Protein AF-0000000087099492 (afdb_homodimer)

Radius of gyration: 35.18 Å; Cα contacts (8 Å, |Δi|>4): 2569; chains: 2; bounding box: 92×101×78 Å

Structure (mmCIF, N/CA/C/O backbone):
data_AF-0000000087099492-model_v1
#
loop_
_entity.id
_entity.type
_entity.pdbx_description
1 polymer 'Peptidase family M13'
#
loop_
_atom_site.group_PDB
_atom_site.id
_atom_site.type_symbol
_atom_site.label_atom_id
_atom_site.label_alt_id
_atom_site.label_comp_id
_atom_site.label_asym_id
_atom_site.label_entity_id
_atom_site.label_seq_id
_atom_site.pdbx_PDB_ins_code
_atom_site.Cartn_x
_atom_site.Cartn_y
_atom_site.Cartn_z
_atom_site.occupancy
_atom_site.B_iso_or_equiv
_atom_site.auth_seq_id
_atom_site.auth_comp_id
_atom_site.auth_asym_id
_atom_site.auth_atom_id
_atom_site.pdbx_PDB_model_num
ATOM 1 N N . MET A 1 1 ? -20.234 -20.172 14.422 1 19.88 1 MET A N 1
ATOM 2 C CA . MET A 1 1 ? -21.031 -20.297 13.203 1 19.88 1 MET A CA 1
ATOM 3 C C . MET A 1 1 ? -22.328 -19.484 13.312 1 19.88 1 MET A C 1
ATOM 5 O O . MET A 1 1 ? -23.203 -19.844 14.094 1 19.88 1 MET A O 1
ATOM 9 N N . ALA A 1 2 ? -22.156 -18.188 13.031 1 28.05 2 ALA A N 1
ATOM 10 C CA . ALA A 1 2 ? -23.391 -17.422 13.227 1 28.05 2 ALA A CA 1
ATOM 11 C C . ALA A 1 2 ? -24.547 -18.016 12.414 1 28.05 2 ALA A C 1
ATOM 13 O O . ALA A 1 2 ? -24.328 -18.5 11.297 1 28.05 2 ALA A O 1
ATOM 14 N N . PRO A 1 3 ? -25.703 -18.203 12.914 1 25.75 3 PRO A N 1
ATOM 15 C CA . PRO A 1 3 ? -26.891 -18.781 12.273 1 25.75 3 PRO A CA 1
ATOM 16 C C . PRO A 1 3 ? -27.266 -18.047 10.984 1 25.75 3 PRO A C 1
ATOM 18 O O . PRO A 1 3 ? -27.25 -16.828 10.93 1 25.75 3 PRO A O 1
ATOM 21 N N . THR A 1 4 ? -27.031 -18.75 9.805 1 31.34 4 THR A N 1
ATOM 22 C CA . THR A 1 4 ? -27.5 -18.391 8.477 1 31.34 4 THR A CA 1
ATOM 23 C C . THR A 1 4 ? -29.031 -18.438 8.414 1 31.34 4 THR A C 1
ATOM 25 O O . THR A 1 4 ? -29.594 -19.016 7.484 1 31.34 4 THR A O 1
ATOM 28 N N . ASP A 1 5 ? -29.734 -17.953 9.289 1 27.66 5 ASP A N 1
ATOM 29 C CA . ASP A 1 5 ? -31.172 -18.031 9.07 1 27.66 5 ASP A CA 1
ATOM 30 C C . ASP A 1 5 ? -31.578 -17.281 7.805 1 27.66 5 ASP A C 1
ATOM 32 O O . ASP A 1 5 ? -31.469 -16.047 7.75 1 27.66 5 ASP A O 1
ATOM 36 N N . LEU A 1 6 ? -31.562 -18.047 6.672 1 32.19 6 LEU A N 1
ATOM 37 C CA . LEU A 1 6 ? -32.031 -17.656 5.348 1 32.19 6 LEU A CA 1
ATOM 38 C C . LEU A 1 6 ? -33.562 -17.5 5.352 1 32.19 6 LEU A C 1
ATOM 40 O O . LEU A 1 6 ? -34.281 -18.422 5.008 1 32.19 6 LEU A O 1
ATOM 44 N N . ASN A 1 7 ? -34.25 -16.875 6.145 1 29.52 7 ASN A N 1
ATOM 45 C CA . ASN A 1 7 ? -35.688 -16.797 5.902 1 29.52 7 ASN A CA 1
ATOM 46 C C . ASN A 1 7 ? -36 -16.016 4.637 1 29.52 7 ASN A C 1
ATOM 48 O O . ASN A 1 7 ? -35.875 -14.789 4.613 1 29.52 7 ASN A O 1
ATOM 52 N N . THR A 1 8 ? -36.062 -16.703 3.303 1 33.56 8 THR A N 1
ATOM 53 C CA . THR A 1 8 ? -36.375 -16.25 1.954 1 33.56 8 THR A CA 1
ATOM 54 C C . THR A 1 8 ? -37.875 -16.016 1.804 1 33.56 8 THR A C 1
ATOM 56 O O . THR A 1 8 ? -38.406 -15.969 0.686 1 33.56 8 THR A O 1
ATOM 59 N N . THR A 1 9 ? -38.781 -15.336 2.352 1 30.66 9 THR A N 1
ATOM 60 C CA . THR A 1 9 ? -40.125 -15.172 1.855 1 30.66 9 THR A CA 1
ATOM 61 C C . THR A 1 9 ? -40.156 -14.305 0.598 1 30.66 9 THR A C 1
ATOM 63 O O . THR A 1 9 ? -39.406 -13.32 0.507 1 30.66 9 THR A O 1
ATOM 66 N N . ALA A 1 10 ? -40.969 -14.672 -0.769 1 31.91 10 ALA A N 1
ATOM 67 C CA . ALA A 1 10 ? -41.156 -14.312 -2.17 1 31.91 10 ALA A CA 1
ATOM 68 C C . ALA A 1 10 ? -41.75 -12.914 -2.299 1 31.91 10 ALA A C 1
ATOM 70 O O . ALA A 1 10 ? -42.188 -12.516 -3.379 1 31.91 10 ALA A O 1
ATOM 71 N N . THR A 1 11 ? -42.281 -12.203 -1.642 1 35.19 11 THR A N 1
ATOM 72 C CA . THR A 1 11 ? -42.625 -10.891 -2.164 1 35.19 11 THR A CA 1
ATOM 73 C C . THR A 1 11 ? -41.438 -10.203 -2.781 1 35.19 11 THR A C 1
ATOM 75 O O . THR A 1 11 ? -40.281 -10.531 -2.449 1 35.19 11 THR A O 1
ATOM 78 N N . GLY A 1 12 ? -41.25 -9.57 -4.055 1 45.81 12 GLY A N 1
ATOM 79 C CA . GLY A 1 12 ? -40.188 -9.117 -4.949 1 45.81 12 GLY A CA 1
ATOM 80 C C . GLY A 1 12 ? -38.906 -8.789 -4.23 1 45.81 12 GLY A C 1
ATOM 81 O O . GLY A 1 12 ? -38.531 -7.621 -4.141 1 45.81 12 GLY A O 1
ATOM 82 N N . SER A 1 13 ? -38.406 -9.344 -3.145 1 62.88 13 SER A N 1
ATOM 83 C CA . SER A 1 13 ? -37.656 -9.008 -1.934 1 62.88 13 SER A CA 1
ATOM 84 C C . SER A 1 13 ? -36.156 -9.008 -2.191 1 62.88 13 SER A C 1
ATOM 86 O O . SER A 1 13 ? -35.625 -9.961 -2.744 1 62.88 13 SER A O 1
ATOM 88 N N . TYR A 1 14 ? -35.531 -7.855 -2.312 1 84.75 14 TYR A N 1
ATOM 89 C CA . TYR A 1 14 ? -34.062 -7.633 -2.381 1 84.75 14 TYR A CA 1
ATOM 90 C C . TYR A 1 14 ? -33.344 -8.438 -1.311 1 84.75 14 TYR A C 1
ATOM 92 O O . TYR A 1 14 ? -33.844 -8.586 -0.191 1 84.75 14 TYR A O 1
ATOM 100 N N . CYS A 1 15 ? -32.375 -9.172 -1.814 1 90.19 15 CYS A N 1
ATOM 101 C CA . CYS A 1 15 ? -31.469 -9.766 -0.84 1 90.19 15 CYS A CA 1
ATOM 102 C C . CYS A 1 15 ? -30.797 -8.688 0.008 1 90.19 15 CYS A C 1
ATOM 104 O O . CYS A 1 15 ? -30.031 -7.867 -0.507 1 90.19 15 CYS A O 1
ATOM 106 N N . THR A 1 16 ? -31.047 -8.688 1.287 1 87.81 16 THR A N 1
ATOM 107 C CA . THR A 1 16 ? -30.5 -7.633 2.139 1 87.81 16 THR A CA 1
ATOM 108 C C . THR A 1 16 ? -29.609 -8.211 3.225 1 87.81 16 THR A C 1
ATOM 110 O O . THR A 1 16 ? -29.391 -7.586 4.266 1 87.81 16 THR A O 1
ATOM 113 N N . THR A 1 17 ? -29.188 -9.477 2.984 1 91.69 17 THR A N 1
ATOM 114 C CA . THR A 1 17 ? -28.188 -10.008 3.896 1 91.69 17 THR A CA 1
ATOM 115 C C . THR A 1 17 ? -26.875 -9.219 3.791 1 91.69 17 THR A C 1
ATOM 117 O O . THR A 1 17 ? -26.625 -8.555 2.785 1 91.69 17 THR A O 1
ATOM 120 N N . PRO A 1 18 ? -26.062 -9.305 4.832 1 91.19 18 PRO A N 1
ATOM 121 C CA . PRO A 1 18 ? -24.797 -8.578 4.777 1 91.19 18 PRO A CA 1
ATOM 122 C C . PRO A 1 18 ? -23.953 -8.945 3.559 1 91.19 18 PRO A C 1
ATOM 124 O O . PRO A 1 18 ? -23.391 -8.07 2.904 1 91.19 18 PRO A O 1
ATOM 127 N N . VAL A 1 19 ? -23.922 -10.156 3.215 1 94.44 19 VAL A N 1
ATOM 128 C CA . VAL A 1 19 ? -23.094 -10.617 2.102 1 94.44 19 VAL A CA 1
ATOM 129 C C . VAL A 1 19 ? -23.656 -10.062 0.789 1 94.44 19 VAL A C 1
ATOM 131 O O . VAL A 1 19 ? -22.891 -9.727 -0.119 1 94.44 19 VAL A O 1
ATOM 134 N N . CYS A 1 20 ? -25 -9.977 0.657 1 95.31 20 CYS A N 1
ATOM 135 C CA . CYS A 1 20 ? -25.625 -9.438 -0.544 1 95.31 20 CYS A CA 1
ATOM 136 C C . CYS A 1 20 ? -25.391 -7.934 -0.65 1 95.31 20 CYS A C 1
ATOM 138 O O . CYS A 1 20 ? -25.141 -7.418 -1.74 1 95.31 20 CYS A O 1
ATOM 140 N N . LEU A 1 21 ? -25.438 -7.27 0.485 1 94.88 21 LEU A N 1
ATOM 141 C CA . LEU A 1 21 ? -25.203 -5.832 0.493 1 94.88 21 LEU A CA 1
ATOM 142 C C . LEU A 1 21 ? -23.75 -5.527 0.109 1 94.88 21 LEU A C 1
ATOM 144 O O . LEU A 1 21 ? -23.484 -4.59 -0.649 1 94.88 21 LEU A O 1
ATOM 148 N N . GLU A 1 22 ? -22.875 -6.336 0.618 1 95.56 22 GLU A N 1
ATOM 149 C CA . GLU A 1 22 ? -21.453 -6.16 0.335 1 95.56 22 GLU A CA 1
ATOM 150 C C . GLU A 1 22 ? -21.172 -6.328 -1.153 1 95.56 22 GLU A C 1
ATOM 152 O O . GLU A 1 22 ? -20.438 -5.531 -1.742 1 95.56 22 GLU A O 1
ATOM 157 N N . ILE A 1 23 ? -21.734 -7.352 -1.777 1 97.44 23 ILE A N 1
ATOM 158 C CA . ILE A 1 23 ? -21.422 -7.602 -3.182 1 97.44 23 ILE A CA 1
ATOM 159 C C . ILE A 1 23 ? -22.125 -6.559 -4.055 1 97.44 23 ILE A C 1
ATOM 161 O O . ILE A 1 23 ? -21.594 -6.148 -5.086 1 97.44 23 ILE A O 1
ATOM 165 N N . ALA A 1 24 ? -23.344 -6.156 -3.672 1 97.19 24 ALA A N 1
ATOM 166 C CA . ALA A 1 24 ? -24.016 -5.082 -4.402 1 97.19 24 ALA A CA 1
ATOM 167 C C . ALA A 1 24 ? -23.188 -3.805 -4.391 1 97.19 24 ALA A C 1
ATOM 169 O O . ALA A 1 24 ? -22.984 -3.174 -5.43 1 97.19 24 ALA A O 1
ATOM 170 N N . SER A 1 25 ? -22.688 -3.492 -3.221 1 96.44 25 SER A N 1
ATOM 171 C CA . SER A 1 25 ? -21.828 -2.314 -3.08 1 96.44 25 SER A CA 1
ATOM 172 C C . SER A 1 25 ? -20.562 -2.451 -3.9 1 96.44 25 SER A C 1
ATOM 174 O O . SER A 1 25 ? -20.125 -1.501 -4.562 1 96.44 25 SER A O 1
ATOM 176 N N . ASN A 1 26 ? -19.953 -3.607 -3.832 1 97.69 26 ASN A N 1
ATOM 177 C CA . ASN A 1 26 ? -18.734 -3.865 -4.582 1 97.69 26 ASN A CA 1
ATOM 178 C C . ASN A 1 26 ? -18.938 -3.676 -6.082 1 97.69 26 ASN A C 1
ATOM 180 O O . ASN A 1 26 ? -18.141 -3.027 -6.75 1 97.69 26 ASN A O 1
ATOM 184 N N . ILE A 1 27 ? -20.016 -4.207 -6.609 1 98.38 27 ILE A N 1
ATOM 185 C CA . ILE A 1 27 ? -20.328 -4.105 -8.031 1 98.38 27 ILE A CA 1
ATOM 186 C C . ILE A 1 27 ? -20.547 -2.641 -8.406 1 98.38 27 ILE A C 1
ATOM 188 O O . ILE A 1 27 ? -20 -2.156 -9.398 1 98.38 27 ILE A O 1
ATOM 192 N N . LEU A 1 28 ? -21.281 -1.97 -7.578 1 97.31 28 LEU A N 1
ATOM 193 C CA . LEU A 1 28 ? -21.609 -0.575 -7.852 1 97.31 28 LEU A CA 1
ATOM 194 C C . LEU A 1 28 ? -20.359 0.292 -7.84 1 97.31 28 LEU A C 1
ATOM 196 O O . LEU A 1 28 ? -20.188 1.164 -8.695 1 97.31 28 LEU A O 1
ATOM 200 N N . GLU A 1 29 ? -19.469 0.051 -6.902 1 96.19 29 GLU A N 1
ATOM 201 C CA . GLU A 1 29 ? -18.266 0.857 -6.758 1 96.19 29 GLU A CA 1
ATOM 202 C C . GLU A 1 29 ? -17.297 0.622 -7.914 1 96.19 29 GLU A C 1
ATOM 204 O O . GLU A 1 29 ? -16.516 1.508 -8.273 1 96.19 29 GLU A O 1
ATOM 209 N N . ASN A 1 30 ? -17.375 -0.529 -8.516 1 98.12 30 ASN A N 1
ATOM 210 C CA . ASN A 1 30 ? -16.469 -0.855 -9.602 1 98.12 30 ASN A CA 1
ATOM 211 C C . ASN A 1 30 ? -16.969 -0.317 -10.938 1 98.12 30 ASN A C 1
ATOM 213 O O . ASN A 1 30 ? -16.203 -0.144 -11.875 1 98.12 30 ASN A O 1
ATOM 217 N N . LEU A 1 31 ? -18.25 -0.035 -11.031 1 98.06 31 LEU A N 1
ATOM 218 C CA . LEU A 1 31 ? -18.828 0.53 -12.25 1 98.06 31 LEU A CA 1
ATOM 219 C C . LEU A 1 31 ? -18.297 1.933 -12.508 1 98.06 31 LEU A C 1
ATOM 221 O O . LEU A 1 31 ? -18.047 2.689 -11.562 1 98.06 31 LEU A O 1
ATOM 225 N N . ALA A 1 32 ? -18.172 2.221 -13.805 1 96.5 32 ALA A N 1
ATOM 226 C CA . ALA A 1 32 ? -17.891 3.611 -14.156 1 96.5 32 ALA A CA 1
ATOM 227 C C . ALA A 1 32 ? -18.953 4.543 -13.578 1 96.5 32 ALA A C 1
ATOM 229 O O . ALA A 1 32 ? -20.125 4.188 -13.516 1 96.5 32 ALA A O 1
ATOM 230 N N . VAL A 1 33 ? -18.531 5.688 -13.203 1 88.81 33 VAL A N 1
ATOM 231 C CA . VAL A 1 33 ? -19.453 6.664 -12.641 1 88.81 33 VAL A CA 1
ATOM 232 C C . VAL A 1 33 ? -20.547 6.984 -13.656 1 88.81 33 VAL A C 1
ATOM 234 O O . VAL A 1 33 ? -21.719 7.129 -13.289 1 88.81 33 VAL A O 1
ATOM 237 N N . ASN A 1 34 ? -20.203 7.051 -14.945 1 91.25 34 ASN A N 1
ATOM 238 C CA . ASN A 1 34 ? -21.156 7.324 -16.031 1 91.25 34 ASN A CA 1
ATOM 239 C C . ASN A 1 34 ? -21.453 6.066 -16.844 1 91.25 34 ASN A C 1
ATOM 241 O O . ASN A 1 34 ? -21.5 6.113 -18.062 1 91.25 34 ASN A O 1
ATOM 245 N N . TYR A 1 35 ? -21.562 4.938 -16.125 1 94.31 35 TYR A N 1
ATOM 246 C CA . TYR A 1 35 ? -21.672 3.654 -16.812 1 94.31 35 TYR A CA 1
ATOM 247 C C . TYR A 1 35 ? -22.891 3.633 -17.719 1 94.31 35 TYR A C 1
ATOM 249 O O . TYR A 1 35 ? -22.922 2.922 -18.734 1 94.31 35 TYR A O 1
ATOM 257 N N . THR A 1 36 ? -23.938 4.461 -17.469 1 93.88 36 THR A N 1
ATOM 258 C CA . THR A 1 36 ? -25.156 4.484 -18.281 1 93.88 36 THR A CA 1
ATOM 259 C C . THR A 1 36 ? -24.891 5.129 -19.641 1 93.88 36 THR A C 1
ATOM 261 O O . THR A 1 36 ? -25.688 5 -20.562 1 93.88 36 THR A O 1
ATOM 264 N N . GLU A 1 37 ? -23.75 5.789 -19.703 1 93.25 37 GLU A N 1
ATOM 265 C CA . GLU A 1 37 ? -23.406 6.484 -20.938 1 93.25 37 GLU A CA 1
ATOM 266 C C . GLU A 1 37 ? -22.359 5.699 -21.734 1 93.25 37 GLU A C 1
ATOM 268 O O . GLU A 1 37 ? -22 6.094 -22.844 1 93.25 37 GLU A O 1
ATOM 273 N N . VAL A 1 38 ? -21.938 4.645 -21.172 1 95.88 38 VAL A N 1
ATOM 274 C CA . VAL A 1 38 ? -20.938 3.832 -21.844 1 95.88 38 VAL A CA 1
ATOM 275 C C . VAL A 1 38 ? -21.609 2.719 -22.641 1 95.88 38 VAL A C 1
ATOM 277 O O . VAL A 1 38 ? -22.453 1.996 -22.125 1 95.88 38 VAL A O 1
ATOM 280 N N . ASP A 1 39 ? -21.234 2.594 -23.906 1 96.56 39 ASP A N 1
ATOM 281 C CA . ASP A 1 39 ? -21.75 1.497 -24.719 1 96.56 39 ASP A CA 1
ATOM 282 C C . ASP A 1 39 ? -21.125 0.167 -24.312 1 96.56 39 ASP A C 1
ATOM 284 O O . ASP A 1 39 ? -19.922 -0.054 -24.516 1 96.56 39 ASP A O 1
ATOM 288 N N . PRO A 1 40 ? -21.891 -0.706 -23.672 1 97.25 40 PRO A N 1
ATOM 289 C CA . PRO A 1 40 ? -21.344 -1.978 -23.203 1 97.25 40 PRO A CA 1
ATOM 290 C C . PRO A 1 40 ? -20.781 -2.838 -24.344 1 97.25 40 PRO A C 1
ATOM 292 O O . PRO A 1 40 ? -19.906 -3.672 -24.109 1 97.25 40 PRO A O 1
ATOM 295 N N . CYS A 1 41 ? -21.219 -2.67 -25.578 1 97.06 41 CYS A N 1
ATOM 296 C CA . CYS A 1 41 ? -20.828 -3.533 -26.688 1 97.06 41 CYS A CA 1
ATOM 297 C C . CYS A 1 41 ? -19.469 -3.139 -27.234 1 97.06 41 CYS A C 1
ATOM 299 O O . CYS A 1 41 ? -18.797 -3.943 -27.891 1 97.06 41 CYS A O 1
ATOM 301 N N . THR A 1 42 ? -19.062 -1.909 -26.922 1 94.56 42 THR A N 1
ATOM 302 C CA . THR A 1 42 ? -17.812 -1.442 -27.5 1 94.56 42 THR A CA 1
ATOM 303 C C . THR A 1 42 ? -16.734 -1.309 -26.438 1 94.56 42 THR A C 1
ATOM 305 O O . THR A 1 42 ? -15.539 -1.448 -26.719 1 94.56 42 THR A O 1
ATOM 308 N N . ASP A 1 43 ? -17.141 -1.005 -25.188 1 94.56 43 ASP A N 1
ATOM 309 C CA . ASP A 1 43 ? -16.141 -0.745 -24.156 1 94.56 43 ASP A CA 1
ATOM 310 C C . ASP A 1 43 ? -16.609 -1.252 -22.797 1 94.56 43 ASP A C 1
ATOM 312 O O . ASP A 1 43 ? -16.703 -0.478 -21.844 1 94.56 43 ASP A O 1
ATOM 316 N N . PHE A 1 44 ? -16.719 -2.543 -22.688 1 98.25 44 PHE A N 1
ATOM 317 C CA . PHE A 1 44 ? -17.25 -3.121 -21.453 1 98.25 44 PHE A CA 1
ATOM 318 C C . PHE A 1 44 ? -16.25 -2.996 -20.312 1 98.25 44 PHE A C 1
ATOM 320 O O . PHE A 1 44 ? -16.625 -2.928 -19.141 1 98.25 44 PHE A O 1
ATOM 327 N N . ASP A 1 45 ? -14.914 -2.988 -20.625 1 98 45 ASP A N 1
ATOM 328 C CA . ASP A 1 45 ? -13.891 -2.758 -19.609 1 98 45 ASP A CA 1
ATOM 329 C C . ASP A 1 45 ? -14.102 -1.418 -18.906 1 98 45 ASP A C 1
ATOM 331 O O . ASP A 1 45 ? -14.031 -1.336 -17.688 1 98 45 ASP A O 1
ATOM 335 N N . LYS A 1 46 ? -14.336 -0.394 -19.703 1 97.38 46 LYS A N 1
ATOM 336 C CA . LYS A 1 46 ? -14.594 0.928 -19.141 1 97.38 46 LYS A CA 1
ATOM 337 C C . LYS A 1 46 ? -15.852 0.92 -18.281 1 97.38 46 LYS A C 1
ATOM 339 O O . LYS A 1 46 ? -15.852 1.475 -17.172 1 97.38 46 LYS A O 1
ATOM 344 N N . LEU A 1 47 ? -16.938 0.313 -18.75 1 98.12 47 LEU A N 1
ATOM 345 C CA . LEU A 1 47 ? -18.188 0.253 -18.016 1 98.12 47 LEU A CA 1
ATOM 346 C C . LEU A 1 47 ? -18.016 -0.5 -16.703 1 98.12 47 LEU A C 1
ATOM 348 O O . LEU A 1 47 ? -18.406 -0.001 -15.633 1 98.12 47 LEU A O 1
ATOM 352 N N . ALA A 1 48 ? -17.391 -1.667 -16.734 1 98.69 48 ALA A N 1
ATOM 353 C CA . ALA A 1 48 ? -17.359 -2.6 -15.609 1 98.69 48 ALA A CA 1
ATOM 354 C C . ALA A 1 48 ? -16.266 -2.205 -14.617 1 98.69 48 ALA A C 1
ATOM 356 O O . ALA A 1 48 ? -16.391 -2.455 -13.414 1 98.69 48 ALA A O 1
ATOM 357 N N . CYS A 1 49 ? -15.148 -1.572 -15.133 1 98.56 49 CYS A N 1
ATOM 358 C CA . CYS A 1 49 ? -13.961 -1.444 -14.289 1 98.56 49 CYS A CA 1
ATOM 359 C C . CYS A 1 49 ? -13.602 0.02 -14.078 1 98.56 49 CYS A C 1
ATOM 361 O O . CYS A 1 49 ? -12.609 0.329 -13.422 1 98.56 49 CYS A O 1
ATOM 363 N N . GLY A 1 50 ? -14.375 0.922 -14.664 1 97.81 50 GLY A N 1
ATOM 364 C CA . GLY A 1 50 ? -14.023 2.328 -14.562 1 97.81 50 GLY A CA 1
ATOM 365 C C . GLY A 1 50 ? -13.93 2.812 -13.125 1 97.81 50 GLY A C 1
ATOM 366 O O . GLY A 1 50 ? -13.023 3.57 -12.781 1 97.81 50 GLY A O 1
ATOM 367 N N . GLY A 1 51 ? -14.891 2.457 -12.312 1 97.38 51 GLY A N 1
ATOM 368 C CA . GLY A 1 51 ? -14.859 2.82 -10.898 1 97.38 51 GLY A CA 1
ATOM 369 C C . GLY A 1 51 ? -13.68 2.23 -10.156 1 97.38 51 GLY A C 1
ATOM 370 O O . GLY A 1 51 ? -13.062 2.906 -9.336 1 97.38 51 GLY A O 1
ATOM 371 N N . TYR A 1 52 ? -13.383 0.987 -10.406 1 97.94 52 TYR A N 1
ATOM 372 C CA . TYR A 1 52 ? -12.211 0.357 -9.797 1 97.94 52 TYR A CA 1
ATOM 373 C C . TYR A 1 52 ? -10.945 1.131 -10.133 1 97.94 52 TYR A C 1
ATOM 375 O O . TYR A 1 52 ? -10.141 1.433 -9.242 1 97.94 52 TYR A O 1
ATOM 383 N N . LYS A 1 53 ? -10.766 1.434 -11.43 1 97.31 53 LYS A N 1
ATOM 384 C CA . LYS A 1 53 ? -9.555 2.088 -11.906 1 97.31 53 LYS A CA 1
ATOM 385 C C . LYS A 1 53 ? -9.414 3.492 -11.32 1 97.31 53 LYS A C 1
ATOM 387 O O . LYS A 1 53 ? -8.305 3.98 -11.125 1 97.31 53 LYS A O 1
ATOM 392 N N . SER A 1 54 ? -10.5 4.074 -10.969 1 95.75 54 SER A N 1
ATOM 393 C CA . SER A 1 54 ? -10.492 5.434 -10.438 1 95.75 54 SER A CA 1
ATOM 394 C C . SER A 1 54 ? -10.133 5.445 -8.953 1 95.75 54 SER A C 1
ATOM 396 O O . SER A 1 54 ? -9.75 6.484 -8.414 1 95.75 54 SER A O 1
ATOM 398 N N . ARG A 1 55 ? -10.133 4.277 -8.305 1 95.25 55 ARG A N 1
ATOM 399 C CA . ARG A 1 55 ? -10.023 4.301 -6.852 1 95.25 55 ARG A CA 1
ATOM 400 C C . ARG A 1 55 ? -8.852 3.441 -6.379 1 95.25 55 ARG A C 1
ATOM 402 O O . ARG A 1 55 ? -8.547 3.406 -5.188 1 95.25 55 ARG A O 1
ATOM 409 N N . HIS A 1 56 ? -8.18 2.76 -7.305 1 96.81 56 HIS A N 1
ATOM 410 C CA . HIS A 1 56 ? -7.125 1.842 -6.898 1 96.81 56 HIS A CA 1
ATOM 411 C C . HIS A 1 56 ? -5.797 2.209 -7.547 1 96.81 56 HIS A C 1
ATOM 413 O O . HIS A 1 56 ? -5.766 2.711 -8.672 1 96.81 56 HIS A O 1
ATOM 419 N N . ALA A 1 57 ? -4.77 1.99 -6.871 1 97.44 57 ALA A N 1
ATOM 420 C CA . ALA A 1 57 ? -3.391 2.033 -7.348 1 97.44 57 ALA A CA 1
ATOM 421 C C . ALA A 1 57 ? -2.592 0.844 -6.82 1 97.44 57 ALA A C 1
ATOM 423 O O . ALA A 1 57 ? -2.918 0.288 -5.77 1 97.44 57 ALA A O 1
ATOM 424 N N . PRO A 1 58 ? -1.571 0.444 -7.551 1 97.56 58 PRO A N 1
ATOM 425 C CA . PRO A 1 58 ? -0.769 -0.682 -7.066 1 97.56 58 PRO A CA 1
ATOM 426 C C . PRO A 1 58 ? -0.098 -0.394 -5.723 1 97.56 58 PRO A C 1
ATOM 428 O O . PRO A 1 58 ? 0.371 0.723 -5.492 1 97.56 58 PRO A O 1
ATOM 431 N N . ALA A 1 59 ? -0.139 -1.395 -4.852 1 96 59 ALA A N 1
ATOM 432 C CA . ALA A 1 59 ? 0.639 -1.32 -3.615 1 96 59 ALA A CA 1
ATOM 433 C C . ALA A 1 59 ? 2.131 -1.219 -3.914 1 96 59 ALA A C 1
ATOM 435 O O . ALA A 1 59 ? 2.576 -1.555 -5.016 1 96 59 ALA A O 1
ATOM 436 N N . ALA A 1 60 ? 2.879 -0.779 -2.938 1 97.25 60 ALA A N 1
ATOM 437 C CA . ALA A 1 60 ? 4.316 -0.626 -3.129 1 97.25 60 ALA A CA 1
ATOM 438 C C . ALA A 1 60 ? 4.965 -1.95 -3.523 1 97.25 60 ALA A C 1
ATOM 440 O O . ALA A 1 60 ? 4.727 -2.979 -2.887 1 97.25 60 ALA A O 1
ATOM 441 N N . GLY A 1 61 ? 5.742 -1.882 -4.574 1 97.12 61 GLY A N 1
ATOM 442 C CA . GLY A 1 61 ? 6.461 -3.051 -5.055 1 97.12 61 GLY A CA 1
ATOM 443 C C . GLY A 1 61 ? 5.629 -3.938 -5.961 1 97.12 61 GLY A C 1
ATOM 444 O O . GLY A 1 61 ? 6.16 -4.816 -6.637 1 97.12 61 GLY A O 1
ATOM 445 N N . ALA A 1 62 ? 4.34 -3.748 -6.02 1 97.19 62 ALA A N 1
ATOM 446 C CA . ALA A 1 62 ? 3.463 -4.57 -6.848 1 97.19 62 ALA A CA 1
ATOM 447 C C . ALA A 1 62 ? 3.414 -4.051 -8.281 1 97.19 62 ALA A C 1
ATOM 449 O O . ALA A 1 62 ? 3.43 -2.838 -8.508 1 97.19 62 ALA A O 1
ATOM 450 N N . GLY A 1 63 ? 3.318 -4.945 -9.25 1 97.38 63 GLY A N 1
ATOM 451 C CA . GLY A 1 63 ? 3.271 -4.562 -10.656 1 97.38 63 GLY A CA 1
ATOM 452 C C . GLY A 1 63 ? 1.905 -4.066 -11.094 1 97.38 63 GLY A C 1
ATOM 453 O O . GLY A 1 63 ? 1.789 -3.35 -12.086 1 97.38 63 GLY A O 1
ATOM 454 N N . LYS A 1 64 ? 0.894 -4.414 -10.336 1 97.38 64 LYS A N 1
ATOM 455 C CA . LYS A 1 64 ? -0.464 -3.984 -10.664 1 97.38 64 LYS A CA 1
ATOM 456 C C . LYS A 1 64 ? -1.383 -4.098 -9.453 1 97.38 64 LYS A C 1
ATOM 458 O O . LYS A 1 64 ? -1.108 -4.867 -8.531 1 97.38 64 LYS A O 1
ATOM 463 N N . ALA A 1 65 ? -2.389 -3.248 -9.383 1 97.75 65 ALA A N 1
ATOM 464 C CA . ALA A 1 65 ? -3.607 -3.533 -8.633 1 97.75 65 ALA A CA 1
ATOM 465 C C . ALA A 1 65 ? -4.609 -4.309 -9.484 1 97.75 65 ALA A C 1
ATOM 467 O O . ALA A 1 65 ? -4.766 -4.035 -10.68 1 97.75 65 ALA A O 1
ATOM 468 N N . SER A 1 66 ? -5.23 -5.289 -8.922 1 98 66 SER A N 1
ATOM 469 C CA . SER A 1 66 ? -6.238 -6.066 -9.633 1 98 66 SER A CA 1
ATOM 470 C C . SER A 1 66 ? -7.254 -6.672 -8.672 1 98 66 SER A C 1
ATOM 472 O O . SER A 1 66 ? -6.992 -6.77 -7.469 1 98 66 SER A O 1
ATOM 474 N N . THR A 1 67 ? -8.398 -6.992 -9.164 1 97.69 67 THR A N 1
ATOM 475 C CA . THR A 1 67 ? -9.438 -7.594 -8.328 1 97.69 67 THR A CA 1
ATOM 476 C C . THR A 1 67 ? -8.922 -8.859 -7.66 1 97.69 67 THR A C 1
ATOM 478 O O . THR A 1 67 ? -9.086 -9.047 -6.453 1 97.69 67 THR A O 1
ATOM 481 N N . LEU A 1 68 ? -8.281 -9.719 -8.367 1 97.44 68 LEU A N 1
ATOM 482 C CA . LEU A 1 68 ? -7.738 -10.945 -7.785 1 97.44 68 LEU A CA 1
ATOM 483 C C . LEU A 1 68 ? -6.578 -10.641 -6.848 1 97.44 68 LEU A C 1
ATOM 485 O O . LEU A 1 68 ? -6.387 -11.32 -5.844 1 97.44 68 LEU A O 1
ATOM 489 N N . GLY A 1 69 ? -5.758 -9.625 -7.254 1 97.12 69 GLY A N 1
ATOM 490 C CA . GLY A 1 69 ? -4.699 -9.188 -6.363 1 97.12 69 GLY A CA 1
ATOM 491 C C . GLY A 1 69 ? -5.211 -8.688 -5.027 1 97.12 69 GLY A C 1
ATOM 492 O O . GLY A 1 69 ? -4.602 -8.945 -3.986 1 97.12 69 GLY A O 1
ATOM 493 N N . ASP A 1 70 ? -6.352 -7.992 -5.078 1 97.12 70 ASP A N 1
ATOM 494 C CA . ASP A 1 70 ? -6.969 -7.496 -3.852 1 97.12 70 ASP A CA 1
ATOM 495 C C . ASP A 1 70 ? -7.391 -8.648 -2.945 1 97.12 70 ASP A C 1
ATOM 497 O O . ASP A 1 70 ? -7.25 -8.57 -1.724 1 97.12 70 ASP A O 1
ATOM 501 N N . VAL A 1 71 ? -7.902 -9.695 -3.541 1 97.75 71 VAL A N 1
ATOM 502 C CA . VAL A 1 71 ? -8.273 -10.891 -2.783 1 97.75 71 VAL A CA 1
ATOM 503 C C . VAL A 1 71 ? -7.031 -11.484 -2.123 1 97.75 71 VAL A C 1
ATOM 505 O O . VAL A 1 71 ? -7.047 -11.812 -0.935 1 97.75 71 VAL A O 1
ATOM 508 N N . GLY A 1 72 ? -5.973 -11.602 -2.906 1 97.69 72 GLY A N 1
ATOM 509 C CA . GLY A 1 72 ? -4.723 -12.117 -2.363 1 97.69 72 GLY A CA 1
ATOM 510 C C . GLY A 1 72 ? -4.184 -11.273 -1.221 1 97.69 72 GLY A C 1
ATOM 511 O O . GLY A 1 72 ? -3.67 -11.812 -0.237 1 97.69 72 GLY A O 1
ATOM 512 N N . ASP A 1 73 ? -4.266 -9.977 -1.348 1 96.94 73 ASP A N 1
ATOM 513 C CA . ASP A 1 73 ? -3.801 -9.07 -0.301 1 96.94 73 ASP A CA 1
ATOM 514 C C . ASP A 1 73 ? -4.598 -9.266 0.988 1 96.94 73 ASP A C 1
ATOM 516 O O . ASP A 1 73 ? -4.027 -9.266 2.08 1 96.94 73 ASP A O 1
ATOM 520 N N . GLU A 1 74 ? -5.871 -9.375 0.867 1 96.88 74 GLU A N 1
ATOM 521 C CA . GLU A 1 74 ? -6.695 -9.594 2.053 1 96.88 74 GLU A CA 1
ATOM 522 C C . GLU A 1 74 ? -6.367 -10.922 2.721 1 96.88 74 GLU A C 1
ATOM 524 O O . GLU A 1 74 ? -6.34 -11.016 3.949 1 96.88 74 GLU A O 1
ATOM 529 N N . VAL A 1 75 ? -6.148 -11.922 1.883 1 98.19 75 VAL A N 1
ATOM 530 C CA . VAL A 1 75 ? -5.738 -13.211 2.426 1 98.19 75 VAL A CA 1
ATOM 531 C C . VAL A 1 75 ? -4.418 -13.062 3.178 1 98.19 75 VAL A C 1
ATOM 533 O O . VAL A 1 75 ? -4.262 -13.594 4.281 1 98.19 75 VAL A O 1
ATOM 536 N N . SER A 1 76 ? -3.496 -12.344 2.605 1 98.25 76 SER A N 1
ATOM 537 C CA . SER A 1 76 ? -2.205 -12.125 3.248 1 98.25 76 SER A CA 1
ATOM 538 C C . SER A 1 76 ? -2.369 -11.445 4.602 1 98.25 76 SER A C 1
ATOM 540 O O . SER A 1 76 ? -1.646 -11.75 5.551 1 98.25 76 SER A O 1
ATOM 542 N N . ILE A 1 77 ? -3.268 -10.547 4.719 1 98.25 77 ILE A N 1
ATOM 543 C CA . ILE A 1 77 ? -3.514 -9.852 5.977 1 98.25 77 ILE A CA 1
ATOM 544 C C . ILE A 1 77 ? -4.086 -10.828 7.004 1 98.25 77 ILE A C 1
ATOM 546 O O . ILE A 1 77 ? -3.709 -10.797 8.18 1 98.25 77 ILE A O 1
ATOM 550 N N . VAL A 1 78 ? -4.996 -11.711 6.57 1 97.94 78 VAL A N 1
ATOM 551 C CA . VAL A 1 78 ? -5.523 -12.742 7.457 1 97.94 78 VAL A CA 1
ATOM 552 C C . VAL A 1 78 ? -4.379 -13.617 7.973 1 97.94 78 VAL A C 1
ATOM 554 O O . VAL A 1 78 ? -4.297 -13.906 9.164 1 97.94 78 VAL A O 1
ATOM 557 N N . LEU A 1 79 ? -3.512 -14 7.031 1 98.62 79 LEU A N 1
ATOM 558 C CA . LEU A 1 79 ? -2.375 -14.836 7.41 1 98.62 79 LEU A CA 1
ATOM 559 C C . LEU A 1 79 ? -1.452 -14.094 8.375 1 98.62 79 LEU A C 1
ATOM 561 O O . LEU A 1 79 ? -0.969 -14.672 9.344 1 98.62 79 LEU A O 1
ATOM 565 N N . LYS A 1 80 ? -1.197 -12.828 8.133 1 98.56 80 LYS A N 1
ATOM 566 C CA . LYS A 1 80 ? -0.411 -11.984 9.031 1 98.56 80 LYS A CA 1
ATOM 567 C C . LYS A 1 80 ? -1.002 -11.992 10.438 1 98.56 80 LYS A C 1
ATOM 569 O O . LYS A 1 80 ? -0.278 -12.164 11.422 1 98.56 80 LYS A O 1
ATOM 574 N N . ASN A 1 81 ? -2.283 -11.797 10.508 1 97.69 81 ASN A N 1
ATOM 575 C CA . ASN A 1 81 ? -2.967 -11.719 11.797 1 97.69 81 ASN A CA 1
ATOM 576 C C . ASN A 1 81 ? -2.891 -13.047 12.547 1 97.69 81 ASN A C 1
ATOM 578 O O . ASN A 1 81 ? -2.795 -13.062 13.773 1 97.69 81 ASN A O 1
ATOM 582 N N . ILE A 1 82 ? -2.957 -14.125 11.812 1 97.88 82 ILE A N 1
ATOM 583 C CA . ILE A 1 82 ? -2.797 -15.445 12.422 1 97.88 82 ILE A CA 1
ATOM 584 C C . ILE A 1 82 ? -1.394 -15.57 13.016 1 97.88 82 ILE A C 1
ATOM 586 O O . ILE A 1 82 ? -1.237 -15.93 14.188 1 97.88 82 ILE A O 1
ATOM 590 N N . LEU A 1 83 ? -0.4 -15.227 12.242 1 98.44 83 LEU A N 1
ATOM 591 C CA . LEU A 1 83 ? 0.998 -15.406 12.617 1 98.44 83 LEU A CA 1
ATOM 592 C C . LEU A 1 83 ? 1.374 -14.477 13.766 1 98.44 83 LEU A C 1
ATOM 594 O O . LEU A 1 83 ? 2.234 -14.812 14.586 1 98.44 83 LEU A O 1
ATOM 598 N N . GLU A 1 84 ? 0.75 -13.359 13.836 1 96.81 84 GLU A N 1
ATOM 599 C CA . GLU A 1 84 ? 1.079 -12.391 14.867 1 96.81 84 GLU A CA 1
ATOM 600 C C . GLU A 1 84 ? 0.128 -12.508 16.062 1 96.81 84 GLU A C 1
ATOM 602 O O . GLU A 1 84 ? 0.338 -11.867 17.094 1 96.81 84 GLU A O 1
ATOM 607 N N . GLY A 1 85 ? -0.821 -13.328 15.773 1 94 85 GLY A N 1
ATOM 608 C CA . GLY A 1 85 ? -1.781 -13.539 16.844 1 94 85 GLY A CA 1
ATOM 609 C C . GLY A 1 85 ? -1.466 -14.758 17.688 1 94 85 GLY A C 1
ATOM 610 O O . GLY A 1 85 ? -0.441 -15.414 17.5 1 94 85 GLY A O 1
ATOM 611 N N . GLY A 1 86 ? -2.248 -15.125 18.688 1 93.19 86 GLY A N 1
ATOM 612 C CA . GLY A 1 86 ? -2.092 -16.297 19.531 1 93.19 86 GLY A CA 1
ATOM 613 C C . GLY A 1 86 ? -2.91 -17.484 19.078 1 93.19 86 GLY A C 1
ATOM 614 O O . GLY A 1 86 ? -3.801 -17.344 18.234 1 93.19 86 GLY A O 1
ATOM 615 N N . TYR A 1 87 ? -2.412 -18.656 19.438 1 96.81 87 TYR A N 1
ATOM 616 C CA . TYR A 1 87 ? -3.191 -19.859 19.188 1 96.81 87 TYR A CA 1
ATOM 617 C C . TYR A 1 87 ? -4.613 -19.703 19.719 1 96.81 87 TYR A C 1
ATOM 619 O O . TYR A 1 87 ? -4.812 -19.266 20.859 1 96.81 87 TYR A O 1
ATOM 627 N N . GLN A 1 88 ? -5.613 -19.938 18.859 1 91.75 88 GLN A N 1
ATOM 628 C CA . GLN A 1 88 ? -7.012 -19.797 19.266 1 91.75 88 GLN A CA 1
ATOM 629 C C . GLN A 1 88 ? -7.59 -21.141 19.719 1 91.75 88 GLN A C 1
ATOM 631 O O . GLN A 1 88 ? -7.273 -22.188 19.156 1 91.75 88 GLN A O 1
ATOM 636 N N . SER A 1 89 ? -8.375 -21.031 20.797 1 89.69 89 SER A N 1
ATOM 637 C CA . SER A 1 89 ? -9.031 -22.219 21.344 1 89.69 89 SER A CA 1
ATOM 638 C C . SER A 1 89 ? -10.508 -21.953 21.609 1 89.69 89 SER A C 1
ATOM 640 O O . SER A 1 89 ? -10.953 -20.797 21.594 1 89.69 89 SER A O 1
ATOM 642 N N . GLY A 1 90 ? -11.227 -22.953 21.703 1 83.19 90 GLY A N 1
ATOM 643 C CA . GLY A 1 90 ? -12.633 -22.844 22.062 1 83.19 90 GLY A CA 1
ATOM 644 C C . GLY A 1 90 ? -13.555 -23 20.859 1 83.19 90 GLY A C 1
ATOM 645 O O . GLY A 1 90 ? -13.109 -23.281 19.75 1 83.19 90 GLY A O 1
ATOM 646 N N . ALA A 1 91 ? -14.805 -22.844 21.094 1 78.25 91 ALA A N 1
ATOM 647 C CA . ALA A 1 91 ? -15.852 -23.141 20.125 1 78.25 91 ALA A CA 1
ATOM 648 C C . ALA A 1 91 ? -15.867 -22.094 19 1 78.25 91 ALA A C 1
ATOM 650 O O . ALA A 1 91 ? -16.281 -22.406 17.875 1 78.25 91 ALA A O 1
ATOM 651 N N . ASN A 1 92 ? -15.258 -21.016 19.203 1 81.5 92 ASN A N 1
ATOM 652 C CA . ASN A 1 92 ? -15.336 -19.922 18.219 1 81.5 92 ASN A CA 1
ATOM 653 C C . ASN A 1 92 ? -14.039 -19.797 17.438 1 81.5 92 ASN A C 1
ATOM 655 O O . ASN A 1 92 ? -13.883 -18.875 16.625 1 81.5 92 ASN A O 1
ATOM 659 N N . ALA A 1 93 ? -13.242 -20.812 17.609 1 89.44 93 ALA A N 1
ATOM 660 C CA . ALA A 1 93 ? -11.922 -20.703 17 1 89.44 93 ALA A CA 1
ATOM 661 C C . ALA A 1 93 ? -11.961 -21.172 15.547 1 89.44 93 ALA A C 1
ATOM 663 O O . ALA A 1 93 ? -10.992 -20.984 14.805 1 89.44 93 ALA A O 1
ATOM 664 N N . GLY A 1 94 ? -13.141 -21.797 15.07 1 92.19 94 GLY A N 1
ATOM 665 C CA . GLY A 1 94 ? -13.258 -22.328 13.719 1 92.19 94 GLY A CA 1
ATOM 666 C C . GLY A 1 94 ? -13.656 -23.781 13.672 1 92.19 94 GLY A C 1
ATOM 667 O O . GLY A 1 94 ? -13.562 -24.484 14.688 1 92.19 94 GLY A O 1
ATOM 668 N N . PHE A 1 95 ? -14.047 -24.281 12.547 1 93.38 95 PHE A N 1
ATOM 669 C CA . PHE A 1 95 ? -14.68 -25.594 12.43 1 93.38 95 PHE A CA 1
ATOM 670 C C . PHE A 1 95 ? -13.664 -26.703 12.641 1 93.38 95 PHE A C 1
ATOM 672 O O . PHE A 1 95 ? -14.008 -27.797 13.117 1 93.38 95 PHE A O 1
ATOM 679 N N . ILE A 1 96 ? -12.375 -26.422 12.367 1 96.12 96 ILE A N 1
ATOM 680 C CA . ILE A 1 96 ? -11.359 -27.453 12.555 1 96.12 96 ILE A CA 1
ATOM 681 C C . ILE A 1 96 ? -10.953 -27.516 14.023 1 96.12 96 ILE A C 1
ATOM 683 O O . ILE A 1 96 ? -10.969 -28.594 14.633 1 96.12 96 ILE A O 1
ATOM 687 N N . THR A 1 97 ? -10.625 -26.359 14.594 1 95.62 97 THR A N 1
ATOM 688 C CA . THR A 1 97 ? -10.18 -26.281 15.984 1 95.62 97 THR A CA 1
ATOM 689 C C . THR A 1 97 ? -11.273 -26.812 16.922 1 95.62 97 THR A C 1
ATOM 691 O O . THR A 1 97 ? -10.984 -27.547 17.875 1 95.62 97 THR A O 1
ATOM 694 N N . ALA A 1 98 ? -12.461 -26.469 16.672 1 92 98 ALA A N 1
ATOM 695 C CA . ALA A 1 98 ? -13.586 -26.844 17.531 1 92 98 ALA A CA 1
ATOM 696 C C . ALA A 1 98 ? -13.812 -28.344 17.5 1 92 98 ALA A C 1
ATOM 698 O O . ALA A 1 98 ? -14.359 -28.922 18.438 1 92 98 ALA A O 1
ATOM 699 N N . SER A 1 99 ? -13.375 -29.016 16.453 1 91.88 99 SER A N 1
ATOM 700 C CA . SER A 1 99 ? -13.641 -30.438 16.281 1 91.88 99 SER A CA 1
ATOM 701 C C . SER A 1 99 ? -12.406 -31.281 16.625 1 91.88 99 SER A C 1
ATOM 703 O O . SER A 1 99 ? -12.438 -32.5 16.5 1 91.88 99 SER A O 1
ATOM 705 N N . LEU A 1 100 ? -11.398 -30.719 17.047 1 94.88 100 LEU A N 1
ATOM 706 C CA . LEU A 1 100 ? -10.148 -31.438 17.281 1 94.88 100 LEU A CA 1
ATOM 707 C C . LEU A 1 100 ? -10.25 -32.312 18.516 1 94.88 100 LEU A C 1
ATOM 709 O O . LEU A 1 100 ? -10.656 -31.859 19.594 1 94.88 100 LEU A O 1
ATOM 713 N N . PRO A 1 101 ? -9.828 -33.594 18.422 1 94.38 101 PRO A N 1
ATOM 714 C CA . PRO A 1 101 ? -9.711 -34.406 19.625 1 94.38 101 PRO A CA 1
ATOM 715 C C . PRO A 1 101 ? -8.688 -33.844 20.625 1 94.38 101 PRO A C 1
ATOM 717 O O . PRO A 1 101 ? -7.652 -33.312 20.219 1 94.38 101 PRO A O 1
ATOM 720 N N . GLN A 1 102 ? -8.938 -34.031 21.844 1 93.81 102 GLN A N 1
ATOM 721 C CA . GLN A 1 102 ? -8.117 -33.469 22.922 1 93.81 102 GLN A CA 1
ATOM 722 C C . GLN A 1 102 ? -6.668 -33.938 22.812 1 93.81 102 GLN A C 1
ATOM 724 O O . GLN A 1 102 ? -5.75 -33.156 23.109 1 93.81 102 GLN A O 1
ATOM 729 N N . ASP A 1 103 ? -6.488 -35.062 22.422 1 95.19 103 ASP A N 1
ATOM 730 C CA . ASP A 1 103 ? -5.145 -35.656 22.375 1 95.19 103 ASP A CA 1
ATOM 731 C C . ASP A 1 103 ? -4.332 -35.094 21.219 1 95.19 103 ASP A C 1
ATOM 733 O O . ASP A 1 103 ? -3.123 -35.312 21.125 1 95.19 103 ASP A O 1
ATOM 737 N N . GLN A 1 104 ? -4.973 -34.281 20.328 1 96.19 104 GLN A N 1
ATOM 738 C CA . GLN A 1 104 ? -4.297 -33.719 19.172 1 96.19 104 GLN A CA 1
ATOM 739 C C . GLN A 1 104 ? -4.02 -32.219 19.391 1 96.19 104 GLN A C 1
ATOM 741 O O . GLN A 1 104 ? -3.287 -31.609 18.609 1 96.19 104 GLN A O 1
ATOM 746 N N . VAL A 1 105 ? -4.508 -31.656 20.422 1 96.31 105 VAL A N 1
ATOM 747 C CA . VAL A 1 105 ? -4.441 -30.219 20.656 1 96.31 105 VAL A CA 1
ATOM 748 C C . VAL A 1 105 ? -2.986 -29.797 20.844 1 96.31 105 VAL A C 1
ATOM 750 O O . VAL A 1 105 ? -2.559 -28.766 20.312 1 96.31 105 VAL A O 1
ATOM 753 N N . GLN A 1 106 ? -2.252 -30.594 21.562 1 97.19 106 GLN A N 1
ATOM 754 C CA . GLN A 1 106 ? -0.862 -30.219 21.812 1 97.19 106 GLN A CA 1
ATOM 755 C C . GLN A 1 106 ? -0.061 -30.219 20.516 1 97.19 106 GLN A C 1
ATOM 757 O O . GLN A 1 106 ? 0.75 -29.328 20.281 1 97.19 106 GLN A O 1
ATOM 762 N N . THR A 1 107 ? -0.269 -31.266 19.672 1 97.94 107 THR A N 1
ATOM 763 C CA . THR A 1 107 ? 0.396 -31.312 18.375 1 97.94 107 THR A CA 1
ATOM 764 C C . THR A 1 107 ? 0.009 -30.109 17.516 1 97.94 107 THR A C 1
ATOM 766 O O . THR A 1 107 ? 0.848 -29.547 16.812 1 97.94 107 THR A O 1
ATOM 769 N N . ASP A 1 108 ? -1.225 -29.75 17.625 1 98.06 108 ASP A N 1
ATOM 770 C CA . ASP A 1 108 ? -1.71 -28.594 16.875 1 98.06 108 ASP A CA 1
ATOM 771 C C . ASP A 1 108 ? -1.028 -27.312 17.359 1 98.06 108 ASP A C 1
ATOM 773 O O . ASP A 1 108 ? -0.66 -26.453 16.547 1 98.06 108 ASP A O 1
ATOM 777 N N . LYS A 1 109 ? -0.855 -27.156 18.625 1 97.94 109 LYS A N 1
ATOM 778 C CA . LYS A 1 109 ? -0.158 -26.016 19.203 1 97.94 109 LYS A CA 1
ATOM 779 C C . LYS A 1 109 ? 1.305 -25.984 18.781 1 97.94 109 LYS A C 1
ATOM 781 O O . LYS A 1 109 ? 1.854 -24.922 18.5 1 97.94 109 LYS A O 1
ATOM 786 N N . ASP A 1 110 ? 1.885 -27.172 18.75 1 97.94 110 ASP A N 1
ATOM 787 C CA . ASP A 1 110 ? 3.273 -27.25 18.312 1 97.94 110 ASP A CA 1
ATOM 788 C C . ASP A 1 110 ? 3.416 -26.844 16.844 1 97.94 110 ASP A C 1
ATOM 790 O O . ASP A 1 110 ? 4.383 -26.172 16.469 1 97.94 110 ASP A O 1
ATOM 794 N N . ASN A 1 111 ? 2.486 -27.281 16.031 1 98.38 111 ASN A N 1
ATOM 795 C CA . ASN A 1 111 ? 2.459 -26.828 14.633 1 98.38 111 ASN A CA 1
ATOM 796 C C . ASN A 1 111 ? 2.346 -25.312 14.531 1 98.38 111 ASN A C 1
ATOM 798 O O . ASN A 1 111 ? 3.035 -24.688 13.727 1 98.38 111 ASN A O 1
ATOM 802 N N . PHE A 1 112 ? 1.463 -24.75 15.344 1 98.5 112 PHE A N 1
ATOM 803 C CA . PHE A 1 112 ? 1.276 -23.297 15.359 1 98.5 112 PHE A CA 1
ATOM 804 C C . PHE A 1 112 ? 2.574 -22.594 15.727 1 98.5 112 PHE A C 1
ATOM 806 O O . PHE A 1 112 ? 2.949 -21.609 15.086 1 98.5 112 PHE A O 1
ATOM 813 N N . LYS A 1 113 ? 3.225 -23.125 16.719 1 98.06 113 LYS A N 1
ATOM 814 C CA . LYS A 1 113 ? 4.488 -22.531 17.141 1 98.06 113 LYS A CA 1
ATOM 815 C C . LYS A 1 113 ? 5.52 -22.562 16.031 1 98.06 113 LYS A C 1
ATOM 817 O O . LYS A 1 113 ? 6.305 -21.625 15.867 1 98.06 113 LYS A O 1
ATOM 822 N N . LEU A 1 114 ? 5.539 -23.625 15.273 1 98.12 114 LEU A N 1
ATOM 823 C CA . LEU A 1 114 ? 6.488 -23.797 14.18 1 98.12 114 LEU A CA 1
ATOM 824 C C . LEU A 1 114 ? 6.344 -22.672 13.164 1 98.12 114 LEU A C 1
ATOM 826 O O . LEU A 1 114 ? 7.34 -22.094 12.727 1 98.12 114 LEU A O 1
ATOM 830 N N . ILE A 1 115 ? 5.109 -22.312 12.719 1 98.38 115 ILE A N 1
ATOM 831 C CA . ILE A 1 115 ? 4.891 -21.266 11.711 1 98.38 115 ILE A CA 1
ATOM 832 C C . ILE A 1 115 ? 5.188 -19.891 12.312 1 98.38 115 ILE A C 1
ATOM 834 O O . ILE A 1 115 ? 5.707 -19.016 11.625 1 98.38 115 ILE A O 1
ATOM 838 N N . VAL A 1 116 ? 4.891 -19.688 13.586 1 98.5 116 VAL A N 1
ATOM 839 C CA . VAL A 1 116 ? 5.18 -18.422 14.258 1 98.5 116 VAL A CA 1
ATOM 840 C C . VAL A 1 116 ? 6.688 -18.219 14.352 1 98.5 116 VAL A C 1
ATOM 842 O O . VAL A 1 116 ? 7.191 -17.125 14.086 1 98.5 116 VAL A O 1
ATOM 845 N N . ASP A 1 117 ? 7.398 -19.312 14.711 1 98.25 117 ASP A N 1
ATOM 846 C CA . ASP A 1 117 ? 8.852 -19.234 14.797 1 98.25 117 ASP A CA 1
ATOM 847 C C . ASP A 1 117 ? 9.469 -18.891 13.445 1 98.25 117 ASP A C 1
ATOM 849 O O . ASP A 1 117 ? 10.383 -18.062 13.375 1 98.25 117 ASP A O 1
ATOM 853 N N . ALA A 1 118 ? 8.992 -19.516 12.422 1 98.44 118 ALA A N 1
ATOM 854 C CA . ALA A 1 118 ? 9.508 -19.234 11.078 1 98.44 118 ALA A CA 1
ATOM 855 C C . ALA A 1 118 ? 9.234 -17.781 10.68 1 98.44 118 ALA A C 1
ATOM 857 O O . ALA A 1 118 ? 10.109 -17.109 10.133 1 98.44 118 ALA A O 1
ATOM 858 N N . TYR A 1 119 ? 8.023 -17.312 10.961 1 98.44 119 TYR A N 1
ATOM 859 C CA . TYR A 1 119 ? 7.645 -15.93 10.664 1 98.44 119 TYR A CA 1
ATOM 860 C C . TYR A 1 119 ? 8.539 -14.945 11.406 1 98.44 119 TYR A C 1
ATOM 862 O O . TYR A 1 119 ? 9.047 -13.984 10.82 1 98.44 119 TYR A O 1
ATOM 870 N N . ASN A 1 120 ? 8.75 -15.211 12.664 1 98.12 120 ASN A N 1
ATOM 871 C CA . ASN A 1 120 ? 9.547 -14.32 13.508 1 98.12 120 ASN A CA 1
ATOM 872 C C . ASN A 1 120 ? 11.008 -14.297 13.062 1 98.12 120 ASN A C 1
ATOM 874 O O . ASN A 1 120 ? 11.664 -13.25 13.141 1 98.12 120 ASN A O 1
ATOM 878 N N . ALA A 1 121 ? 11.516 -15.414 12.586 1 98.06 121 ALA A N 1
ATOM 879 C CA . ALA A 1 121 ? 12.883 -15.453 12.078 1 98.06 121 ALA A CA 1
ATOM 880 C C . ALA A 1 121 ? 13.047 -14.531 10.875 1 98.06 121 ALA A C 1
ATOM 882 O O . ALA A 1 121 ? 14.078 -13.859 10.734 1 98.06 121 ALA A O 1
ATOM 883 N N . CYS A 1 122 ? 12.055 -14.523 10.039 1 97.62 122 CYS A N 1
ATOM 884 C CA . CYS A 1 122 ? 12.062 -13.648 8.867 1 97.62 122 CYS A CA 1
ATOM 885 C C . CYS A 1 122 ? 11.867 -12.195 9.273 1 97.62 122 CYS A C 1
ATOM 887 O O . CYS A 1 122 ? 12.516 -11.305 8.719 1 97.62 122 CYS A O 1
ATOM 889 N N . LEU A 1 123 ? 11 -11.914 10.234 1 96.94 123 LEU A N 1
ATOM 890 C CA . LEU A 1 123 ? 10.602 -10.57 10.641 1 96.94 123 LEU A CA 1
ATOM 891 C C . LEU A 1 123 ? 11.727 -9.867 11.391 1 96.94 123 LEU A C 1
ATOM 893 O O . LEU A 1 123 ? 11.812 -8.641 11.391 1 96.94 123 LEU A O 1
ATOM 897 N N . ASN A 1 124 ? 12.625 -10.648 12 1 95.44 124 ASN A N 1
ATOM 898 C CA . ASN A 1 124 ? 13.68 -10.102 12.844 1 95.44 124 ASN A CA 1
ATOM 899 C C . ASN A 1 124 ? 14.812 -9.5 12.016 1 95.44 124 ASN A C 1
ATOM 901 O O . ASN A 1 124 ? 15.859 -10.125 11.844 1 95.44 124 ASN A O 1
ATOM 905 N N . THR A 1 125 ? 14.68 -8.297 11.617 1 91.19 125 THR A N 1
ATOM 906 C CA . THR A 1 125 ? 15.641 -7.637 10.742 1 91.19 125 THR A CA 1
ATOM 907 C C . THR A 1 125 ? 16.984 -7.461 11.445 1 91.19 125 THR A C 1
ATOM 909 O O . THR A 1 125 ? 18.031 -7.516 10.805 1 91.19 125 THR A O 1
ATOM 912 N N . THR A 1 126 ? 16.984 -7.289 12.711 1 90.25 126 THR A N 1
ATOM 913 C CA . THR A 1 126 ? 18.203 -7.113 13.477 1 90.25 126 THR A CA 1
ATOM 914 C C . THR A 1 126 ? 19.094 -8.352 13.359 1 90.25 126 THR A C 1
ATOM 916 O O . THR A 1 126 ? 20.281 -8.234 13.055 1 90.25 126 THR A O 1
ATOM 919 N N . GLU A 1 127 ? 18.469 -9.469 13.508 1 93.56 127 GLU A N 1
ATOM 920 C CA . GLU A 1 127 ? 19.219 -10.719 13.438 1 93.56 127 GLU A CA 1
ATOM 921 C C . GLU A 1 127 ? 19.672 -11 12.008 1 93.56 127 GLU A C 1
ATOM 923 O O . GLU A 1 127 ? 20.812 -11.438 11.789 1 93.56 127 GLU A O 1
ATOM 928 N N . VAL A 1 128 ? 18.844 -10.789 11.016 1 95.5 128 VAL A N 1
ATOM 929 C CA . VAL A 1 128 ? 19.156 -11.078 9.625 1 95.5 128 VAL A CA 1
ATOM 930 C C . VAL A 1 128 ? 20.281 -10.164 9.148 1 95.5 128 VAL A C 1
ATOM 932 O O . VAL A 1 128 ? 21.219 -10.609 8.469 1 95.5 128 VAL A O 1
ATOM 935 N N . GLU A 1 129 ? 20.219 -8.914 9.562 1 92.25 129 GLU A N 1
ATOM 936 C CA . GLU A 1 129 ? 21.25 -7.957 9.188 1 92.25 129 GLU A CA 1
ATOM 937 C C . GLU A 1 129 ? 22.578 -8.273 9.867 1 92.25 129 GLU A C 1
ATOM 939 O O . GLU A 1 129 ? 23.641 -8.133 9.266 1 92.25 129 GLU A O 1
ATOM 944 N N . ALA A 1 130 ? 22.516 -8.664 11.141 1 94.31 130 ALA A N 1
ATOM 945 C CA . ALA A 1 130 ? 23.734 -9.016 11.875 1 94.31 130 ALA A CA 1
ATOM 946 C C . ALA A 1 130 ? 24.438 -10.219 11.234 1 94.31 130 ALA A C 1
ATOM 948 O O . ALA A 1 130 ? 25.656 -10.266 11.18 1 94.31 130 ALA A O 1
ATOM 949 N N . ALA A 1 131 ? 23.609 -11.133 10.719 1 96.81 131 ALA A N 1
ATOM 950 C CA . ALA A 1 131 ? 24.188 -12.305 10.055 1 96.81 131 ALA A CA 1
ATOM 951 C C . ALA A 1 131 ? 24.812 -11.914 8.719 1 96.81 131 ALA A C 1
ATOM 953 O O . ALA A 1 131 ? 25.797 -12.523 8.289 1 96.81 131 ALA A O 1
ATOM 954 N N . GLY A 1 132 ? 24.281 -10.914 8.062 1 96.88 132 GLY A N 1
ATOM 955 C CA . GLY A 1 132 ? 24.812 -10.445 6.789 1 96.88 132 GLY A CA 1
ATOM 956 C C . GLY A 1 132 ? 24.922 -11.539 5.746 1 96.88 132 GLY A C 1
ATOM 957 O O . GLY A 1 132 ? 23.969 -12.297 5.527 1 96.88 132 GLY A O 1
ATOM 958 N N . LEU A 1 133 ? 26.109 -11.648 5.152 1 97.38 133 LEU A N 1
ATOM 959 C CA . LEU A 1 133 ? 26.328 -12.594 4.066 1 97.38 133 LEU A CA 1
ATOM 960 C C . LEU A 1 133 ? 26.859 -13.922 4.602 1 97.38 133 LEU A C 1
ATOM 962 O O . LEU A 1 133 ? 27.016 -14.883 3.848 1 97.38 133 LEU A O 1
ATOM 966 N N . THR A 1 134 ? 27.031 -14.023 5.871 1 97.25 134 THR A N 1
ATOM 967 C CA . THR A 1 134 ? 27.75 -15.156 6.461 1 97.25 134 THR A CA 1
ATOM 968 C C . THR A 1 134 ? 27.031 -16.469 6.125 1 97.25 134 THR A C 1
ATOM 970 O O . THR A 1 134 ? 27.672 -17.422 5.695 1 97.25 134 THR A O 1
ATOM 973 N N . PRO A 1 135 ? 25.688 -16.516 6.281 1 97.81 135 PRO A N 1
ATOM 974 C CA . PRO A 1 135 ? 25.047 -17.781 5.945 1 97.81 135 PRO A CA 1
ATOM 975 C C . PRO A 1 135 ? 25.203 -18.156 4.473 1 97.81 135 PRO A C 1
ATOM 977 O O . PRO A 1 135 ? 25.406 -19.328 4.145 1 97.81 135 PRO A O 1
ATOM 980 N N . LEU A 1 136 ? 25.109 -17.219 3.58 1 98.19 136 LEU A N 1
ATOM 981 C CA . LEU A 1 136 ? 25.281 -17.453 2.15 1 98.19 136 LEU A CA 1
ATOM 982 C C . LEU A 1 136 ? 26.703 -17.891 1.837 1 98.19 136 LEU A C 1
ATOM 984 O O . LEU A 1 136 ? 26.922 -18.844 1.081 1 98.19 136 LEU A O 1
ATOM 988 N N . ILE A 1 137 ? 27.703 -17.219 2.43 1 97.94 137 ILE A N 1
ATOM 989 C CA . ILE A 1 137 ? 29.125 -17.547 2.223 1 97.94 137 ILE A CA 1
ATOM 990 C C . ILE A 1 137 ? 29.406 -18.953 2.738 1 97.94 137 ILE A C 1
ATOM 992 O O . ILE A 1 137 ? 30.156 -19.703 2.117 1 97.94 137 ILE A O 1
ATOM 996 N N . SER A 1 138 ? 28.812 -19.266 3.852 1 97.75 138 SER A N 1
ATOM 997 C CA . SER A 1 138 ? 28.984 -20.609 4.398 1 97.75 138 SER A CA 1
ATOM 998 C C . SER A 1 138 ? 28.516 -21.672 3.418 1 97.75 138 SER A C 1
ATOM 1000 O O . SER A 1 138 ? 29.156 -22.719 3.266 1 97.75 138 SER A O 1
ATOM 1002 N N . PHE A 1 139 ? 27.391 -21.469 2.805 1 98.25 139 PHE A N 1
ATOM 1003 C CA . PHE A 1 139 ? 26.891 -22.406 1.805 1 98.25 139 PHE A CA 1
ATOM 1004 C C . PHE A 1 139 ? 27.812 -22.438 0.591 1 98.25 139 PHE A C 1
ATOM 1006 O O . PHE A 1 139 ? 28.109 -23.516 0.061 1 98.25 139 PHE A O 1
ATOM 1013 N N . ILE A 1 140 ? 28.312 -21.312 0.153 1 98.19 140 ILE A N 1
ATOM 1014 C CA . ILE A 1 140 ? 29.203 -21.203 -0.994 1 98.19 140 ILE A CA 1
ATOM 1015 C C . ILE A 1 140 ? 30.516 -21.922 -0.693 1 98.19 140 ILE A C 1
ATOM 1017 O O . ILE A 1 140 ? 31.109 -22.547 -1.576 1 98.19 140 ILE A O 1
ATOM 1021 N N . ASP A 1 141 ? 30.969 -21.844 0.523 1 97.88 141 ASP A N 1
ATOM 1022 C CA . ASP A 1 141 ? 32.188 -22.562 0.94 1 97.88 141 ASP A CA 1
ATOM 1023 C C . ASP A 1 141 ? 32.031 -24.062 0.719 1 97.88 141 ASP A C 1
ATOM 1025 O O . ASP A 1 141 ? 33 -24.734 0.334 1 97.88 141 ASP A O 1
ATOM 1029 N N . ARG A 1 142 ? 30.891 -24.562 0.989 1 98.06 142 ARG A N 1
ATOM 1030 C CA . ARG A 1 142 ? 30.672 -25.984 0.74 1 98.06 142 ARG A CA 1
ATOM 1031 C C . ARG A 1 142 ? 30.812 -26.312 -0.743 1 98.06 142 ARG A C 1
ATOM 1033 O O . ARG A 1 142 ? 31.328 -27.375 -1.103 1 98.06 142 ARG A O 1
ATOM 1040 N N . ILE A 1 143 ? 30.359 -25.422 -1.574 1 98 143 ILE A N 1
ATOM 1041 C CA . ILE A 1 143 ? 30.438 -25.609 -3.02 1 98 143 ILE A CA 1
ATOM 1042 C C . ILE A 1 143 ? 31.891 -25.594 -3.467 1 98 143 ILE A C 1
ATOM 1044 O O . ILE A 1 143 ? 32.312 -26.453 -4.234 1 98 143 ILE A O 1
ATOM 1048 N N . VAL A 1 144 ? 32.625 -24.625 -2.953 1 96.88 144 VAL A N 1
ATOM 1049 C CA . VAL A 1 144 ? 34.031 -24.484 -3.326 1 96.88 144 VAL A CA 1
ATOM 1050 C C . VAL A 1 144 ? 34.844 -25.672 -2.822 1 96.88 144 VAL A C 1
ATOM 1052 O O . VAL A 1 144 ? 35.75 -26.141 -3.498 1 96.88 144 VAL A O 1
ATOM 1055 N N . LYS A 1 145 ? 34.438 -26.188 -1.674 1 96.44 145 LYS A N 1
ATOM 1056 C CA . LYS A 1 145 ? 35.094 -27.375 -1.136 1 96.44 145 LYS A CA 1
ATOM 1057 C C . LYS A 1 145 ? 34.781 -28.609 -1.972 1 96.44 145 LYS A C 1
ATOM 1059 O O . LYS A 1 145 ? 35.625 -29.5 -2.127 1 96.44 145 LYS A O 1
ATOM 1064 N N . ALA A 1 146 ? 33.594 -28.641 -2.48 1 97.62 146 ALA A N 1
ATOM 1065 C CA . ALA A 1 146 ? 33.188 -29.766 -3.301 1 97.62 146 ALA A CA 1
ATOM 1066 C C . ALA A 1 146 ? 33.875 -29.75 -4.664 1 97.62 146 ALA A C 1
ATOM 1068 O O . ALA A 1 146 ? 34.219 -30.797 -5.215 1 97.62 146 ALA A O 1
ATOM 1069 N N . PHE A 1 147 ? 34.125 -28.531 -5.172 1 97.31 147 PHE A N 1
ATOM 1070 C CA . PHE A 1 147 ? 34.75 -28.359 -6.477 1 97.31 147 PHE A CA 1
ATOM 1071 C C . PHE A 1 147 ? 35.906 -27.391 -6.383 1 97.31 147 PHE A C 1
ATOM 1073 O O . PHE A 1 147 ? 35.875 -26.297 -6.945 1 97.31 147 PHE A O 1
ATOM 1080 N N . PRO A 1 148 ? 36.969 -27.812 -5.793 1 95.38 148 PRO A N 1
ATOM 1081 C CA . PRO A 1 148 ? 38.156 -26.969 -5.699 1 95.38 148 PRO A CA 1
ATOM 1082 C C . PRO A 1 148 ? 38.875 -26.797 -7.035 1 95.38 148 PRO A C 1
ATOM 1084 O O . PRO A 1 148 ? 38.969 -27.75 -7.82 1 95.38 148 PRO A O 1
ATOM 1087 N N . VAL A 1 149 ? 39.375 -25.625 -7.258 1 92.06 149 VAL A N 1
ATOM 1088 C CA . VAL A 1 149 ? 39.969 -25.406 -8.562 1 92.06 149 VAL A CA 1
ATOM 1089 C C . VAL A 1 149 ? 41.5 -25.281 -8.406 1 92.06 149 VAL A C 1
ATOM 1091 O O . VAL A 1 149 ? 42.219 -25.375 -9.391 1 92.06 149 VAL A O 1
ATOM 1094 N N . SER A 1 150 ? 42 -24.984 -7.277 1 85 150 SER A N 1
ATOM 1095 C CA . SER A 1 150 ? 43.438 -24.828 -7.074 1 85 150 SER A CA 1
ATOM 1096 C C . SER A 1 150 ? 43.969 -25.875 -6.098 1 85 150 SER A C 1
ATOM 1098 O O . SER A 1 150 ? 45.125 -25.797 -5.66 1 85 150 SER A O 1
ATOM 1100 N N . SER A 1 151 ? 43.344 -26.859 -5.816 1 75.38 151 SER A N 1
ATOM 1101 C CA . SER A 1 151 ? 43.812 -27.844 -4.836 1 75.38 151 SER A CA 1
ATOM 1102 C C . SER A 1 151 ? 44.688 -28.891 -5.477 1 75.38 151 SER A C 1
ATOM 1104 O O . SER A 1 151 ? 44.469 -29.312 -6.613 1 75.38 151 SER A O 1
ATOM 1106 N N . GLY A 1 152 ? 45.719 -29.391 -4.73 1 72.56 152 GLY A N 1
ATOM 1107 C CA . GLY A 1 152 ? 46.594 -30.484 -5.148 1 72.56 152 GLY A CA 1
ATOM 1108 C C . GLY A 1 152 ? 47.375 -30.172 -6.406 1 72.56 152 GLY A C 1
ATOM 1109 O O . GLY A 1 152 ? 47.594 -31.062 -7.246 1 72.56 152 GLY A O 1
ATOM 1110 N N . GLY A 1 153 ? 47.562 -28.953 -6.621 1 78.94 153 GLY A N 1
ATOM 1111 C CA . GLY A 1 153 ? 48.406 -28.578 -7.75 1 78.94 153 GLY A CA 1
ATOM 1112 C C . GLY A 1 153 ? 47.625 -28.344 -9.023 1 78.94 153 GLY A C 1
ATOM 1113 O O . GLY A 1 153 ? 48.188 -28.062 -10.078 1 78.94 153 GLY A O 1
ATOM 1114 N N . LYS A 1 154 ? 46.312 -28.375 -8.953 1 88.25 154 LYS A N 1
ATOM 1115 C CA . LYS A 1 154 ? 45.5 -28.156 -10.148 1 88.25 154 LYS A CA 1
ATOM 1116 C C . LYS A 1 154 ? 45.469 -26.688 -10.539 1 88.25 154 LYS A C 1
ATOM 1118 O O . LYS A 1 154 ? 45.438 -25.812 -9.68 1 88.25 154 LYS A O 1
ATOM 1123 N N . ASP A 1 155 ? 45.594 -26.516 -11.82 1 93.69 155 ASP A N 1
ATOM 1124 C CA . ASP A 1 155 ? 45.5 -25.172 -12.391 1 93.69 155 ASP A CA 1
ATOM 1125 C C . ASP A 1 155 ? 44.062 -24.703 -12.516 1 93.69 155 ASP A C 1
ATOM 1127 O O . ASP A 1 155 ? 43.25 -25.328 -13.219 1 93.69 155 ASP A O 1
ATOM 1131 N N . PRO A 1 156 ? 43.75 -23.594 -11.867 1 94.56 156 PRO A N 1
ATOM 1132 C CA . PRO A 1 156 ? 42.375 -23.078 -11.984 1 94.56 156 PRO A CA 1
ATOM 1133 C C . PRO A 1 156 ? 41.969 -22.797 -13.43 1 94.56 156 PRO A C 1
ATOM 1135 O O . PRO A 1 156 ? 40.781 -22.766 -13.742 1 94.56 156 PRO A O 1
ATOM 1138 N N . GLN A 1 157 ? 42.938 -22.688 -14.273 1 95.81 157 GLN A N 1
ATOM 1139 C CA . GLN A 1 157 ? 42.688 -22.344 -15.664 1 95.81 157 GLN A CA 1
ATOM 1140 C C . GLN A 1 157 ? 42.562 -23.609 -16.531 1 95.81 157 GLN A C 1
ATOM 1142 O O . GLN A 1 157 ? 42.312 -23.516 -17.719 1 95.81 157 GLN A O 1
ATOM 1147 N N . ARG A 1 158 ? 42.719 -24.766 -15.922 1 96.44 158 ARG A N 1
ATOM 1148 C CA . ARG A 1 158 ? 42.531 -25.984 -16.688 1 96.44 158 ARG A CA 1
ATOM 1149 C C . ARG A 1 158 ? 41.125 -26.109 -17.219 1 96.44 158 ARG A C 1
ATOM 1151 O O . ARG A 1 158 ? 40.156 -25.703 -16.547 1 96.44 158 ARG A O 1
ATOM 1158 N N . MET A 1 159 ? 41 -26.75 -18.375 1 97.19 159 MET A N 1
ATOM 1159 C CA . MET A 1 159 ? 39.688 -27.031 -18.922 1 97.19 159 MET A CA 1
ATOM 1160 C C . MET A 1 159 ? 39.062 -28.266 -18.266 1 97.19 159 MET A C 1
ATOM 1162 O O . MET A 1 159 ? 39.781 -29.188 -17.859 1 97.19 159 MET A O 1
ATOM 1166 N N . ILE A 1 160 ? 37.844 -28.312 -18.125 1 97.44 160 ILE A N 1
ATOM 1167 C CA . ILE A 1 160 ? 37.125 -29.406 -17.469 1 97.44 160 ILE A CA 1
ATOM 1168 C C . ILE A 1 160 ? 37.344 -30.703 -18.266 1 97.44 160 ILE A C 1
ATOM 1170 O O . ILE A 1 160 ? 37.312 -30.688 -19.5 1 97.44 160 ILE A O 1
ATOM 1174 N N . SER A 1 161 ? 37.562 -31.766 -17.578 1 95.38 161 SER A N 1
ATOM 1175 C CA . SER A 1 161 ? 37.75 -33.094 -18.188 1 95.38 161 SER A CA 1
ATOM 1176 C C . SER A 1 161 ? 37.094 -34.188 -17.344 1 95.38 161 SER A C 1
ATOM 1178 O O . SER A 1 161 ? 36.531 -33.906 -16.297 1 95.38 161 SER A O 1
ATOM 1180 N N . LYS A 1 162 ? 37.188 -35.375 -17.812 1 94.62 162 LYS A N 1
ATOM 1181 C CA . LYS A 1 162 ? 36.656 -36.531 -17.109 1 94.62 162 LYS A CA 1
ATOM 1182 C C . LYS A 1 162 ? 37.312 -36.688 -15.742 1 94.62 162 LYS A C 1
ATOM 1184 O O . LYS A 1 162 ? 36.719 -37.281 -14.836 1 94.62 162 LYS A O 1
ATOM 1189 N N . ASP A 1 163 ? 38.5 -36.156 -15.641 1 93.19 163 ASP A N 1
ATOM 1190 C CA . ASP A 1 163 ? 39.25 -36.25 -14.383 1 93.19 163 ASP A CA 1
ATOM 1191 C C . ASP A 1 163 ? 38.594 -35.406 -13.297 1 93.19 163 ASP A C 1
ATOM 1193 O O . ASP A 1 163 ? 38.906 -35.562 -12.117 1 93.19 163 ASP A O 1
ATOM 1197 N N . ASP A 1 164 ? 37.719 -34.531 -13.695 1 95.25 164 ASP A N 1
ATOM 1198 C CA . ASP A 1 164 ? 37.062 -33.656 -12.742 1 95.25 164 ASP A CA 1
ATOM 1199 C C . ASP A 1 164 ? 35.75 -34.25 -12.25 1 95.25 164 ASP A C 1
ATOM 1201 O O . ASP A 1 164 ? 35.062 -33.688 -11.383 1 95.25 164 ASP A O 1
ATOM 1205 N N . ALA A 1 165 ? 35.406 -35.406 -12.656 1 96.88 165 ALA A N 1
ATOM 1206 C CA . ALA A 1 165 ? 34.094 -36.031 -12.43 1 96.88 165 ALA A CA 1
ATOM 1207 C C . ALA A 1 165 ? 33.812 -36.188 -10.938 1 96.88 165 ALA A C 1
ATOM 1209 O O . ALA A 1 165 ? 32.719 -35.844 -10.477 1 96.88 165 ALA A O 1
ATOM 1210 N N . PRO A 1 166 ? 34.719 -36.656 -10.125 1 96.06 166 PRO A N 1
ATOM 1211 C CA . PRO A 1 166 ? 34.406 -36.812 -8.711 1 96.06 166 PRO A CA 1
ATOM 1212 C C . PRO A 1 166 ? 34.031 -35.5 -8.031 1 96.06 166 PRO A C 1
ATOM 1214 O O . PRO A 1 166 ? 33.031 -35.438 -7.32 1 96.06 166 PRO A O 1
ATOM 1217 N N . GLU A 1 167 ? 34.812 -34.469 -8.32 1 96.94 167 GLU A N 1
ATOM 1218 C CA . GLU A 1 167 ? 34.562 -33.156 -7.715 1 96.94 167 GLU A CA 1
ATOM 1219 C C . GLU A 1 167 ? 33.312 -32.5 -8.312 1 96.94 167 GLU A C 1
ATOM 1221 O O . GLU A 1 167 ? 32.5 -31.922 -7.59 1 96.94 167 GLU A O 1
ATOM 1226 N N . MET A 1 168 ? 33.188 -32.656 -9.609 1 97.75 168 MET A N 1
ATOM 1227 C CA . MET A 1 168 ? 32 -32.156 -10.281 1 97.75 168 MET A CA 1
ATOM 1228 C C . MET A 1 168 ? 30.75 -32.844 -9.734 1 97.75 168 MET A C 1
ATOM 1230 O O . MET A 1 168 ? 29.75 -32.188 -9.453 1 97.75 168 MET A O 1
ATOM 1234 N N . GLY A 1 169 ? 30.797 -34.125 -9.578 1 97.94 169 GLY A N 1
ATOM 1235 C CA . GLY A 1 169 ? 29.703 -34.875 -9.023 1 97.94 169 GLY A CA 1
ATOM 1236 C C . GLY A 1 169 ? 29.328 -34.438 -7.617 1 97.94 169 GLY A C 1
ATOM 1237 O O . GLY A 1 169 ? 28.141 -34.344 -7.289 1 97.94 169 GLY A O 1
ATOM 1238 N N . LYS A 1 170 ? 30.312 -34.188 -6.797 1 98.19 170 LYS A N 1
ATOM 1239 C CA . LYS A 1 170 ? 30.062 -33.719 -5.434 1 98.19 170 LYS A CA 1
ATOM 1240 C C . LYS A 1 170 ? 29.344 -32.375 -5.426 1 98.19 170 LYS A C 1
ATOM 1242 O O . LYS A 1 170 ? 28.422 -32.156 -4.641 1 98.19 170 LYS A O 1
ATOM 1247 N N . ALA A 1 171 ? 29.766 -31.453 -6.273 1 98.38 171 ALA A N 1
ATOM 1248 C CA . ALA A 1 171 ? 29.141 -30.141 -6.348 1 98.38 171 ALA A CA 1
ATOM 1249 C C . ALA A 1 171 ? 27.703 -30.25 -6.84 1 98.38 171 ALA A C 1
ATOM 1251 O O . ALA A 1 171 ? 26.797 -29.656 -6.258 1 98.38 171 ALA A O 1
ATOM 1252 N N . LEU A 1 172 ? 27.531 -31 -7.891 1 98.5 172 LEU A N 1
ATOM 1253 C CA . LEU A 1 172 ? 26.188 -31.141 -8.469 1 98.5 172 LEU A CA 1
ATOM 1254 C C . LEU A 1 172 ? 25.25 -31.859 -7.5 1 98.5 172 LEU A C 1
ATOM 1256 O O . LEU A 1 172 ? 24.062 -31.547 -7.441 1 98.5 172 LEU A O 1
ATOM 1260 N N . LEU A 1 173 ? 25.75 -32.781 -6.73 1 98.5 173 LEU A N 1
ATOM 1261 C CA . LEU A 1 173 ? 24.969 -33.469 -5.707 1 98.5 173 LEU A CA 1
ATOM 1262 C C . LEU A 1 173 ? 24.516 -32.469 -4.633 1 98.5 173 LEU A C 1
ATOM 1264 O O . LEU A 1 173 ? 23.359 -32.5 -4.203 1 98.5 173 LEU A O 1
ATOM 1268 N N . LEU A 1 174 ? 25.438 -31.656 -4.234 1 98.44 174 LEU A N 1
ATOM 1269 C CA . LEU A 1 174 ? 25.125 -30.625 -3.242 1 98.44 174 LEU A CA 1
ATOM 1270 C C . LEU A 1 174 ? 23.984 -29.75 -3.729 1 98.44 174 LEU A C 1
ATOM 1272 O O . LEU A 1 174 ? 23.031 -29.484 -2.984 1 98.44 174 LEU A O 1
ATOM 1276 N N . PHE A 1 175 ? 24.016 -29.234 -4.969 1 98.12 175 PHE A N 1
ATOM 1277 C CA . PHE A 1 175 ? 22.938 -28.438 -5.543 1 98.12 175 PHE A CA 1
ATOM 1278 C C . PHE A 1 175 ? 21.641 -29.219 -5.582 1 98.12 175 PHE A C 1
ATOM 1280 O O . PHE A 1 175 ? 20.578 -28.703 -5.219 1 98.12 175 PHE A O 1
ATOM 1287 N N . SER A 1 176 ? 21.703 -30.453 -5.934 1 97.31 176 SER A N 1
ATOM 1288 C CA . SER A 1 176 ? 20.531 -31.297 -6.078 1 97.31 176 SER A CA 1
ATOM 1289 C C . SER A 1 176 ? 19.859 -31.562 -4.727 1 97.31 176 SER A C 1
ATOM 1291 O O . SER A 1 176 ? 18.641 -31.656 -4.641 1 97.31 176 SER A O 1
ATOM 1293 N N . GLU A 1 177 ? 20.641 -31.672 -3.723 1 97.25 177 GLU A N 1
ATOM 1294 C CA . GLU A 1 177 ? 20.125 -31.938 -2.383 1 97.25 177 GLU A CA 1
ATOM 1295 C C . GLU A 1 177 ? 19.219 -30.797 -1.905 1 97.25 177 GLU A C 1
ATOM 1297 O O . GLU A 1 177 ? 18.344 -31 -1.062 1 97.25 177 GLU A O 1
ATOM 1302 N N . TYR A 1 178 ? 19.406 -29.641 -2.498 1 96.88 178 TYR A N 1
ATOM 1303 C CA . TYR A 1 178 ? 18.609 -28.5 -2.098 1 96.88 178 TYR A CA 1
ATOM 1304 C C . TYR A 1 178 ? 17.688 -28.047 -3.229 1 96.88 178 TYR A C 1
ATOM 1306 O O . TYR A 1 178 ? 17.062 -27 -3.152 1 96.88 178 TYR A O 1
ATOM 1314 N N . GLY A 1 179 ? 17.625 -28.797 -4.246 1 95.75 179 GLY A N 1
ATOM 1315 C CA . GLY A 1 179 ? 16.734 -28.531 -5.367 1 95.75 179 GLY A CA 1
ATOM 1316 C C . GLY A 1 179 ? 17.172 -27.344 -6.203 1 95.75 179 GLY A C 1
ATOM 1317 O O . GLY A 1 179 ? 16.359 -26.766 -6.938 1 95.75 179 GLY A O 1
ATOM 1318 N N . ILE A 1 180 ? 18.406 -26.891 -6.113 1 96.75 180 ILE A N 1
ATOM 1319 C CA . ILE A 1 180 ? 18.891 -25.719 -6.84 1 96.75 180 ILE A CA 1
ATOM 1320 C C . ILE A 1 180 ? 19.406 -26.141 -8.211 1 96.75 180 ILE A C 1
ATOM 1322 O O . ILE A 1 180 ? 20.297 -27 -8.312 1 96.75 180 ILE A O 1
ATOM 1326 N N . ASN A 1 181 ? 18.891 -25.578 -9.227 1 96.25 181 ASN A N 1
ATOM 1327 C CA . ASN A 1 181 ? 19.297 -25.906 -10.586 1 96.25 181 ASN A CA 1
ATOM 1328 C C . ASN A 1 181 ? 20.609 -25.219 -10.961 1 96.25 181 ASN A C 1
ATOM 1330 O O . ASN A 1 181 ? 20.922 -24.141 -10.453 1 96.25 181 ASN A O 1
ATOM 1334 N N . THR A 1 182 ? 21.344 -25.859 -11.766 1 97.5 182 THR A N 1
ATOM 1335 C CA . THR A 1 182 ? 22.547 -25.328 -12.375 1 97.5 182 THR A CA 1
ATOM 1336 C C . THR A 1 182 ? 22.422 -25.297 -13.898 1 97.5 182 THR A C 1
ATOM 1338 O O . THR A 1 182 ? 21.469 -24.734 -14.438 1 97.5 182 THR A O 1
ATOM 1341 N N . PHE A 1 183 ? 23.469 -25.844 -14.586 1 97.81 183 PHE A N 1
ATOM 1342 C CA . PHE A 1 183 ? 23.281 -25.969 -16.031 1 97.81 183 PHE A CA 1
ATOM 1343 C C . PHE A 1 183 ? 22.438 -27.203 -16.359 1 97.81 183 PHE A C 1
ATOM 1345 O O . PHE A 1 183 ? 22.234 -27.531 -17.531 1 97.81 183 PHE A O 1
ATOM 1352 N N . GLU A 1 184 ? 21.906 -27.844 -15.32 1 97.44 184 GLU A N 1
ATOM 1353 C CA . GLU A 1 184 ? 21 -28.984 -15.453 1 97.44 184 GLU A CA 1
ATOM 1354 C C . GLU A 1 184 ? 19.891 -28.938 -14.414 1 97.44 184 GLU A C 1
ATOM 1356 O O . GLU A 1 184 ? 20.016 -28.266 -13.391 1 97.44 184 GLU A O 1
ATOM 1361 N N . THR A 1 185 ? 18.766 -29.516 -14.695 1 96.44 185 THR A N 1
ATOM 1362 C CA . THR A 1 185 ? 17.656 -29.75 -13.781 1 96.44 185 THR A CA 1
ATOM 1363 C C . THR A 1 185 ? 17.469 -31.25 -13.531 1 96.44 185 THR A C 1
ATOM 1365 O O . THR A 1 185 ? 17.234 -32.031 -14.469 1 96.44 185 THR A O 1
ATOM 1368 N N . LEU A 1 186 ? 17.672 -31.609 -12.352 1 96.56 186 LEU A N 1
ATOM 1369 C CA . LEU A 1 186 ? 17.531 -33 -11.938 1 96.56 186 LEU A CA 1
ATOM 1370 C C . LEU A 1 186 ? 16.391 -33.156 -10.93 1 96.56 186 LEU A C 1
ATOM 1372 O O . LEU A 1 186 ? 16.328 -32.406 -9.945 1 96.56 186 LEU A O 1
ATOM 1376 N N . GLY A 1 187 ? 15.484 -34.062 -11.25 1 94.75 187 GLY A N 1
ATOM 1377 C CA . GLY A 1 187 ? 14.383 -34.281 -10.32 1 94.75 187 GLY A CA 1
ATOM 1378 C C . GLY A 1 187 ? 13.562 -35.531 -10.648 1 94.75 187 GLY A C 1
ATOM 1379 O O . GLY A 1 187 ? 14.008 -36.406 -11.391 1 94.75 187 GLY A O 1
ATOM 1380 N N . VAL A 1 188 ? 12.531 -35.688 -9.914 1 95.25 188 VAL A N 1
ATOM 1381 C CA . VAL A 1 188 ? 11.562 -36.75 -10.102 1 95.25 188 VAL A CA 1
ATOM 1382 C C . VAL A 1 188 ? 10.258 -36.188 -10.656 1 95.25 188 VAL A C 1
ATOM 1384 O O . VAL A 1 188 ? 9.742 -35.188 -10.133 1 95.25 188 VAL A O 1
ATOM 1387 N N . ASP A 1 189 ? 9.844 -36.719 -11.727 1 92.19 189 ASP A N 1
ATOM 1388 C CA . ASP A 1 189 ? 8.594 -36.312 -12.359 1 92.19 189 ASP A CA 1
ATOM 1389 C C . ASP A 1 189 ? 7.695 -37.531 -12.625 1 92.19 189 ASP A C 1
ATOM 1391 O O . ASP A 1 189 ? 8 -38.656 -12.195 1 92.19 189 ASP A O 1
ATOM 1395 N N . TRP A 1 190 ? 6.598 -37.25 -13.273 1 94.31 190 TRP A N 1
ATOM 1396 C CA . TRP A 1 190 ? 5.707 -38.344 -13.695 1 94.31 190 TRP A CA 1
ATOM 1397 C C . TRP A 1 190 ? 5.984 -38.75 -15.141 1 94.31 190 TRP A C 1
ATOM 1399 O O . TRP A 1 190 ? 6.305 -37.875 -15.977 1 94.31 190 TRP A O 1
ATOM 1409 N N . ASP A 1 191 ? 5.82 -40.062 -15.367 1 94.81 191 ASP A N 1
ATOM 1410 C CA . ASP A 1 191 ? 5.91 -40.531 -16.75 1 94.81 191 ASP A CA 1
ATOM 1411 C C . ASP A 1 191 ? 4.738 -40.031 -17.578 1 94.81 191 ASP A C 1
ATOM 1413 O O . ASP A 1 191 ? 3.576 -40.281 -17.25 1 94.81 191 ASP A O 1
ATOM 1417 N N . ASP A 1 192 ? 4.984 -39.375 -18.641 1 94.12 192 ASP A N 1
ATOM 1418 C CA . ASP A 1 192 ? 3.939 -38.719 -19.406 1 94.12 192 ASP A CA 1
ATOM 1419 C C . ASP A 1 192 ? 2.994 -39.719 -20.062 1 94.12 192 ASP A C 1
ATOM 1421 O O . ASP A 1 192 ? 1.846 -39.375 -20.359 1 94.12 192 ASP A O 1
ATOM 1425 N N . GLN A 1 193 ? 3.471 -40.906 -20.266 1 94.44 193 GLN A N 1
ATOM 1426 C CA . GLN A 1 193 ? 2.646 -41.938 -20.906 1 94.44 193 GLN A CA 1
ATOM 1427 C C . GLN A 1 193 ? 1.967 -42.812 -19.859 1 94.44 193 GLN A C 1
ATOM 1429 O O . GLN A 1 193 ? 1.006 -43.531 -20.172 1 94.44 193 GLN A O 1
ATOM 1434 N N . ASN A 1 194 ? 2.52 -42.781 -18.672 1 94.81 194 ASN A N 1
ATOM 1435 C CA . ASN A 1 194 ? 1.944 -43.469 -17.531 1 94.81 194 ASN A CA 1
ATOM 1436 C C . ASN A 1 194 ? 2.025 -42.656 -16.266 1 94.81 194 ASN A C 1
ATOM 1438 O O . ASN A 1 194 ? 2.875 -42.906 -15.406 1 94.81 194 ASN A O 1
ATOM 1442 N N . PRO A 1 195 ? 1.042 -41.844 -16.078 1 94.31 195 PRO A N 1
ATOM 1443 C CA . PRO A 1 195 ? 1.133 -40.875 -14.984 1 94.31 195 PRO A CA 1
ATOM 1444 C C . PRO A 1 195 ? 1.093 -41.531 -13.609 1 94.31 195 PRO A C 1
ATOM 1446 O O . PRO A 1 195 ? 1.325 -40.875 -12.594 1 94.31 195 PRO A O 1
ATOM 1449 N N . ASN A 1 196 ? 0.865 -42.781 -13.516 1 95.06 196 ASN A N 1
ATOM 1450 C CA . ASN A 1 196 ? 0.903 -43.5 -12.242 1 95.06 196 ASN A CA 1
ATOM 1451 C C . ASN A 1 196 ? 2.326 -43.906 -11.867 1 95.06 196 ASN A C 1
ATOM 1453 O O . ASN A 1 196 ? 2.566 -44.406 -10.773 1 95.06 196 ASN A O 1
ATOM 1457 N N . LYS A 1 197 ? 3.158 -43.656 -12.758 1 94.56 197 LYS A N 1
ATOM 1458 C CA . LYS A 1 197 ? 4.562 -43.969 -12.523 1 94.56 197 LYS A CA 1
ATOM 1459 C C . LYS A 1 197 ? 5.414 -42.719 -12.438 1 94.56 197 LYS A C 1
ATOM 1461 O O . LYS A 1 197 ? 5.211 -41.781 -13.203 1 94.56 197 LYS A O 1
ATOM 1466 N N . THR A 1 198 ? 6.336 -42.75 -11.461 1 94.62 198 THR A N 1
ATOM 1467 C CA . THR A 1 198 ? 7.332 -41.688 -11.375 1 94.62 198 THR A CA 1
ATOM 1468 C C . THR A 1 198 ? 8.594 -42.062 -12.141 1 94.62 198 THR A C 1
ATOM 1470 O O . THR A 1 198 ? 8.844 -43.25 -12.383 1 94.62 198 THR A O 1
ATOM 1473 N N . ILE A 1 199 ? 9.32 -41.062 -12.547 1 95.5 199 ILE A N 1
ATOM 1474 C CA . ILE A 1 199 ? 10.531 -41.312 -13.328 1 95.5 199 ILE A CA 1
ATOM 1475 C C . ILE A 1 199 ? 11.539 -40.188 -13.047 1 95.5 199 ILE A C 1
ATOM 1477 O O . ILE A 1 199 ? 11.172 -39.094 -12.633 1 95.5 199 ILE A O 1
ATOM 1481 N N . ILE A 1 200 ? 12.812 -40.531 -13.117 1 97.31 200 ILE A N 1
ATOM 1482 C CA . ILE A 1 200 ? 13.875 -39.562 -12.953 1 97.31 200 ILE A CA 1
ATOM 1483 C C . ILE A 1 200 ? 14.008 -38.719 -14.227 1 97.31 200 ILE A C 1
ATOM 1485 O O . ILE A 1 200 ? 13.922 -39.25 -15.336 1 97.31 200 ILE A O 1
ATOM 1489 N N . SER A 1 201 ? 14.117 -37.469 -14.109 1 96.81 201 SER A N 1
ATOM 1490 C CA . SER A 1 201 ? 14.32 -36.562 -15.234 1 96.81 201 SER A CA 1
ATOM 1491 C C . SER A 1 201 ? 15.609 -35.75 -15.062 1 96.81 201 SER A C 1
ATOM 1493 O O . SER A 1 201 ? 15.844 -35.156 -14.008 1 96.81 201 SER A O 1
ATOM 1495 N N . LEU A 1 202 ? 16.453 -35.781 -15.961 1 97.62 202 LEU A N 1
ATOM 1496 C CA . LEU A 1 202 ? 17.656 -34.969 -16.094 1 97.62 202 LEU A CA 1
ATOM 1497 C C . LEU A 1 202 ? 17.625 -34.125 -17.375 1 97.62 202 LEU A C 1
ATOM 1499 O O . LEU A 1 202 ? 17.844 -34.688 -18.469 1 97.62 202 LEU A O 1
ATOM 1503 N N . LEU A 1 203 ? 17.375 -32.844 -17.234 1 97.12 203 LEU A N 1
ATOM 1504 C CA . LEU A 1 203 ? 17.062 -31.984 -18.359 1 97.12 203 LEU A CA 1
ATOM 1505 C C . LEU A 1 203 ? 17.906 -30.703 -18.312 1 97.12 203 LEU A C 1
ATOM 1507 O O . LEU A 1 203 ? 18.594 -30.469 -17.328 1 97.12 203 LEU A O 1
ATOM 1511 N N . PRO A 1 204 ? 17.875 -29.938 -19.422 1 96.25 204 PRO A N 1
ATOM 1512 C CA . PRO A 1 204 ? 18.625 -28.688 -19.422 1 96.25 204 PRO A CA 1
ATOM 1513 C C . PRO A 1 204 ? 18.234 -27.75 -18.281 1 96.25 204 PRO A C 1
ATOM 1515 O O . PRO A 1 204 ? 17.062 -27.688 -17.906 1 96.25 204 PRO A O 1
ATOM 1518 N N . GLY A 1 205 ? 19.203 -27.172 -17.719 1 92.62 205 GLY A N 1
ATOM 1519 C CA . GLY A 1 205 ? 19.047 -26.078 -16.781 1 92.62 205 GLY A CA 1
ATOM 1520 C C . GLY A 1 205 ? 19.75 -24.812 -17.219 1 92.62 205 GLY A C 1
ATOM 1521 O O . GLY A 1 205 ? 19.984 -24.609 -18.406 1 92.62 205 GLY A O 1
ATOM 1522 N N . GLY A 1 206 ? 19.953 -23.891 -16.328 1 77.94 206 GLY A N 1
ATOM 1523 C CA . GLY A 1 206 ? 20.859 -22.781 -16.609 1 77.94 206 GLY A CA 1
ATOM 1524 C C . GLY A 1 206 ? 20.125 -21.469 -16.875 1 77.94 206 GLY A C 1
ATOM 1525 O O . GLY A 1 206 ? 20.547 -20.672 -17.703 1 77.94 206 GLY A O 1
ATOM 1526 N N . THR A 1 207 ? 19.062 -21.141 -16.141 1 83.62 207 THR A N 1
ATOM 1527 C CA . THR A 1 207 ? 18.359 -19.891 -16.359 1 83.62 207 THR A CA 1
ATOM 1528 C C . THR A 1 207 ? 19.188 -18.719 -15.844 1 83.62 207 THR A C 1
ATOM 1530 O O . THR A 1 207 ? 19.656 -18.734 -14.711 1 83.62 207 THR A O 1
ATOM 1533 N N . SER A 1 208 ? 19.469 -17.781 -16.812 1 92.25 208 SER A N 1
ATOM 1534 C CA . SER A 1 208 ? 20.234 -16.594 -16.469 1 92.25 208 SER A CA 1
ATOM 1535 C C . SER A 1 208 ? 19.312 -15.43 -16.125 1 92.25 208 SER A C 1
ATOM 1537 O O . SER A 1 208 ? 18.141 -15.438 -16.469 1 92.25 208 SER A O 1
ATOM 1539 N N . ILE A 1 209 ? 19.812 -14.453 -15.352 1 94.31 209 ILE A N 1
ATOM 1540 C CA . ILE A 1 209 ? 19.078 -13.242 -15.023 1 94.31 209 ILE A CA 1
ATOM 1541 C C . ILE A 1 209 ? 18.844 -12.422 -16.281 1 94.31 209 ILE A C 1
ATOM 1543 O O . ILE A 1 209 ? 17.766 -11.883 -16.5 1 94.31 209 ILE A O 1
ATOM 1547 N N . LEU A 1 210 ? 19.875 -12.414 -17.188 1 94.12 210 LEU A N 1
ATOM 1548 C CA . LEU A 1 210 ? 19.734 -11.719 -18.453 1 94.12 210 LEU A CA 1
ATOM 1549 C C . LEU A 1 210 ? 19.016 -12.586 -19.484 1 94.12 210 LEU A C 1
ATOM 1551 O O . LEU A 1 210 ? 19.219 -13.805 -19.531 1 94.12 210 LEU A O 1
ATOM 1555 N N . THR A 1 211 ? 18.172 -12.008 -20.25 1 86.81 211 THR A N 1
ATOM 1556 C CA . THR A 1 211 ? 17.406 -12.727 -21.25 1 86.81 211 THR A CA 1
ATOM 1557 C C . THR A 1 211 ? 18.141 -12.742 -22.578 1 86.81 211 THR A C 1
ATOM 1559 O O . THR A 1 211 ? 17.844 -13.555 -23.469 1 86.81 211 THR A O 1
ATOM 1562 N N . GLY A 1 212 ? 19.047 -11.898 -22.766 1 86.5 212 GLY A N 1
ATOM 1563 C CA . GLY A 1 212 ? 19.75 -11.75 -24.016 1 86.5 212 GLY A CA 1
ATOM 1564 C C . GLY A 1 212 ? 19.188 -10.656 -24.906 1 86.5 212 GLY A C 1
ATOM 1565 O O . GLY A 1 212 ? 19.703 -10.383 -25.984 1 86.5 212 GLY A O 1
ATOM 1566 N N . ARG A 1 213 ? 18.141 -9.938 -24.547 1 84.44 213 ARG A N 1
ATOM 1567 C CA . ARG A 1 213 ? 17.484 -8.898 -25.328 1 84.44 213 ARG A CA 1
ATOM 1568 C C . ARG A 1 213 ? 17.797 -7.512 -24.781 1 84.44 213 ARG A C 1
ATOM 1570 O O . ARG A 1 213 ? 17.359 -6.504 -25.344 1 84.44 213 ARG A O 1
ATOM 1577 N N . GLU A 1 214 ? 18.594 -7.5 -23.641 1 92.5 214 GLU A N 1
ATOM 1578 C CA . GLU A 1 214 ? 18.875 -6.227 -22.984 1 92.5 214 GLU A CA 1
ATOM 1579 C C . GLU A 1 214 ? 19.875 -5.402 -23.797 1 92.5 214 GLU A C 1
ATOM 1581 O O . GLU A 1 214 ? 20.719 -5.961 -24.5 1 92.5 214 GLU A O 1
ATOM 1586 N N . ASP A 1 215 ? 19.781 -4.074 -23.688 1 92.25 215 ASP A N 1
ATOM 1587 C CA . ASP A 1 215 ? 20.734 -3.199 -24.375 1 92.25 215 ASP A CA 1
ATOM 1588 C C . ASP A 1 215 ? 22.094 -3.227 -23.672 1 92.25 215 ASP A C 1
ATOM 1590 O O . ASP A 1 215 ? 22.234 -3.818 -22.594 1 92.25 215 ASP A O 1
ATOM 1594 N N . ASN A 1 216 ? 23.062 -2.629 -24.266 1 94.88 216 ASN A N 1
ATOM 1595 C CA . ASN A 1 216 ? 24.453 -2.658 -23.797 1 94.88 216 ASN A CA 1
ATOM 1596 C C . ASN A 1 216 ? 24.594 -1.994 -22.438 1 94.88 216 ASN A C 1
ATOM 1598 O O . ASN A 1 216 ? 25.391 -2.445 -21.594 1 94.88 216 ASN A O 1
ATOM 1602 N N . GLU A 1 217 ? 23.875 -0.988 -22.234 1 93.38 217 GLU A N 1
ATOM 1603 C CA . GLU A 1 217 ? 23.953 -0.281 -20.953 1 93.38 217 GLU A CA 1
ATOM 1604 C C . GLU A 1 217 ? 23.453 -1.153 -19.812 1 93.38 217 GLU A C 1
ATOM 1606 O O . GLU A 1 217 ? 24.078 -1.202 -18.75 1 93.38 217 GLU A O 1
ATOM 1611 N N . THR A 1 218 ? 22.344 -1.795 -20.031 1 94.75 218 THR A N 1
ATOM 1612 C CA . THR A 1 218 ? 21.781 -2.697 -19.031 1 94.75 218 THR A CA 1
ATOM 1613 C C . THR A 1 218 ? 22.75 -3.826 -18.703 1 94.75 218 THR A C 1
ATOM 1615 O O . THR A 1 218 ? 22.953 -4.168 -17.547 1 94.75 218 THR A O 1
ATOM 1618 N N . VAL A 1 219 ? 23.391 -4.387 -19.719 1 96.5 219 VAL A N 1
ATOM 1619 C CA . VAL A 1 219 ? 24.328 -5.484 -19.547 1 96.5 219 VAL A CA 1
ATOM 1620 C C . VAL A 1 219 ? 25.547 -5 -18.75 1 96.5 219 VAL A C 1
ATOM 1622 O O . VAL A 1 219 ? 26.016 -5.691 -17.844 1 96.5 219 VAL A O 1
ATOM 1625 N N . THR A 1 220 ? 26.031 -3.84 -19.078 1 96.81 220 THR A N 1
ATOM 1626 C CA . THR A 1 220 ? 27.172 -3.26 -18.359 1 96.81 220 THR A CA 1
ATOM 1627 C C . THR A 1 220 ? 26.844 -3.07 -16.891 1 96.81 220 THR A C 1
ATOM 1629 O O . THR A 1 220 ? 27.656 -3.4 -16.016 1 96.81 220 THR A O 1
ATOM 1632 N N . ASN A 1 221 ? 25.672 -2.543 -16.625 1 95.44 221 ASN A N 1
ATOM 1633 C CA . ASN A 1 221 ? 25.25 -2.357 -15.25 1 95.44 221 ASN A CA 1
ATOM 1634 C C . ASN A 1 221 ? 25.109 -3.691 -14.516 1 95.44 221 ASN A C 1
ATOM 1636 O O . ASN A 1 221 ? 25.438 -3.797 -13.336 1 95.44 221 ASN A O 1
ATOM 1640 N N . TYR A 1 222 ? 24.578 -4.68 -15.227 1 97 222 TYR A N 1
ATOM 1641 C CA . TYR A 1 222 ? 24.453 -6.016 -14.648 1 97 222 TYR A CA 1
ATOM 1642 C C . TYR A 1 222 ? 25.828 -6.559 -14.25 1 97 222 TYR A C 1
ATOM 1644 O O . TYR A 1 222 ? 25.984 -7.094 -13.148 1 97 222 TYR A O 1
ATOM 1652 N N . LEU A 1 223 ? 26.797 -6.379 -15.125 1 98.12 223 LEU A N 1
ATOM 1653 C CA . LEU A 1 223 ? 28.141 -6.895 -14.875 1 98.12 223 LEU A CA 1
ATOM 1654 C C . LEU A 1 223 ? 28.766 -6.223 -13.648 1 98.12 223 LEU A C 1
ATOM 1656 O O . LEU A 1 223 ? 29.453 -6.867 -12.867 1 98.12 223 LEU A O 1
ATOM 1660 N N . LYS A 1 224 ? 28.453 -4.977 -13.484 1 97.56 224 LYS A N 1
ATOM 1661 C CA . LYS A 1 224 ? 28.953 -4.266 -12.305 1 97.56 224 LYS A CA 1
ATOM 1662 C C . LYS A 1 224 ? 28.344 -4.828 -11.031 1 97.56 224 LYS A C 1
ATOM 1664 O O . LYS A 1 224 ? 29.047 -5.047 -10.039 1 97.56 224 LYS A O 1
ATOM 1669 N N . VAL A 1 225 ? 27.047 -5.047 -11.055 1 97.69 225 VAL A N 1
ATOM 1670 C CA . VAL A 1 225 ? 26.344 -5.602 -9.898 1 97.69 225 VAL A CA 1
ATOM 1671 C C . VAL A 1 225 ? 26.859 -7.008 -9.609 1 97.69 225 VAL A C 1
ATOM 1673 O O . VAL A 1 225 ? 27.172 -7.336 -8.461 1 97.69 225 VAL A O 1
ATOM 1676 N N . GLN A 1 226 ? 26.969 -7.785 -10.664 1 98.25 226 GLN A N 1
ATOM 1677 C CA . GLN A 1 226 ? 27.438 -9.156 -10.516 1 98.25 226 GLN A CA 1
ATOM 1678 C C . GLN A 1 226 ? 28.859 -9.188 -9.93 1 98.25 226 GLN A C 1
ATOM 1680 O O . GLN A 1 226 ? 29.141 -9.969 -9.016 1 98.25 226 GLN A O 1
ATOM 1685 N N . ALA A 1 227 ? 29.734 -8.336 -10.438 1 98.5 227 ALA A N 1
ATOM 1686 C CA . ALA A 1 227 ? 31.109 -8.281 -9.953 1 98.5 227 ALA A CA 1
ATOM 1687 C C . ALA A 1 227 ? 31.156 -7.922 -8.469 1 98.5 227 ALA A C 1
ATOM 1689 O O . ALA A 1 227 ? 31.922 -8.508 -7.707 1 98.5 227 ALA A O 1
ATOM 1690 N N . SER A 1 228 ? 30.328 -6.98 -8.141 1 97.88 228 SER A N 1
ATOM 1691 C CA . SER A 1 228 ? 30.297 -6.547 -6.746 1 97.88 228 SER A CA 1
ATOM 1692 C C . SER A 1 228 ? 29.797 -7.664 -5.832 1 97.88 228 SER A C 1
ATOM 1694 O O . SER A 1 228 ? 30.328 -7.852 -4.734 1 97.88 228 SER A O 1
ATOM 1696 N N . VAL A 1 229 ? 28.812 -8.359 -6.223 1 98.31 229 VAL A N 1
ATOM 1697 C CA . VAL A 1 229 ? 28.266 -9.453 -5.426 1 98.31 229 VAL A CA 1
ATOM 1698 C C . VAL A 1 229 ? 29.266 -10.594 -5.34 1 98.31 229 VAL A C 1
ATOM 1700 O O . VAL A 1 229 ? 29.516 -11.141 -4.262 1 98.31 229 VAL A O 1
ATOM 1703 N N . LEU A 1 230 ? 29.906 -10.922 -6.488 1 98.25 230 LEU A N 1
ATOM 1704 C CA . LEU A 1 230 ? 30.906 -11.984 -6.516 1 98.25 230 LEU A CA 1
ATOM 1705 C C . LEU A 1 230 ? 32.062 -11.656 -5.59 1 98.25 230 LEU A C 1
ATOM 1707 O O . LEU A 1 230 ? 32.562 -12.531 -4.883 1 98.25 230 LEU A O 1
ATOM 1711 N N . GLN A 1 231 ? 32.5 -10.406 -5.629 1 98 231 GLN A N 1
ATOM 1712 C CA . GLN A 1 231 ? 33.594 -9.992 -4.754 1 98 231 GLN A CA 1
ATOM 1713 C C . GLN A 1 231 ? 33.219 -10.195 -3.285 1 98 231 GLN A C 1
ATOM 1715 O O . GLN A 1 231 ? 34.031 -10.633 -2.488 1 98 231 GLN A O 1
ATOM 1720 N N . ALA A 1 232 ? 31.984 -9.906 -3.006 1 97.81 232 ALA A N 1
ATOM 1721 C CA . ALA A 1 232 ? 31.531 -9.938 -1.617 1 97.81 232 ALA A CA 1
ATOM 1722 C C . ALA A 1 232 ? 31.344 -11.375 -1.136 1 97.81 232 ALA A C 1
ATOM 1724 O O . ALA A 1 232 ? 31.547 -11.672 0.043 1 97.81 232 ALA A O 1
ATOM 1725 N N . VAL A 1 233 ? 30.969 -12.297 -2.021 1 97.12 233 VAL A N 1
ATOM 1726 C CA . VAL A 1 233 ? 30.516 -13.602 -1.537 1 97.12 233 VAL A CA 1
ATOM 1727 C C . VAL A 1 233 ? 31.594 -14.648 -1.788 1 97.12 233 VAL A C 1
ATOM 1729 O O . VAL A 1 233 ? 31.547 -15.742 -1.222 1 97.12 233 VAL A O 1
ATOM 1732 N N . HIS A 1 234 ? 32.5 -14.367 -2.686 1 91.94 234 HIS A N 1
ATOM 1733 C CA . HIS A 1 234 ? 33.5 -15.367 -3.012 1 91.94 234 HIS A CA 1
ATOM 1734 C C . HIS A 1 234 ? 34.406 -15.648 -1.818 1 91.94 234 HIS A C 1
ATOM 1736 O O . HIS A 1 234 ? 34.938 -14.719 -1.217 1 91.94 234 HIS A O 1
ATOM 1742 N N . PRO A 1 235 ? 34.594 -16.844 -1.495 1 85.44 235 PRO A N 1
ATOM 1743 C CA . PRO A 1 235 ? 35.344 -17.172 -0.272 1 85.44 235 PRO A CA 1
ATOM 1744 C C . PRO A 1 235 ? 36.812 -16.844 -0.379 1 85.44 235 PRO A C 1
ATOM 1746 O O . PRO A 1 235 ? 37.5 -16.688 0.64 1 85.44 235 PRO A O 1
ATOM 1749 N N . ALA A 1 236 ? 37.375 -16.734 -1.562 1 84 236 ALA A N 1
ATOM 1750 C CA . ALA A 1 236 ? 38.812 -16.484 -1.74 1 84 236 ALA A CA 1
ATOM 1751 C C . ALA A 1 236 ? 39.125 -14.992 -1.653 1 84 236 ALA A C 1
ATOM 1753 O O . ALA A 1 236 ? 40.25 -14.57 -1.949 1 84 236 ALA A O 1
ATOM 1754 N N . ASN A 1 237 ? 38.219 -14.172 -1.181 1 86.94 237 ASN A N 1
ATOM 1755 C CA . ASN A 1 237 ? 38.406 -12.734 -1.098 1 86.94 237 ASN A CA 1
ATOM 1756 C C . ASN A 1 237 ? 39.062 -12.18 -2.363 1 86.94 237 ASN A C 1
ATOM 1758 O O . ASN A 1 237 ? 40.094 -11.516 -2.297 1 86.94 237 ASN A O 1
ATOM 1762 N N . ILE A 1 238 ? 38.469 -12.414 -3.445 1 92.38 238 ILE A N 1
ATOM 1763 C CA . ILE A 1 238 ? 39.031 -12.07 -4.742 1 92.38 238 ILE A CA 1
ATOM 1764 C C . ILE A 1 238 ? 39.094 -10.547 -4.902 1 92.38 238 ILE A C 1
ATOM 1766 O O . ILE A 1 238 ? 38.281 -9.836 -4.305 1 92.38 238 ILE A O 1
ATOM 1770 N N . SER A 1 239 ? 40 -10.016 -5.758 1 95.44 239 SER A N 1
ATOM 1771 C CA . SER A 1 239 ? 40.156 -8.586 -6.012 1 95.44 239 SER A CA 1
ATOM 1772 C C . SER A 1 239 ? 39 -8.062 -6.863 1 95.44 239 SER A C 1
ATOM 1774 O O . SER A 1 239 ? 38.25 -8.836 -7.461 1 95.44 239 SER A O 1
ATOM 1776 N N . GLN A 1 240 ? 38.875 -6.793 -6.855 1 95.56 240 GLN A N 1
ATOM 1777 C CA . GLN A 1 240 ? 37.906 -6.152 -7.707 1 95.56 240 GLN A CA 1
ATOM 1778 C C . GLN A 1 240 ? 38.125 -6.496 -9.18 1 95.56 240 GLN A C 1
ATOM 1780 O O . GLN A 1 240 ? 37.188 -6.758 -9.914 1 95.56 240 GLN A O 1
ATOM 1785 N N . ALA A 1 241 ? 39.375 -6.523 -9.523 1 96.81 241 ALA A N 1
ATOM 1786 C CA . ALA A 1 241 ? 39.719 -6.84 -10.914 1 96.81 241 ALA A CA 1
ATOM 1787 C C . ALA A 1 241 ? 39.344 -8.273 -11.258 1 96.81 241 ALA A C 1
ATOM 1789 O O . ALA A 1 241 ? 38.812 -8.539 -12.344 1 96.81 241 ALA A O 1
ATOM 1790 N N . ASP A 1 242 ? 39.594 -9.18 -10.391 1 96.62 242 ASP A N 1
ATOM 1791 C CA . ASP A 1 242 ? 39.281 -10.586 -10.609 1 96.62 242 ASP A CA 1
ATOM 1792 C C . ASP A 1 242 ? 37.75 -10.797 -10.664 1 96.62 242 ASP A C 1
ATOM 1794 O O . ASP A 1 242 ? 37.25 -11.586 -11.469 1 96.62 242 ASP A O 1
ATOM 1798 N N . SER A 1 243 ? 37.062 -10.133 -9.781 1 98 243 SER A N 1
ATOM 1799 C CA . SER A 1 243 ? 35.625 -10.273 -9.766 1 98 243 SER A CA 1
ATOM 1800 C C . SER A 1 243 ? 35 -9.766 -11.062 1 98 243 SER A C 1
ATOM 1802 O O . SER A 1 243 ? 34.031 -10.336 -11.562 1 98 243 SER A O 1
ATOM 1804 N N . GLN A 1 244 ? 35.531 -8.672 -11.578 1 98.12 244 GLN A N 1
ATOM 1805 C CA . GLN A 1 244 ? 35.062 -8.141 -12.852 1 98.12 244 GLN A CA 1
ATOM 1806 C C . GLN A 1 244 ? 35.312 -9.125 -13.992 1 98.12 244 GLN A C 1
ATOM 1808 O O . GLN A 1 244 ? 34.469 -9.375 -14.828 1 98.12 244 GLN A O 1
ATOM 1813 N N . ARG A 1 245 ? 36.562 -9.664 -13.969 1 98 245 ARG A N 1
ATOM 1814 C CA . ARG A 1 245 ? 36.938 -10.648 -14.977 1 98 245 ARG A CA 1
ATOM 1815 C C . ARG A 1 245 ? 36.031 -11.867 -14.914 1 98 245 ARG A C 1
ATOM 1817 O O . ARG A 1 245 ? 35.562 -12.352 -15.945 1 98 245 ARG A O 1
ATOM 1824 N N . LEU A 1 246 ? 35.75 -12.344 -13.789 1 97.94 246 LEU A N 1
ATOM 1825 C CA . LEU A 1 246 ? 34.938 -13.547 -13.602 1 97.94 246 LEU A CA 1
ATOM 1826 C C . LEU A 1 246 ? 33.469 -13.273 -13.938 1 97.94 246 LEU A C 1
ATOM 1828 O O . LEU A 1 246 ? 32.781 -14.156 -14.438 1 97.94 246 LEU A O 1
ATOM 1832 N N . ALA A 1 247 ? 32.969 -12.047 -13.609 1 98.5 247 ALA A N 1
ATOM 1833 C CA . ALA A 1 247 ? 31.625 -11.68 -13.984 1 98.5 247 ALA A CA 1
ATOM 1834 C C . ALA A 1 247 ? 31.422 -11.781 -15.492 1 98.5 247 ALA A C 1
ATOM 1836 O O . ALA A 1 247 ? 30.438 -12.359 -15.961 1 98.5 247 ALA A O 1
ATOM 1837 N N . VAL A 1 248 ? 32.375 -11.266 -16.219 1 98.19 248 VAL A N 1
ATOM 1838 C CA . VAL A 1 248 ? 32.312 -11.312 -17.688 1 98.19 248 VAL A CA 1
ATOM 1839 C C . VAL A 1 248 ? 32.375 -12.766 -18.156 1 98.19 248 VAL A C 1
ATOM 1841 O O . VAL A 1 248 ? 31.625 -13.164 -19.047 1 98.19 248 VAL A O 1
ATOM 1844 N N . ALA A 1 249 ? 33.25 -13.531 -17.562 1 98.25 249 ALA A N 1
ATOM 1845 C CA . ALA A 1 249 ? 33.469 -14.922 -17.984 1 98.25 249 ALA A CA 1
ATOM 1846 C C . ALA A 1 249 ? 32.219 -15.758 -17.703 1 98.25 249 ALA A C 1
ATOM 1848 O O . ALA A 1 249 ? 31.812 -16.578 -18.547 1 98.25 249 ALA A O 1
ATOM 1849 N N . VAL A 1 250 ? 31.609 -15.594 -16.562 1 97.94 250 VAL A N 1
ATOM 1850 C CA . VAL A 1 250 ? 30.406 -16.344 -16.203 1 97.94 250 VAL A CA 1
ATOM 1851 C C . VAL A 1 250 ? 29.25 -15.945 -17.109 1 97.94 250 VAL A C 1
ATOM 1853 O O . VAL A 1 250 ? 28.469 -16.797 -17.531 1 97.94 250 VAL A O 1
ATOM 1856 N N . THR A 1 251 ? 29.078 -14.648 -17.359 1 97.75 251 THR A N 1
ATOM 1857 C CA . THR A 1 251 ? 28.016 -14.172 -18.234 1 97.75 251 THR A CA 1
ATOM 1858 C C . THR A 1 251 ? 28.188 -14.742 -19.641 1 97.75 251 THR A C 1
ATOM 1860 O O . THR A 1 251 ? 27.203 -15.117 -20.281 1 97.75 251 THR A O 1
ATOM 1863 N N . LYS A 1 252 ? 29.422 -14.797 -20.109 1 97.12 252 LYS A N 1
ATOM 1864 C CA . LYS A 1 252 ? 29.688 -15.43 -21.406 1 97.12 252 LYS A CA 1
ATOM 1865 C C . LYS A 1 252 ? 29.344 -16.906 -21.375 1 97.12 252 LYS A C 1
ATOM 1867 O O . LYS A 1 252 ? 28.766 -17.438 -22.328 1 97.12 252 LYS A O 1
ATOM 1872 N N . PHE A 1 253 ? 29.734 -17.578 -20.344 1 97.44 253 PHE A N 1
ATOM 1873 C CA . PHE A 1 253 ? 29.422 -18.984 -20.188 1 97.44 253 PHE A CA 1
ATOM 1874 C C . PHE A 1 253 ? 27.906 -19.219 -20.219 1 97.44 253 PHE A C 1
ATOM 1876 O O . PHE A 1 253 ? 27.438 -20.141 -20.891 1 97.44 253 PHE A O 1
ATOM 1883 N N . GLU A 1 254 ? 27.109 -18.406 -19.531 1 97.25 254 GLU A N 1
ATOM 1884 C CA . GLU A 1 254 ? 25.656 -18.5 -19.516 1 97.25 254 GLU A CA 1
ATOM 1885 C C . GLU A 1 254 ? 25.078 -18.281 -20.906 1 97.25 254 GLU A C 1
ATOM 1887 O O . GLU A 1 254 ? 24.094 -18.922 -21.297 1 97.25 254 GLU A O 1
ATOM 1892 N N . LYS A 1 255 ? 25.641 -17.344 -21.609 1 95.5 255 LYS A N 1
ATOM 1893 C CA . LYS A 1 255 ? 25.203 -17.109 -22.984 1 95.5 255 LYS A CA 1
ATOM 1894 C C . LYS A 1 255 ? 25.453 -18.344 -23.859 1 95.5 255 LYS A C 1
ATOM 1896 O O . LYS A 1 255 ? 24.594 -18.719 -24.656 1 95.5 255 LYS A O 1
ATOM 1901 N N . ASP A 1 256 ? 26.625 -18.953 -23.719 1 96.38 256 ASP A N 1
ATOM 1902 C CA . ASP A 1 256 ? 26.953 -20.172 -24.453 1 96.38 256 ASP A CA 1
ATOM 1903 C C . ASP A 1 256 ? 26.031 -21.312 -24.047 1 96.38 256 ASP A C 1
ATOM 1905 O O . ASP A 1 256 ? 25.641 -22.141 -24.875 1 96.38 256 ASP A O 1
ATOM 1909 N N . LEU A 1 257 ? 25.781 -21.375 -22.781 1 96.81 257 LEU A N 1
ATOM 1910 C CA . LEU A 1 257 ? 24.875 -22.391 -22.266 1 96.81 257 LEU A CA 1
ATOM 1911 C C . LEU A 1 257 ? 23.5 -22.234 -22.906 1 96.81 257 LEU A C 1
ATOM 1913 O O . LEU A 1 257 ? 22.828 -23.234 -23.203 1 96.81 257 LEU A O 1
ATOM 1917 N N . LYS A 1 258 ? 23.047 -21.047 -23.062 1 95.06 258 LYS A N 1
ATOM 1918 C CA . LYS A 1 258 ? 21.766 -20.797 -23.703 1 95.06 258 LYS A CA 1
ATOM 1919 C C . LYS A 1 258 ? 21.75 -21.344 -25.125 1 95.06 258 LYS A C 1
ATOM 1921 O O . LYS A 1 258 ? 20.734 -21.875 -25.578 1 95.06 258 LYS A O 1
ATOM 1926 N N . LYS A 1 259 ? 22.844 -21.234 -25.812 1 95.25 259 LYS A N 1
ATOM 1927 C CA . LYS A 1 259 ? 22.953 -21.812 -27.156 1 95.25 259 LYS A CA 1
ATOM 1928 C C . LYS A 1 259 ? 22.875 -23.344 -27.094 1 95.25 259 LYS A C 1
ATOM 1930 O O . LYS A 1 259 ? 22.234 -23.953 -27.953 1 95.25 259 LYS A O 1
ATOM 1935 N N . VAL A 1 260 ? 23.516 -23.891 -26.078 1 97 260 VAL A N 1
ATOM 1936 C CA . VAL A 1 260 ? 23.484 -25.344 -25.922 1 97 260 VAL A CA 1
ATOM 1937 C C . VAL A 1 260 ? 22.062 -25.797 -25.625 1 97 260 VAL A C 1
ATOM 1939 O O . VAL A 1 260 ? 21.641 -26.859 -26.078 1 97 260 VAL A O 1
ATOM 1942 N N . GLN A 1 261 ? 21.328 -25.047 -24.875 1 95.94 261 GLN A N 1
ATOM 1943 C CA . GLN A 1 261 ? 19.953 -25.375 -24.5 1 95.94 261 GLN A CA 1
ATOM 1944 C C . GLN A 1 261 ? 19.078 -25.531 -25.734 1 95.94 261 GLN A C 1
ATOM 1946 O O . GLN A 1 261 ? 18.109 -26.297 -25.734 1 95.94 261 GLN A O 1
ATOM 1951 N N . GLN A 1 262 ? 19.453 -24.891 -26.828 1 94.69 262 GLN A N 1
ATOM 1952 C CA . GLN A 1 262 ? 18.688 -24.984 -28.062 1 94.69 262 GLN A CA 1
ATOM 1953 C C . GLN A 1 262 ? 18.812 -26.359 -28.703 1 94.69 262 GLN A C 1
ATOM 1955 O O . GLN A 1 262 ? 18.031 -26.719 -29.578 1 94.69 262 GLN A O 1
ATOM 1960 N N . THR A 1 263 ? 19.719 -27.109 -28.188 1 96.75 263 THR A N 1
ATOM 1961 C CA . THR A 1 263 ? 19.938 -28.453 -28.734 1 96.75 263 THR A CA 1
ATOM 1962 C C . THR A 1 263 ? 19.172 -29.5 -27.938 1 96.75 263 THR A C 1
ATOM 1964 O O . THR A 1 263 ? 19.359 -30.703 -28.141 1 96.75 263 THR A O 1
ATOM 1967 N N . ASP A 1 264 ? 18.375 -29.094 -27.031 1 97.19 264 ASP A N 1
ATOM 1968 C CA . ASP A 1 264 ? 17.578 -30 -26.234 1 97.19 264 ASP A CA 1
ATOM 1969 C C . ASP A 1 264 ? 16.75 -30.938 -27.125 1 97.19 264 ASP A C 1
ATOM 1971 O O . ASP A 1 264 ? 15.969 -30.469 -27.953 1 97.19 264 ASP A O 1
ATOM 1975 N N . ASP A 1 265 ? 16.938 -32.156 -26.984 1 97.44 265 ASP A N 1
ATOM 1976 C CA . ASP A 1 265 ? 16.234 -33.156 -27.797 1 97.44 265 ASP A CA 1
ATOM 1977 C C . ASP A 1 265 ? 15.453 -34.125 -26.906 1 97.44 265 ASP A C 1
ATOM 1979 O O . ASP A 1 265 ? 15.273 -35.281 -27.266 1 97.44 265 ASP A O 1
ATOM 1983 N N . SER A 1 266 ? 15.117 -33.688 -25.75 1 96.44 266 SER A N 1
ATOM 1984 C CA . SER A 1 266 ? 14.391 -34.531 -24.797 1 96.44 266 SER A CA 1
ATOM 1985 C C . SER A 1 266 ? 12.969 -34.812 -25.281 1 96.44 266 SER A C 1
ATOM 1987 O O . SER A 1 266 ? 12.289 -35.688 -24.75 1 96.44 266 SER A O 1
ATOM 1989 N N . LYS A 1 267 ? 12.477 -34.062 -26.188 1 94.69 267 LYS A N 1
ATOM 1990 C CA . LYS A 1 267 ? 11.188 -34.312 -26.828 1 94.69 267 LYS A CA 1
ATOM 1991 C C . LYS A 1 267 ? 11.211 -33.844 -28.281 1 94.69 267 LYS A C 1
ATOM 1993 O O . LYS A 1 267 ? 11.984 -32.969 -28.656 1 94.69 267 LYS A O 1
ATOM 1998 N N . ASP A 1 268 ? 10.359 -34.438 -29.047 1 93 268 ASP A N 1
ATOM 1999 C CA . ASP A 1 268 ? 10.297 -34.125 -30.469 1 93 268 ASP A CA 1
ATOM 2000 C C . ASP A 1 268 ? 9.469 -32.844 -30.703 1 93 268 ASP A C 1
ATOM 2002 O O . ASP A 1 268 ? 9.75 -32.094 -31.625 1 93 268 ASP A O 1
ATOM 2006 N N . ALA A 1 269 ? 8.453 -32.75 -29.922 1 89.56 269 ALA A N 1
ATOM 2007 C CA . ALA A 1 269 ? 7.523 -31.625 -29.969 1 89.56 269 ALA A CA 1
ATOM 2008 C C . ALA A 1 269 ? 6.762 -31.484 -28.656 1 89.56 269 ALA A C 1
ATOM 2010 O O . ALA A 1 269 ? 6.82 -32.375 -27.812 1 89.56 269 ALA A O 1
ATOM 2011 N N . GLU A 1 270 ? 6.148 -30.359 -28.547 1 84.31 270 GLU A N 1
ATOM 2012 C CA . GLU A 1 270 ? 5.477 -30.062 -27.281 1 84.31 270 GLU A CA 1
ATOM 2013 C C . GLU A 1 270 ? 4.375 -31.078 -26.984 1 84.31 270 GLU A C 1
ATOM 2015 O O . GLU A 1 270 ? 4.109 -31.391 -25.828 1 84.31 270 GLU A O 1
ATOM 2020 N N . ASP A 1 271 ? 3.762 -31.641 -28.016 1 88.19 271 ASP A N 1
ATOM 2021 C CA . ASP A 1 271 ? 2.65 -32.562 -27.844 1 88.19 271 ASP A CA 1
ATOM 2022 C C . ASP A 1 271 ? 3.139 -34.031 -27.859 1 88.19 271 ASP A C 1
ATOM 2024 O O . ASP A 1 271 ? 2.338 -34.938 -27.984 1 88.19 271 ASP A O 1
ATOM 2028 N N . LYS A 1 272 ? 4.461 -34.188 -27.797 1 93.12 272 LYS A N 1
ATOM 2029 C CA . LYS A 1 272 ? 5.047 -35.531 -27.797 1 93.12 272 LYS A CA 1
ATOM 2030 C C . LYS A 1 272 ? 5.633 -35.875 -26.422 1 93.12 272 LYS A C 1
ATOM 2032 O O . LYS A 1 272 ? 6.012 -34.969 -25.672 1 93.12 272 LYS A O 1
ATOM 2037 N N . PRO A 1 273 ? 5.617 -37.125 -26.109 1 94.31 273 PRO A N 1
ATOM 2038 C CA . PRO A 1 273 ? 6.172 -37.5 -24.812 1 94.31 273 PRO A CA 1
ATOM 2039 C C . PRO A 1 273 ? 7.672 -37.25 -24.703 1 94.31 273 PRO A C 1
ATOM 2041 O O . PRO A 1 273 ? 8.367 -37.188 -25.719 1 94.31 273 PRO A O 1
ATOM 2044 N N . LEU A 1 274 ? 8.094 -37.125 -23.516 1 95.75 274 LEU A N 1
ATOM 2045 C CA . LEU A 1 274 ? 9.523 -37.031 -23.25 1 95.75 274 LEU A CA 1
ATOM 2046 C C . LEU A 1 274 ? 10.242 -38.344 -23.578 1 95.75 274 LEU A C 1
ATOM 2048 O O . LEU A 1 274 ? 9.703 -39.406 -23.328 1 95.75 274 LEU A O 1
ATOM 2052 N N . LYS A 1 275 ? 11.469 -38.188 -24.047 1 96.31 275 LYS A N 1
ATOM 2053 C CA . LYS A 1 275 ? 12.242 -39.344 -24.453 1 96.31 275 LYS A CA 1
ATOM 2054 C C . LYS A 1 275 ? 12.93 -40 -23.25 1 96.31 275 LYS A C 1
ATOM 2056 O O . LYS A 1 275 ? 13.516 -39.312 -22.422 1 96.31 275 LYS A O 1
ATOM 2061 N N . LYS A 1 276 ? 12.82 -41.344 -23.219 1 96.88 276 LYS A N 1
ATOM 2062 C CA . LYS A 1 276 ? 13.453 -42.125 -22.172 1 96.88 276 LYS A CA 1
ATOM 2063 C C . LYS A 1 276 ? 14.68 -42.844 -22.703 1 96.88 276 LYS A C 1
ATOM 2065 O O . LYS A 1 276 ? 14.695 -43.312 -23.844 1 96.88 276 LYS A O 1
ATOM 2070 N N . MET A 1 277 ? 15.625 -42.875 -21.938 1 96.81 277 MET A N 1
ATOM 2071 C CA . MET A 1 277 ? 16.875 -43.594 -22.234 1 96.81 277 MET A CA 1
ATOM 2072 C C . MET A 1 277 ? 17.25 -44.531 -21.109 1 96.81 277 MET A C 1
ATOM 2074 O O . MET A 1 277 ? 16.875 -44.312 -19.953 1 96.81 277 MET A O 1
ATOM 2078 N N . LYS A 1 278 ? 17.969 -45.594 -21.5 1 97.44 278 LYS A N 1
ATOM 2079 C CA . LYS A 1 278 ? 18.5 -46.469 -20.453 1 97.44 278 LYS A CA 1
ATOM 2080 C C . LYS A 1 278 ? 19.453 -45.688 -19.531 1 97.44 278 LYS A C 1
ATOM 2082 O O . LYS A 1 278 ? 20.297 -44.906 -20 1 97.44 278 LYS A O 1
ATOM 2087 N N . PHE A 1 279 ? 19.25 -45.969 -18.25 1 97.06 279 PHE A N 1
ATOM 2088 C CA . PHE A 1 279 ? 20.016 -45.25 -17.25 1 97.06 279 PHE A CA 1
ATOM 2089 C C . PHE A 1 279 ? 21.516 -45.406 -17.5 1 97.06 279 PHE A C 1
ATOM 2091 O O . PHE A 1 279 ? 22.266 -44.438 -17.531 1 97.06 279 PHE A O 1
ATOM 2098 N N . GLU A 1 280 ? 21.984 -46.562 -17.828 1 96.12 280 GLU A N 1
ATOM 2099 C CA . GLU A 1 280 ? 23.406 -46.875 -18 1 96.12 280 GLU A CA 1
ATOM 2100 C C . GLU A 1 280 ? 23.984 -46.188 -19.203 1 96.12 280 GLU A C 1
ATOM 2102 O O . GLU A 1 280 ? 25.156 -45.781 -19.203 1 96.12 280 GLU A O 1
ATOM 2107 N N . ASP A 1 281 ? 23.188 -45.969 -20.172 1 97.56 281 ASP A N 1
ATOM 2108 C CA . ASP A 1 281 ? 23.656 -45.281 -21.375 1 97.56 281 ASP A CA 1
ATOM 2109 C C . ASP A 1 281 ? 23.688 -43.75 -21.172 1 97.56 281 ASP A C 1
ATOM 2111 O O . ASP A 1 281 ? 24.594 -43.094 -21.656 1 97.56 281 ASP A O 1
ATOM 2115 N N . ALA A 1 282 ? 22.703 -43.312 -20.469 1 97.56 282 ALA A N 1
ATOM 2116 C CA . ALA A 1 282 ? 22.594 -41.875 -20.234 1 97.56 282 ALA A CA 1
ATOM 2117 C C . ALA A 1 282 ? 23.781 -41.344 -19.453 1 97.56 282 ALA A C 1
ATOM 2119 O O . ALA A 1 282 ? 24.328 -40.281 -19.766 1 97.56 282 ALA A O 1
ATOM 2120 N N . VAL A 1 283 ? 24.234 -42.062 -18.453 1 95.81 283 VAL A N 1
ATOM 2121 C CA . VAL A 1 283 ? 25.266 -41.562 -17.547 1 95.81 283 VAL A CA 1
ATOM 2122 C C . VAL A 1 283 ? 26.625 -41.594 -18.25 1 95.81 283 VAL A C 1
ATOM 2124 O O . VAL A 1 283 ? 27.594 -40.969 -17.781 1 95.81 283 VAL A O 1
ATOM 2127 N N . LYS A 1 284 ? 26.703 -42.156 -19.484 1 96.19 284 LYS A N 1
ATOM 2128 C CA . LYS A 1 284 ? 27.953 -42.219 -20.234 1 96.19 284 LYS A CA 1
ATOM 2129 C C . LYS A 1 284 ? 28.094 -41.031 -21.188 1 96.19 284 LYS A C 1
ATOM 2131 O O . LYS A 1 284 ? 29.188 -40.75 -21.688 1 96.19 284 LYS A O 1
ATOM 2136 N N . VAL A 1 285 ? 27.062 -40.344 -21.344 1 96.88 285 VAL A N 1
ATOM 2137 C CA . VAL A 1 285 ? 27.031 -39.312 -22.359 1 96.88 285 VAL A CA 1
ATOM 2138 C C . VAL A 1 285 ? 28 -38.188 -21.969 1 96.88 285 VAL A C 1
ATOM 2140 O O . VAL A 1 285 ? 28.703 -37.625 -22.812 1 96.88 285 VAL A O 1
ATOM 2143 N N . ALA A 1 286 ? 28 -37.812 -20.719 1 97.12 286 ALA A N 1
ATOM 2144 C CA . ALA A 1 286 ? 28.891 -36.781 -20.156 1 97.12 286 ALA A CA 1
ATOM 2145 C C . ALA A 1 286 ? 29.531 -37.25 -18.859 1 97.12 286 ALA A C 1
ATOM 2147 O O . ALA A 1 286 ? 29.156 -36.812 -17.781 1 97.12 286 ALA A O 1
ATOM 2148 N N . PRO A 1 287 ? 30.562 -37.969 -18.969 1 95.75 287 PRO A N 1
ATOM 2149 C CA . PRO A 1 287 ? 31.109 -38.625 -17.781 1 95.75 287 PRO A CA 1
ATOM 2150 C C . PRO A 1 287 ? 31.703 -37.656 -16.766 1 95.75 287 PRO A C 1
ATOM 2152 O O . PRO A 1 287 ? 31.734 -37.969 -15.57 1 95.75 287 PRO A O 1
ATOM 2155 N N . GLU A 1 288 ? 32.156 -36.5 -17.25 1 96.31 288 GLU A N 1
ATOM 2156 C CA . GLU A 1 288 ? 32.75 -35.531 -16.344 1 96.31 288 GLU A CA 1
ATOM 2157 C C . GLU A 1 288 ? 31.703 -35 -15.359 1 96.31 288 GLU A C 1
ATOM 2159 O O . GLU A 1 288 ? 32.062 -34.375 -14.352 1 96.31 288 GLU A O 1
ATOM 2164 N N . LEU A 1 289 ? 30.422 -35.281 -15.609 1 98 289 LEU A N 1
ATOM 2165 C CA . LEU A 1 289 ? 29.359 -34.75 -14.758 1 98 289 LEU A CA 1
ATOM 2166 C C . LEU A 1 289 ? 28.984 -35.75 -13.68 1 98 289 LEU A C 1
ATOM 2168 O O . LEU A 1 289 ? 28.234 -35.438 -12.75 1 98 289 LEU A O 1
ATOM 2172 N N . ASP A 1 290 ? 29.375 -36.969 -13.781 1 97.69 290 ASP A N 1
ATOM 2173 C CA . ASP A 1 290 ? 29.234 -38.031 -12.789 1 97.69 290 ASP A CA 1
ATOM 2174 C C . ASP A 1 290 ? 27.766 -38.219 -12.398 1 97.69 290 ASP A C 1
ATOM 2176 O O . ASP A 1 290 ? 27.453 -38.375 -11.211 1 97.69 290 ASP A O 1
ATOM 2180 N N . HIS A 1 291 ? 26.844 -38.25 -13.367 1 97.94 291 HIS A N 1
ATOM 2181 C CA . HIS A 1 291 ? 25.406 -38.375 -13.117 1 97.94 291 HIS A CA 1
ATOM 2182 C C . HIS A 1 291 ? 25.078 -39.688 -12.414 1 97.94 291 HIS A C 1
ATOM 2184 O O . HIS A 1 291 ? 24.156 -39.75 -11.609 1 97.94 291 HIS A O 1
ATOM 2190 N N . GLY A 1 292 ? 25.781 -40.688 -12.695 1 96.75 292 GLY A N 1
ATOM 2191 C CA . GLY A 1 292 ? 25.547 -41.969 -12.062 1 96.75 292 GLY A CA 1
ATOM 2192 C C . GLY A 1 292 ? 25.641 -41.906 -10.555 1 96.75 292 GLY A C 1
ATOM 2193 O O . GLY A 1 292 ? 24.734 -42.375 -9.852 1 96.75 292 GLY A O 1
ATOM 2194 N N . SER A 1 293 ? 26.75 -41.375 -10.055 1 96.56 293 SER A N 1
ATOM 2195 C CA . SER A 1 293 ? 26.969 -41.281 -8.609 1 96.56 293 SER A CA 1
ATOM 2196 C C . SER A 1 293 ? 25.938 -40.375 -7.945 1 96.56 293 SER A C 1
ATOM 2198 O O . SER A 1 293 ? 25.484 -40.656 -6.832 1 96.56 293 SER A O 1
ATOM 2200 N N . ILE A 1 294 ? 25.609 -39.312 -8.641 1 97.94 294 ILE A N 1
ATOM 2201 C CA . ILE A 1 294 ? 24.656 -38.344 -8.094 1 97.94 294 ILE A CA 1
ATOM 2202 C C . ILE A 1 294 ? 23.297 -39 -7.91 1 97.94 294 ILE A C 1
ATOM 2204 O O . ILE A 1 294 ? 22.703 -38.906 -6.828 1 97.94 294 ILE A O 1
ATOM 2208 N N . ILE A 1 295 ? 22.797 -39.656 -8.938 1 97.81 295 ILE A N 1
ATOM 2209 C CA . ILE A 1 295 ? 21.469 -40.25 -8.914 1 97.81 295 ILE A CA 1
ATOM 2210 C C . ILE A 1 295 ? 21.422 -41.406 -7.914 1 97.81 295 ILE A C 1
ATOM 2212 O O . ILE A 1 295 ? 20.453 -41.531 -7.176 1 97.81 295 ILE A O 1
ATOM 2216 N N . LYS A 1 296 ? 22.469 -42.125 -7.828 1 95.81 296 LYS A N 1
ATOM 2217 C CA . LYS A 1 296 ? 22.531 -43.219 -6.859 1 95.81 296 LYS A CA 1
ATOM 2218 C C . LYS A 1 296 ? 22.453 -42.688 -5.43 1 95.81 296 LYS A C 1
ATOM 2220 O O . LYS A 1 296 ? 21.891 -43.344 -4.547 1 95.81 296 LYS A O 1
ATOM 2225 N N . ALA A 1 297 ? 23 -41.531 -5.25 1 96.81 297 ALA A N 1
ATOM 2226 C CA . ALA A 1 297 ? 23.016 -40.938 -3.918 1 96.81 297 ALA A CA 1
ATOM 2227 C C . ALA A 1 297 ? 21.625 -40.406 -3.553 1 96.81 297 ALA A C 1
ATOM 2229 O O . ALA A 1 297 ? 21.297 -40.312 -2.371 1 96.81 297 ALA A O 1
ATOM 2230 N N . LEU A 1 298 ? 20.828 -40.062 -4.52 1 97.5 298 LEU A N 1
ATOM 2231 C CA . LEU A 1 298 ? 19.562 -39.375 -4.277 1 97.5 298 LEU A CA 1
ATOM 2232 C C . LEU A 1 298 ? 18.406 -40.344 -4.234 1 97.5 298 LEU A C 1
ATOM 2234 O O . LEU A 1 298 ? 17.406 -40.094 -3.561 1 97.5 298 LEU A O 1
ATOM 2238 N N . VAL A 1 299 ? 18.469 -41.438 -4.941 1 97.25 299 VAL A N 1
ATOM 2239 C CA . VAL A 1 299 ? 17.359 -42.406 -5.039 1 97.25 299 VAL A CA 1
ATOM 2240 C C . VAL A 1 299 ? 17.219 -43.156 -3.732 1 97.25 299 VAL A C 1
ATOM 2242 O O . VAL A 1 299 ? 18.203 -43.344 -3.002 1 97.25 299 VAL A O 1
ATOM 2245 N N . PRO A 1 300 ? 16 -43.656 -3.416 1 95.38 300 PRO A N 1
ATOM 2246 C CA . PRO A 1 300 ? 15.852 -44.562 -2.27 1 95.38 300 PRO A CA 1
ATOM 2247 C C . PRO A 1 300 ? 16.672 -45.844 -2.414 1 95.38 300 PRO A C 1
ATOM 2249 O O . PRO A 1 300 ? 16.922 -46.281 -3.533 1 95.38 300 PRO A O 1
ATOM 2252 N N . GLU A 1 301 ? 16.969 -46.438 -1.287 1 92.06 301 GLU A N 1
ATOM 2253 C CA . GLU A 1 301 ? 17.828 -47.625 -1.259 1 92.06 301 GLU A CA 1
ATOM 2254 C C . GLU A 1 301 ? 17.219 -48.781 -2.051 1 92.06 301 GLU A C 1
ATOM 2256 O O . GLU A 1 301 ? 17.938 -49.562 -2.67 1 92.06 301 GLU A O 1
ATOM 2261 N N . ASP A 1 302 ? 15.961 -48.844 -2.105 1 92.06 302 ASP A N 1
ATOM 2262 C CA . ASP A 1 302 ? 15.297 -49.969 -2.73 1 92.06 302 ASP A CA 1
ATOM 2263 C C . ASP A 1 302 ? 14.914 -49.656 -4.176 1 92.06 302 ASP A C 1
ATOM 2265 O O . ASP A 1 302 ? 14.188 -50.406 -4.812 1 92.06 302 ASP A O 1
ATOM 2269 N N . TYR A 1 303 ? 15.414 -48.562 -4.676 1 94.88 303 TYR A N 1
ATOM 2270 C CA . TYR A 1 303 ? 15.086 -48.188 -6.047 1 94.88 303 TYR A CA 1
ATOM 2271 C C . TYR A 1 303 ? 16.297 -48.312 -6.957 1 94.88 303 TYR A C 1
ATOM 2273 O O . TYR A 1 303 ? 17.391 -47.812 -6.641 1 94.88 303 TYR A O 1
ATOM 2281 N N . ASN A 1 304 ? 16.125 -49.031 -8.094 1 92.94 304 ASN A N 1
ATOM 2282 C CA . ASN A 1 304 ? 17.141 -49.125 -9.125 1 92.94 304 ASN A CA 1
ATOM 2283 C C . ASN A 1 304 ? 16.703 -48.469 -10.422 1 92.94 304 ASN A C 1
ATOM 2285 O O . ASN A 1 304 ? 15.773 -48.938 -11.086 1 92.94 304 ASN A O 1
ATOM 2289 N N . PRO A 1 305 ? 17.406 -47.406 -10.75 1 93.56 305 PRO A N 1
ATOM 2290 C CA . PRO A 1 305 ? 17 -46.719 -11.961 1 93.56 305 PRO A CA 1
ATOM 2291 C C . PRO A 1 305 ? 17.234 -47.531 -13.227 1 93.56 305 PRO A C 1
ATOM 2293 O O . PRO A 1 305 ? 18.328 -48.062 -13.438 1 93.56 305 PRO A O 1
ATOM 2296 N N . GLU A 1 306 ? 16.219 -47.688 -14.016 1 93.81 306 GLU A N 1
ATOM 2297 C CA . GLU A 1 306 ? 16.328 -48.406 -15.289 1 93.81 306 GLU A CA 1
ATOM 2298 C C . GLU A 1 306 ? 16.281 -47.438 -16.469 1 93.81 306 GLU A C 1
ATOM 2300 O O . GLU A 1 306 ? 17.078 -47.531 -17.406 1 93.81 306 GLU A O 1
ATOM 2305 N N . GLN A 1 307 ? 15.344 -46.5 -16.406 1 95.75 307 GLN A N 1
ATOM 2306 C CA . GLN A 1 307 ? 15.164 -45.5 -17.453 1 95.75 307 GLN A CA 1
ATOM 2307 C C . GLN A 1 307 ? 15.195 -44.094 -16.859 1 95.75 307 GLN A C 1
ATOM 2309 O O . GLN A 1 307 ? 14.914 -43.906 -15.672 1 95.75 307 GLN A O 1
ATOM 2314 N N . ILE A 1 308 ? 15.547 -43.219 -17.688 1 97.31 308 ILE A N 1
ATOM 2315 C CA . ILE A 1 308 ? 15.633 -41.812 -17.297 1 97.31 308 ILE A CA 1
ATOM 2316 C C . ILE A 1 308 ? 15.195 -40.938 -18.469 1 97.31 308 ILE A C 1
ATOM 2318 O O . ILE A 1 308 ? 15.453 -41.25 -19.641 1 97.31 308 ILE A O 1
ATOM 2322 N N . VAL A 1 309 ? 14.398 -39.906 -18.188 1 97.62 309 VAL A N 1
ATOM 2323 C CA . VAL A 1 309 ? 14.172 -38.875 -19.188 1 97.62 309 VAL A CA 1
ATOM 2324 C C . VAL A 1 309 ? 15.445 -38.031 -19.375 1 97.62 309 VAL A C 1
ATOM 2326 O O . VAL A 1 309 ? 16 -37.531 -18.406 1 97.62 309 VAL A O 1
ATOM 2329 N N . PHE A 1 310 ? 15.867 -37.875 -20.547 1 97.56 310 PHE A N 1
ATOM 2330 C CA . PHE A 1 310 ? 17.219 -37.375 -20.781 1 97.56 310 PHE A CA 1
ATOM 2331 C C . PHE A 1 310 ? 17.312 -36.688 -22.141 1 97.56 310 PHE A C 1
ATOM 2333 O O . PHE A 1 310 ? 16.5 -36.969 -23.031 1 97.56 310 PHE A O 1
ATOM 2340 N N . SER A 1 311 ? 18.172 -35.719 -22.266 1 98.06 311 SER A N 1
ATOM 2341 C CA . SER A 1 311 ? 18.469 -35.031 -23.516 1 98.06 311 SER A CA 1
ATOM 2342 C C . SER A 1 311 ? 19.906 -35.312 -23.953 1 98.06 311 SER A C 1
ATOM 2344 O O . SER A 1 311 ? 20.812 -34.531 -23.625 1 98.06 311 SER A O 1
ATOM 2346 N N . PRO A 1 312 ? 20.125 -36.344 -24.766 1 97.75 312 PRO A N 1
ATOM 2347 C CA . PRO A 1 312 ? 21.516 -36.688 -25.109 1 97.75 312 PRO A CA 1
ATOM 2348 C C . PRO A 1 312 ? 22.234 -35.594 -25.875 1 97.75 312 PRO A C 1
ATOM 2350 O O . PRO A 1 312 ? 23.422 -35.344 -25.641 1 97.75 312 PRO A O 1
ATOM 2353 N N . ALA A 1 313 ? 21.531 -34.906 -26.734 1 98.12 313 ALA A N 1
ATOM 2354 C CA . ALA A 1 313 ? 22.188 -33.844 -27.5 1 98.12 313 ALA A CA 1
ATOM 2355 C C . ALA A 1 313 ? 22.625 -32.688 -26.609 1 98.12 313 ALA A C 1
ATOM 2357 O O . ALA A 1 313 ? 23.734 -32.188 -26.75 1 98.12 313 ALA A O 1
ATOM 2358 N N . TYR A 1 314 ? 21.766 -32.312 -25.75 1 97.75 314 TYR A N 1
ATOM 2359 C CA . TYR A 1 314 ? 22.125 -31.234 -24.844 1 97.75 314 TYR A CA 1
ATOM 2360 C C . TYR A 1 314 ? 23.344 -31.594 -24 1 97.75 314 TYR A C 1
ATOM 2362 O O . TYR A 1 314 ? 24.297 -30.812 -23.938 1 97.75 314 TYR A O 1
ATOM 2370 N N . PHE A 1 315 ? 23.375 -32.75 -23.391 1 98.19 315 PHE A N 1
ATOM 2371 C CA . PHE A 1 315 ? 24.438 -33.094 -22.469 1 98.19 315 PHE A CA 1
ATOM 2372 C C . PHE A 1 315 ? 25.719 -33.406 -23.203 1 98.19 315 PHE A C 1
ATOM 2374 O O . PHE A 1 315 ? 26.812 -33.188 -22.688 1 98.19 315 PHE A O 1
ATOM 2381 N N . GLY A 1 316 ? 25.594 -33.938 -24.438 1 98.25 316 GLY A N 1
ATOM 2382 C CA . GLY A 1 316 ? 26.781 -34.031 -25.266 1 98.25 316 GLY A CA 1
ATOM 2383 C C . GLY A 1 316 ? 27.422 -32.688 -25.578 1 98.25 316 GLY A C 1
ATOM 2384 O O . GLY A 1 316 ? 28.641 -32.531 -25.469 1 98.25 316 GLY A O 1
ATOM 2385 N N . ASN A 1 317 ? 26.562 -31.781 -25.953 1 98.25 317 ASN A N 1
ATOM 2386 C CA . ASN A 1 317 ? 27.047 -30.438 -26.266 1 98.25 317 ASN A CA 1
ATOM 2387 C C . ASN A 1 317 ? 27.531 -29.719 -25 1 98.25 317 ASN A C 1
ATOM 2389 O O . ASN A 1 317 ? 28.469 -28.922 -25.062 1 98.25 317 ASN A O 1
ATOM 2393 N N . LEU A 1 318 ? 26.906 -29.984 -23.875 1 98.12 318 LEU A N 1
ATOM 2394 C CA . LEU A 1 318 ? 27.375 -29.438 -22.609 1 98.12 318 LEU A CA 1
ATOM 2395 C C . LEU A 1 318 ? 28.781 -29.953 -22.281 1 98.12 318 LEU A C 1
ATOM 2397 O O . LEU A 1 318 ? 29.625 -29.188 -21.812 1 98.12 318 LEU A O 1
ATOM 2401 N N . SER A 1 319 ? 28.953 -31.203 -22.469 1 98 319 SER A N 1
ATOM 2402 C CA . SER A 1 319 ? 30.266 -31.797 -22.266 1 98 319 SER A CA 1
ATOM 2403 C C . SER A 1 319 ? 31.328 -31.094 -23.125 1 98 319 SER A C 1
ATOM 2405 O O . SER A 1 319 ? 32.406 -30.766 -22.625 1 98 319 SER A O 1
ATOM 2407 N N . SER A 1 320 ? 30.984 -30.812 -24.344 1 98.12 320 SER A N 1
ATOM 2408 C CA . SER A 1 320 ? 31.891 -30.109 -25.25 1 98.12 320 SER A CA 1
ATOM 2409 C C . SER A 1 320 ? 32.156 -28.688 -24.75 1 98.12 320 SER A C 1
ATOM 2411 O O . SER A 1 320 ? 33.312 -28.219 -24.812 1 98.12 320 SER A O 1
ATOM 2413 N N . LEU A 1 321 ? 31.141 -28.031 -24.344 1 98.12 321 LEU A N 1
ATOM 2414 C CA . LEU A 1 321 ? 31.297 -26.672 -23.828 1 98.12 321 LEU A CA 1
ATOM 2415 C C . LEU A 1 321 ? 32.188 -26.672 -22.594 1 98.12 321 LEU A C 1
ATOM 2417 O O . LEU A 1 321 ? 33.062 -25.812 -22.453 1 98.12 321 LEU A O 1
ATOM 2421 N N . LEU A 1 322 ? 31.984 -27.625 -21.703 1 98.19 322 LEU A N 1
ATOM 2422 C CA . LEU A 1 322 ? 32.781 -27.719 -20.469 1 98.19 322 LEU A CA 1
ATOM 2423 C C . LEU A 1 322 ? 34.25 -28.016 -20.781 1 98.19 322 LEU A C 1
ATOM 2425 O O . LEU A 1 322 ? 35.125 -27.516 -20.109 1 98.19 322 LEU A O 1
ATOM 2429 N N . ALA A 1 323 ? 34.5 -28.781 -21.812 1 97.69 323 ALA A N 1
ATOM 2430 C CA . ALA A 1 323 ? 35.844 -29.109 -22.219 1 97.69 323 ALA A CA 1
ATOM 2431 C C . ALA A 1 323 ? 36.594 -27.875 -22.688 1 97.69 323 ALA A C 1
ATOM 2433 O O . ALA A 1 323 ? 37.844 -27.875 -22.797 1 97.69 323 ALA A O 1
ATOM 2434 N N . ASN A 1 324 ? 35.844 -26.859 -22.938 1 97.81 324 ASN A N 1
ATOM 2435 C CA . ASN A 1 324 ? 36.438 -25.594 -23.375 1 97.81 324 ASN A CA 1
ATOM 2436 C C . ASN A 1 324 ? 36.219 -24.484 -22.359 1 97.81 324 ASN A C 1
ATOM 2438 O O . ASN A 1 324 ? 36.25 -23.312 -22.719 1 97.81 324 ASN A O 1
ATOM 2442 N N . THR A 1 325 ? 35.906 -24.828 -21.156 1 98.38 325 THR A N 1
ATOM 2443 C CA . THR A 1 325 ? 35.688 -23.875 -20.078 1 98.38 325 THR A CA 1
ATOM 2444 C C . THR A 1 325 ? 36.625 -24.156 -18.906 1 98.38 325 THR A C 1
ATOM 2446 O O . THR A 1 325 ? 36.781 -25.312 -18.516 1 98.38 325 THR A O 1
ATOM 2449 N N . SER A 1 326 ? 37.25 -23.109 -18.359 1 97.94 326 SER A N 1
ATOM 2450 C CA . SER A 1 326 ? 38.188 -23.312 -17.266 1 97.94 326 SER A CA 1
ATOM 2451 C C . SER A 1 326 ? 37.469 -23.703 -15.984 1 97.94 326 SER A C 1
ATOM 2453 O O . SER A 1 326 ? 36.281 -23.359 -15.789 1 97.94 326 SER A O 1
ATOM 2455 N N . ALA A 1 327 ? 38.156 -24.453 -15.109 1 97.38 327 ALA A N 1
ATOM 2456 C CA . ALA A 1 327 ? 37.594 -24.859 -13.82 1 97.38 327 ALA A CA 1
ATOM 2457 C C . ALA A 1 327 ? 37.219 -23.641 -12.977 1 97.38 327 ALA A C 1
ATOM 2459 O O . ALA A 1 327 ? 36.219 -23.672 -12.258 1 97.38 327 ALA A O 1
ATOM 2460 N N . GLU A 1 328 ? 37.906 -22.547 -13.102 1 96.81 328 GLU A N 1
ATOM 2461 C CA . GLU A 1 328 ? 37.625 -21.328 -12.352 1 96.81 328 GLU A CA 1
ATOM 2462 C C . GLU A 1 328 ? 36.281 -20.734 -12.766 1 96.81 328 GLU A C 1
ATOM 2464 O O . GLU A 1 328 ? 35.5 -20.297 -11.914 1 96.81 328 GLU A O 1
ATOM 2469 N N . VAL A 1 329 ? 36.031 -20.734 -14.023 1 97.88 329 VAL A N 1
ATOM 2470 C CA . VAL A 1 329 ? 34.781 -20.188 -14.531 1 97.88 329 VAL A CA 1
ATOM 2471 C C . VAL A 1 329 ? 33.625 -21.078 -14.102 1 97.88 329 VAL A C 1
ATOM 2473 O O . VAL A 1 329 ? 32.562 -20.562 -13.688 1 97.88 329 VAL A O 1
ATOM 2476 N N . VAL A 1 330 ? 33.812 -22.375 -14.109 1 98.12 330 VAL A N 1
ATOM 2477 C CA . VAL A 1 330 ? 32.75 -23.297 -13.711 1 98.12 330 VAL A CA 1
ATOM 2478 C C . VAL A 1 330 ? 32.469 -23.156 -12.219 1 98.12 330 VAL A C 1
ATOM 2480 O O . VAL A 1 330 ? 31.297 -23.109 -11.805 1 98.12 330 VAL A O 1
ATOM 2483 N N . GLN A 1 331 ? 33.531 -23.062 -11.445 1 97.56 331 GLN A N 1
ATOM 2484 C CA . GLN A 1 331 ? 33.312 -22.859 -10.016 1 97.56 331 GLN A CA 1
ATOM 2485 C C . GLN A 1 331 ? 32.594 -21.547 -9.75 1 97.56 331 GLN A C 1
ATOM 2487 O O . GLN A 1 331 ? 31.688 -21.5 -8.906 1 97.56 331 GLN A O 1
ATOM 2492 N N . THR A 1 332 ? 32.969 -20.516 -10.453 1 97.94 332 THR A N 1
ATOM 2493 C CA . THR A 1 332 ? 32.344 -19.203 -10.266 1 97.94 332 THR A CA 1
ATOM 2494 C C . THR A 1 332 ? 30.891 -19.25 -10.703 1 97.94 332 THR A C 1
ATOM 2496 O O . THR A 1 332 ? 30.031 -18.609 -10.102 1 97.94 332 THR A O 1
ATOM 2499 N N . PHE A 1 333 ? 30.641 -20 -11.734 1 97.88 333 PHE A N 1
ATOM 2500 C CA . PHE A 1 333 ? 29.266 -20.219 -12.172 1 97.88 333 PHE A CA 1
ATOM 2501 C C . PHE A 1 333 ? 28.438 -20.875 -11.062 1 97.88 333 PHE A C 1
ATOM 2503 O O . PHE A 1 333 ? 27.312 -20.438 -10.789 1 97.88 333 PHE A O 1
ATOM 2510 N N . PHE A 1 334 ? 28.969 -21.891 -10.391 1 98.19 334 PHE A N 1
ATOM 2511 C CA . PHE A 1 334 ? 28.297 -22.531 -9.281 1 98.19 334 PHE A CA 1
ATOM 2512 C C . PHE A 1 334 ? 28.047 -21.547 -8.148 1 98.19 334 PHE A C 1
ATOM 2514 O O . PHE A 1 334 ? 26.953 -21.516 -7.578 1 98.19 334 PHE A O 1
ATOM 2521 N N . VAL A 1 335 ? 29.031 -20.75 -7.871 1 97.94 335 VAL A N 1
ATOM 2522 C CA . VAL A 1 335 ? 28.906 -19.719 -6.84 1 97.94 335 VAL A CA 1
ATOM 2523 C C . VAL A 1 335 ? 27.781 -18.766 -7.195 1 97.94 335 VAL A C 1
ATOM 2525 O O . VAL A 1 335 ? 26.953 -18.422 -6.344 1 97.94 335 VAL A O 1
ATOM 2528 N N . TRP A 1 336 ? 27.734 -18.375 -8.406 1 97.81 336 TRP A N 1
ATOM 2529 C CA . TRP A 1 336 ? 26.734 -17.422 -8.867 1 97.81 336 TRP A CA 1
ATOM 2530 C C . TRP A 1 336 ? 25.328 -18.031 -8.828 1 97.81 336 TRP A C 1
ATOM 2532 O O . TRP A 1 336 ? 24.375 -17.359 -8.43 1 97.81 336 TRP A O 1
ATOM 2542 N N . LYS A 1 337 ? 25.156 -19.281 -9.172 1 97.56 337 LYS A N 1
ATOM 2543 C CA . LYS A 1 337 ? 23.859 -19.953 -9.125 1 97.56 337 LYS A CA 1
ATOM 2544 C C . LYS A 1 337 ? 23.344 -20.047 -7.691 1 97.56 337 LYS A C 1
ATOM 2546 O O . LYS A 1 337 ? 22.172 -19.781 -7.434 1 97.56 337 LYS A O 1
ATOM 2551 N N . ALA A 1 338 ? 24.25 -20.375 -6.816 1 97.81 338 ALA A N 1
ATOM 2552 C CA . ALA A 1 338 ? 23.875 -20.391 -5.406 1 97.81 338 ALA A CA 1
ATOM 2553 C C . ALA A 1 338 ? 23.469 -19 -4.93 1 97.81 338 ALA A C 1
ATOM 2555 O O . ALA A 1 338 ? 22.469 -18.844 -4.227 1 97.81 338 ALA A O 1
ATOM 2556 N N . THR A 1 339 ? 24.266 -18.031 -5.375 1 97.81 339 THR A N 1
ATOM 2557 C CA . THR A 1 339 ? 24.031 -16.656 -4.965 1 97.81 339 THR A CA 1
ATOM 2558 C C . THR A 1 339 ? 22.672 -16.156 -5.48 1 97.81 339 THR A C 1
ATOM 2560 O O . THR A 1 339 ? 21.875 -15.609 -4.719 1 97.81 339 THR A O 1
ATOM 2563 N N . THR A 1 340 ? 22.391 -16.375 -6.738 1 96.62 340 THR A N 1
ATOM 2564 C CA . THR A 1 340 ? 21.172 -15.836 -7.332 1 96.62 340 THR A CA 1
ATOM 2565 C C . THR A 1 340 ? 19.938 -16.547 -6.777 1 96.62 340 THR A C 1
ATOM 2567 O O . THR A 1 340 ? 18.859 -15.961 -6.699 1 96.62 340 THR A O 1
ATOM 2570 N N . THR A 1 341 ? 20.062 -17.766 -6.305 1 96.81 341 THR A N 1
ATOM 2571 C CA . THR A 1 341 ? 18.953 -18.516 -5.734 1 96.81 341 THR A CA 1
ATOM 2572 C C . THR A 1 341 ? 18.703 -18.109 -4.285 1 96.81 341 THR A C 1
ATOM 2574 O O . THR A 1 341 ? 17.562 -18 -3.846 1 96.81 341 THR A O 1
ATOM 2577 N N . LEU A 1 342 ? 19.812 -17.781 -3.549 1 97.56 342 LEU A N 1
ATOM 2578 C CA . LEU A 1 342 ? 19.719 -17.719 -2.096 1 97.56 342 LEU A CA 1
ATOM 2579 C C . LEU A 1 342 ? 19.875 -16.281 -1.61 1 97.56 342 LEU A C 1
ATOM 2581 O O . LEU A 1 342 ? 19.656 -15.992 -0.431 1 97.56 342 LEU A O 1
ATOM 2585 N N . SER A 1 343 ? 20.172 -15.344 -2.506 1 96.94 343 SER A N 1
ATOM 2586 C CA . SER A 1 343 ? 20.5 -13.977 -2.113 1 96.94 343 SER A CA 1
ATOM 2587 C C . SER A 1 343 ? 19.312 -13.297 -1.435 1 96.94 343 SER A C 1
ATOM 2589 O O . SER A 1 343 ? 19.5 -12.375 -0.629 1 96.94 343 SER A O 1
ATOM 2591 N N . SER A 1 344 ? 18.094 -13.727 -1.693 1 95.06 344 SER A N 1
ATOM 2592 C CA . SER A 1 344 ? 16.906 -13.094 -1.133 1 95.06 344 SER A CA 1
ATOM 2593 C C . SER A 1 344 ? 16.734 -13.461 0.337 1 95.06 344 SER A C 1
ATOM 2595 O O . SER A 1 344 ? 15.867 -12.906 1.02 1 95.06 344 SER A O 1
ATOM 2597 N N . TYR A 1 345 ? 17.547 -14.336 0.857 1 96.69 345 TYR A N 1
ATOM 2598 C CA . TYR A 1 345 ? 17.359 -14.828 2.217 1 96.69 345 TYR A CA 1
ATOM 2599 C C . TYR A 1 345 ? 18.469 -14.312 3.139 1 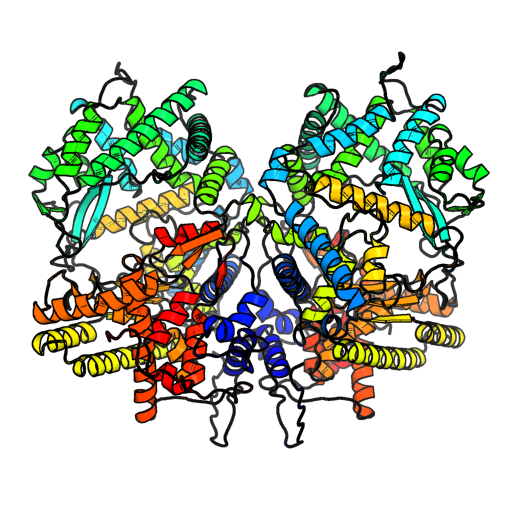96.69 345 TYR A C 1
ATOM 2601 O O . TYR A 1 345 ? 18.609 -14.789 4.266 1 96.69 345 TYR A O 1
ATOM 2609 N N . VAL A 1 346 ? 19.297 -13.43 2.607 1 97 346 VAL A N 1
ATOM 2610 C CA . VAL A 1 346 ? 20.266 -12.664 3.383 1 97 346 VAL A CA 1
ATOM 2611 C C . VAL A 1 346 ? 20.062 -11.172 3.135 1 97 346 VAL A C 1
ATOM 2613 O O . VAL A 1 346 ? 19.312 -10.781 2.244 1 97 346 VAL A O 1
ATOM 2616 N N . GLU A 1 347 ? 20.672 -10.414 4.039 1 94.19 347 GLU A N 1
ATOM 2617 C CA . GLU A 1 347 ? 20.578 -8.961 3.885 1 94.19 347 GLU A CA 1
ATOM 2618 C C . GLU A 1 347 ? 21.953 -8.312 3.891 1 94.19 347 GLU A C 1
ATOM 2620 O O . GLU A 1 347 ? 22.719 -8.453 4.859 1 94.19 347 GLU A O 1
ATOM 2625 N N . ALA A 1 348 ? 22.281 -7.707 2.828 1 95.06 348 ALA A N 1
ATOM 2626 C CA . ALA A 1 348 ? 23.484 -6.898 2.627 1 95.06 348 ALA A CA 1
ATOM 2627 C C . ALA A 1 348 ? 23.281 -5.906 1.483 1 95.06 348 ALA A C 1
ATOM 2629 O O . ALA A 1 348 ? 22.406 -6.082 0.645 1 95.06 348 ALA A O 1
ATOM 2630 N N . GLU A 1 349 ? 24.094 -4.883 1.441 1 93.06 349 GLU A N 1
ATOM 2631 C CA . GLU A 1 349 ? 23.953 -3.85 0.421 1 93.06 349 GLU A CA 1
ATOM 2632 C C . GLU A 1 349 ? 24.078 -4.438 -0.982 1 93.06 349 GLU A C 1
ATOM 2634 O O . GLU A 1 349 ? 23.297 -4.098 -1.873 1 93.06 349 GLU A O 1
ATOM 2639 N N . VAL A 1 350 ? 25.016 -5.344 -1.17 1 96.5 350 VAL A N 1
ATOM 2640 C CA . VAL A 1 350 ? 25.297 -5.863 -2.504 1 96.5 350 VAL A CA 1
ATOM 2641 C C . VAL A 1 350 ? 24.156 -6.754 -2.971 1 96.5 350 VAL A C 1
ATOM 2643 O O . VAL A 1 350 ? 23.812 -6.766 -4.156 1 96.5 350 VAL A O 1
ATOM 2646 N N . THR A 1 351 ? 23.531 -7.555 -2.061 1 96.75 351 THR A N 1
ATOM 2647 C CA . THR A 1 351 ? 22.422 -8.406 -2.461 1 96.75 351 THR A CA 1
ATOM 2648 C C . THR A 1 351 ? 21.141 -7.586 -2.664 1 96.75 351 THR A C 1
ATOM 2650 O O . THR A 1 351 ? 20.297 -7.945 -3.473 1 96.75 351 THR A O 1
ATOM 2653 N N . GLU A 1 352 ? 21.016 -6.492 -1.935 1 94.5 352 GLU A N 1
ATOM 2654 C CA . GLU A 1 352 ? 19.906 -5.574 -2.176 1 94.5 352 GLU A CA 1
ATOM 2655 C C . GLU A 1 352 ? 19.984 -4.969 -3.574 1 94.5 352 GLU A C 1
ATOM 2657 O O . GLU A 1 352 ? 18.969 -4.832 -4.254 1 94.5 352 GLU A O 1
ATOM 2662 N N . LYS A 1 353 ? 21.203 -4.602 -3.955 1 95.69 353 LYS A N 1
ATOM 2663 C CA . LYS A 1 353 ? 21.391 -4.047 -5.293 1 95.69 353 LYS A CA 1
ATOM 2664 C C . LYS A 1 353 ? 21.047 -5.074 -6.367 1 95.69 353 LYS A C 1
ATOM 2666 O O . LYS A 1 353 ? 20.5 -4.719 -7.418 1 95.69 353 LYS A O 1
ATOM 2671 N N . LEU A 1 354 ? 21.406 -6.312 -6.117 1 97.56 354 LEU A N 1
ATOM 2672 C CA . LEU A 1 354 ? 21.047 -7.379 -7.043 1 97.56 354 LEU A CA 1
ATOM 2673 C C . LEU A 1 354 ? 19.531 -7.531 -7.133 1 97.56 354 LEU A C 1
ATOM 2675 O O . LEU A 1 354 ? 18.969 -7.66 -8.227 1 97.56 354 LEU A O 1
ATOM 2679 N N . ALA A 1 355 ? 18.875 -7.539 -5.98 1 96.88 355 ALA A N 1
ATOM 2680 C CA . ALA A 1 355 ? 17.422 -7.641 -5.953 1 96.88 355 ALA A CA 1
ATOM 2681 C C . ALA A 1 355 ? 16.781 -6.473 -6.695 1 96.88 355 ALA A C 1
ATOM 2683 O O . ALA A 1 355 ? 15.828 -6.66 -7.453 1 96.88 355 ALA A O 1
ATOM 2684 N N . ASP A 1 356 ? 17.25 -5.273 -6.469 1 95.75 356 ASP A N 1
ATOM 2685 C CA . ASP A 1 356 ? 16.75 -4.086 -7.152 1 95.75 356 ASP A CA 1
ATOM 2686 C C . ASP A 1 356 ? 16.922 -4.207 -8.664 1 95.75 356 ASP A C 1
ATOM 2688 O O . ASP A 1 356 ? 16.016 -3.848 -9.43 1 95.75 356 ASP A O 1
ATOM 2692 N N . PHE A 1 357 ? 18.094 -4.695 -9.062 1 96.5 357 PHE A N 1
ATOM 2693 C CA . PHE A 1 357 ? 18.359 -4.852 -10.484 1 96.5 357 PHE A CA 1
ATOM 2694 C C . PHE A 1 357 ? 17.359 -5.812 -11.125 1 96.5 357 PHE A C 1
ATOM 2696 O O . PHE A 1 357 ? 16.844 -5.547 -12.211 1 96.5 357 PHE A O 1
ATOM 2703 N N . ARG A 1 358 ? 17.109 -6.879 -10.484 1 96.25 358 ARG A N 1
ATOM 2704 C CA . ARG A 1 358 ? 16.125 -7.832 -10.992 1 96.25 358 ARG A CA 1
ATOM 2705 C C . ARG A 1 358 ? 14.758 -7.18 -11.133 1 96.25 358 ARG A C 1
ATOM 2707 O O . ARG A 1 358 ? 14.039 -7.438 -12.102 1 96.25 358 ARG A O 1
ATOM 2714 N N . SER A 1 359 ? 14.359 -6.371 -10.18 1 96.62 359 SER A N 1
ATOM 2715 C CA . SER A 1 359 ? 13.086 -5.648 -10.242 1 96.62 359 SER A CA 1
ATOM 2716 C C . SER A 1 359 ? 13.055 -4.684 -11.422 1 96.62 359 SER A C 1
ATOM 2718 O O . SER A 1 359 ? 12.039 -4.57 -12.109 1 96.62 359 SER A O 1
ATOM 2720 N N . VAL A 1 360 ? 14.172 -4.043 -11.664 1 95.12 360 VAL A N 1
ATOM 2721 C CA . VAL A 1 360 ? 14.273 -3.094 -12.766 1 95.12 360 VAL A CA 1
ATOM 2722 C C . VAL A 1 360 ? 14.062 -3.818 -14.094 1 95.12 360 VAL A C 1
ATOM 2724 O O . VAL A 1 360 ? 13.383 -3.305 -14.992 1 95.12 360 VAL A O 1
ATOM 2727 N N . LEU A 1 361 ? 14.625 -5.039 -14.211 1 95.44 361 LEU A N 1
ATOM 2728 C CA . LEU A 1 361 ? 14.484 -5.816 -15.438 1 95.44 361 LEU A CA 1
ATOM 2729 C C . LEU A 1 361 ? 13.016 -6.137 -15.711 1 95.44 361 LEU A C 1
ATOM 2731 O O . LEU A 1 361 ? 12.625 -6.324 -16.859 1 95.44 361 LEU A O 1
ATOM 2735 N N . ARG A 1 362 ? 12.188 -6.102 -14.711 1 95.62 362 ARG A N 1
ATOM 2736 C CA . ARG A 1 362 ? 10.773 -6.418 -14.859 1 95.62 362 ARG A CA 1
ATOM 2737 C C . ARG A 1 362 ? 9.945 -5.148 -15.023 1 95.62 362 ARG A C 1
ATOM 2739 O O . ARG A 1 362 ? 8.711 -5.207 -15.102 1 95.62 362 ARG A O 1
ATOM 2746 N N . GLY A 1 363 ? 10.562 -4.043 -15.055 1 95.19 363 GLY A N 1
ATOM 2747 C CA . GLY A 1 363 ? 9.852 -2.777 -15.164 1 95.19 363 GLY A CA 1
ATOM 2748 C C . GLY A 1 363 ? 9.328 -2.268 -13.836 1 95.19 363 GLY A C 1
ATOM 2749 O O . GLY A 1 363 ? 8.406 -1.449 -13.797 1 95.19 363 GLY A O 1
ATOM 2750 N N . LEU A 1 364 ? 9.906 -2.717 -12.719 1 97.44 364 LEU A N 1
ATOM 2751 C CA . LEU A 1 364 ? 9.445 -2.367 -11.383 1 97.44 364 LEU A CA 1
ATOM 2752 C C . LEU A 1 364 ? 10.586 -1.782 -10.555 1 97.44 364 LEU A C 1
ATOM 2754 O O . LEU A 1 364 ? 10.852 -2.25 -9.445 1 97.44 364 LEU A O 1
ATOM 2758 N N . ASP A 1 365 ? 11.234 -0.744 -11.086 1 95.56 365 ASP A N 1
ATOM 2759 C CA . ASP A 1 365 ? 12.266 -0.028 -10.352 1 95.56 365 ASP A CA 1
ATOM 2760 C C . ASP A 1 365 ? 11.766 0.378 -8.961 1 95.56 365 ASP A C 1
ATOM 2762 O O . ASP A 1 365 ? 10.828 1.169 -8.844 1 95.56 365 ASP A O 1
ATOM 2766 N N . PRO A 1 366 ? 12.453 -0.1 -7.922 1 95.5 366 PRO A N 1
ATOM 2767 C CA . PRO A 1 366 ? 11.969 0.192 -6.57 1 95.5 366 PRO A CA 1
ATOM 2768 C C . PRO A 1 366 ? 11.938 1.688 -6.262 1 95.5 366 PRO A C 1
ATOM 2770 O O . PRO A 1 366 ? 11.148 2.137 -5.434 1 95.5 366 PRO A O 1
ATOM 2773 N N . VAL A 1 367 ? 12.758 2.473 -6.906 1 93.25 367 VAL A N 1
ATOM 2774 C CA . VAL A 1 367 ? 12.75 3.92 -6.719 1 93.25 367 VAL A CA 1
ATOM 2775 C C . VAL A 1 367 ? 11.422 4.5 -7.195 1 93.25 367 VAL A C 1
ATOM 2777 O O . VAL A 1 367 ? 10.914 5.461 -6.613 1 93.25 367 VAL A O 1
ATOM 2780 N N . ALA A 1 368 ? 10.852 3.852 -8.203 1 94.75 368 ALA A N 1
ATOM 2781 C CA . ALA A 1 368 ? 9.609 4.34 -8.789 1 94.75 368 ALA A CA 1
ATOM 2782 C C . ALA A 1 368 ? 8.398 3.725 -8.102 1 94.75 368 ALA A C 1
ATOM 2784 O O . ALA A 1 368 ? 7.441 4.43 -7.77 1 94.75 368 ALA A O 1
ATOM 2785 N N . VAL A 1 369 ? 8.43 2.4 -7.832 1 97.31 369 VAL A N 1
ATOM 2786 C CA . VAL A 1 369 ? 7.211 1.712 -7.434 1 97.31 369 VAL A CA 1
ATOM 2787 C C . VAL A 1 369 ? 7.219 1.468 -5.926 1 97.31 369 VAL A C 1
ATOM 2789 O O . VAL A 1 369 ? 6.246 0.96 -5.367 1 97.31 369 VAL A O 1
ATOM 2792 N N . GLY A 1 370 ? 8.258 1.743 -5.188 1 96.88 370 GLY A N 1
ATOM 2793 C CA . GLY A 1 370 ? 8.359 1.533 -3.754 1 96.88 370 GLY A CA 1
ATOM 2794 C C . GLY A 1 370 ? 8.742 0.113 -3.385 1 96.88 370 GLY A C 1
ATOM 2795 O O . GLY A 1 370 ? 9.133 -0.674 -4.25 1 96.88 370 GLY A O 1
ATOM 2796 N N . LYS A 1 371 ? 8.773 -0.188 -2.045 1 97.25 371 LYS A N 1
ATOM 2797 C CA . LYS A 1 371 ? 9.07 -1.501 -1.48 1 97.25 371 LYS A CA 1
ATOM 2798 C C . LYS A 1 371 ? 7.996 -1.923 -0.481 1 97.25 371 LYS A C 1
ATOM 2800 O O . LYS A 1 371 ? 7.527 -1.107 0.316 1 97.25 371 LYS A O 1
ATOM 2805 N N . PRO A 1 372 ? 7.559 -3.123 -0.571 1 97.31 372 PRO A N 1
ATOM 2806 C CA . PRO A 1 372 ? 6.535 -3.596 0.367 1 97.31 372 PRO A CA 1
ATOM 2807 C C . PRO A 1 372 ? 7.07 -3.758 1.788 1 97.31 372 PRO A C 1
ATOM 2809 O O . PRO A 1 372 ? 8.289 -3.828 1.991 1 97.31 372 PRO A O 1
ATOM 2812 N N . PRO A 1 373 ? 6.168 -3.777 2.822 1 97.38 373 PRO A N 1
ATOM 2813 C CA . PRO A 1 373 ? 6.605 -4.066 4.188 1 97.38 373 PRO A CA 1
ATOM 2814 C C . PRO A 1 373 ? 7.137 -5.488 4.352 1 97.38 373 PRO A C 1
ATOM 2816 O O . PRO A 1 373 ? 6.688 -6.402 3.652 1 97.38 373 PRO A O 1
ATOM 2819 N N . ARG A 1 374 ? 7.984 -5.688 5.27 1 96.94 374 ARG A N 1
ATOM 2820 C CA . ARG A 1 374 ? 8.68 -6.961 5.457 1 96.94 374 ARG A CA 1
ATOM 2821 C C . ARG A 1 374 ? 7.695 -8.07 5.82 1 96.94 374 ARG A C 1
ATOM 2823 O O . ARG A 1 374 ? 7.871 -9.219 5.418 1 96.94 374 ARG A O 1
ATOM 2830 N N . TRP A 1 375 ? 6.648 -7.695 6.617 1 97.88 375 TRP A N 1
ATOM 2831 C CA . TRP A 1 375 ? 5.707 -8.734 7.023 1 97.88 375 TRP A CA 1
ATOM 2832 C C . TRP A 1 375 ? 5.098 -9.422 5.809 1 97.88 375 TRP A C 1
ATOM 2834 O O . TRP A 1 375 ? 4.812 -10.625 5.844 1 97.88 375 TRP A O 1
ATOM 2844 N N . ASP A 1 376 ? 4.836 -8.672 4.719 1 97.44 376 ASP A N 1
ATOM 2845 C CA . ASP A 1 376 ? 4.242 -9.234 3.512 1 97.44 376 ASP A CA 1
ATOM 2846 C C . ASP A 1 376 ? 5.137 -10.32 2.918 1 97.44 376 ASP A C 1
ATOM 2848 O O . ASP A 1 376 ? 4.66 -11.406 2.572 1 97.44 376 ASP A O 1
ATOM 2852 N N . ARG A 1 377 ? 6.406 -10.086 2.842 1 95.69 377 ARG A N 1
ATOM 2853 C CA . ARG A 1 377 ? 7.379 -11.062 2.363 1 95.69 377 ARG A CA 1
ATOM 2854 C C . ARG A 1 377 ? 7.461 -12.258 3.305 1 95.69 377 ARG A C 1
ATOM 2856 O O . ARG A 1 377 ? 7.566 -13.398 2.855 1 95.69 377 ARG A O 1
ATOM 2863 N N . CYS A 1 378 ? 7.441 -11.984 4.574 1 98.06 378 CYS A N 1
ATOM 2864 C CA . CYS A 1 378 ? 7.594 -13.055 5.555 1 98.06 378 CYS A CA 1
ATOM 2865 C C . CYS A 1 378 ? 6.379 -13.977 5.551 1 98.06 378 CYS A C 1
ATOM 2867 O O . CYS A 1 378 ? 6.516 -15.188 5.707 1 98.06 378 CYS A O 1
ATOM 2869 N N . VAL A 1 379 ? 5.188 -13.359 5.348 1 98.25 379 VAL A N 1
ATOM 2870 C CA . VAL A 1 379 ? 3.984 -14.172 5.211 1 98.25 379 VAL A CA 1
ATOM 2871 C C . VAL A 1 379 ? 4.113 -15.086 3.994 1 98.25 379 VAL A C 1
ATOM 2873 O O . VAL A 1 379 ? 3.834 -16.281 4.074 1 98.25 379 VAL A O 1
ATOM 2876 N N . SER A 1 380 ? 4.512 -14.555 2.881 1 96.56 380 SER A N 1
ATOM 2877 C CA . SER A 1 380 ? 4.691 -15.328 1.656 1 96.56 380 SER A CA 1
ATOM 2878 C C . SER A 1 380 ? 5.727 -16.438 1.845 1 96.56 380 SER A C 1
ATOM 2880 O O . SER A 1 380 ? 5.551 -17.547 1.344 1 96.56 380 SER A O 1
ATOM 2882 N N . ASP A 1 381 ? 6.793 -16.141 2.568 1 96.44 381 ASP A N 1
ATOM 2883 C CA . ASP A 1 381 ? 7.855 -17.109 2.797 1 96.44 381 ASP A CA 1
ATOM 2884 C C . ASP A 1 381 ? 7.355 -18.281 3.652 1 96.44 381 ASP A C 1
ATOM 2886 O O . ASP A 1 381 ? 7.699 -19.438 3.396 1 96.44 381 ASP A O 1
ATOM 2890 N N . VAL A 1 382 ? 6.605 -17.953 4.676 1 98 382 VAL A N 1
ATOM 2891 C CA . VAL A 1 382 ? 6.055 -19.016 5.504 1 98 382 VAL A CA 1
ATOM 2892 C C . VAL A 1 382 ? 5.09 -19.859 4.68 1 98 382 VAL A C 1
ATOM 2894 O O . VAL A 1 382 ? 5.121 -21.094 4.754 1 98 382 VAL A O 1
ATOM 2897 N N . ASP A 1 383 ? 4.297 -19.25 3.859 1 97 383 ASP A N 1
ATOM 2898 C CA . ASP A 1 383 ? 3.256 -19.938 3.105 1 97 383 ASP A CA 1
ATOM 2899 C C . ASP A 1 383 ? 3.857 -20.781 1.983 1 97 383 ASP A C 1
ATOM 2901 O O . ASP A 1 383 ? 3.66 -21.984 1.94 1 97 383 ASP A O 1
ATOM 2905 N N . SER A 1 384 ? 4.68 -20.234 1.166 1 94.25 384 SER A N 1
ATOM 2906 C CA . SER A 1 384 ? 5.176 -20.906 -0.037 1 94.25 384 SER A CA 1
ATOM 2907 C C . SER A 1 384 ? 6.508 -21.594 0.222 1 94.25 384 SER A C 1
ATOM 2909 O O . SER A 1 384 ? 6.828 -22.594 -0.417 1 94.25 384 SER A O 1
ATOM 2911 N N . GLY A 1 385 ? 7.355 -21.016 1.151 1 94 385 GLY A N 1
ATOM 2912 C CA . GLY A 1 385 ? 8.703 -21.531 1.344 1 94 385 GLY A CA 1
ATOM 2913 C C . GLY A 1 385 ? 9.633 -21.234 0.185 1 94 385 GLY A C 1
ATOM 2914 O O . GLY A 1 385 ? 9.438 -20.234 -0.526 1 94 385 GLY A O 1
ATOM 2915 N N . PRO A 1 386 ? 10.711 -22.031 0.086 1 94 386 PRO A N 1
ATOM 2916 C CA . PRO A 1 386 ? 11.602 -21.844 -1.062 1 94 386 PRO A CA 1
ATOM 2917 C C . PRO A 1 386 ? 10.891 -22.062 -2.398 1 94 386 PRO A C 1
ATOM 2919 O O . PRO A 1 386 ? 10.359 -23.141 -2.652 1 94 386 PRO A O 1
ATOM 2922 N N . THR A 1 387 ? 10.938 -21.156 -3.238 1 88.25 387 THR A N 1
ATOM 2923 C CA . THR A 1 387 ? 10.086 -21.141 -4.426 1 88.25 387 THR A CA 1
ATOM 2924 C C . THR A 1 387 ? 10.734 -21.906 -5.57 1 88.25 387 THR A C 1
ATOM 2926 O O . THR A 1 387 ? 10.109 -22.156 -6.598 1 88.25 387 THR A O 1
ATOM 2929 N N . TRP A 1 388 ? 12.008 -22.359 -5.383 1 92.12 388 TRP A N 1
ATOM 2930 C CA . TRP A 1 388 ? 12.703 -23.016 -6.492 1 92.12 388 TRP A CA 1
ATOM 2931 C C . TRP A 1 388 ? 12.523 -24.516 -6.438 1 92.12 388 TRP A C 1
ATOM 2933 O O . TRP A 1 388 ? 12.914 -25.234 -7.367 1 92.12 388 TRP A O 1
ATOM 2943 N N . THR A 1 389 ? 11.891 -24.984 -5.359 1 90.19 389 THR A N 1
ATOM 2944 C CA . THR A 1 389 ? 11.695 -26.422 -5.23 1 90.19 389 THR A CA 1
ATOM 2945 C C . THR A 1 389 ? 10.508 -26.891 -6.074 1 90.19 389 THR A C 1
ATOM 2947 O O . THR A 1 389 ? 9.617 -26.094 -6.391 1 90.19 389 THR A O 1
ATOM 2950 N N . SER A 1 390 ? 10.484 -28.125 -6.434 1 81.12 390 SER A N 1
ATOM 2951 C CA . SER A 1 390 ? 9.469 -28.672 -7.312 1 81.12 390 SER A CA 1
ATOM 2952 C C . SER A 1 390 ? 8.109 -28.75 -6.613 1 81.12 390 SER A C 1
ATOM 2954 O O . SER A 1 390 ? 7.07 -28.547 -7.242 1 81.12 390 SER A O 1
ATOM 2956 N N . PHE A 1 391 ? 8.094 -29.172 -5.379 1 83 391 PHE A N 1
ATOM 2957 C CA . PHE A 1 391 ? 6.883 -29.25 -4.578 1 83 391 PHE A CA 1
ATOM 2958 C C . PHE A 1 391 ? 6.914 -28.219 -3.451 1 83 391 PHE A C 1
ATOM 2960 O O . PHE A 1 391 ? 7.992 -27.844 -2.982 1 83 391 PHE A O 1
ATOM 2967 N N . PRO A 1 392 ? 5.68 -27.719 -3.104 1 77.75 392 PRO A N 1
ATOM 2968 C CA . PRO A 1 392 ? 5.664 -26.672 -2.066 1 77.75 392 PRO A CA 1
ATOM 2969 C C . PRO A 1 392 ? 6.398 -27.109 -0.796 1 77.75 392 PRO A C 1
ATOM 2971 O O . PRO A 1 392 ? 6.035 -28.109 -0.179 1 77.75 392 PRO A O 1
ATOM 2974 N N . ALA A 1 393 ? 7.266 -26.281 -0.434 1 82.12 393 ALA A N 1
ATOM 2975 C CA . ALA A 1 393 ? 8.148 -26.609 0.68 1 82.12 393 ALA A CA 1
ATOM 2976 C C . ALA A 1 393 ? 7.801 -25.797 1.922 1 82.12 393 ALA A C 1
ATOM 2978 O O . ALA A 1 393 ? 8.305 -26.078 3.014 1 82.12 393 ALA A O 1
ATOM 2979 N N . GLY A 1 394 ? 6.918 -24.875 1.721 1 85.06 394 GLY A N 1
ATOM 2980 C CA . GLY A 1 394 ? 6.668 -23.969 2.824 1 85.06 394 GLY A CA 1
ATOM 2981 C C . GLY A 1 394 ? 5.762 -24.547 3.889 1 85.06 394 GLY A C 1
ATOM 2982 O O . GLY A 1 394 ? 5.105 -25.578 3.662 1 85.06 394 GLY A O 1
ATOM 2983 N N . LEU A 1 395 ? 5.777 -23.875 4.992 1 97.56 395 LEU A N 1
ATOM 2984 C CA . LEU A 1 395 ? 4.938 -24.234 6.125 1 97.56 395 LEU A CA 1
ATOM 2985 C C . LEU A 1 395 ? 3.488 -23.828 5.883 1 97.56 395 LEU A C 1
ATOM 2987 O O . LEU A 1 395 ? 2.678 -23.812 6.809 1 97.56 395 LEU A O 1
ATOM 2991 N N . GLY A 1 396 ? 3.219 -23.484 4.641 1 96.81 396 GLY A N 1
ATOM 2992 C CA . GLY A 1 396 ? 1.88 -23.078 4.246 1 96.81 396 GLY A CA 1
ATOM 2993 C C . GLY A 1 396 ? 0.844 -24.172 4.438 1 96.81 396 GLY A C 1
ATOM 2994 O O . GLY A 1 396 ? -0.345 -23.875 4.59 1 96.81 396 GLY A O 1
ATOM 2995 N N . TRP A 1 397 ? 1.288 -25.391 4.469 1 97 397 TRP A N 1
ATOM 2996 C CA . TRP A 1 397 ? 0.383 -26.5 4.762 1 97 397 TRP A CA 1
ATOM 2997 C C . TRP A 1 397 ? -0.166 -26.391 6.18 1 97 397 TRP A C 1
ATOM 2999 O O . TRP A 1 397 ? -1.344 -26.672 6.422 1 97 397 TRP A O 1
ATOM 3009 N N . ILE A 1 398 ? 0.668 -25.984 7.082 1 98.25 398 ILE A N 1
ATOM 3010 C CA . ILE A 1 398 ? 0.254 -25.766 8.461 1 98.25 398 ILE A CA 1
ATOM 3011 C C . ILE A 1 398 ? -0.505 -24.438 8.57 1 98.25 398 ILE A C 1
ATOM 3013 O O . ILE A 1 398 ? -1.584 -24.375 9.164 1 98.25 398 ILE A O 1
ATOM 3017 N N . LEU A 1 399 ? 0.063 -23.375 7.973 1 98.5 399 LEU A N 1
ATOM 3018 C CA . LEU A 1 399 ? -0.528 -22.031 8.047 1 98.5 399 LEU A CA 1
ATOM 3019 C C . LEU A 1 399 ? -1.945 -22.031 7.484 1 98.5 399 LEU A C 1
ATOM 3021 O O . LEU A 1 399 ? -2.84 -21.391 8.039 1 98.5 399 LEU A O 1
ATOM 3025 N N . SER A 1 400 ? -2.188 -22.812 6.422 1 98.12 400 SER A N 1
ATOM 3026 C CA . SER A 1 400 ? -3.494 -22.875 5.773 1 98.12 400 SER A CA 1
ATOM 3027 C C . SER A 1 400 ? -4.539 -23.5 6.695 1 98.12 400 SER A C 1
ATOM 3029 O O . SER A 1 400 ? -5.715 -23.141 6.641 1 98.12 400 SER A O 1
ATOM 3031 N N . ARG A 1 401 ? -4.066 -24.453 7.512 1 97.5 401 ARG A N 1
ATOM 3032 C CA . ARG A 1 401 ? -5 -25.062 8.453 1 97.5 401 ARG A CA 1
ATOM 3033 C C . ARG A 1 401 ? -5.621 -24.016 9.367 1 97.5 401 ARG A C 1
ATOM 3035 O O . ARG A 1 401 ? -6.824 -24.047 9.641 1 97.5 401 ARG A O 1
ATOM 3042 N N . PHE A 1 402 ? -4.914 -23.047 9.812 1 98.12 402 PHE A N 1
ATOM 3043 C CA . PHE A 1 402 ? -5.41 -21.969 10.672 1 98.12 402 PHE A CA 1
ATOM 3044 C C . PHE A 1 402 ? -6.152 -20.922 9.852 1 98.12 402 PHE A C 1
ATOM 3046 O O . PHE A 1 402 ? -7.082 -20.281 10.344 1 98.12 402 PHE A O 1
ATOM 3053 N N . PHE A 1 403 ? -5.762 -20.688 8.625 1 98.19 403 PHE A N 1
ATOM 3054 C CA . PHE A 1 403 ? -6.473 -19.828 7.691 1 98.19 403 PHE A CA 1
ATOM 3055 C C . PHE A 1 403 ? -7.895 -20.328 7.469 1 98.19 403 PHE A C 1
ATOM 3057 O O . PHE A 1 403 ? -8.836 -19.531 7.445 1 98.19 403 PHE A O 1
ATOM 3064 N N . LEU A 1 404 ? -8.055 -21.625 7.27 1 98.19 404 LEU A N 1
ATOM 3065 C CA . LEU A 1 404 ? -9.359 -22.234 7.027 1 98.19 404 LEU A CA 1
ATOM 3066 C C . LEU A 1 404 ? -10.32 -21.906 8.172 1 98.19 404 LEU A C 1
ATOM 3068 O O . LEU A 1 404 ? -11.484 -21.578 7.934 1 98.19 404 LEU A O 1
ATOM 3072 N N . ASP A 1 405 ? -9.836 -21.969 9.375 1 96.81 405 ASP A N 1
ATOM 3073 C CA . ASP A 1 405 ? -10.664 -21.672 10.539 1 96.81 405 ASP A CA 1
ATOM 3074 C C . ASP A 1 405 ? -11.109 -20.203 10.523 1 96.81 405 ASP A C 1
ATOM 3076 O O . ASP A 1 405 ? -12.211 -19.891 10.977 1 96.81 405 ASP A O 1
ATOM 3080 N N . LYS A 1 406 ? -10.289 -19.391 10.008 1 95.38 406 LYS A N 1
ATOM 3081 C CA . LYS A 1 406 ? -10.555 -17.953 10.109 1 95.38 406 LYS A CA 1
ATOM 3082 C C . LYS A 1 406 ? -11.375 -17.469 8.914 1 95.38 406 LYS A C 1
ATOM 3084 O O . LYS A 1 406 ? -12.164 -16.531 9.039 1 95.38 406 LYS A O 1
ATOM 3089 N N . ALA A 1 407 ? -11.148 -18.109 7.691 1 96.25 407 ALA A N 1
ATOM 3090 C CA . ALA A 1 407 ? -11.641 -17.438 6.488 1 96.25 407 ALA A CA 1
ATOM 3091 C C . ALA A 1 407 ? -12.281 -18.438 5.527 1 96.25 407 ALA A C 1
ATOM 3093 O O . ALA A 1 407 ? -12.43 -18.156 4.336 1 96.25 407 ALA A O 1
ATOM 3094 N N . TYR A 1 408 ? -12.633 -19.625 5.996 1 97.31 408 TYR A N 1
ATOM 3095 C CA . TYR A 1 408 ? -13.258 -20.641 5.156 1 97.31 408 TYR A CA 1
ATOM 3096 C C . TYR A 1 408 ? -14.273 -21.453 5.945 1 97.31 408 TYR A C 1
ATOM 3098 O O . TYR A 1 408 ? -14.5 -21.188 7.133 1 97.31 408 TYR A O 1
ATOM 3106 N N . SER A 1 409 ? -15.125 -22.328 5.234 1 96.25 409 SER A N 1
ATOM 3107 C CA . SER A 1 409 ? -16.156 -23.125 5.906 1 96.25 409 SER A CA 1
ATOM 3108 C C . SER A 1 409 ? -16.484 -24.375 5.113 1 96.25 409 SER A C 1
ATOM 3110 O O . SER A 1 409 ? -16.141 -24.484 3.934 1 96.25 409 SER A O 1
ATOM 3112 N N . ARG A 1 410 ? -17.062 -25.281 5.785 1 95.94 410 ARG A N 1
ATOM 3113 C CA . ARG A 1 410 ? -17.531 -26.484 5.129 1 95.94 410 ARG A CA 1
ATOM 3114 C C . ARG A 1 410 ? -18.594 -26.172 4.082 1 95.94 410 ARG A C 1
ATOM 3116 O O . ARG A 1 410 ? -18.625 -26.781 3.008 1 95.94 410 ARG A O 1
ATOM 3123 N N . GLU A 1 411 ? -19.406 -25.25 4.375 1 97.5 411 GLU A N 1
ATOM 3124 C CA . GLU A 1 411 ? -20.453 -24.828 3.449 1 97.5 411 GLU A CA 1
ATOM 3125 C C . GLU A 1 411 ? -19.859 -24.281 2.156 1 97.5 411 GLU A C 1
ATOM 3127 O O . GLU A 1 411 ? -20.391 -24.516 1.07 1 97.5 411 GLU A O 1
ATOM 3132 N N . ALA A 1 412 ? -18.828 -23.531 2.318 1 98.06 412 ALA A N 1
ATOM 3133 C CA . ALA A 1 412 ? -18.172 -22.984 1.139 1 98.06 412 ALA A CA 1
ATOM 3134 C C . ALA A 1 412 ? -17.641 -24.094 0.241 1 98.06 412 ALA A C 1
ATOM 3136 O O . ALA A 1 412 ? -17.781 -24.047 -0.981 1 98.06 412 ALA A O 1
ATOM 3137 N N . ARG A 1 413 ? -17.031 -25.062 0.84 1 98.12 413 ARG A N 1
ATOM 3138 C CA . ARG A 1 413 ? -16.5 -26.188 0.088 1 98.12 413 ARG A CA 1
ATOM 3139 C C . ARG A 1 413 ? -17.625 -26.953 -0.615 1 98.12 413 ARG A C 1
ATOM 3141 O O . ARG A 1 413 ? -17.484 -27.328 -1.778 1 98.12 413 ARG A O 1
ATOM 3148 N N . GLU A 1 414 ? -18.703 -27.172 0.05 1 98 414 GLU A N 1
ATOM 3149 C CA . GLU A 1 414 ? -19.844 -27.906 -0.5 1 98 414 GLU A CA 1
ATOM 3150 C C . GLU A 1 414 ? -20.453 -27.172 -1.688 1 98 414 GLU A C 1
ATOM 3152 O O . GLU A 1 414 ? -20.781 -27.781 -2.705 1 98 414 GLU A O 1
ATOM 3157 N N . LEU A 1 415 ? -20.594 -25.938 -1.499 1 98.06 415 LEU A N 1
ATOM 3158 C CA . LEU A 1 415 ? -21.172 -25.141 -2.582 1 98.06 415 LEU A CA 1
ATOM 3159 C C . LEU A 1 415 ? -20.281 -25.188 -3.818 1 98.06 415 LEU A C 1
ATOM 3161 O O . LEU A 1 415 ? -20.781 -25.328 -4.941 1 98.06 415 LEU A O 1
ATOM 3165 N N . THR A 1 416 ? -18.969 -25.031 -3.652 1 98.69 416 THR A N 1
ATOM 3166 C CA . THR A 1 416 ? -18.047 -25.094 -4.781 1 98.69 416 THR A CA 1
ATOM 3167 C C . THR A 1 416 ? -18.094 -26.469 -5.445 1 98.69 416 THR A C 1
ATOM 3169 O O . THR A 1 416 ? -18.047 -26.562 -6.672 1 98.69 416 THR A O 1
ATOM 3172 N N . THR A 1 417 ? -18.219 -27.469 -4.652 1 98.25 417 THR A N 1
ATOM 3173 C CA . THR A 1 417 ? -18.328 -28.828 -5.18 1 98.25 417 THR A CA 1
ATOM 3174 C C . THR A 1 417 ? -19.578 -28.984 -6.051 1 98.25 417 THR A C 1
ATOM 3176 O O . THR A 1 417 ? -19.516 -29.562 -7.137 1 98.25 417 THR A O 1
ATOM 3179 N N . SER A 1 418 ? -20.625 -28.438 -5.574 1 97.5 418 SER A N 1
ATOM 3180 C CA . SER A 1 418 ? -21.875 -28.484 -6.328 1 97.5 418 SER A CA 1
ATOM 3181 C C . SER A 1 418 ? -21.766 -27.672 -7.617 1 97.5 418 SER A C 1
ATOM 3183 O O . SER A 1 418 ? -22.25 -28.109 -8.664 1 97.5 418 SER A O 1
ATOM 3185 N N . LEU A 1 419 ? -21.188 -26.516 -7.512 1 98.12 419 LEU A N 1
ATOM 3186 C CA . LEU A 1 419 ? -20.969 -25.688 -8.695 1 98.12 419 LEU A CA 1
ATOM 3187 C C . LEU A 1 419 ? -20.141 -26.422 -9.734 1 98.12 419 LEU A C 1
ATOM 3189 O O . LEU A 1 419 ? -20.453 -26.375 -10.93 1 98.12 419 LEU A O 1
ATOM 3193 N N . MET A 1 420 ? -19.109 -27.094 -9.289 1 98.44 420 MET A N 1
ATOM 3194 C CA . MET A 1 420 ? -18.25 -27.844 -10.203 1 98.44 420 MET A CA 1
ATOM 3195 C C . MET A 1 420 ? -19.016 -28.953 -10.906 1 98.44 420 MET A C 1
ATOM 3197 O O . MET A 1 420 ? -18.828 -29.188 -12.094 1 98.44 420 MET A O 1
ATOM 3201 N N . GLY A 1 421 ? -19.859 -29.625 -10.148 1 97.88 421 GLY A N 1
ATOM 3202 C CA . GLY A 1 421 ? -20.703 -30.641 -10.766 1 97.88 421 GLY A CA 1
ATOM 3203 C C . GLY A 1 421 ? -21.594 -30.078 -11.852 1 97.88 421 GLY A C 1
ATOM 3204 O O . GLY A 1 421 ? -21.734 -30.672 -12.922 1 97.88 421 GLY A O 1
ATOM 3205 N N . SER A 1 422 ? -22.219 -28.969 -11.57 1 97.75 422 SER A N 1
ATOM 3206 C CA . SER A 1 422 ? -23.078 -28.297 -12.539 1 97.75 422 SER A CA 1
ATOM 3207 C C . SER A 1 422 ? -22.297 -27.906 -13.789 1 97.75 422 SER A C 1
ATOM 3209 O O . SER A 1 422 ? -22.766 -28.094 -14.906 1 97.75 422 SER A O 1
ATOM 3211 N N . ILE A 1 423 ? -21.156 -27.406 -13.617 1 98.44 423 ILE A N 1
ATOM 3212 C CA . ILE A 1 423 ? -20.297 -26.938 -14.703 1 98.44 423 ILE A CA 1
ATOM 3213 C C . ILE A 1 423 ? -19.859 -28.125 -15.562 1 98.44 423 ILE A C 1
ATOM 3215 O O . ILE A 1 423 ? -19.922 -28.062 -16.797 1 98.44 423 ILE A O 1
ATOM 3219 N N . GLN A 1 424 ? -19.453 -29.219 -14.969 1 98.31 424 GLN A N 1
ATOM 3220 C CA . GLN A 1 424 ? -19.031 -30.406 -15.688 1 98.31 424 GLN A CA 1
ATOM 3221 C C . GLN A 1 424 ? -20.172 -30.969 -16.531 1 98.31 424 GLN A C 1
ATOM 3223 O O . GLN A 1 424 ? -19.984 -31.297 -17.703 1 98.31 424 GLN A O 1
ATOM 3228 N N . GLY A 1 425 ? -21.344 -31.109 -15.883 1 97.75 425 GLY A N 1
ATOM 3229 C CA . GLY A 1 425 ? -22.484 -31.609 -16.609 1 97.75 425 GLY A CA 1
ATOM 3230 C C . GLY A 1 425 ? -22.844 -30.766 -17.812 1 97.75 425 GLY A C 1
ATOM 3231 O O . GLY A 1 425 ? -23.156 -31.297 -18.891 1 97.75 425 GLY A O 1
ATOM 3232 N N . THR A 1 426 ? -22.812 -29.5 -17.641 1 98.06 426 THR A N 1
ATOM 3233 C CA . THR A 1 426 ? -23.156 -28.578 -18.719 1 98.06 426 THR A CA 1
ATOM 3234 C C . THR A 1 426 ? -22.109 -28.625 -19.812 1 98.06 426 THR A C 1
ATOM 3236 O O . THR A 1 426 ? -22.422 -28.531 -21 1 98.06 426 THR A O 1
ATOM 3239 N N . PHE A 1 427 ? -20.828 -28.719 -19.406 1 98.06 427 PHE A N 1
ATOM 3240 C CA . PHE A 1 427 ? -19.766 -28.828 -20.391 1 98.06 427 PHE A CA 1
ATOM 3241 C C . PHE A 1 427 ? -19.969 -30.031 -21.297 1 98.06 427 PHE A C 1
ATOM 3243 O O . PHE A 1 427 ? -19.812 -29.938 -22.516 1 98.06 427 PHE A O 1
ATOM 3250 N N . ILE A 1 428 ? -20.328 -31.141 -20.75 1 97.31 428 ILE A N 1
ATOM 3251 C CA . ILE A 1 428 ? -20.578 -32.375 -21.516 1 97.31 428 ILE A CA 1
ATOM 3252 C C . ILE A 1 428 ? -21.719 -32.125 -22.484 1 97.31 428 ILE A C 1
ATOM 3254 O O . ILE A 1 428 ? -21.641 -32.531 -23.656 1 97.31 428 ILE A O 1
ATOM 3258 N N . ALA A 1 429 ? -22.734 -31.5 -22 1 96.31 429 ALA A N 1
ATOM 3259 C CA . ALA A 1 429 ? -23.875 -31.219 -22.859 1 96.31 429 ALA A CA 1
ATOM 3260 C C . ALA A 1 429 ? -23.484 -30.328 -24.031 1 96.31 429 ALA A C 1
ATOM 3262 O O . ALA A 1 429 ? -23.906 -30.562 -25.172 1 96.31 429 ALA A O 1
ATOM 3263 N N . ARG A 1 430 ? -22.719 -29.391 -23.75 1 95.38 430 ARG A N 1
ATOM 3264 C CA . ARG A 1 430 ? -22.297 -28.453 -24.781 1 95.38 430 ARG A CA 1
ATOM 3265 C C . ARG A 1 430 ? -21.375 -29.141 -25.797 1 95.38 430 ARG A C 1
ATOM 3267 O O . ARG A 1 430 ? -21.406 -28.828 -26.984 1 95.38 430 ARG A O 1
ATOM 3274 N N . LEU A 1 431 ? -20.531 -30.031 -25.344 1 93.25 431 LEU A N 1
ATOM 3275 C CA . LEU A 1 431 ? -19.672 -30.797 -26.234 1 93.25 431 LEU A CA 1
ATOM 3276 C C . LEU A 1 431 ? -20.5 -31.594 -27.234 1 93.25 431 LEU A C 1
ATOM 3278 O O . LEU A 1 431 ? -20.141 -31.703 -28.406 1 93.25 431 LEU A O 1
ATOM 3282 N N . GLY A 1 432 ? -21.531 -32.062 -26.781 1 91 432 GLY A N 1
ATOM 3283 C CA . GLY A 1 432 ? -22.406 -32.844 -27.625 1 91 432 GLY A CA 1
ATOM 3284 C C . GLY A 1 432 ? -22.984 -32.094 -28.797 1 91 432 GLY A C 1
ATOM 3285 O O . GLY A 1 432 ? -23.25 -32.656 -29.859 1 91 432 GLY A O 1
ATOM 3286 N N . ASP A 1 433 ? -23.031 -30.828 -28.672 1 90.81 433 ASP A N 1
ATOM 3287 C CA . ASP A 1 433 ? -23.656 -29.969 -29.672 1 90.81 433 ASP A CA 1
ATOM 3288 C C . ASP A 1 433 ? -22.641 -29.484 -30.688 1 90.81 433 ASP A C 1
ATOM 3290 O O . ASP A 1 433 ? -23 -28.812 -31.656 1 90.81 433 ASP A O 1
ATOM 3294 N N . LYS A 1 434 ? -21.438 -29.844 -30.516 1 94.5 434 LYS A N 1
ATOM 3295 C CA . LYS A 1 434 ? -20.406 -29.344 -31.422 1 94.5 434 LYS A CA 1
ATOM 3296 C C . LYS A 1 434 ? -20.25 -30.266 -32.625 1 94.5 434 LYS A C 1
ATOM 3298 O O . LYS A 1 434 ? -19.625 -31.312 -32.531 1 94.5 434 LYS A O 1
ATOM 3303 N N . ASP A 1 435 ? -20.609 -29.797 -33.75 1 92.31 435 ASP A N 1
ATOM 3304 C CA . ASP A 1 435 ? -20.672 -30.625 -34.969 1 92.31 435 ASP A CA 1
ATOM 3305 C C . ASP A 1 435 ? -19.266 -30.844 -35.562 1 92.31 435 ASP A C 1
ATOM 3307 O O . ASP A 1 435 ? -19.062 -31.734 -36.375 1 92.31 435 ASP A O 1
ATOM 3311 N N . TRP A 1 436 ? -18.344 -30.047 -35.125 1 94.56 436 TRP A N 1
ATOM 3312 C CA . TRP A 1 436 ? -17 -30.141 -35.688 1 94.56 436 TRP A CA 1
ATOM 3313 C C . TRP A 1 436 ? -16.203 -31.25 -35 1 94.56 436 TRP A C 1
ATOM 3315 O O . TRP A 1 436 ? -15.148 -31.656 -35.5 1 94.56 436 TRP A O 1
ATOM 3325 N N . LEU A 1 437 ? -16.656 -31.781 -33.844 1 95.81 437 LEU A N 1
ATOM 3326 C CA . LEU A 1 437 ? -16.062 -32.938 -33.188 1 95.81 437 LEU A CA 1
ATOM 3327 C C . LEU A 1 437 ? -16.734 -34.219 -33.656 1 95.81 437 LEU A C 1
ATOM 3329 O O . LEU A 1 437 ? -17.953 -34.281 -33.781 1 95.81 437 LEU A O 1
ATOM 3333 N N . THR A 1 438 ? -15.953 -35.25 -33.844 1 96.62 438 THR A N 1
ATOM 3334 C CA . THR A 1 438 ? -16.516 -36.531 -34.219 1 96.62 438 THR A CA 1
ATOM 3335 C C . THR A 1 438 ? -17.125 -37.219 -33 1 96.62 438 THR A C 1
ATOM 3337 O O . THR A 1 438 ? -16.828 -36.844 -31.859 1 96.62 438 THR A O 1
ATOM 3340 N N . ALA A 1 439 ? -17.938 -38.188 -33.219 1 96.12 439 ALA A N 1
ATOM 3341 C CA . ALA A 1 439 ? -18.609 -38.938 -32.156 1 96.12 439 ALA A CA 1
ATOM 3342 C C . ALA A 1 439 ? -17.609 -39.625 -31.25 1 96.12 439 ALA A C 1
ATOM 3344 O O . ALA A 1 439 ? -17.812 -39.719 -30.031 1 96.12 439 ALA A O 1
ATOM 3345 N N . ALA A 1 440 ? -16.625 -40.125 -31.828 1 96 440 ALA A N 1
ATOM 3346 C CA . ALA A 1 440 ? -15.602 -40.844 -31.062 1 96 440 ALA A CA 1
ATOM 3347 C C . ALA A 1 440 ? -14.875 -39.906 -30.109 1 96 440 ALA A C 1
ATOM 3349 O O . ALA A 1 440 ? -14.641 -40.25 -28.953 1 96 440 ALA A O 1
ATOM 3350 N N . VAL A 1 441 ? -14.547 -38.75 -30.625 1 96.94 441 VAL A N 1
ATOM 3351 C CA . VAL A 1 441 ? -13.852 -37.75 -29.797 1 96.94 441 VAL A CA 1
ATOM 3352 C C . VAL A 1 441 ? -14.781 -37.281 -28.688 1 96.94 441 VAL A C 1
ATOM 3354 O O . VAL A 1 441 ? -14.352 -37.125 -27.547 1 96.94 441 VAL A O 1
ATOM 3357 N N . LYS A 1 442 ? -16.047 -37.062 -28.984 1 97.06 442 LYS A N 1
ATOM 3358 C CA . LYS A 1 442 ? -17.016 -36.625 -27.984 1 97.06 442 LYS A CA 1
ATOM 3359 C C . LYS A 1 442 ? -17.141 -37.656 -26.859 1 97.06 442 LYS A C 1
ATOM 3361 O O . LYS A 1 442 ? -17.234 -37.281 -25.688 1 97.06 442 LYS A O 1
ATOM 3366 N N . LYS A 1 443 ? -17.125 -38.844 -27.203 1 96.88 443 LYS A N 1
ATOM 3367 C CA . LYS A 1 443 ? -17.266 -39.875 -26.203 1 96.88 443 LYS A CA 1
ATOM 3368 C C . LYS A 1 443 ? -16.078 -39.875 -25.234 1 96.88 443 LYS A C 1
ATOM 3370 O O . LYS A 1 443 ? -16.281 -39.938 -24.016 1 96.88 443 LYS A O 1
ATOM 3375 N N . VAL A 1 444 ? -14.891 -39.812 -25.766 1 97.12 444 VAL A N 1
ATOM 3376 C CA . VAL A 1 444 ? -13.703 -39.812 -24.922 1 97.12 444 VAL A CA 1
ATOM 3377 C C . VAL A 1 444 ? -13.664 -38.531 -24.094 1 97.12 444 VAL A C 1
ATOM 3379 O O . VAL A 1 444 ? -13.234 -38.531 -22.938 1 97.12 444 VAL A O 1
ATOM 3382 N N . ALA A 1 445 ? -14.094 -37.438 -24.734 1 97.31 445 ALA A N 1
ATOM 3383 C CA . ALA A 1 445 ? -14.156 -36.156 -24.016 1 97.31 445 ALA A CA 1
ATOM 3384 C C . ALA A 1 445 ? -15.086 -36.281 -22.797 1 97.31 445 ALA A C 1
ATOM 3386 O O . ALA A 1 445 ? -14.766 -35.781 -21.719 1 97.31 445 ALA A O 1
ATOM 3387 N N . GLU A 1 446 ? -16.203 -36.875 -22.984 1 97.62 446 GLU A N 1
ATOM 3388 C CA . GLU A 1 446 ? -17.125 -37.094 -21.891 1 97.62 446 GLU A CA 1
ATOM 3389 C C . GLU A 1 446 ? -16.484 -37.969 -20.797 1 97.62 446 GLU A C 1
ATOM 3391 O O . GLU A 1 446 ? -16.625 -37.656 -19.609 1 97.62 446 GLU A O 1
ATOM 3396 N N . GLU A 1 447 ? -15.828 -39 -21.203 1 97.88 447 GLU A N 1
ATOM 3397 C CA . GLU A 1 447 ? -15.102 -39.844 -20.25 1 97.88 447 GLU A CA 1
ATOM 3398 C C . GLU A 1 447 ? -14.078 -39.031 -19.469 1 97.88 447 GLU A C 1
ATOM 3400 O O . GLU A 1 447 ? -13.93 -39.219 -18.25 1 97.88 447 GLU A O 1
ATOM 3405 N N . LYS A 1 448 ? -13.375 -38.188 -20.141 1 97.94 448 LYS A N 1
ATOM 3406 C CA . LYS A 1 448 ? -12.344 -37.375 -19.5 1 97.94 448 LYS A CA 1
ATOM 3407 C C . LYS A 1 448 ? -12.953 -36.406 -18.469 1 97.94 448 LYS A C 1
ATOM 3409 O O . LYS A 1 448 ? -12.438 -36.281 -17.359 1 97.94 448 LYS A O 1
ATOM 3414 N N . VAL A 1 449 ? -14.023 -35.75 -18.828 1 98.31 449 VAL A N 1
ATOM 3415 C CA . VAL A 1 449 ? -14.688 -34.844 -17.891 1 98.31 449 VAL A CA 1
ATOM 3416 C C . VAL A 1 449 ? -15.133 -35.625 -16.656 1 98.31 449 VAL A C 1
ATOM 3418 O O . VAL A 1 449 ? -14.938 -35.156 -15.523 1 98.31 449 VAL A O 1
ATOM 3421 N N . ASN A 1 450 ? -15.68 -36.781 -16.875 1 97.5 450 ASN A N 1
ATOM 3422 C CA . ASN A 1 450 ? -16.203 -37.594 -15.781 1 97.5 450 ASN A CA 1
ATOM 3423 C C . ASN A 1 450 ? -15.078 -38.125 -14.898 1 97.5 450 ASN A C 1
ATOM 3425 O O . ASN A 1 450 ? -15.289 -38.406 -13.711 1 97.5 450 ASN A O 1
ATOM 3429 N N . ALA A 1 451 ? -13.938 -38.219 -15.453 1 97.44 451 ALA A N 1
ATOM 3430 C CA . ALA A 1 451 ? -12.797 -38.781 -14.734 1 97.44 451 ALA A CA 1
ATOM 3431 C C . ALA A 1 451 ? -12.055 -37.688 -13.953 1 97.44 451 ALA A C 1
ATOM 3433 O O . ALA A 1 451 ? -11.141 -38 -13.172 1 97.44 451 ALA A O 1
ATOM 3434 N N . ILE A 1 452 ? -12.406 -36.438 -14.078 1 97.62 452 ILE A N 1
ATOM 3435 C CA . ILE A 1 452 ? -11.711 -35.344 -13.406 1 97.62 452 ILE A CA 1
ATOM 3436 C C . ILE A 1 452 ? -11.875 -35.469 -11.898 1 97.62 452 ILE A C 1
ATOM 3438 O O . ILE A 1 452 ? -12.992 -35.562 -11.391 1 97.62 452 ILE A O 1
ATOM 3442 N N . SER A 1 453 ? -10.742 -35.531 -11.219 1 95.69 453 SER A N 1
ATOM 3443 C CA . SER A 1 453 ? -10.773 -35.438 -9.758 1 95.69 453 SER A CA 1
ATOM 3444 C C . SER A 1 453 ? -10.969 -34 -9.289 1 95.69 453 SER A C 1
ATOM 3446 O O . SER A 1 453 ? -10.273 -33.094 -9.75 1 95.69 453 SER A O 1
ATOM 3448 N N . LYS A 1 454 ? -11.93 -33.812 -8.367 1 96.69 454 LYS A N 1
ATOM 3449 C CA . LYS A 1 454 ? -12.227 -32.5 -7.82 1 96.69 454 LYS A CA 1
ATOM 3450 C C . LYS A 1 454 ? -11.492 -32.25 -6.504 1 96.69 454 LYS A C 1
ATOM 3452 O O . LYS A 1 454 ? -11.82 -32.875 -5.488 1 96.69 454 LYS A O 1
ATOM 3457 N N . LYS A 1 455 ? -10.477 -31.422 -6.516 1 97.94 455 LYS A N 1
ATOM 3458 C CA . LYS A 1 455 ? -9.758 -30.984 -5.32 1 97.94 455 LYS A CA 1
ATOM 3459 C C . LYS A 1 455 ? -10.18 -29.578 -4.906 1 97.94 455 LYS A C 1
ATOM 3461 O O . LYS A 1 455 ? -9.672 -28.594 -5.441 1 97.94 455 LYS A O 1
ATOM 3466 N N . ILE A 1 456 ? -11.023 -29.516 -3.881 1 98.38 456 ILE A N 1
ATOM 3467 C CA . ILE A 1 456 ? -11.695 -28.25 -3.557 1 98.38 456 ILE A CA 1
ATOM 3468 C C . ILE A 1 456 ? -11.297 -27.812 -2.15 1 98.38 456 ILE A C 1
ATOM 3470 O O . ILE A 1 456 ? -11.516 -28.531 -1.18 1 98.38 456 ILE A O 1
ATOM 3474 N N . GLY A 1 457 ? -10.773 -26.672 -2.031 1 98.25 457 GLY A N 1
ATOM 3475 C CA . GLY A 1 457 ? -10.539 -26 -0.758 1 98.25 457 GLY A CA 1
ATOM 3476 C C . GLY A 1 457 ? -9.195 -26.344 -0.142 1 98.25 457 GLY A C 1
ATOM 3477 O O . GLY A 1 457 ? -8.312 -25.484 -0.07 1 98.25 457 GLY A O 1
ATOM 3478 N N . TYR A 1 458 ? -9.094 -27.672 0.296 1 97.81 458 TYR A N 1
ATOM 3479 C CA . TYR A 1 458 ? -7.91 -28.172 0.997 1 97.81 458 TYR A CA 1
ATOM 3480 C C . TYR A 1 458 ? -7.781 -29.672 0.856 1 97.81 458 TYR A C 1
ATOM 3482 O O . TYR A 1 458 ? -8.766 -30.375 0.598 1 97.81 458 TYR A O 1
ATOM 3490 N N . PRO A 1 459 ? -6.547 -30.172 1.004 1 96.81 459 PRO A N 1
ATOM 3491 C CA . PRO A 1 459 ? -6.34 -31.609 0.824 1 96.81 459 PRO A CA 1
ATOM 3492 C C . PRO A 1 459 ? -6.953 -32.438 1.951 1 96.81 459 PRO A C 1
ATOM 3494 O O . PRO A 1 459 ? -6.836 -32.062 3.125 1 96.81 459 PRO A O 1
ATOM 3497 N N . ASP A 1 460 ? -7.453 -33.562 1.598 1 95.69 460 ASP A N 1
ATOM 3498 C CA . ASP A 1 460 ? -8.055 -34.469 2.549 1 95.69 460 ASP A CA 1
ATOM 3499 C C . ASP A 1 460 ? -7.031 -35.5 3.061 1 95.69 460 ASP A C 1
ATOM 3501 O O . ASP A 1 460 ? -7.199 -36.062 4.141 1 95.69 460 ASP A O 1
ATOM 3505 N N . SER A 1 461 ? -5.961 -35.656 2.193 1 94.38 461 SER A N 1
ATOM 3506 C CA . SER A 1 461 ? -5.125 -36.781 2.592 1 94.38 461 SER A CA 1
ATOM 3507 C C . SER A 1 461 ? -3.645 -36.469 2.387 1 94.38 461 SER A C 1
ATOM 3509 O O . SER A 1 461 ? -2.783 -37.062 3.045 1 94.38 461 SER A O 1
ATOM 3511 N N . SER A 1 462 ? -3.197 -35.688 1.522 1 91.81 462 SER A N 1
ATOM 3512 C CA . SER A 1 462 ? -1.787 -35.5 1.188 1 91.81 462 SER A CA 1
ATOM 3513 C C . SER A 1 462 ? -1.427 -34.031 1.052 1 91.81 462 SER A C 1
ATOM 3515 O O . SER A 1 462 ? -1.371 -33.5 -0.06 1 91.81 462 SER A O 1
ATOM 3517 N N . PRO A 1 463 ? -1.075 -33.438 2.246 1 94.31 463 PRO A N 1
ATOM 3518 C CA . PRO A 1 463 ? -1.302 -33.969 3.596 1 94.31 463 PRO A CA 1
ATOM 3519 C C . PRO A 1 463 ? -2.74 -33.781 4.07 1 94.31 463 PRO A C 1
ATOM 3521 O O . PRO A 1 463 ? -3.514 -33.031 3.434 1 94.31 463 PRO A O 1
ATOM 3524 N N . GLU A 1 464 ? -3.098 -34.469 5.129 1 96.19 464 GLU A N 1
ATOM 3525 C CA . GLU A 1 464 ? -4.406 -34.25 5.738 1 96.19 464 GLU A CA 1
ATOM 3526 C C . GLU A 1 464 ? -4.426 -32.938 6.539 1 96.19 464 GLU A C 1
ATOM 3528 O O . GLU A 1 464 ? -4.051 -32.906 7.715 1 96.19 464 GLU A O 1
ATOM 3533 N N . THR A 1 465 ? -5.02 -31.953 5.953 1 95.5 465 THR A N 1
ATOM 3534 C CA . THR A 1 465 ? -4.914 -30.594 6.461 1 95.5 465 THR A CA 1
ATOM 3535 C C . THR A 1 465 ? -5.574 -30.469 7.832 1 95.5 465 THR A C 1
ATOM 3537 O O . THR A 1 465 ? -5.113 -29.703 8.68 1 95.5 465 THR A O 1
ATOM 3540 N N . VAL A 1 466 ? -6.629 -31.234 8.094 1 95.62 466 VAL A N 1
ATOM 3541 C CA . VAL A 1 466 ? -7.414 -31.047 9.312 1 95.62 466 VAL A CA 1
ATOM 3542 C C . VAL A 1 466 ? -6.859 -31.938 10.422 1 95.62 466 VAL A C 1
ATOM 3544 O O . VAL A 1 466 ? -7.41 -31.969 11.531 1 95.62 466 VAL A O 1
ATOM 3547 N N . ASN A 1 467 ? -5.777 -32.688 10.164 1 97 467 ASN A N 1
ATOM 3548 C CA . ASN A 1 467 ? -5.141 -33.594 11.133 1 97 467 ASN A CA 1
ATOM 3549 C C . ASN A 1 467 ? -3.766 -33.062 11.547 1 97 467 ASN A C 1
ATOM 3551 O O . ASN A 1 467 ? -2.799 -33.188 10.789 1 97 467 ASN A O 1
ATOM 3555 N N . PRO A 1 468 ? -3.652 -32.625 12.789 1 97.75 468 PRO A N 1
ATOM 3556 C CA . PRO A 1 468 ? -2.385 -32.031 13.25 1 97.75 468 PRO A CA 1
ATOM 3557 C C . PRO A 1 468 ? -1.213 -33 13.109 1 97.75 468 PRO A C 1
ATOM 3559 O O . PRO A 1 468 ? -0.096 -32.594 12.797 1 97.75 468 PRO A O 1
ATOM 3562 N N . LYS A 1 469 ? -1.467 -34.25 13.32 1 97.81 469 LYS A N 1
ATOM 3563 C CA . LYS A 1 469 ? -0.388 -35.219 13.227 1 97.81 469 LYS A CA 1
ATOM 3564 C C . LYS A 1 469 ? 0.108 -35.344 11.789 1 97.81 469 LYS A C 1
ATOM 3566 O O . LYS A 1 469 ? 1.313 -35.469 11.555 1 97.81 469 LYS A O 1
ATOM 3571 N N . SER A 1 470 ? -0.818 -35.375 10.875 1 97.38 470 SER A N 1
ATOM 3572 C CA . SER A 1 470 ? -0.439 -35.438 9.469 1 97.38 470 SER A CA 1
ATOM 3573 C C . SER A 1 470 ? 0.44 -34.25 9.094 1 97.38 470 SER A C 1
ATOM 3575 O O . SER A 1 470 ? 1.433 -34.406 8.375 1 97.38 470 SER A O 1
ATOM 3577 N N . LEU A 1 471 ? 0.108 -33.125 9.57 1 97.69 471 LEU A N 1
ATOM 3578 C CA . LEU A 1 471 ? 0.868 -31.906 9.273 1 97.69 471 LEU A CA 1
ATOM 3579 C C . LEU A 1 471 ? 2.238 -31.953 9.938 1 97.69 471 LEU A C 1
ATOM 3581 O O . LEU A 1 471 ? 3.24 -31.562 9.336 1 97.69 471 LEU A O 1
ATOM 3585 N N . SER A 1 472 ? 2.227 -32.406 11.203 1 97.81 472 SER A N 1
ATOM 3586 C CA . SER A 1 472 ? 3.5 -32.562 11.906 1 97.81 472 SER A CA 1
ATOM 3587 C C . SER A 1 472 ? 4.418 -33.531 11.172 1 97.81 472 SER A C 1
ATOM 3589 O O . SER A 1 472 ? 5.605 -33.25 10.992 1 97.81 472 SER A O 1
ATOM 3591 N N . ASP A 1 473 ? 3.852 -34.625 10.727 1 97.06 473 ASP A N 1
ATOM 3592 C CA . ASP A 1 473 ? 4.617 -35.656 10.023 1 97.06 473 ASP A CA 1
ATOM 3593 C C . ASP A 1 473 ? 5.137 -35.125 8.688 1 97.06 473 ASP A C 1
ATOM 3595 O O . ASP A 1 473 ? 6.23 -35.5 8.25 1 97.06 473 ASP A O 1
ATOM 3599 N N . HIS A 1 474 ? 4.344 -34.312 8.078 1 95.75 474 HIS A N 1
ATOM 3600 C CA . HIS A 1 474 ? 4.719 -33.75 6.785 1 95.75 474 HIS A CA 1
ATOM 3601 C C . HIS A 1 474 ? 6.008 -32.938 6.895 1 95.75 474 HIS A C 1
ATOM 3603 O O . HIS A 1 474 ? 6.77 -32.844 5.934 1 95.75 474 HIS A O 1
ATOM 3609 N N . PHE A 1 475 ? 6.34 -32.438 8.055 1 96.69 475 PHE A N 1
ATOM 3610 C CA . PHE A 1 475 ? 7.512 -31.578 8.211 1 96.69 475 PHE A CA 1
ATOM 3611 C C . PHE A 1 475 ? 8.523 -32.219 9.164 1 96.69 475 PHE A C 1
ATOM 3613 O O . PHE A 1 475 ? 9.406 -31.516 9.68 1 96.69 475 PHE A O 1
ATOM 3620 N N . LYS A 1 476 ? 8.25 -33.469 9.367 1 95.38 476 LYS A N 1
ATOM 3621 C CA . LYS A 1 476 ? 9.242 -34.188 10.148 1 95.38 476 LYS A CA 1
ATOM 3622 C C . LYS A 1 476 ? 10.617 -34.156 9.484 1 95.38 476 LYS A C 1
ATOM 3624 O O . LYS A 1 476 ? 10.742 -34.438 8.289 1 95.38 476 LYS A O 1
ATOM 3629 N N . GLY A 1 477 ? 11.656 -33.688 10.148 1 94.19 477 GLY A N 1
ATOM 3630 C CA . GLY A 1 477 ? 13.008 -33.594 9.617 1 94.19 477 GLY A CA 1
ATOM 3631 C C . GLY A 1 477 ? 13.43 -32.156 9.344 1 94.19 477 GLY A C 1
ATOM 3632 O O . GLY A 1 477 ? 14.625 -31.875 9.188 1 94.19 477 GLY A O 1
ATOM 3633 N N . ALA A 1 478 ? 12.43 -31.266 9.281 1 95.31 478 ALA A N 1
ATOM 3634 C CA . ALA A 1 478 ? 12.781 -29.859 9.109 1 95.31 478 ALA A CA 1
ATOM 3635 C C . ALA A 1 478 ? 13.234 -29.25 10.43 1 95.31 478 ALA A C 1
ATOM 3637 O O . ALA A 1 478 ? 12.688 -29.562 11.492 1 95.31 478 ALA A O 1
ATOM 3638 N N . THR A 1 479 ? 14.242 -28.453 10.336 1 96.5 479 THR A N 1
ATOM 3639 C CA . THR A 1 479 ? 14.695 -27.672 11.484 1 96.5 479 THR A CA 1
ATOM 3640 C C . THR A 1 479 ? 14.359 -26.188 11.305 1 96.5 479 THR A C 1
ATOM 3642 O O . THR A 1 479 ? 14.828 -25.547 10.367 1 96.5 479 THR A O 1
ATOM 3645 N N . ILE A 1 480 ? 13.508 -25.672 12.242 1 97.12 480 ILE A N 1
ATOM 3646 C CA . ILE A 1 480 ? 13.141 -24.266 12.227 1 97.12 480 ILE A CA 1
ATOM 3647 C C . ILE A 1 480 ? 13.695 -23.578 13.477 1 97.12 480 ILE A C 1
ATOM 3649 O O . ILE A 1 480 ? 13.406 -24 14.602 1 97.12 480 ILE A O 1
ATOM 3653 N N . ASN A 1 481 ? 14.539 -22.594 13.273 1 96 481 ASN A N 1
ATOM 3654 C CA . ASN A 1 481 ? 15.148 -21.844 14.359 1 96 481 ASN A CA 1
ATOM 3655 C C . ASN A 1 481 ? 15.125 -20.344 14.086 1 96 481 ASN A C 1
ATOM 3657 O O . ASN A 1 481 ? 14.219 -19.844 13.414 1 96 481 ASN A O 1
ATOM 3661 N N . THR A 1 482 ? 16.062 -19.609 14.617 1 95.75 482 THR A N 1
ATOM 3662 C CA . THR A 1 482 ? 16.016 -18.156 14.516 1 95.75 482 THR A CA 1
ATOM 3663 C C . THR A 1 482 ? 16.688 -17.672 13.234 1 95.75 482 THR A C 1
ATOM 3665 O O . THR A 1 482 ? 16.625 -16.484 12.906 1 95.75 482 THR A O 1
ATOM 3668 N N . SER A 1 483 ? 17.281 -18.562 12.484 1 97 483 SER A N 1
ATOM 3669 C CA . SER A 1 483 ? 17.969 -18.172 11.25 1 97 483 SER A CA 1
ATOM 3670 C C . SER A 1 483 ? 17.031 -18.281 10.047 1 97 483 SER A C 1
ATOM 3672 O O . SER A 1 483 ? 16.719 -19.375 9.594 1 97 483 SER A O 1
ATOM 3674 N N . PHE A 1 484 ? 16.719 -17.172 9.461 1 97.5 484 PHE A N 1
ATOM 3675 C CA . PHE A 1 484 ? 15.844 -17.109 8.289 1 97.5 484 PHE A CA 1
ATOM 3676 C C . PHE A 1 484 ? 16.438 -17.922 7.141 1 97.5 484 PHE A C 1
ATOM 3678 O O . PHE A 1 484 ? 15.734 -18.734 6.527 1 97.5 484 PHE A O 1
ATOM 3685 N N . PHE A 1 485 ? 17.734 -17.797 6.914 1 97.94 485 PHE A N 1
ATOM 3686 C CA . PHE A 1 485 ? 18.469 -18.469 5.832 1 97.94 485 PHE A CA 1
ATOM 3687 C C . PHE A 1 485 ? 18.469 -19.984 6.039 1 97.94 485 PHE A C 1
ATOM 3689 O O . PHE A 1 485 ? 18.125 -20.734 5.137 1 97.94 485 PHE A O 1
ATOM 3696 N N . ASN A 1 486 ? 18.797 -20.453 7.219 1 97.75 486 ASN A N 1
ATOM 3697 C CA . ASN A 1 486 ? 18.922 -21.875 7.48 1 97.75 486 ASN A CA 1
ATOM 3698 C C . ASN A 1 486 ? 17.562 -22.578 7.473 1 97.75 486 ASN A C 1
ATOM 3700 O O . ASN A 1 486 ? 17.453 -23.734 7.078 1 97.75 486 ASN A O 1
ATOM 3704 N N . ASN A 1 487 ? 16.531 -21.859 7.945 1 97.94 487 ASN A N 1
ATOM 3705 C CA . ASN A 1 487 ? 15.188 -22.406 7.828 1 97.94 487 ASN A CA 1
ATOM 3706 C C . ASN A 1 487 ? 14.828 -22.703 6.379 1 97.94 487 ASN A C 1
ATOM 3708 O O . ASN A 1 487 ? 14.25 -23.75 6.078 1 97.94 487 ASN A O 1
ATOM 3712 N N . THR A 1 488 ? 15.195 -21.797 5.488 1 97.12 488 THR A N 1
ATOM 3713 C CA . THR A 1 488 ? 14.922 -21.953 4.062 1 97.12 488 THR A CA 1
ATOM 3714 C C . THR A 1 488 ? 15.648 -23.172 3.494 1 97.12 488 THR A C 1
ATOM 3716 O O . THR A 1 488 ? 15.055 -23.969 2.762 1 97.12 488 THR A O 1
ATOM 3719 N N . LEU A 1 489 ? 16.875 -23.359 3.846 1 97.62 489 LEU A N 1
ATOM 3720 C CA . LEU A 1 489 ? 17.656 -24.5 3.373 1 97.62 489 LEU A CA 1
ATOM 3721 C C . LEU A 1 489 ? 17.078 -25.812 3.92 1 97.62 489 LEU A C 1
ATOM 3723 O O . LEU A 1 489 ? 17.031 -26.812 3.211 1 97.62 489 LEU A O 1
ATOM 3727 N N . SER A 1 490 ? 16.688 -25.734 5.164 1 98 490 SER A N 1
ATOM 3728 C CA . SER A 1 490 ? 16.125 -26.922 5.781 1 98 490 SER A CA 1
ATOM 3729 C C . SER A 1 490 ? 14.852 -27.359 5.055 1 98 490 SER A C 1
ATOM 3731 O O . SER A 1 490 ? 14.672 -28.547 4.781 1 98 490 SER A O 1
ATOM 3733 N N . LEU A 1 491 ? 14.008 -26.422 4.754 1 97.88 491 LEU A N 1
ATOM 3734 C CA . LEU A 1 491 ? 12.758 -26.734 4.066 1 97.88 491 LEU A CA 1
ATOM 3735 C C . LEU A 1 491 ? 13.023 -27.188 2.637 1 97.88 491 LEU A C 1
ATOM 3737 O O . LEU A 1 491 ? 12.336 -28.078 2.127 1 97.88 491 LEU A O 1
ATOM 3741 N N . ALA A 1 492 ? 14.008 -26.594 1.98 1 97.44 492 ALA A N 1
ATOM 3742 C CA . ALA A 1 492 ? 14.375 -27.016 0.63 1 97.44 492 ALA A CA 1
ATOM 3743 C C . ALA A 1 492 ? 14.867 -28.453 0.62 1 97.44 492 ALA A C 1
ATOM 3745 O O . ALA A 1 492 ? 14.469 -29.25 -0.234 1 97.44 492 ALA A O 1
ATOM 3746 N N . ALA A 1 493 ? 15.734 -28.766 1.569 1 97.5 493 ALA A N 1
ATOM 3747 C CA . ALA A 1 493 ? 16.281 -30.125 1.669 1 97.5 493 ALA A CA 1
ATOM 3748 C C . ALA A 1 493 ? 15.18 -31.141 1.937 1 97.5 493 ALA A C 1
ATOM 3750 O O . ALA A 1 493 ? 15.18 -32.219 1.35 1 97.5 493 ALA A O 1
ATOM 3751 N N . LEU A 1 494 ? 14.289 -30.781 2.809 1 96.94 494 LEU A N 1
ATOM 3752 C CA . LEU A 1 494 ? 13.188 -31.688 3.125 1 96.94 494 LEU A CA 1
ATOM 3753 C C . LEU A 1 494 ? 12.312 -31.922 1.9 1 96.94 494 LEU A C 1
ATOM 3755 O O . LEU A 1 494 ? 11.898 -33.062 1.638 1 96.94 494 LEU A O 1
ATOM 3759 N N . SER A 1 495 ? 12.008 -30.875 1.207 1 95.69 495 SER A N 1
ATOM 3760 C CA . SER A 1 495 ? 11.188 -30.984 0.005 1 95.69 495 SER A CA 1
ATOM 3761 C C . SER A 1 495 ? 11.852 -31.891 -1.032 1 95.69 495 SER A C 1
ATOM 3763 O O . SER A 1 495 ? 11.18 -32.719 -1.662 1 95.69 495 SER A O 1
ATOM 3765 N N . THR A 1 496 ? 13.133 -31.766 -1.184 1 95.62 496 THR A N 1
ATOM 3766 C CA . THR A 1 496 ? 13.875 -32.594 -2.141 1 95.62 496 THR A CA 1
ATOM 3767 C C . THR A 1 496 ? 13.875 -34.062 -1.72 1 95.62 496 THR A C 1
ATOM 3769 O O . THR A 1 496 ? 13.633 -34.938 -2.541 1 95.62 496 THR A O 1
ATOM 3772 N N . LYS A 1 497 ? 14.133 -34.219 -0.49 1 95.88 497 LYS A N 1
ATOM 3773 C CA . LYS A 1 497 ? 14.117 -35.594 0.026 1 95.88 497 LYS A CA 1
ATOM 3774 C C . LYS A 1 497 ? 12.758 -36.25 -0.197 1 95.88 497 LYS A C 1
ATOM 3776 O O . LYS A 1 497 ? 12.68 -37.406 -0.613 1 95.88 497 LYS A O 1
ATOM 3781 N N . ARG A 1 498 ? 11.734 -35.531 0.074 1 94.44 498 ARG A N 1
ATOM 3782 C CA . ARG A 1 498 ? 10.383 -36.031 -0.132 1 94.44 498 ARG A CA 1
ATOM 3783 C C . ARG A 1 498 ? 10.125 -36.312 -1.607 1 94.44 498 ARG A C 1
ATOM 3785 O O . ARG A 1 498 ? 9.531 -37.344 -1.948 1 94.44 498 ARG A O 1
ATOM 3792 N N . THR A 1 499 ? 10.555 -35.5 -2.443 1 95.06 499 THR A N 1
ATOM 3793 C CA . THR A 1 499 ? 10.359 -35.688 -3.879 1 95.06 499 THR A CA 1
ATOM 3794 C C . THR A 1 499 ? 11.008 -36.969 -4.355 1 95.06 499 THR A C 1
ATOM 3796 O O . THR A 1 499 ? 10.383 -37.75 -5.086 1 95.06 499 THR A O 1
ATOM 3799 N N . TRP A 1 500 ? 12.156 -37.25 -3.947 1 96.56 500 TRP A N 1
ATOM 3800 C CA . TRP A 1 500 ? 12.867 -38.438 -4.371 1 96.56 500 TRP A CA 1
ATOM 3801 C C . TRP A 1 500 ? 12.258 -39.688 -3.744 1 96.56 500 TRP A C 1
ATOM 3803 O O . TRP A 1 500 ? 12.328 -40.781 -4.32 1 96.56 500 TRP A O 1
ATOM 3813 N N . SER A 1 501 ? 11.609 -39.531 -2.639 1 95.06 501 SER A N 1
ATOM 3814 C CA . SER A 1 501 ? 10.992 -40.656 -1.951 1 95.06 501 SER A CA 1
ATOM 3815 C C . SER A 1 501 ? 9.789 -41.188 -2.729 1 95.06 501 SER A C 1
ATOM 3817 O O . SER A 1 501 ? 9.312 -42.281 -2.461 1 95.06 501 SER A O 1
ATOM 3819 N N . TYR A 1 502 ? 9.32 -40.469 -3.701 1 93.88 502 TYR A N 1
ATOM 3820 C CA . TYR A 1 502 ? 8.172 -40.875 -4.496 1 93.88 502 TYR A CA 1
ATOM 3821 C C . TYR A 1 502 ? 8.57 -42 -5.473 1 93.88 502 TYR A C 1
ATOM 3823 O O . TYR A 1 502 ? 7.707 -42.688 -6.012 1 93.88 502 TYR A O 1
ATOM 3831 N N . LEU A 1 503 ? 9.859 -42.156 -5.762 1 96.31 503 LEU A N 1
ATOM 3832 C CA . LEU A 1 503 ? 10.32 -43.125 -6.738 1 96.31 503 LEU A CA 1
ATOM 3833 C C . LEU A 1 503 ? 9.945 -44.531 -6.305 1 96.31 503 LEU A C 1
ATOM 3835 O O . LEU A 1 503 ? 10.078 -44.906 -5.129 1 96.31 503 LEU A O 1
ATOM 3839 N N . GLY A 1 504 ? 9.477 -45.25 -7.273 1 92.94 504 GLY A N 1
ATOM 3840 C CA . GLY A 1 504 ? 9.188 -46.656 -7.047 1 92.94 504 GLY A CA 1
ATOM 3841 C C . GLY A 1 504 ? 7.82 -46.906 -6.438 1 92.94 504 GLY A C 1
ATOM 3842 O O . GLY A 1 504 ? 7.434 -48.031 -6.188 1 92.94 504 GLY A O 1
ATOM 3843 N N . LYS A 1 505 ? 7.133 -45.844 -6.199 1 92.25 505 LYS A N 1
ATOM 3844 C CA . LYS A 1 505 ? 5.773 -45.938 -5.664 1 92.25 505 LYS A CA 1
ATOM 3845 C C . LYS A 1 505 ? 4.754 -45.438 -6.676 1 92.25 505 LYS A C 1
ATOM 3847 O O . LYS A 1 505 ? 5.086 -44.625 -7.555 1 92.25 505 LYS A O 1
ATOM 3852 N N . PRO A 1 506 ? 3.535 -46 -6.504 1 93.19 506 PRO A N 1
ATOM 3853 C CA . PRO A 1 506 ? 2.496 -45.406 -7.348 1 93.19 506 PRO A CA 1
ATOM 3854 C C . PRO A 1 506 ? 2.289 -43.906 -7.066 1 93.19 506 PRO A C 1
ATOM 3856 O O . PRO A 1 506 ? 2.438 -43.469 -5.926 1 93.19 506 PRO A O 1
ATOM 3859 N N . SER A 1 507 ? 1.947 -43.281 -8.133 1 93.12 507 SER A N 1
ATOM 3860 C CA . SER A 1 507 ? 1.724 -41.844 -7.977 1 93.12 507 SER A CA 1
ATOM 3861 C C . SER A 1 507 ? 0.612 -41.562 -6.969 1 93.12 507 SER A C 1
ATOM 3863 O O . SER A 1 507 ? -0.401 -42.25 -6.945 1 93.12 507 SER A O 1
ATOM 3865 N N . ASP A 1 508 ? 0.789 -40.594 -6.082 1 92.56 508 ASP A N 1
ATOM 3866 C CA . ASP A 1 508 ? -0.221 -40.125 -5.137 1 92.56 508 ASP A CA 1
ATOM 3867 C C . ASP A 1 508 ? -1.148 -39.094 -5.781 1 92.56 508 ASP A C 1
ATOM 3869 O O . ASP A 1 508 ? -0.866 -37.875 -5.758 1 92.56 508 ASP A O 1
ATOM 3873 N N . LYS A 1 509 ? -2.232 -39.469 -6.223 1 92.75 509 LYS A N 1
ATOM 3874 C CA . LYS A 1 509 ? -3.146 -38.594 -6.957 1 92.75 509 LYS A CA 1
ATOM 3875 C C . LYS A 1 509 ? -3.83 -37.594 -6.02 1 92.75 509 LYS A C 1
ATOM 3877 O O . LYS A 1 509 ? -4.453 -36.656 -6.473 1 92.75 509 LYS A O 1
ATOM 3882 N N . ALA A 1 510 ? -3.6 -37.719 -4.746 1 94.19 510 ALA A N 1
ATOM 3883 C CA . ALA A 1 510 ? -4.184 -36.812 -3.773 1 94.19 510 ALA A CA 1
ATOM 3884 C C . ALA A 1 510 ? -3.27 -35.594 -3.539 1 94.19 510 ALA A C 1
ATOM 3886 O O . ALA A 1 510 ? -3.67 -34.625 -2.898 1 94.19 510 ALA A O 1
ATOM 3887 N N . LEU A 1 511 ? -2.125 -35.625 -4.133 1 92.38 511 LEU A N 1
ATOM 3888 C CA . LEU A 1 511 ? -1.114 -34.594 -3.932 1 92.38 511 LEU A CA 1
ATOM 3889 C C . LEU A 1 511 ? -1.568 -33.281 -4.531 1 92.38 511 LEU A C 1
ATOM 3891 O O . LEU A 1 511 ? -2.121 -33.25 -5.633 1 92.38 511 LEU A O 1
ATOM 3895 N N . TRP A 1 512 ? -1.371 -32.188 -3.756 1 93.44 512 TRP A N 1
ATOM 3896 C CA . TRP A 1 512 ? -1.604 -30.828 -4.25 1 93.44 512 TRP A CA 1
ATOM 3897 C C . TRP A 1 512 ? -0.285 -30.109 -4.551 1 93.44 512 TRP A C 1
ATOM 3899 O O . TRP A 1 512 ? 0.73 -30.391 -3.904 1 93.44 512 TRP A O 1
ATOM 3909 N N . LEU A 1 513 ? -0.265 -29.172 -5.453 1 92 513 LEU A N 1
ATOM 3910 C CA . LEU A 1 513 ? 0.955 -28.484 -5.859 1 92 513 LEU A CA 1
ATOM 3911 C C . LEU A 1 513 ? 0.996 -27.062 -5.293 1 92 513 LEU A C 1
ATOM 3913 O O . LEU A 1 513 ? 1.952 -26.328 -5.531 1 92 513 LEU A O 1
ATOM 3917 N N . SER A 1 514 ? -0.033 -26.625 -4.609 1 93.94 514 SER A N 1
ATOM 3918 C CA . SER A 1 514 ? -0.143 -25.312 -3.959 1 93.94 514 SER A CA 1
ATOM 3919 C C . SER A 1 514 ? -0.858 -25.422 -2.617 1 93.94 514 SER A C 1
ATOM 3921 O O . SER A 1 514 ? -1.681 -26.328 -2.418 1 93.94 514 SER A O 1
ATOM 3923 N N . THR A 1 515 ? -0.518 -24.484 -1.752 1 95.44 515 THR A N 1
ATOM 3924 C CA . THR A 1 515 ? -1.147 -24.516 -0.437 1 95.44 515 THR A CA 1
ATOM 3925 C C . THR A 1 515 ? -2.549 -23.906 -0.494 1 95.44 515 THR A C 1
ATOM 3927 O O . THR A 1 515 ? -2.834 -23.062 -1.348 1 95.44 515 THR A O 1
ATOM 3930 N N . PRO A 1 516 ? -3.416 -24.297 0.405 1 97.38 516 PRO A N 1
ATOM 3931 C CA . PRO A 1 516 ? -4.824 -23.906 0.37 1 97.38 516 PRO A CA 1
ATOM 3932 C C . PRO A 1 516 ? -5.012 -22.391 0.448 1 97.38 516 PRO A C 1
ATOM 3934 O O . PRO A 1 516 ? -5.969 -21.859 -0.114 1 97.38 516 PRO A O 1
ATOM 3937 N N . SER A 1 517 ? -4.113 -21.641 1.058 1 97.69 517 SER A N 1
ATOM 3938 C CA . SER A 1 517 ? -4.297 -20.219 1.301 1 97.69 517 SER A CA 1
ATOM 3939 C C . SER A 1 517 ? -3.963 -19.406 0.059 1 97.69 517 SER A C 1
ATOM 3941 O O . SER A 1 517 ? -4.277 -18.219 -0.01 1 97.69 517 SER A O 1
ATOM 3943 N N . GLN A 1 518 ? -3.322 -19.953 -0.923 1 96.38 518 GLN A N 1
ATOM 3944 C CA . GLN A 1 518 ? -2.98 -19.219 -2.135 1 96.38 518 GLN A CA 1
ATOM 3945 C C . GLN A 1 518 ? -4.23 -18.875 -2.939 1 96.38 518 GLN A C 1
ATOM 3947 O O . GLN A 1 518 ? -5.168 -19.672 -3.018 1 96.38 518 GLN A O 1
ATOM 3952 N N . THR A 1 519 ? -4.277 -17.719 -3.506 1 96.62 519 THR A N 1
ATOM 3953 C CA . THR A 1 519 ? -5.387 -17.281 -4.34 1 96.62 519 THR A CA 1
ATOM 3954 C C . THR A 1 519 ? -5.195 -17.734 -5.785 1 96.62 519 THR A C 1
ATOM 3956 O O . THR A 1 519 ? -4.812 -16.938 -6.645 1 96.62 519 THR A O 1
ATOM 3959 N N . ASN A 1 520 ? -5.461 -19 -5.945 1 96.44 520 ASN A N 1
ATOM 3960 C CA . ASN A 1 520 ? -5.199 -19.609 -7.246 1 96.44 520 ASN A CA 1
ATOM 3961 C C . ASN A 1 520 ? -6.105 -20.797 -7.5 1 96.44 520 ASN A C 1
ATOM 3963 O O . ASN A 1 520 ? -6.77 -21.297 -6.582 1 96.44 520 ASN A O 1
ATOM 3967 N N . ALA A 1 521 ? -6.273 -21.156 -8.68 1 98.19 521 ALA A N 1
ATOM 3968 C CA . ALA A 1 521 ? -6.887 -22.391 -9.188 1 98.19 521 ALA A CA 1
ATOM 3969 C C . ALA A 1 521 ? -6.137 -22.906 -10.414 1 98.19 521 ALA A C 1
ATOM 3971 O O . ALA A 1 521 ? -5.508 -22.125 -11.141 1 98.19 521 ALA A O 1
ATOM 3972 N N . TYR A 1 522 ? -6.137 -24.25 -10.562 1 97.44 522 TYR A N 1
ATOM 3973 C CA . TYR A 1 522 ? -5.441 -24.75 -11.742 1 97.44 522 TYR A CA 1
ATOM 3974 C C . TYR A 1 522 ? -5.98 -26.125 -12.156 1 97.44 522 TYR A C 1
ATOM 3976 O O . TYR A 1 522 ? -6.57 -26.828 -11.344 1 97.44 522 TYR A O 1
ATOM 3984 N N . TYR A 1 523 ? -5.883 -26.438 -13.398 1 98.25 523 TYR A N 1
ATOM 3985 C CA . TYR A 1 523 ? -6.031 -27.766 -13.969 1 98.25 523 TYR A CA 1
ATOM 3986 C C . TYR A 1 523 ? -4.68 -28.453 -14.109 1 98.25 523 TYR A C 1
ATOM 3988 O O . TYR A 1 523 ? -3.736 -27.875 -14.656 1 98.25 523 TYR A O 1
ATOM 3996 N N . PHE A 1 524 ? -4.586 -29.625 -13.555 1 97.12 524 PHE A N 1
ATOM 3997 C CA . PHE A 1 524 ? -3.355 -30.391 -13.656 1 97.12 524 PHE A CA 1
ATOM 3998 C C . PHE A 1 524 ? -3.551 -31.594 -14.578 1 97.12 524 PHE A C 1
ATOM 4000 O O . PHE A 1 524 ? -4.086 -32.625 -14.156 1 97.12 524 PHE A O 1
ATOM 4007 N N . PRO A 1 525 ? -3.051 -31.531 -15.781 1 96.19 525 PRO A N 1
ATOM 4008 C CA . PRO A 1 525 ? -3.354 -32.531 -16.797 1 96.19 525 PRO A CA 1
ATOM 4009 C C . PRO A 1 525 ? -2.836 -33.938 -16.422 1 96.19 525 PRO A C 1
ATOM 4011 O O . PRO A 1 525 ? -3.471 -34.938 -16.734 1 96.19 525 PRO A O 1
ATOM 4014 N N . THR A 1 526 ? -1.735 -34 -15.711 1 94.62 526 THR A N 1
ATOM 4015 C CA . THR A 1 526 ? -1.093 -35.25 -15.383 1 94.62 526 THR A CA 1
ATOM 4016 C C . THR A 1 526 ? -2.021 -36.125 -14.547 1 94.62 526 THR A C 1
ATOM 4018 O O . THR A 1 526 ? -2.076 -37.344 -14.742 1 94.62 526 THR A O 1
ATOM 4021 N N . TYR A 1 527 ? -2.744 -35.531 -13.656 1 96 527 TYR A N 1
ATOM 4022 C CA . TYR A 1 527 ? -3.668 -36.281 -12.82 1 96 527 TYR A CA 1
ATOM 4023 C C . TYR A 1 527 ? -5.105 -36.094 -13.289 1 96 527 TYR A C 1
ATOM 4025 O O . TYR A 1 527 ? -6.031 -36.656 -12.711 1 96 527 TYR A O 1
ATOM 4033 N N . ASN A 1 528 ? -5.316 -35.312 -14.336 1 97.12 528 ASN A N 1
ATOM 4034 C CA . ASN A 1 528 ? -6.664 -34.938 -14.758 1 97.12 528 ASN A CA 1
ATOM 4035 C C . ASN A 1 528 ? -7.504 -34.469 -13.586 1 97.12 528 ASN A C 1
ATOM 4037 O O . ASN A 1 528 ? -8.586 -35 -13.32 1 97.12 528 ASN A O 1
ATOM 4041 N N . ASP A 1 529 ? -6.988 -33.531 -12.859 1 97.12 529 ASP A N 1
ATOM 4042 C CA . ASP A 1 529 ? -7.734 -33 -11.727 1 97.12 529 ASP A CA 1
ATOM 4043 C C . ASP A 1 529 ? -7.852 -31.469 -11.805 1 97.12 529 ASP A C 1
ATOM 4045 O O . ASP A 1 529 ? -7.113 -30.828 -12.547 1 97.12 529 ASP A O 1
ATOM 4049 N N . ILE A 1 530 ? -8.805 -30.891 -11.234 1 98.38 530 ILE A N 1
ATOM 4050 C CA . ILE A 1 530 ? -9.039 -29.469 -11.039 1 98.38 530 ILE A CA 1
ATOM 4051 C C . ILE A 1 530 ? -8.906 -29.109 -9.562 1 98.38 530 ILE A C 1
ATOM 4053 O O . ILE A 1 530 ? -9.578 -29.703 -8.711 1 98.38 530 ILE A O 1
ATOM 4057 N N . VAL A 1 531 ? -7.992 -28.188 -9.289 1 98.19 531 VAL A N 1
ATOM 4058 C CA . VAL A 1 531 ? -7.723 -27.781 -7.914 1 98.19 531 VAL A CA 1
ATOM 4059 C C . VAL A 1 531 ? -8.203 -26.344 -7.688 1 98.19 531 VAL A C 1
ATOM 4061 O O . VAL A 1 531 ? -7.781 -25.422 -8.391 1 98.19 531 VAL A O 1
ATOM 4064 N N . ILE A 1 532 ? -9.117 -26.172 -6.789 1 98.56 532 ILE A N 1
ATOM 4065 C CA . ILE A 1 532 ? -9.633 -24.875 -6.387 1 98.56 532 ILE A CA 1
ATOM 4066 C C . ILE A 1 532 ? -9.266 -24.609 -4.93 1 98.56 532 ILE A C 1
ATOM 4068 O O . ILE A 1 532 ? -9.898 -25.141 -4.016 1 98.56 532 ILE A O 1
ATOM 4072 N N . LEU A 1 533 ? -8.367 -23.719 -4.664 1 98.31 533 LEU A N 1
ATOM 4073 C CA . LEU A 1 533 ? -7.832 -23.5 -3.326 1 98.31 533 LEU A CA 1
ATOM 4074 C C . LEU A 1 533 ? -8.766 -22.625 -2.506 1 98.31 533 LEU A C 1
ATOM 4076 O O . LEU A 1 533 ? -9.523 -21.812 -3.066 1 98.31 533 LEU A O 1
ATOM 4080 N N . ALA A 1 534 ? -8.703 -22.75 -1.231 1 98.62 534 ALA A N 1
ATOM 4081 C CA . ALA A 1 534 ? -9.531 -21.938 -0.339 1 98.62 534 ALA A CA 1
ATOM 4082 C C . ALA A 1 534 ? -9.266 -20.453 -0.533 1 98.62 534 ALA A C 1
ATOM 4084 O O . ALA A 1 534 ? -10.172 -19.625 -0.404 1 98.62 534 ALA A O 1
ATOM 4085 N N . GLY A 1 535 ? -8.07 -20.109 -0.901 1 98.38 535 GLY A N 1
ATOM 4086 C CA . GLY A 1 535 ? -7.66 -18.719 -1.024 1 98.38 535 GLY A CA 1
ATOM 4087 C C . GLY A 1 535 ? -8.398 -17.969 -2.113 1 98.38 535 GLY A C 1
ATOM 4088 O O . GLY A 1 535 ? -8.609 -16.766 -2.01 1 98.38 535 GLY A O 1
ATOM 4089 N N . ILE A 1 536 ? -8.805 -18.641 -3.186 1 98.44 536 ILE A N 1
ATOM 4090 C CA . ILE A 1 536 ? -9.516 -17.953 -4.266 1 98.44 536 ILE A CA 1
ATOM 4091 C C . ILE A 1 536 ? -11.016 -17.969 -3.99 1 98.44 536 ILE A C 1
ATOM 4093 O O . ILE A 1 536 ? -11.773 -17.219 -4.602 1 98.44 536 ILE A O 1
ATOM 4097 N N . GLN A 1 537 ? -11.445 -18.906 -3.109 1 98.62 537 GLN A N 1
ATOM 4098 C CA . GLN A 1 537 ? -12.844 -18.984 -2.711 1 98.62 537 GLN A CA 1
ATOM 4099 C C . GLN A 1 537 ? -13.18 -17.938 -1.649 1 98.62 537 GLN A C 1
ATOM 4101 O O . GLN A 1 537 ? -13.672 -18.281 -0.571 1 98.62 537 GLN A O 1
ATOM 4106 N N . GLN A 1 538 ? -12.867 -16.734 -1.959 1 98.19 538 GLN A N 1
ATOM 4107 C CA . GLN A 1 538 ? -13.07 -15.594 -1.078 1 98.19 538 GLN A CA 1
ATOM 4108 C C . GLN A 1 538 ? -13.891 -14.508 -1.77 1 98.19 538 GLN A C 1
ATOM 4110 O O . GLN A 1 538 ? -13.992 -14.484 -2.998 1 98.19 538 GLN A O 1
ATOM 4115 N N . LYS A 1 539 ? -14.547 -13.531 -1.015 1 96.75 539 LYS A N 1
ATOM 4116 C CA . LYS A 1 539 ? -15.188 -12.328 -1.543 1 96.75 539 LYS A CA 1
ATOM 4117 C C . LYS A 1 539 ? -14.156 -11.406 -2.195 1 96.75 539 LYS A C 1
ATOM 4119 O O . LYS A 1 539 ? -13 -11.367 -1.777 1 96.75 539 LYS A O 1
ATOM 4124 N N . PRO A 1 540 ? -14.484 -10.867 -3.232 1 97.25 540 PRO A N 1
ATOM 4125 C CA . PRO A 1 540 ? -15.82 -10.828 -3.83 1 97.25 540 PRO A CA 1
ATOM 4126 C C . PRO A 1 540 ? -15.984 -11.82 -4.977 1 97.25 540 PRO A C 1
ATOM 4128 O O . PRO A 1 540 ? -16.938 -11.711 -5.754 1 97.25 540 PRO A O 1
ATOM 4131 N N . ILE A 1 541 ? -15.078 -12.727 -5.086 1 98.25 541 ILE A N 1
ATOM 4132 C CA . ILE A 1 541 ? -15.148 -13.68 -6.188 1 98.25 541 ILE A CA 1
ATOM 4133 C C . ILE A 1 541 ? -16.266 -14.695 -5.922 1 98.25 541 ILE A C 1
ATOM 4135 O O . ILE A 1 541 ? -16.938 -15.148 -6.852 1 98.25 541 ILE A O 1
ATOM 4139 N N . TYR A 1 542 ? -16.375 -14.992 -4.645 1 98 542 TYR A N 1
ATOM 4140 C CA . TYR A 1 542 ? -17.219 -16.109 -4.215 1 98 542 TYR A CA 1
ATOM 4141 C C . TYR A 1 542 ? -17.672 -15.914 -2.773 1 98 542 TYR A C 1
ATOM 4143 O O . TYR A 1 542 ? -16.906 -15.422 -1.936 1 98 542 TYR A O 1
ATOM 4151 N N . ALA A 1 543 ? -18.812 -16.266 -2.52 1 97.88 543 ALA A N 1
ATOM 4152 C CA . ALA A 1 543 ? -19.297 -16.391 -1.145 1 97.88 543 ALA A CA 1
ATOM 4153 C C . ALA A 1 543 ? -20.516 -17.297 -1.069 1 97.88 543 ALA A C 1
ATOM 4155 O O . ALA A 1 543 ? -21.328 -17.328 -1.995 1 97.88 543 ALA A O 1
ATOM 4156 N N . VAL A 1 544 ? -20.516 -17.844 0.183 1 96 544 VAL A N 1
ATOM 4157 C CA . VAL A 1 544 ? -21.766 -18.531 0.483 1 96 544 VAL A CA 1
ATOM 4158 C C . VAL A 1 544 ? -22.891 -17.5 0.654 1 96 544 VAL A C 1
ATOM 4160 O O . VAL A 1 544 ? -22.719 -16.5 1.352 1 96 544 VAL A O 1
ATOM 4163 N N . GLY A 1 545 ? -23.859 -17.422 -0.035 1 94.62 545 GLY A N 1
ATOM 4164 C CA . GLY A 1 545 ? -24.984 -16.531 0.138 1 94.62 545 GLY A CA 1
ATOM 4165 C C . GLY A 1 545 ? -25.203 -15.602 -1.043 1 94.62 545 GLY A C 1
ATOM 4166 O O . GLY A 1 545 ? -26.25 -14.969 -1.159 1 94.62 545 GLY A O 1
ATOM 4167 N N . TYR A 1 546 ? -24.172 -15.523 -1.843 1 97.38 546 TYR A N 1
ATOM 4168 C CA . TYR A 1 546 ? -24.391 -14.75 -3.061 1 97.38 546 TYR A CA 1
ATOM 4169 C C . TYR A 1 546 ? -25.531 -15.336 -3.883 1 97.38 546 TYR A C 1
ATOM 4171 O O . TYR A 1 546 ? -25.766 -16.547 -3.863 1 97.38 546 TYR A O 1
ATOM 4179 N N . PRO A 1 547 ? -26.266 -14.414 -4.672 1 97.38 547 PRO A N 1
ATOM 4180 C CA . PRO A 1 547 ? -27.125 -15 -5.695 1 97.38 547 PRO A CA 1
ATOM 4181 C C . PRO A 1 547 ? -26.391 -15.922 -6.656 1 97.38 547 PRO A C 1
ATOM 4183 O O . PRO A 1 547 ? -25.203 -15.695 -6.945 1 97.38 547 PRO A O 1
ATOM 4186 N N . SER A 1 548 ? -27.094 -16.906 -7.191 1 98.19 548 SER A N 1
ATOM 4187 C CA . SER A 1 548 ? -26.438 -17.922 -8.008 1 98.19 548 SER A CA 1
ATOM 4188 C C . SER A 1 548 ? -25.734 -17.297 -9.211 1 98.19 548 SER A C 1
ATOM 4190 O O . SER A 1 548 ? -24.625 -17.688 -9.555 1 98.19 548 SER A O 1
ATOM 4192 N N . TYR A 1 549 ? -26.391 -16.297 -9.867 1 98.31 549 TYR A N 1
ATOM 4193 C CA . TYR A 1 549 ? -25.797 -15.711 -11.07 1 98.31 549 TYR A CA 1
ATOM 4194 C C . TYR A 1 549 ? -24.484 -15.008 -10.75 1 98.31 549 TYR A C 1
ATOM 4196 O O . TYR A 1 549 ? -23.609 -14.906 -11.609 1 98.31 549 TYR A O 1
ATOM 4204 N N . ILE A 1 550 ? -24.297 -14.562 -9.469 1 98.62 550 ILE A N 1
ATOM 4205 C CA . ILE A 1 550 ? -23.047 -13.914 -9.039 1 98.62 550 ILE A CA 1
ATOM 4206 C C . ILE A 1 550 ? -21.969 -14.969 -8.836 1 98.62 550 ILE A C 1
ATOM 4208 O O . ILE A 1 550 ? -20.844 -14.812 -9.312 1 98.62 550 ILE A O 1
ATOM 4212 N N . ASN A 1 551 ? -22.266 -16.047 -8.148 1 98.75 551 ASN A N 1
ATOM 4213 C CA . ASN A 1 551 ? -21.297 -17.125 -7.949 1 98.75 551 ASN A CA 1
ATOM 4214 C C . ASN A 1 551 ? -20.906 -17.781 -9.273 1 98.75 551 ASN A C 1
ATOM 4216 O O . ASN A 1 551 ? -19.75 -18.125 -9.477 1 98.75 551 ASN A O 1
ATOM 4220 N N . TYR A 1 552 ? -21.906 -17.953 -10.164 1 98.81 552 TYR A N 1
ATOM 4221 C CA . TYR A 1 552 ? -21.594 -18.516 -11.477 1 98.81 552 TYR A CA 1
ATOM 4222 C C . TYR A 1 552 ? -20.734 -17.547 -12.289 1 98.81 552 TYR A C 1
ATOM 4224 O O . TYR A 1 552 ? -19.781 -17.953 -12.961 1 98.81 552 TYR A O 1
ATOM 4232 N N . GLY A 1 553 ? -21.047 -16.234 -12.219 1 98.62 553 GLY A N 1
ATOM 4233 C CA . GLY A 1 553 ? -20.25 -15.25 -12.93 1 98.62 553 GLY A CA 1
ATOM 4234 C C . GLY A 1 553 ? -18.859 -15.086 -12.375 1 98.62 553 GLY A C 1
ATOM 4235 O O . GLY A 1 553 ? -17.922 -14.75 -13.109 1 98.62 553 GLY A O 1
ATOM 4236 N N . GLY A 1 554 ? -18.719 -15.305 -11.07 1 98.31 554 GLY A N 1
ATOM 4237 C CA . GLY A 1 554 ? -17.438 -15.219 -10.398 1 98.31 554 GLY A CA 1
ATOM 4238 C C . GLY A 1 554 ? -16.672 -16.516 -10.414 1 98.31 554 GLY A C 1
ATOM 4239 O O . GLY A 1 554 ? -16.062 -16.875 -11.422 1 98.31 554 GLY A O 1
ATOM 4240 N N . LEU A 1 555 ? -16.812 -17.281 -9.367 1 98.75 555 LEU A N 1
ATOM 4241 C CA . LEU A 1 555 ? -16.047 -18.516 -9.219 1 98.75 555 LEU A CA 1
ATOM 4242 C C . LEU A 1 555 ? -16.484 -19.547 -10.266 1 98.75 555 LEU A C 1
ATOM 4244 O O . LEU A 1 555 ? -15.656 -20.328 -10.75 1 98.75 555 LEU A O 1
ATOM 4248 N N . GLY A 1 556 ? -17.766 -19.531 -10.633 1 98.75 556 GLY A N 1
ATOM 4249 C CA . GLY A 1 556 ? -18.219 -20.469 -11.648 1 98.75 556 GLY A CA 1
ATOM 4250 C C . GLY A 1 556 ? -17.453 -20.344 -12.953 1 98.75 556 GLY A C 1
ATOM 4251 O O . GLY A 1 556 ? -17.109 -21.359 -13.57 1 98.75 556 GLY A O 1
ATOM 4252 N N . SER A 1 557 ? -17.188 -19.125 -13.336 1 98.56 557 SER A N 1
ATOM 4253 C CA . SER A 1 557 ? -16.422 -18.906 -14.562 1 98.56 557 SER A CA 1
ATOM 4254 C C . SER A 1 557 ? -14.992 -19.391 -14.406 1 98.56 557 SER A C 1
ATOM 4256 O O . SER A 1 557 ? -14.375 -19.859 -15.375 1 98.56 557 SER A O 1
ATOM 4258 N N . VAL A 1 558 ? -14.43 -19.312 -13.195 1 98.5 558 VAL A N 1
ATOM 4259 C CA . VAL A 1 558 ? -13.102 -19.844 -12.906 1 98.5 558 VAL A CA 1
ATOM 4260 C C . VAL A 1 558 ? -13.109 -21.375 -13.016 1 98.5 558 VAL A C 1
ATOM 4262 O O . VAL A 1 558 ? -12.18 -21.969 -13.562 1 98.5 558 VAL A O 1
ATOM 4265 N N . LEU A 1 559 ? -14.188 -21.969 -12.508 1 98.81 559 LEU A N 1
ATOM 4266 C CA . LEU A 1 559 ? -14.328 -23.406 -12.602 1 98.81 559 LEU A CA 1
ATOM 4267 C C . LEU A 1 559 ? -14.398 -23.859 -14.055 1 98.81 559 LEU A C 1
ATOM 4269 O O . LEU A 1 559 ? -13.719 -24.812 -14.453 1 98.81 559 LEU A O 1
ATOM 4273 N N . GLY A 1 560 ? -15.234 -23.156 -14.797 1 98.69 560 GLY A N 1
ATOM 4274 C CA . GLY A 1 560 ? -15.305 -23.438 -16.219 1 98.69 560 GLY A CA 1
ATOM 4275 C C . GLY A 1 560 ? -13.977 -23.219 -16.938 1 98.69 560 GLY A C 1
ATOM 4276 O O . GLY A 1 560 ? -13.625 -23.984 -17.844 1 98.69 560 GLY A O 1
ATOM 4277 N N . HIS A 1 561 ? -13.273 -22.156 -16.562 1 98.62 561 HIS A N 1
ATOM 4278 C CA . HIS A 1 561 ? -11.945 -21.859 -17.094 1 98.62 561 HIS A CA 1
ATOM 4279 C C . HIS A 1 561 ? -10.992 -23.031 -16.891 1 98.62 561 HIS A C 1
ATOM 4281 O O . HIS A 1 561 ? -10.352 -23.484 -17.844 1 98.62 561 HIS A O 1
ATOM 4287 N N . GLU A 1 562 ? -10.906 -23.547 -15.648 1 98.75 562 GLU A N 1
ATOM 4288 C CA . GLU A 1 562 ? -10.008 -24.656 -15.336 1 98.75 562 GLU A CA 1
ATOM 4289 C C . GLU A 1 562 ? -10.422 -25.922 -16.078 1 98.75 562 GLU A C 1
ATOM 4291 O O . GLU A 1 562 ? -9.562 -26.672 -16.547 1 98.75 562 GLU A O 1
ATOM 4296 N N . LEU A 1 563 ? -11.703 -26.141 -16.203 1 98.75 563 LEU A N 1
ATOM 4297 C CA . LEU A 1 563 ? -12.18 -27.297 -16.953 1 98.75 563 LEU A CA 1
ATOM 4298 C C . LEU A 1 563 ? -11.773 -27.203 -18.406 1 98.75 563 LEU A C 1
ATOM 4300 O O . LEU A 1 563 ? -11.336 -28.203 -19 1 98.75 563 LEU A O 1
ATOM 4304 N N . THR A 1 564 ? -11.914 -26.047 -18.969 1 98.38 564 THR A N 1
ATOM 4305 C CA . THR A 1 564 ? -11.609 -25.828 -20.375 1 98.38 564 THR A CA 1
ATOM 4306 C C . THR A 1 564 ? -10.133 -26.094 -20.656 1 98.38 564 THR A C 1
ATOM 4308 O O . THR A 1 564 ? -9.781 -26.547 -21.75 1 98.38 564 THR A O 1
ATOM 4311 N N . HIS A 1 565 ? -9.273 -25.922 -19.719 1 98.31 565 HIS A N 1
ATOM 4312 C CA . HIS A 1 565 ? -7.859 -26.219 -19.891 1 98.31 565 HIS A CA 1
ATOM 4313 C C . HIS A 1 565 ? -7.652 -27.688 -20.25 1 98.31 565 HIS A C 1
ATOM 4315 O O . HIS A 1 565 ? -6.66 -28.047 -20.891 1 98.31 565 HIS A O 1
ATOM 4321 N N . GLY A 1 566 ? -8.547 -28.516 -19.859 1 97.69 566 GLY A N 1
ATOM 4322 C CA . GLY A 1 566 ? -8.461 -29.922 -20.266 1 97.69 566 GLY A CA 1
ATOM 4323 C C . GLY A 1 566 ? -8.688 -30.141 -21.75 1 97.69 566 GLY A C 1
ATOM 4324 O O . GLY A 1 566 ? -8.383 -31.203 -22.266 1 97.69 566 GLY A O 1
ATOM 4325 N N . PHE A 1 567 ? -9.148 -29.125 -22.469 1 97.06 567 PHE A N 1
ATOM 4326 C CA . PHE A 1 567 ? -9.555 -29.266 -23.859 1 97.06 567 PHE A CA 1
ATOM 4327 C C . PHE A 1 567 ? -9.031 -28.125 -24.703 1 97.06 567 PHE A C 1
ATOM 4329 O O . PHE A 1 567 ? -9.57 -27.844 -25.781 1 97.06 567 PHE A O 1
ATOM 4336 N N . ASP A 1 568 ? -8.086 -27.391 -24.219 1 96.44 568 ASP A N 1
ATOM 4337 C CA . ASP A 1 568 ? -7.484 -26.281 -24.969 1 96.44 568 ASP A CA 1
ATOM 4338 C C . ASP A 1 568 ? -6.332 -26.781 -25.844 1 96.44 568 ASP A C 1
ATOM 4340 O O . ASP A 1 568 ? -6.273 -27.953 -26.188 1 96.44 568 ASP A O 1
ATOM 4344 N N . ASN A 1 569 ? -5.477 -25.812 -26.25 1 95.31 569 ASN A N 1
ATOM 4345 C CA . ASN A 1 569 ? -4.441 -26.141 -27.234 1 95.31 569 ASN A CA 1
ATOM 4346 C C . ASN A 1 569 ? -3.373 -27.062 -26.625 1 95.31 569 ASN A C 1
ATOM 4348 O O . ASN A 1 569 ? -2.572 -27.641 -27.359 1 95.31 569 ASN A O 1
ATOM 4352 N N . SER A 1 570 ? -3.398 -27.234 -25.312 1 94.88 570 SER A N 1
ATOM 4353 C CA . SER A 1 570 ? -2.467 -28.141 -24.656 1 94.88 570 SER A CA 1
ATOM 4354 C C . SER A 1 570 ? -3.199 -29.312 -24.031 1 94.88 570 SER A C 1
ATOM 4356 O O . SER A 1 570 ? -2.82 -30.469 -24.219 1 94.88 570 SER A O 1
ATOM 4358 N N . GLY A 1 571 ? -4.289 -29.094 -23.406 1 95.38 571 GLY A N 1
ATOM 4359 C CA . GLY A 1 571 ? -4.98 -30.062 -22.578 1 95.38 571 GLY A CA 1
ATOM 4360 C C . GLY A 1 571 ? -5.602 -31.188 -23.375 1 95.38 571 GLY A C 1
ATOM 4361 O O . GLY A 1 571 ? -5.758 -32.312 -22.875 1 95.38 571 GLY A O 1
ATOM 4362 N N . HIS A 1 572 ? -5.941 -30.938 -24.625 1 95.12 572 HIS A N 1
ATOM 4363 C CA . HIS A 1 572 ? -6.609 -31.953 -25.422 1 95.12 572 HIS A CA 1
ATOM 4364 C C . HIS A 1 572 ? -5.66 -33.094 -25.75 1 95.12 572 HIS A C 1
ATOM 4366 O O . HIS A 1 572 ? -6.102 -34.188 -26.172 1 95.12 572 HIS A O 1
ATOM 4372 N N . ASN A 1 573 ? -4.352 -32.906 -25.516 1 95.19 573 ASN A N 1
ATOM 4373 C CA . ASN A 1 573 ? -3.359 -33.938 -25.812 1 95.19 573 ASN A CA 1
ATOM 4374 C C . ASN A 1 573 ? -3.303 -34.969 -24.703 1 95.19 573 ASN A C 1
ATOM 4376 O O . ASN A 1 573 ? -2.629 -36 -24.844 1 95.19 573 ASN A O 1
ATOM 4380 N N . TYR A 1 574 ? -4 -34.781 -23.625 1 96.94 574 TYR A N 1
ATOM 4381 C CA . TYR A 1 574 ? -3.969 -35.688 -22.5 1 96.94 574 TYR A CA 1
ATOM 4382 C C . TYR A 1 574 ? -5.258 -36.5 -22.406 1 96.94 574 TYR A C 1
ATOM 4384 O O . TYR A 1 574 ? -6.355 -35.938 -22.516 1 96.94 574 TYR A O 1
ATOM 4392 N N . ALA A 1 575 ? -5.129 -37.75 -22.156 1 96.69 575 ALA A N 1
ATOM 4393 C CA . ALA A 1 575 ? -6.25 -38.688 -22.078 1 96.69 575 ALA A CA 1
ATOM 4394 C C . ALA A 1 575 ? -6.91 -38.625 -20.703 1 96.69 575 ALA A C 1
ATOM 4396 O O . ALA A 1 575 ? -6.422 -37.938 -19.797 1 96.69 575 ALA A O 1
ATOM 4397 N N . PRO A 1 576 ? -8.062 -39.281 -20.594 1 97.06 576 PRO A N 1
ATOM 4398 C CA . PRO A 1 576 ? -8.797 -39.25 -19.328 1 97.06 576 PRO A CA 1
ATOM 4399 C C . PRO A 1 576 ? -7.949 -39.75 -18.156 1 97.06 576 PRO A C 1
ATOM 4401 O O . PRO A 1 576 ? -8.156 -39.281 -17.016 1 97.06 576 PRO A O 1
ATOM 4404 N N . ASN A 1 577 ? -6.977 -40.531 -18.391 1 95.56 577 ASN A N 1
ATOM 4405 C CA . ASN A 1 577 ? -6.148 -41.062 -17.297 1 95.56 577 ASN A CA 1
ATOM 4406 C C . ASN A 1 577 ? -4.938 -40.188 -17.047 1 95.56 577 ASN A C 1
ATOM 4408 O O . ASN A 1 577 ? -4.059 -40.531 -16.25 1 95.56 577 ASN A O 1
ATOM 4412 N N . GLY A 1 578 ? -4.82 -39.125 -17.797 1 95.94 578 GLY A N 1
ATOM 4413 C CA . GLY A 1 578 ? -3.75 -38.156 -17.594 1 95.94 578 GLY A CA 1
ATOM 4414 C C . GLY A 1 578 ? -2.547 -38.406 -18.484 1 95.94 578 GLY A C 1
ATOM 4415 O O . GLY A 1 578 ? -1.594 -37.625 -18.469 1 95.94 578 GLY A O 1
ATOM 4416 N N . SER A 1 579 ? -2.568 -39.438 -19.281 1 96.38 579 SER A N 1
ATOM 4417 C CA . SER A 1 579 ? -1.425 -39.719 -20.141 1 96.38 579 SER A CA 1
ATOM 4418 C C . SER A 1 579 ? -1.406 -38.812 -21.359 1 96.38 579 SER A C 1
ATOM 4420 O O . SER A 1 579 ? -2.459 -38.469 -21.906 1 96.38 579 SER A O 1
ATOM 4422 N N . LEU A 1 580 ? -0.238 -38.406 -21.719 1 96.19 580 LEU A N 1
ATOM 4423 C CA . LEU A 1 580 ? -0.054 -37.688 -22.969 1 96.19 580 LEU A CA 1
ATOM 4424 C C . LEU A 1 580 ? -0.239 -38.625 -24.172 1 96.19 580 LEU A C 1
ATOM 4426 O O . LEU A 1 580 ? 0.673 -39.375 -24.516 1 96.19 580 LEU A O 1
ATOM 4430 N N . THR A 1 581 ? -1.396 -38.688 -24.656 1 91.25 581 THR A N 1
ATOM 4431 C CA . THR A 1 581 ? -1.81 -39.531 -25.766 1 91.25 581 THR A CA 1
ATOM 4432 C C . THR A 1 581 ? -2.812 -38.812 -26.656 1 91.25 581 THR A C 1
ATOM 4434 O O . THR A 1 581 ? -3.791 -38.25 -26.172 1 91.25 581 THR A O 1
ATOM 4437 N N . ASN A 1 582 ? -2.492 -38.844 -27.891 1 87.44 582 ASN A N 1
ATOM 4438 C CA . ASN A 1 582 ? -3.43 -38.219 -28.812 1 87.44 582 ASN A CA 1
ATOM 4439 C C . ASN A 1 582 ? -4.676 -39.094 -29.016 1 87.44 582 ASN A C 1
ATOM 4441 O O . ASN A 1 582 ? -4.598 -40.188 -29.547 1 87.44 582 ASN A O 1
ATOM 4445 N N . TRP A 1 583 ? -5.758 -38.625 -28.594 1 93.81 583 TRP A N 1
ATOM 4446 C CA . TRP A 1 583 ? -7.027 -39.344 -28.703 1 93.81 583 TRP A CA 1
ATOM 4447 C C . TRP A 1 583 ? -8 -38.594 -29.609 1 93.81 583 TRP A C 1
ATOM 4449 O O . TRP A 1 583 ? -9.148 -39 -29.781 1 93.81 583 TRP A O 1
ATOM 4459 N N . TRP A 1 584 ? -7.559 -37.531 -30.156 1 95.31 584 TRP A N 1
ATOM 4460 C CA . TRP A 1 584 ? -8.344 -36.812 -31.156 1 95.31 584 TRP A CA 1
ATOM 4461 C C . TRP A 1 584 ? -8.062 -37.312 -32.562 1 95.31 584 TRP A C 1
ATOM 4463 O O . TRP A 1 584 ? -6.914 -37.656 -32.875 1 95.31 584 TRP A O 1
ATOM 4473 N N . ASP A 1 585 ? -9.078 -37.406 -33.406 1 95.69 585 ASP A N 1
ATOM 4474 C CA . ASP A 1 585 ? -8.867 -37.75 -34.812 1 95.69 585 ASP A CA 1
ATOM 4475 C C . ASP A 1 585 ? -8.438 -36.562 -35.625 1 95.69 585 ASP A C 1
ATOM 4477 O O . ASP A 1 585 ? -8.555 -35.406 -35.188 1 95.69 585 ASP A O 1
ATOM 4481 N N . ASP A 1 586 ? -8 -36.781 -36.844 1 95.25 586 ASP A N 1
ATOM 4482 C CA . ASP A 1 586 ? -7.41 -35.75 -37.688 1 95.25 586 ASP A CA 1
ATOM 4483 C C . ASP A 1 586 ? -8.43 -34.656 -38.031 1 95.25 586 ASP A C 1
ATOM 4485 O O . ASP A 1 586 ? -8.094 -33.469 -38.094 1 95.25 586 ASP A O 1
ATOM 4489 N N . SER A 1 587 ? -9.625 -35.062 -38.25 1 96.5 587 SER A N 1
ATOM 4490 C CA . SER A 1 587 ? -10.656 -34.125 -38.656 1 96.5 587 SER A CA 1
ATOM 4491 C C . SER A 1 587 ? -10.969 -33.156 -37.5 1 96.5 587 SER A C 1
ATOM 4493 O O . SER A 1 587 ? -11.109 -31.938 -37.75 1 96.5 587 SER A O 1
ATOM 4495 N N . SER A 1 588 ? -11.102 -33.719 -36.375 1 96.75 588 SER A N 1
ATOM 4496 C CA . SER A 1 588 ? -11.367 -32.906 -35.219 1 96.75 588 SER A CA 1
ATOM 4497 C C . SER A 1 588 ? -10.195 -31.953 -34.906 1 96.75 588 SER A C 1
ATOM 4499 O O . SER A 1 588 ? -10.398 -30.797 -34.562 1 96.75 588 SER A O 1
ATOM 4501 N N . ILE A 1 589 ? -8.977 -32.406 -35.031 1 95.81 589 ILE A N 1
ATOM 4502 C CA . ILE A 1 589 ? -7.785 -31.594 -34.812 1 95.81 589 ILE A CA 1
ATOM 4503 C C . ILE A 1 589 ? -7.75 -30.438 -35.812 1 95.81 589 ILE A C 1
ATOM 4505 O O . ILE A 1 589 ? -7.488 -29.281 -35.438 1 95.81 589 ILE A O 1
ATOM 4509 N N . LYS A 1 590 ? -7.945 -30.734 -37.031 1 96.38 590 LYS A N 1
ATOM 4510 C CA . LYS A 1 590 ? -7.934 -29.703 -38.062 1 96.38 590 LYS A CA 1
ATOM 4511 C C . LYS A 1 590 ? -8.992 -28.641 -37.812 1 96.38 590 LYS A C 1
ATOM 4513 O O . LYS A 1 590 ? -8.727 -27.453 -37.969 1 96.38 590 LYS A O 1
ATOM 4518 N N . ALA A 1 591 ? -10.18 -29.141 -37.469 1 96.75 591 ALA A N 1
ATOM 4519 C CA . ALA A 1 591 ? -11.266 -28.203 -37.188 1 96.75 591 ALA A CA 1
ATOM 4520 C C . ALA A 1 591 ? -10.914 -27.328 -35.969 1 96.75 591 ALA A C 1
ATOM 4522 O O . ALA A 1 591 ? -11.211 -26.125 -35.969 1 96.75 591 ALA A O 1
ATOM 4523 N N . PHE A 1 592 ? -10.328 -27.922 -35 1 96.31 592 PHE A N 1
ATOM 4524 C CA . PHE A 1 592 ? -9.891 -27.188 -33.812 1 96.31 592 PHE A CA 1
ATOM 4525 C C . PHE A 1 592 ? -8.867 -26.125 -34.156 1 96.31 592 PHE A C 1
ATOM 4527 O O . PHE A 1 592 ? -8.992 -24.969 -33.75 1 96.31 592 PHE A O 1
ATOM 4534 N N . GLU A 1 593 ? -7.867 -26.453 -34.875 1 95.44 593 GLU A N 1
ATOM 4535 C CA . GLU A 1 593 ? -6.789 -25.547 -35.281 1 95.44 593 GLU A CA 1
ATOM 4536 C C . GLU A 1 593 ? -7.32 -24.375 -36.094 1 95.44 593 GLU A C 1
ATOM 4538 O O . GLU A 1 593 ? -6.883 -23.234 -35.938 1 95.44 593 GLU A O 1
ATOM 4543 N N . GLU A 1 594 ? -8.219 -24.672 -36.906 1 95.62 594 GLU A N 1
ATOM 4544 C CA . GLU A 1 594 ? -8.82 -23.625 -37.719 1 95.62 594 GLU A CA 1
ATOM 4545 C C . GLU A 1 594 ? -9.57 -22.609 -36.875 1 95.62 594 GLU A C 1
ATOM 4547 O O . GLU A 1 594 ? -9.461 -21.406 -37.062 1 95.62 594 GLU A O 1
ATOM 4552 N N . ARG A 1 595 ? -10.297 -23.141 -35.969 1 96.62 595 ARG A N 1
ATOM 4553 C CA . ARG A 1 595 ? -11.094 -22.266 -35.094 1 96.62 595 ARG A CA 1
ATOM 4554 C C . ARG A 1 595 ? -10.211 -21.469 -34.156 1 96.62 595 ARG A C 1
ATOM 4556 O O . ARG A 1 595 ? -10.508 -20.312 -33.844 1 96.62 595 ARG A O 1
ATOM 4563 N N . THR A 1 596 ? -9.109 -22.047 -33.688 1 97.06 596 THR A N 1
ATOM 4564 C CA . THR A 1 596 ? -8.242 -21.375 -32.719 1 97.06 596 THR A CA 1
ATOM 4565 C C . THR A 1 596 ? -7.445 -20.266 -33.406 1 97.06 596 THR A C 1
ATOM 4567 O O . THR A 1 596 ? -6.988 -19.328 -32.75 1 97.06 596 THR A O 1
ATOM 4570 N N . LYS A 1 597 ? -7.238 -20.328 -34.719 1 97.56 597 LYS A N 1
ATOM 4571 C CA . LYS A 1 597 ? -6.59 -19.25 -35.469 1 97.56 597 LYS A CA 1
ATOM 4572 C C . LYS A 1 597 ? -7.336 -17.938 -35.281 1 97.56 597 LYS A C 1
ATOM 4574 O O . LYS A 1 597 ? -6.719 -16.875 -35.219 1 97.56 597 LYS A O 1
ATOM 4579 N N . CYS A 1 598 ? -8.625 -18.062 -35.219 1 97.94 598 CYS A N 1
ATOM 4580 C CA . CYS A 1 598 ? -9.445 -16.875 -35 1 97.94 598 CYS A CA 1
ATOM 4581 C C . CYS A 1 598 ? -9.094 -16.203 -33.688 1 97.94 598 CYS A C 1
ATOM 4583 O O . CYS A 1 598 ? -8.992 -14.984 -33.594 1 97.94 598 CYS A O 1
ATOM 4585 N N . PHE A 1 599 ? -8.898 -17.016 -32.594 1 98.19 599 PHE A N 1
ATOM 4586 C CA . PHE A 1 599 ? -8.508 -16.5 -31.281 1 98.19 599 PHE A CA 1
ATOM 4587 C C . PHE A 1 599 ? -7.156 -15.805 -31.359 1 98.19 599 PHE A C 1
ATOM 4589 O O . PHE A 1 599 ? -6.977 -14.727 -30.797 1 98.19 599 PHE A O 1
ATOM 4596 N N . VAL A 1 600 ? -6.18 -16.469 -32 1 98.38 600 VAL A N 1
ATOM 4597 C CA . VAL A 1 600 ? -4.84 -15.906 -32.156 1 98.38 600 VAL A CA 1
ATOM 4598 C C . VAL A 1 600 ? -4.918 -14.523 -32.812 1 98.38 600 VAL A C 1
ATOM 4600 O O . VAL A 1 600 ? -4.332 -13.562 -32.312 1 98.38 600 VAL A O 1
ATOM 4603 N N . ASP A 1 601 ? -5.727 -14.391 -33.875 1 98.12 601 ASP A N 1
ATOM 4604 C CA . ASP A 1 601 ? -5.859 -13.141 -34.625 1 98.12 601 ASP A CA 1
ATOM 4605 C C . ASP A 1 601 ? -6.57 -12.086 -33.781 1 98.12 601 ASP A C 1
ATOM 4607 O O . ASP A 1 601 ? -6.18 -10.914 -33.781 1 98.12 601 ASP A O 1
ATOM 4611 N N . GLN A 1 602 ? -7.566 -12.5 -33.094 1 98.12 602 GLN A N 1
ATOM 4612 C CA . GLN A 1 602 ? -8.328 -11.586 -32.25 1 98.12 602 GLN A CA 1
ATOM 4613 C C . GLN A 1 602 ? -7.434 -10.938 -31.203 1 98.12 602 GLN A C 1
ATOM 4615 O O . GLN A 1 602 ? -7.449 -9.711 -31.047 1 98.12 602 GLN A O 1
ATOM 4620 N N . TYR A 1 603 ? -6.652 -11.711 -30.531 1 98.38 603 TYR A N 1
ATOM 4621 C CA . TYR A 1 603 ? -5.887 -11.195 -29.391 1 98.38 603 TYR A CA 1
ATOM 4622 C C . TYR A 1 603 ? -4.648 -10.445 -29.875 1 98.38 603 TYR A C 1
ATOM 4624 O O . TYR A 1 603 ? -4.176 -9.531 -29.203 1 98.38 603 TYR A O 1
ATOM 4632 N N . GLN A 1 604 ? -4.113 -10.82 -31.016 1 97.69 604 GLN A N 1
ATOM 4633 C CA . GLN A 1 604 ? -3.006 -10.078 -31.594 1 97.69 604 GLN A CA 1
ATOM 4634 C C . GLN A 1 604 ? -3.406 -8.633 -31.891 1 97.69 604 GLN A C 1
ATOM 4636 O O . GLN A 1 604 ? -2.547 -7.758 -32 1 97.69 604 GLN A O 1
ATOM 4641 N N . ASN A 1 605 ? -4.688 -8.414 -32 1 97.44 605 ASN A N 1
ATOM 4642 C CA . ASN A 1 605 ? -5.188 -7.078 -32.312 1 97.44 605 ASN A CA 1
ATOM 4643 C C . ASN A 1 605 ? -5.273 -6.219 -31.047 1 97.44 605 ASN A C 1
ATOM 4645 O O . ASN A 1 605 ? -5.422 -5 -31.125 1 97.44 605 ASN A O 1
ATOM 4649 N N . PHE A 1 606 ? -5.223 -6.773 -29.906 1 97.88 606 PHE A N 1
ATOM 4650 C CA . PHE A 1 606 ? -5.152 -6.008 -28.656 1 97.88 606 PHE A CA 1
ATOM 4651 C C . PHE A 1 606 ? -3.736 -5.504 -28.422 1 97.88 606 PHE A C 1
ATOM 4653 O O . PHE A 1 606 ? -2.764 -6.211 -28.688 1 97.88 606 PHE A O 1
ATOM 4660 N N . THR A 1 607 ? -3.568 -4.301 -27.953 1 98.06 607 THR A N 1
ATOM 4661 C CA . THR A 1 607 ? -2.242 -3.729 -27.734 1 98.06 607 THR A CA 1
ATOM 4662 C C . THR A 1 607 ? -2.156 -3.039 -26.375 1 98.06 607 THR A C 1
ATOM 4664 O O . THR A 1 607 ? -3.18 -2.695 -25.781 1 98.06 607 THR A O 1
ATOM 4667 N N . VAL A 1 608 ? -1.006 -2.928 -25.812 1 97.44 608 VAL A N 1
ATOM 4668 C CA . VAL A 1 608 ? -0.703 -2.037 -24.688 1 97.44 608 VAL A CA 1
ATOM 4669 C C . VAL A 1 608 ? 0.266 -0.949 -25.141 1 97.44 608 VAL A C 1
ATOM 4671 O O . VAL A 1 608 ? 1.016 -1.139 -26.109 1 97.44 608 VAL A O 1
ATOM 4674 N N . THR A 1 609 ? 0.241 0.182 -24.516 1 96.69 609 THR A N 1
ATOM 4675 C CA . THR A 1 609 ? 1.127 1.289 -24.859 1 96.69 609 THR A CA 1
ATOM 4676 C C . THR A 1 609 ? 2.443 1.184 -24.094 1 96.69 609 THR A C 1
ATOM 4678 O O . THR A 1 609 ? 2.453 1.146 -22.859 1 96.69 609 THR A O 1
ATOM 4681 N N . ALA A 1 610 ? 3.553 1.146 -24.766 1 96.56 610 ALA A N 1
ATOM 4682 C CA . ALA A 1 610 ? 4.879 1.138 -24.156 1 96.56 610 ALA A CA 1
ATOM 4683 C C . ALA A 1 610 ? 5.258 2.525 -23.656 1 96.56 610 ALA A C 1
ATOM 4685 O O . ALA A 1 610 ? 4.598 3.514 -23.984 1 96.56 610 ALA A O 1
ATOM 4686 N N . PRO A 1 611 ? 6.305 2.645 -22.844 1 92.06 611 PRO A N 1
ATOM 4687 C CA . PRO A 1 611 ? 6.73 3.949 -22.328 1 92.06 611 PRO A CA 1
ATOM 4688 C C . PRO A 1 611 ? 7.047 4.945 -23.438 1 92.06 611 PRO A C 1
ATOM 4690 O O . PRO A 1 611 ? 6.797 6.145 -23.297 1 92.06 611 PRO A O 1
ATOM 4693 N N . ASN A 1 612 ? 7.48 4.504 -24.641 1 93.31 612 ASN A N 1
ATOM 4694 C CA . ASN A 1 612 ? 7.852 5.395 -25.75 1 93.31 612 ASN A CA 1
ATOM 4695 C C . ASN A 1 612 ? 6.652 5.723 -26.625 1 93.31 612 ASN A C 1
ATOM 4697 O O . ASN A 1 612 ? 6.805 6.355 -27.672 1 93.31 612 ASN A O 1
ATOM 4701 N N . GLY A 1 613 ? 5.484 5.164 -26.312 1 94.56 613 GLY A N 1
ATOM 4702 C CA . GLY A 1 613 ? 4.266 5.5 -27.016 1 94.56 613 GLY A CA 1
ATOM 4703 C C . GLY A 1 613 ? 3.873 4.469 -28.062 1 94.56 613 GLY A C 1
ATOM 4704 O O . GLY A 1 613 ? 2.76 4.5 -28.594 1 94.56 613 GLY A O 1
ATOM 4705 N N . THR A 1 614 ? 4.742 3.543 -28.234 1 97.06 614 THR A N 1
ATOM 4706 C CA . THR A 1 614 ? 4.453 2.529 -29.25 1 97.06 614 THR A CA 1
ATOM 4707 C C . THR A 1 614 ? 3.418 1.534 -28.734 1 97.06 614 THR A C 1
ATOM 4709 O O . THR A 1 614 ? 3.4 1.202 -27.547 1 97.06 614 THR A O 1
ATOM 4712 N N . GLN A 1 615 ? 2.586 1.101 -29.609 1 97.62 615 GLN A N 1
ATOM 4713 C CA . GLN A 1 615 ? 1.612 0.059 -29.297 1 97.62 615 GLN A CA 1
ATOM 4714 C C . GLN A 1 615 ? 2.221 -1.33 -29.469 1 97.62 615 GLN A C 1
ATOM 4716 O O . GLN A 1 615 ? 2.75 -1.655 -30.531 1 97.62 615 GLN A O 1
ATOM 4721 N N . VAL A 1 616 ? 2.242 -2.107 -28.422 1 98.12 616 VAL A N 1
ATOM 4722 C CA . VAL A 1 616 ? 2.795 -3.459 -28.453 1 98.12 616 VAL A CA 1
ATOM 4723 C C . VAL A 1 616 ? 1.664 -4.48 -28.391 1 98.12 616 VAL A C 1
ATOM 4725 O O . VAL A 1 616 ? 0.857 -4.469 -27.453 1 98.12 616 VAL A O 1
ATOM 4728 N N . PRO A 1 617 ? 1.564 -5.387 -29.297 1 98.31 617 PRO A N 1
ATOM 4729 C CA . PRO A 1 617 ? 0.441 -6.324 -29.375 1 98.31 617 PRO A CA 1
ATOM 4730 C C . PRO A 1 617 ? 0.556 -7.461 -28.359 1 98.31 617 PRO A C 1
ATOM 4732 O O . PRO A 1 617 ? 1.666 -7.879 -28.016 1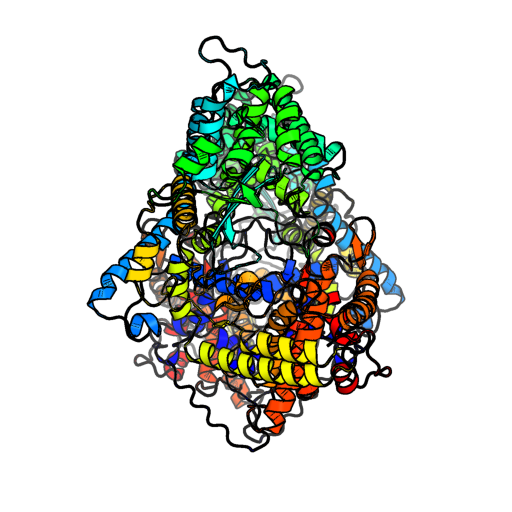 98.31 617 PRO A O 1
ATOM 4735 N N . VAL A 1 618 ? -0.574 -7.922 -27.906 1 98.44 618 VAL A N 1
ATOM 4736 C CA . VAL A 1 618 ? -0.65 -9.211 -27.219 1 98.44 618 VAL A CA 1
ATOM 4737 C C . VAL A 1 618 ? -0.184 -10.32 -28.172 1 98.44 618 VAL A C 1
ATOM 4739 O O . VAL A 1 618 ? -0.415 -10.25 -29.375 1 98.44 618 VAL A O 1
ATOM 4742 N N . LYS A 1 619 ? 0.491 -11.289 -27.641 1 98 619 LYS A N 1
ATOM 4743 C CA . LYS A 1 619 ? 0.94 -12.422 -28.453 1 98 619 LYS A CA 1
ATOM 4744 C C . LYS A 1 619 ? -0.095 -13.539 -28.453 1 98 619 LYS A C 1
ATOM 4746 O O . LYS A 1 619 ? -0.057 -14.43 -27.594 1 98 619 LYS A O 1
ATOM 4751 N N . GLY A 1 620 ? -0.847 -13.531 -29.469 1 97.69 620 GLY A N 1
ATOM 4752 C CA . GLY A 1 620 ? -2.018 -14.391 -29.531 1 97.69 620 GLY A CA 1
ATOM 4753 C C . GLY A 1 620 ? -1.687 -15.867 -29.391 1 97.69 620 GLY A C 1
ATOM 4754 O O . GLY A 1 620 ? -2.447 -16.625 -28.781 1 97.69 620 GLY A O 1
ATOM 4755 N N . ASN A 1 621 ? -0.551 -16.312 -29.953 1 97.31 621 ASN A N 1
ATOM 4756 C CA . ASN A 1 621 ? -0.15 -17.719 -29.812 1 97.31 621 ASN A CA 1
ATOM 4757 C C . ASN A 1 621 ? 0.325 -18.031 -28.406 1 97.31 621 ASN A C 1
ATOM 4759 O O . ASN A 1 621 ? 0.029 -19.094 -27.859 1 97.31 621 ASN A O 1
ATOM 4763 N N . PHE A 1 622 ? 0.963 -17.047 -27.812 1 97.38 622 PHE A N 1
ATOM 4764 C CA . PHE A 1 622 ? 1.523 -17.219 -26.469 1 97.38 622 PHE A CA 1
ATOM 4765 C C . PHE A 1 622 ? 0.417 -17.281 -25.422 1 97.38 622 PHE A C 1
ATOM 4767 O O . PHE A 1 622 ? 0.51 -18.062 -24.469 1 97.38 622 PHE A O 1
ATOM 4774 N N . THR A 1 623 ? -0.651 -16.531 -25.641 1 98.19 623 THR A N 1
ATOM 4775 C CA . THR A 1 623 ? -1.72 -16.438 -24.656 1 98.19 623 THR A CA 1
ATOM 4776 C C . THR A 1 623 ? -2.887 -17.344 -25.031 1 98.19 623 THR A C 1
ATOM 4778 O O . THR A 1 623 ? -3.943 -17.312 -24.406 1 98.19 623 THR A O 1
ATOM 4781 N N . LEU A 1 624 ? -2.789 -18.203 -26.047 1 98.25 624 LEU A N 1
ATOM 4782 C CA . LEU A 1 624 ? -3.902 -18.891 -26.688 1 98.25 624 LEU A CA 1
ATOM 4783 C C . LEU A 1 624 ? -4.633 -19.781 -25.672 1 98.25 624 LEU A C 1
ATOM 4785 O O . LEU A 1 624 ? -5.863 -19.734 -25.578 1 98.25 624 LEU A O 1
ATOM 4789 N N . GLY A 1 625 ? -3.857 -20.594 -24.875 1 98 625 GLY A N 1
ATOM 4790 C CA . GLY A 1 625 ? -4.488 -21.484 -23.922 1 98 625 GLY A CA 1
ATOM 4791 C C . GLY A 1 625 ? -5.375 -20.75 -22.922 1 98 625 GLY A C 1
ATOM 4792 O O . GLY A 1 625 ? -6.504 -21.172 -22.672 1 98 625 GLY A O 1
ATOM 4793 N N . GLU A 1 626 ? -4.922 -19.625 -22.422 1 98.31 626 GLU A N 1
ATOM 4794 C CA . GLU A 1 626 ? -5.668 -18.828 -21.453 1 98.31 626 GLU A CA 1
ATOM 4795 C C . GLU A 1 626 ? -6.879 -18.156 -22.094 1 98.31 626 GLU A C 1
ATOM 4797 O O . GLU A 1 626 ? -7.941 -18.062 -21.484 1 98.31 626 GLU A O 1
ATOM 4802 N N . ASN A 1 627 ? -6.734 -17.734 -23.344 1 98.5 627 ASN A N 1
ATOM 4803 C CA . ASN A 1 627 ? -7.828 -17.078 -24.047 1 98.5 627 ASN A CA 1
ATOM 4804 C C . ASN A 1 627 ? -8.969 -18.047 -24.328 1 98.5 627 ASN A C 1
ATOM 4806 O O . ASN A 1 627 ? -10.141 -17.688 -24.203 1 98.5 627 ASN A O 1
ATOM 4810 N N . ILE A 1 628 ? -8.562 -19.266 -24.719 1 98.12 628 ILE A N 1
ATOM 4811 C CA . ILE A 1 628 ? -9.547 -20.312 -24.953 1 98.12 628 ILE A CA 1
ATOM 4812 C C . ILE A 1 628 ? -10.273 -20.641 -23.641 1 98.12 628 ILE A C 1
ATOM 4814 O O . ILE A 1 628 ? -11.5 -20.766 -23.625 1 98.12 628 ILE A O 1
ATOM 4818 N N . ALA A 1 629 ? -9.492 -20.719 -22.594 1 98.44 629 ALA A N 1
ATOM 4819 C CA . ALA A 1 629 ? -10.047 -21.094 -21.297 1 98.44 629 ALA A CA 1
ATOM 4820 C C . ALA A 1 629 ? -10.984 -20 -20.781 1 98.44 629 ALA A C 1
ATOM 4822 O O . ALA A 1 629 ? -12.023 -20.297 -20.188 1 98.44 629 ALA A O 1
ATOM 4823 N N . ASP A 1 630 ? -10.648 -18.75 -21 1 98.31 630 ASP A N 1
ATOM 4824 C CA . ASP A 1 630 ? -11.523 -17.656 -20.594 1 98.31 630 ASP A CA 1
ATOM 4825 C C . ASP A 1 630 ? -12.867 -17.719 -21.312 1 98.31 630 ASP A C 1
ATOM 4827 O O . ASP A 1 630 ? -13.922 -17.641 -20.672 1 98.31 630 ASP A O 1
ATOM 4831 N N . ALA A 1 631 ? -12.812 -17.875 -22.609 1 98.12 631 ALA A N 1
ATOM 4832 C CA . ALA A 1 631 ? -14.023 -17.906 -23.438 1 98.12 631 ALA A CA 1
ATOM 4833 C C . ALA A 1 631 ? -14.883 -19.109 -23.094 1 98.12 631 ALA A C 1
ATOM 4835 O O . ALA A 1 631 ? -16.094 -18.984 -22.922 1 98.12 631 ALA A O 1
ATOM 4836 N N . GLY A 1 632 ? -14.219 -20.297 -23.016 1 97.56 632 GLY A N 1
ATOM 4837 C CA . GLY A 1 632 ? -14.953 -21.5 -22.656 1 97.56 632 GLY A CA 1
ATOM 4838 C C . GLY A 1 632 ? -15.516 -21.469 -21.266 1 97.56 632 GLY A C 1
ATOM 4839 O O . GLY A 1 632 ? -16.609 -21.969 -21.016 1 97.56 632 GLY A O 1
ATOM 4840 N N . GLY A 1 633 ? -14.75 -20.875 -20.312 1 98.19 633 GLY A N 1
ATOM 4841 C CA . GLY A 1 633 ? -15.164 -20.812 -18.922 1 98.19 633 GLY A CA 1
ATOM 4842 C C . GLY A 1 633 ? -16.422 -19.984 -18.719 1 98.19 633 GLY A C 1
ATOM 4843 O O . GLY A 1 633 ? -17.375 -20.453 -18.078 1 98.19 633 GLY A O 1
ATOM 4844 N N . VAL A 1 634 ? -16.438 -18.766 -19.281 1 98.19 634 VAL A N 1
ATOM 4845 C CA . VAL A 1 634 ? -17.578 -17.891 -19.078 1 98.19 634 VAL A CA 1
ATOM 4846 C C . VAL A 1 634 ? -18.797 -18.453 -19.812 1 98.19 634 VAL A C 1
ATOM 4848 O O . VAL A 1 634 ? -19.922 -18.375 -19.297 1 98.19 634 VAL A O 1
ATOM 4851 N N . ALA A 1 635 ? -18.625 -19.047 -21 1 97.69 635 ALA A N 1
ATOM 4852 C CA . ALA A 1 635 ? -19.734 -19.625 -21.766 1 97.69 635 ALA A CA 1
ATOM 4853 C C . ALA A 1 635 ? -20.344 -20.812 -21.031 1 97.69 635 ALA A C 1
ATOM 4855 O O . ALA A 1 635 ? -21.562 -20.906 -20.922 1 97.69 635 ALA A O 1
ATOM 4856 N N . THR A 1 636 ? -19.484 -21.672 -20.516 1 98.25 636 THR A N 1
ATOM 4857 C CA . THR A 1 636 ? -19.969 -22.859 -19.812 1 98.25 636 THR A CA 1
ATOM 4858 C C . THR A 1 636 ? -20.656 -22.484 -18.516 1 98.25 636 THR A C 1
ATOM 4860 O O . THR A 1 636 ? -21.703 -23.047 -18.172 1 98.25 636 THR A O 1
ATOM 4863 N N . SER A 1 637 ? -20.062 -21.578 -17.781 1 98.69 637 SER A N 1
ATOM 4864 C CA . SER A 1 637 ? -20.656 -21.156 -16.516 1 98.69 637 SER A CA 1
ATOM 4865 C C . SER A 1 637 ? -22.016 -20.516 -16.719 1 98.69 637 SER A C 1
ATOM 4867 O O . SER A 1 637 ? -22.953 -20.766 -15.945 1 98.69 637 SER A O 1
ATOM 4869 N N . TYR A 1 638 ? -22.156 -19.656 -17.75 1 98.69 638 TYR A N 1
ATOM 4870 C CA . TYR A 1 638 ? -23.453 -19.047 -18.062 1 98.69 638 TYR A CA 1
ATOM 4871 C C . TYR A 1 638 ? -24.484 -20.109 -18.391 1 98.69 638 TYR A C 1
ATOM 4873 O O . TYR A 1 638 ? -25.609 -20.062 -17.859 1 98.69 638 TYR A O 1
ATOM 4881 N N . ALA A 1 639 ? -24.156 -21.031 -19.219 1 98.38 639 ALA A N 1
ATOM 4882 C CA . ALA A 1 639 ? -25.062 -22.109 -19.594 1 98.38 639 ALA A CA 1
ATOM 4883 C C . ALA A 1 639 ? -25.453 -22.953 -18.375 1 98.38 639 ALA A C 1
ATOM 4885 O O . ALA A 1 639 ? -26.594 -23.391 -18.25 1 98.38 639 ALA A O 1
ATOM 4886 N N . ALA A 1 640 ? -24.469 -23.203 -17.547 1 98.81 640 ALA A N 1
ATOM 4887 C CA . ALA A 1 640 ? -24.734 -23.984 -16.344 1 98.81 640 ALA A CA 1
ATOM 4888 C C . ALA A 1 640 ? -25.719 -23.266 -15.43 1 98.81 640 ALA A C 1
ATOM 4890 O O . ALA A 1 640 ? -26.609 -23.891 -14.852 1 98.81 640 ALA A O 1
ATOM 4891 N N . TRP A 1 641 ? -25.547 -21.969 -15.258 1 98.75 641 TRP A N 1
ATOM 4892 C CA . TRP A 1 641 ? -26.484 -21.172 -14.461 1 98.75 641 TRP A CA 1
ATOM 4893 C C . TRP A 1 641 ? -27.875 -21.234 -15.055 1 98.75 641 TRP A C 1
ATOM 4895 O O . TRP A 1 641 ? -28.859 -21.438 -14.328 1 98.75 641 TRP A O 1
ATOM 4905 N N . LYS A 1 642 ? -28.016 -21.109 -16.359 1 98.38 642 LYS A N 1
ATOM 4906 C CA . LYS A 1 642 ? -29.328 -21.156 -17.031 1 98.38 642 LYS A CA 1
ATOM 4907 C C . LYS A 1 642 ? -29.969 -22.531 -16.859 1 98.38 642 LYS A C 1
ATOM 4909 O O . LYS A 1 642 ? -31.188 -22.625 -16.641 1 98.38 642 LYS A O 1
ATOM 4914 N N . ARG A 1 643 ? -29.188 -23.547 -17 1 97.88 643 ARG A N 1
ATOM 4915 C CA . ARG A 1 643 ? -29.703 -24.906 -16.797 1 97.88 643 ARG A CA 1
ATOM 4916 C C . ARG A 1 643 ? -30.188 -25.094 -15.359 1 97.88 643 ARG A C 1
ATOM 4918 O O . ARG A 1 643 ? -31.25 -25.656 -15.133 1 97.88 643 ARG A O 1
ATOM 4925 N N . ALA A 1 644 ? -29.328 -24.656 -14.453 1 97.69 644 ALA A N 1
ATOM 4926 C CA . ALA A 1 644 ? -29.719 -24.75 -13.047 1 97.69 644 ALA A CA 1
ATOM 4927 C C . ALA A 1 644 ? -31 -23.969 -12.781 1 97.69 644 ALA A C 1
ATOM 4929 O O . ALA A 1 644 ? -31.828 -24.375 -11.969 1 97.69 644 ALA A O 1
ATOM 4930 N N . GLN A 1 645 ? -31.062 -22.828 -13.398 1 96.56 645 GLN A N 1
ATOM 4931 C CA . GLN A 1 645 ? -32.281 -22.016 -13.289 1 96.56 645 GLN A CA 1
ATOM 4932 C C . GLN A 1 645 ? -33.5 -22.781 -13.805 1 96.56 645 GLN A C 1
ATOM 4934 O O . GLN A 1 645 ? -34.531 -22.781 -13.156 1 96.56 645 GLN A O 1
ATOM 4939 N N . ALA A 1 646 ? -33.375 -23.406 -14.898 1 96.12 646 ALA A N 1
ATOM 4940 C CA . ALA A 1 646 ? -34.469 -24.188 -15.5 1 96.12 646 ALA A CA 1
ATOM 4941 C C . ALA A 1 646 ? -34.875 -25.344 -14.594 1 96.12 646 ALA A C 1
ATOM 4943 O O . ALA A 1 646 ? -36.031 -25.719 -14.539 1 96.12 646 ALA A O 1
ATOM 4944 N N . ASP A 1 647 ? -33.938 -25.844 -13.883 1 95.5 647 ASP A N 1
ATOM 4945 C CA . ASP A 1 647 ? -34.156 -26.984 -13.008 1 95.5 647 ASP A CA 1
ATOM 4946 C C . ASP A 1 647 ? -34.656 -26.531 -11.633 1 95.5 647 ASP A C 1
ATOM 4948 O O . ASP A 1 647 ? -34.906 -27.359 -10.75 1 95.5 647 ASP A O 1
ATOM 4952 N N . GLY A 1 648 ? -34.688 -25.328 -11.406 1 93.31 648 GLY A N 1
ATOM 4953 C CA . GLY A 1 648 ? -35.125 -24.781 -10.133 1 93.31 648 GLY A CA 1
ATOM 4954 C C . GLY A 1 648 ? -34.094 -24.922 -9.031 1 93.31 648 GLY A C 1
ATOM 4955 O O . GLY A 1 648 ? -34.438 -24.984 -7.852 1 93.31 648 GLY A O 1
ATOM 4956 N N . LYS A 1 649 ? -32.875 -24.953 -9.375 1 93.06 649 LYS A N 1
ATOM 4957 C CA . LYS A 1 649 ? -31.828 -25.219 -8.406 1 93.06 649 LYS A CA 1
ATOM 4958 C C . LYS A 1 649 ? -30.953 -23.984 -8.195 1 93.06 649 LYS A C 1
ATOM 4960 O O . LYS A 1 649 ? -29.734 -24.078 -8.062 1 93.06 649 LYS A O 1
ATOM 4965 N N . VAL A 1 650 ? -31.531 -22.844 -8.344 1 94.19 650 VAL A N 1
ATOM 4966 C CA . VAL A 1 650 ? -30.781 -21.594 -8.164 1 94.19 650 VAL A CA 1
ATOM 4967 C C . VAL A 1 650 ? -31.469 -20.734 -7.109 1 94.19 650 VAL A C 1
ATOM 4969 O O . VAL A 1 650 ? -32.656 -20.906 -6.828 1 94.19 650 VAL A O 1
ATOM 4972 N N . GLN A 1 651 ? -30.625 -19.984 -6.461 1 92.06 651 GLN A N 1
ATOM 4973 C CA . GLN A 1 651 ? -31.078 -18.891 -5.609 1 92.06 651 GLN A CA 1
ATOM 4974 C C . GLN A 1 651 ? -30.781 -17.531 -6.25 1 92.06 651 GLN A C 1
ATOM 4976 O O . GLN A 1 651 ? -29.828 -16.859 -5.867 1 92.06 651 GLN A O 1
ATOM 4981 N N . ASP A 1 652 ? -31.719 -17.109 -7.082 1 94.44 652 ASP A N 1
ATOM 4982 C CA . ASP A 1 652 ? -31.531 -15.852 -7.812 1 94.44 652 ASP A CA 1
ATOM 4983 C C . ASP A 1 652 ? -32.344 -14.719 -7.168 1 94.44 652 ASP A C 1
ATOM 4985 O O . ASP A 1 652 ? -33.562 -14.68 -7.266 1 94.44 652 ASP A O 1
ATOM 4989 N N . PHE A 1 653 ? -31.688 -13.961 -6.387 1 93.06 653 PHE A N 1
ATOM 4990 C CA . PHE A 1 653 ? -32.312 -12.812 -5.734 1 93.06 653 PHE A CA 1
ATOM 4991 C C . PHE A 1 653 ? -31.859 -11.516 -6.379 1 93.06 653 PHE A C 1
ATOM 4993 O O . PHE A 1 653 ? -30.734 -11.414 -6.871 1 93.06 653 PHE A O 1
ATOM 5000 N N . ASP A 1 654 ? -32.781 -10.609 -6.367 1 94.81 654 ASP A N 1
ATOM 5001 C CA . ASP A 1 654 ? -32.406 -9.273 -6.824 1 94.81 654 ASP A CA 1
ATOM 5002 C C . ASP A 1 654 ? -31.484 -8.586 -5.812 1 94.81 654 ASP A C 1
ATOM 5004 O O . ASP A 1 654 ? -31.656 -8.75 -4.602 1 94.81 654 ASP A O 1
ATOM 5008 N N . LEU A 1 655 ? -30.547 -7.855 -6.316 1 95.5 655 LEU A N 1
ATOM 5009 C CA . LEU A 1 655 ? -29.656 -7.062 -5.473 1 95.5 655 LEU A CA 1
ATOM 5010 C C . LEU A 1 655 ? -30.078 -5.598 -5.469 1 95.5 655 LEU A C 1
ATOM 5012 O O . LEU A 1 655 ? -30.344 -5.02 -6.523 1 95.5 655 LEU A O 1
ATOM 5016 N N . PRO A 1 656 ? -30.156 -5.035 -4.285 1 93.31 656 PRO A N 1
ATOM 5017 C CA . PRO A 1 656 ? -30.547 -3.625 -4.238 1 93.31 656 PRO A CA 1
ATOM 5018 C C . PRO A 1 656 ? -29.531 -2.713 -4.934 1 93.31 656 PRO A C 1
ATOM 5020 O O . PRO A 1 656 ? -28.328 -2.934 -4.828 1 93.31 656 PRO A O 1
ATOM 5023 N N . GLY A 1 657 ? -30.016 -1.714 -5.641 1 92.31 657 GLY A N 1
ATOM 5024 C CA . GLY A 1 657 ? -29.172 -0.734 -6.305 1 92.31 657 GLY A CA 1
ATOM 5025 C C . GLY A 1 657 ? -28.75 -1.156 -7.699 1 92.31 657 GLY A C 1
ATOM 5026 O O . GLY A 1 657 ? -28.172 -0.36 -8.453 1 92.31 657 GLY A O 1
ATOM 5027 N N . LEU A 1 658 ? -29.078 -2.34 -8.055 1 96.06 658 LEU A N 1
ATOM 5028 C CA . LEU A 1 658 ? -28.641 -2.865 -9.352 1 96.06 658 LEU A CA 1
ATOM 5029 C C . LEU A 1 658 ? -29.844 -3.205 -10.219 1 96.06 658 LEU A C 1
ATOM 5031 O O . LEU A 1 658 ? -29.766 -4.09 -11.078 1 96.06 658 LEU A O 1
ATOM 5035 N N . GLU A 1 659 ? -30.906 -2.494 -10.055 1 92.62 659 GLU A N 1
ATOM 5036 C CA . GLU A 1 659 ? -32.188 -2.762 -10.711 1 92.62 659 GLU A CA 1
ATOM 5037 C C . GLU A 1 659 ? -32.094 -2.535 -12.219 1 92.62 659 GLU A C 1
ATOM 5039 O O . GLU A 1 659 ? -32.844 -3.125 -12.992 1 92.62 659 GLU A O 1
ATOM 5044 N N . ARG A 1 660 ? -31.156 -1.795 -12.578 1 93.69 660 ARG A N 1
ATOM 5045 C CA . ARG A 1 660 ? -31.031 -1.452 -13.992 1 93.69 660 ARG A CA 1
ATOM 5046 C C . ARG A 1 660 ? -30.484 -2.631 -14.789 1 93.69 660 ARG A C 1
ATOM 5048 O O . ARG A 1 660 ? -30.594 -2.65 -16.016 1 93.69 660 ARG A O 1
ATOM 5055 N N . PHE A 1 661 ? -29.969 -3.568 -14.125 1 97.44 661 PHE A N 1
ATOM 5056 C CA . PHE A 1 661 ? -29.359 -4.715 -14.789 1 97.44 661 PHE A CA 1
ATOM 5057 C C . PHE A 1 661 ? -30.203 -5.965 -14.586 1 97.44 661 PHE A C 1
ATOM 5059 O O . PHE A 1 661 ? -30.703 -6.215 -13.492 1 97.44 661 PHE A O 1
ATOM 5066 N N . SER A 1 662 ? -30.391 -6.656 -15.648 1 97.94 662 SER A N 1
ATOM 5067 C CA . SER A 1 662 ? -30.953 -7.996 -15.516 1 97.94 662 SER A CA 1
ATOM 5068 C C . SER A 1 662 ? -29.969 -8.945 -14.859 1 97.94 662 SER A C 1
ATOM 5070 O O . SER A 1 662 ? -28.781 -8.641 -14.758 1 97.94 662 SER A O 1
ATOM 5072 N N . HIS A 1 663 ? -30.453 -10.078 -14.383 1 98 663 HIS A N 1
ATOM 5073 C CA . HIS A 1 663 ? -29.562 -11.086 -13.828 1 98 663 HIS A CA 1
ATOM 5074 C C . HIS A 1 663 ? -28.531 -11.547 -14.852 1 98 663 HIS A C 1
ATOM 5076 O O . HIS A 1 663 ? -27.375 -11.797 -14.516 1 98 663 HIS A O 1
ATOM 5082 N N . ASP A 1 664 ? -28.922 -11.656 -16.172 1 98.56 664 ASP A N 1
ATOM 5083 C CA . ASP A 1 664 ? -27.984 -12.008 -17.25 1 98.56 664 ASP A CA 1
ATOM 5084 C C . ASP A 1 664 ? -26.859 -10.984 -17.344 1 98.56 664 ASP A C 1
ATOM 5086 O O . ASP A 1 664 ? -25.688 -11.344 -17.453 1 98.56 664 ASP A O 1
ATOM 5090 N N . GLN A 1 665 ? -27.266 -9.734 -17.297 1 98.69 665 GLN A N 1
ATOM 5091 C CA . GLN A 1 665 ? -26.281 -8.656 -17.391 1 98.69 665 GLN A CA 1
ATOM 5092 C C . GLN A 1 665 ? -25.359 -8.664 -16.172 1 98.69 665 GLN A C 1
ATOM 5094 O O . GLN A 1 665 ? -24.141 -8.469 -16.312 1 98.69 665 GLN A O 1
ATOM 5099 N N . LEU A 1 666 ? -25.875 -8.922 -14.984 1 98.69 666 LEU A N 1
ATOM 5100 C CA . LEU A 1 666 ? -25.078 -8.93 -13.766 1 98.69 666 LEU A CA 1
ATOM 5101 C C . LEU A 1 666 ? -24.109 -10.102 -13.75 1 98.69 666 LEU A C 1
ATOM 5103 O O . LEU A 1 666 ? -23.016 -10 -13.203 1 98.69 666 LEU A O 1
ATOM 5107 N N . PHE A 1 667 ? -24.516 -11.211 -14.406 1 98.69 667 PHE A N 1
ATOM 5108 C CA . PHE A 1 667 ? -23.594 -12.328 -14.57 1 98.69 667 PHE A CA 1
ATOM 5109 C C . PHE A 1 667 ? -22.328 -11.883 -15.289 1 98.69 667 PHE A C 1
ATOM 5111 O O . PHE A 1 667 ? -21.219 -12.094 -14.797 1 98.69 667 PHE A O 1
ATOM 5118 N N . PHE A 1 668 ? -22.484 -11.211 -16.375 1 98.88 668 PHE A N 1
ATOM 5119 C CA . PHE A 1 668 ? -21.344 -10.805 -17.188 1 98.88 668 PHE A CA 1
ATOM 5120 C C . PHE A 1 668 ? -20.578 -9.664 -16.531 1 98.88 668 PHE A C 1
ATOM 5122 O O . PHE A 1 668 ? -19.359 -9.578 -16.656 1 98.88 668 PHE A O 1
ATOM 5129 N N . LEU A 1 669 ? -21.312 -8.812 -15.883 1 98.69 669 LEU A N 1
ATOM 5130 C CA . LEU A 1 669 ? -20.672 -7.719 -15.164 1 98.69 669 LEU A CA 1
ATOM 5131 C C . LEU A 1 669 ? -19.766 -8.258 -14.055 1 98.69 669 LEU A C 1
ATOM 5133 O O . LEU A 1 669 ? -18.625 -7.805 -13.898 1 98.69 669 LEU A O 1
ATOM 5137 N N . LYS A 1 670 ? -20.266 -9.195 -13.273 1 98.38 670 LYS A N 1
ATOM 5138 C CA . LYS A 1 670 ? -19.484 -9.805 -12.211 1 98.38 670 LYS A CA 1
ATOM 5139 C C . LYS A 1 670 ? -18.266 -10.523 -12.773 1 98.38 670 LYS A C 1
ATOM 5141 O O . LYS A 1 670 ? -17.172 -10.43 -12.211 1 98.38 670 LYS A O 1
ATOM 5146 N N . TRP A 1 671 ? -18.422 -11.211 -13.828 1 98.62 671 TRP A N 1
ATOM 5147 C CA . TRP A 1 671 ? -17.297 -11.875 -14.484 1 98.62 671 TRP A CA 1
ATOM 5148 C C . TRP A 1 671 ? -16.234 -10.859 -14.898 1 98.62 671 TRP A C 1
ATOM 5150 O O . TRP A 1 671 ? -15.055 -11.047 -14.609 1 98.62 671 TRP A O 1
ATOM 5160 N N . ALA A 1 672 ? -16.656 -9.812 -15.555 1 98.81 672 ALA A N 1
ATOM 5161 C CA . ALA A 1 672 ? -15.727 -8.805 -16.047 1 98.81 672 ALA A CA 1
ATOM 5162 C C . ALA A 1 672 ? -14.969 -8.148 -14.906 1 98.81 672 ALA A C 1
ATOM 5164 O O . ALA A 1 672 ? -13.766 -7.891 -15.016 1 98.81 672 ALA A O 1
ATOM 5165 N N . GLN A 1 673 ? -15.656 -7.902 -13.805 1 98.62 673 GLN A N 1
ATOM 5166 C CA . GLN A 1 673 ? -15.07 -7.176 -12.688 1 98.62 673 GLN A CA 1
ATOM 5167 C C . GLN A 1 673 ? -14.023 -8.031 -11.961 1 98.62 673 GLN A C 1
ATOM 5169 O O . GLN A 1 673 ? -13.266 -7.52 -11.141 1 98.62 673 GLN A O 1
ATOM 5174 N N . ALA A 1 674 ? -13.922 -9.297 -12.297 1 97.88 674 ALA A N 1
ATOM 5175 C CA . ALA A 1 674 ? -12.852 -10.133 -11.758 1 97.88 674 ALA A CA 1
ATOM 5176 C C . ALA A 1 674 ? -11.508 -9.789 -12.406 1 97.88 674 ALA A C 1
ATOM 5178 O O . ALA A 1 674 ? -10.453 -10.141 -11.883 1 97.88 674 ALA A O 1
ATOM 5179 N N . TRP A 1 675 ? -11.57 -9.016 -13.508 1 98.31 675 TRP A N 1
ATOM 5180 C CA . TRP A 1 675 ? -10.359 -8.797 -14.289 1 98.31 675 TRP A CA 1
ATOM 5181 C C . TRP A 1 675 ? -9.938 -7.332 -14.258 1 98.31 675 TRP A C 1
ATOM 5183 O O . TRP A 1 675 ? -9.07 -6.91 -15.023 1 98.31 675 TRP A O 1
ATOM 5193 N N . CYS A 1 676 ? -10.594 -6.504 -13.398 1 98.56 676 CYS A N 1
ATOM 5194 C CA . CYS A 1 676 ? -10.195 -5.102 -13.289 1 98.56 676 CYS A CA 1
ATOM 5195 C C . CYS A 1 676 ? -8.758 -4.977 -12.805 1 98.56 676 CYS A C 1
ATOM 5197 O O . CYS A 1 676 ? -8.328 -5.738 -11.938 1 98.56 676 CYS A O 1
ATOM 5199 N N . ASP A 1 677 ? -7.98 -4.051 -13.406 1 98.06 677 ASP A N 1
ATOM 5200 C CA . ASP A 1 677 ? -6.609 -3.881 -12.93 1 98.06 677 ASP A CA 1
ATOM 5201 C C . ASP A 1 677 ? -6.074 -2.498 -13.297 1 98.06 677 ASP A C 1
ATOM 5203 O O . ASP A 1 677 ? -6.668 -1.79 -14.109 1 98.06 677 ASP A O 1
ATOM 5207 N N . VAL A 1 678 ? -5.172 -2.041 -12.562 1 98 678 VAL A N 1
ATOM 5208 C CA . VAL A 1 678 ? -4.379 -0.839 -12.789 1 98 678 VAL A CA 1
ATOM 5209 C C . VAL A 1 678 ? -2.891 -1.179 -12.703 1 98 678 VAL A C 1
ATOM 5211 O O . VAL A 1 678 ? -2.428 -1.699 -11.688 1 98 678 VAL A O 1
ATOM 5214 N N . SER A 1 679 ? -2.105 -0.858 -13.766 1 97.56 679 SER A N 1
ATOM 5215 C CA . SER A 1 679 ? -0.689 -1.201 -13.812 1 97.56 679 SER A CA 1
ATOM 5216 C C . SER A 1 679 ? 0.154 -0.162 -13.078 1 97.56 679 SER A C 1
ATOM 5218 O O . SER A 1 679 ? -0.203 1.017 -13.039 1 97.56 679 SER A O 1
ATOM 5220 N N . ALA A 1 680 ? 1.271 -0.606 -12.555 1 97.06 680 ALA A N 1
ATOM 5221 C CA . ALA A 1 680 ? 2.207 0.297 -11.891 1 97.06 680 ALA A CA 1
ATOM 5222 C C . ALA A 1 680 ? 2.996 1.114 -12.906 1 97.06 680 ALA A C 1
ATOM 5224 O O . ALA A 1 680 ? 3.279 2.293 -12.688 1 97.06 680 ALA A O 1
ATOM 5225 N N . THR A 1 681 ? 3.414 0.425 -14.023 1 96.81 681 THR A N 1
ATOM 5226 C CA . THR A 1 681 ? 4.195 1.086 -15.062 1 96.81 681 THR A CA 1
ATOM 5227 C C . THR A 1 681 ? 3.861 0.514 -16.438 1 96.81 681 THR A C 1
ATOM 5229 O O . THR A 1 681 ? 3.457 -0.646 -16.547 1 96.81 681 THR A O 1
ATOM 5232 N N . LYS A 1 682 ? 4.027 1.303 -17.453 1 96.75 682 LYS A N 1
ATOM 5233 C CA . LYS A 1 682 ? 3.895 0.82 -18.812 1 96.75 682 LYS A CA 1
ATOM 5234 C C . LYS A 1 682 ? 4.965 -0.221 -19.141 1 96.75 682 LYS A C 1
ATOM 5236 O O . LYS A 1 682 ? 4.715 -1.16 -19.891 1 96.75 682 LYS A O 1
ATOM 5241 N N . ALA A 1 683 ? 6.145 -0.107 -18.531 1 96.31 683 ALA A N 1
ATOM 5242 C CA . ALA A 1 683 ? 7.23 -1.062 -18.734 1 96.31 683 ALA A CA 1
ATOM 5243 C C . ALA A 1 683 ? 6.848 -2.447 -18.234 1 96.31 683 ALA A C 1
ATOM 5245 O O . ALA A 1 683 ? 7.184 -3.459 -18.859 1 96.31 683 ALA A O 1
ATOM 5246 N N . TYR A 1 684 ? 6.199 -2.494 -17.125 1 97.75 684 TYR A N 1
ATOM 5247 C CA . TYR A 1 684 ? 5.75 -3.771 -16.578 1 97.75 684 TYR A CA 1
ATOM 5248 C C . TYR A 1 684 ? 4.715 -4.418 -17.5 1 97.75 684 TYR A C 1
ATOM 5250 O O . TYR A 1 684 ? 4.715 -5.641 -17.672 1 97.75 684 TYR A O 1
ATOM 5258 N N . ASP A 1 685 ? 3.82 -3.594 -18.078 1 98 685 ASP A N 1
ATOM 5259 C CA . ASP A 1 685 ? 2.848 -4.113 -19.031 1 98 685 ASP A CA 1
ATOM 5260 C C . ASP A 1 685 ? 3.543 -4.82 -20.203 1 98 685 ASP A C 1
ATOM 5262 O O . ASP A 1 685 ? 3.152 -5.926 -20.578 1 98 685 ASP A O 1
ATOM 5266 N N . VAL A 1 686 ? 4.508 -4.184 -20.703 1 97.12 686 VAL A N 1
ATOM 5267 C CA . VAL A 1 686 ? 5.238 -4.742 -21.844 1 97.12 686 VAL A CA 1
ATOM 5268 C C . VAL A 1 686 ? 5.973 -6.008 -21.406 1 97.12 686 VAL A C 1
ATOM 5270 O O . VAL A 1 686 ? 5.996 -7 -22.141 1 97.12 686 VAL A O 1
ATOM 5273 N N . TYR A 1 687 ? 6.57 -5.973 -20.203 1 96.19 687 TYR A N 1
ATOM 5274 C CA . TYR A 1 687 ? 7.254 -7.141 -19.656 1 96.19 687 TYR A CA 1
ATOM 5275 C C . TYR A 1 687 ? 6.32 -8.344 -19.609 1 96.19 687 TYR A C 1
ATOM 5277 O O . TYR A 1 687 ? 6.703 -9.453 -19.984 1 96.19 687 TYR A O 1
ATOM 5285 N N . LEU A 1 688 ? 5.094 -8.164 -19.203 1 97.38 688 LEU A N 1
ATOM 5286 C CA . LEU A 1 688 ? 4.141 -9.25 -19.016 1 97.38 688 LEU A CA 1
ATOM 5287 C C . LEU A 1 688 ? 3.787 -9.891 -20.359 1 97.38 688 LEU A C 1
ATOM 5289 O O . LEU A 1 688 ? 3.51 -11.086 -20.438 1 97.38 688 LEU A O 1
ATOM 5293 N N . LEU A 1 689 ? 3.803 -9.156 -21.484 1 97.12 689 LEU A N 1
ATOM 5294 C CA . LEU A 1 689 ? 3.402 -9.656 -22.797 1 97.12 689 LEU A CA 1
ATOM 5295 C C . LEU A 1 689 ? 4.309 -10.797 -23.234 1 97.12 689 LEU A C 1
ATOM 5297 O O . LEU A 1 689 ? 3.908 -11.625 -24.062 1 97.12 689 LEU A O 1
ATOM 5301 N N . SER A 1 690 ? 5.539 -10.852 -22.594 1 94 690 SER A N 1
ATOM 5302 C CA . SER A 1 690 ? 6.48 -11.891 -23.016 1 94 690 SER A CA 1
ATOM 5303 C C . SER A 1 690 ? 6.707 -12.898 -21.891 1 94 690 SER A C 1
ATOM 5305 O O . SER A 1 690 ? 7.34 -13.938 -22.109 1 94 690 SER A O 1
ATOM 5307 N N . ASN A 1 691 ? 6.102 -12.57 -20.719 1 94.75 691 ASN A N 1
ATOM 5308 C CA . ASN A 1 691 ? 6.5 -13.398 -19.578 1 94.75 691 ASN A CA 1
ATOM 5309 C C . ASN A 1 691 ? 5.285 -13.984 -18.859 1 94.75 691 ASN A C 1
ATOM 5311 O O . ASN A 1 691 ? 5.426 -14.875 -18.031 1 94.75 691 ASN A O 1
ATOM 5315 N N . ASP A 1 692 ? 4.145 -13.516 -19.188 1 95.94 692 ASP A N 1
ATOM 5316 C CA . ASP A 1 692 ? 2.902 -14.008 -18.609 1 95.94 692 ASP A CA 1
ATOM 5317 C C . ASP A 1 692 ? 1.96 -14.539 -19.688 1 95.94 692 ASP A C 1
ATOM 5319 O O . ASP A 1 692 ? 1.562 -13.797 -20.594 1 95.94 692 ASP A O 1
ATOM 5323 N N . VAL A 1 693 ? 1.583 -15.758 -19.547 1 97.25 693 VAL A N 1
ATOM 5324 C CA . VAL A 1 693 ? 0.746 -16.391 -20.562 1 97.25 693 VAL A CA 1
ATOM 5325 C C . VAL A 1 693 ? -0.656 -15.781 -20.531 1 97.25 693 VAL A C 1
ATOM 5327 O O . VAL A 1 693 ? -1.46 -16 -21.438 1 97.25 693 VAL A O 1
ATOM 5330 N N . HIS A 1 694 ? -0.99 -15.008 -19.516 1 97.75 694 HIS A N 1
ATOM 5331 C CA . HIS A 1 694 ? -2.305 -14.383 -19.422 1 97.75 694 HIS A CA 1
ATOM 5332 C C . HIS A 1 694 ? -2.34 -13.062 -20.172 1 97.75 694 HIS A C 1
ATOM 5334 O O . HIS A 1 694 ? -1.406 -12.258 -20.078 1 97.75 694 HIS A O 1
ATOM 5340 N N . SER A 1 695 ? -3.375 -12.836 -20.906 1 98.31 695 SER A N 1
ATOM 5341 C CA . SER A 1 695 ? -3.602 -11.562 -21.562 1 98.31 695 SER A CA 1
ATOM 5342 C C . SER A 1 695 ? -3.902 -10.461 -20.562 1 98.31 695 SER A C 1
ATOM 5344 O O . SER A 1 695 ? -4.285 -10.742 -19.422 1 98.31 695 SER A O 1
ATOM 5346 N N . PRO A 1 696 ? -3.678 -9.125 -20.969 1 97.81 696 PRO A N 1
ATOM 5347 C CA . PRO A 1 696 ? -4.055 -8.023 -20.078 1 97.81 696 PRO A CA 1
ATOM 5348 C C . PRO A 1 696 ? -5.535 -8.039 -19.703 1 97.81 696 PRO A C 1
ATOM 5350 O O . PRO A 1 696 ? -6.363 -8.516 -20.484 1 97.81 696 PRO A O 1
ATOM 5353 N N . GLY A 1 697 ? -5.879 -7.461 -18.547 1 97.75 697 GLY A N 1
ATOM 5354 C CA . GLY A 1 697 ? -7.227 -7.496 -18 1 97.75 697 GLY A CA 1
ATOM 5355 C C . GLY A 1 697 ? -8.281 -7.051 -19 1 97.75 697 GLY A C 1
ATOM 5356 O O . GLY A 1 697 ? -9.305 -7.719 -19.172 1 97.75 697 GLY A O 1
ATOM 5357 N N . PHE A 1 698 ? -8.062 -5.957 -19.719 1 97.81 698 PHE A N 1
ATOM 5358 C CA . PHE A 1 698 ? -9.039 -5.441 -20.672 1 97.81 698 PHE A CA 1
ATOM 5359 C C . PHE A 1 698 ? -9.289 -6.438 -21.797 1 97.81 698 PHE A C 1
ATOM 5361 O O . PHE A 1 698 ? -10.406 -6.566 -22.281 1 97.81 698 PHE A O 1
ATOM 5368 N N . ALA A 1 699 ? -8.25 -7.195 -22.172 1 98.31 699 ALA A N 1
ATOM 5369 C CA . ALA A 1 699 ? -8.383 -8.188 -23.234 1 98.31 699 ALA A CA 1
ATOM 5370 C C . ALA A 1 699 ? -9.086 -9.445 -22.719 1 98.31 699 ALA A C 1
ATOM 5372 O O . ALA A 1 699 ? -9.82 -10.102 -23.469 1 98.31 699 ALA A O 1
ATOM 5373 N N . ARG A 1 700 ? -8.844 -9.773 -21.453 1 98.38 700 ARG A N 1
ATOM 5374 C CA . ARG A 1 700 ? -9.531 -10.906 -20.844 1 98.38 700 ARG A CA 1
ATOM 5375 C C . ARG A 1 700 ? -11.023 -10.625 -20.703 1 98.38 700 ARG A C 1
ATOM 5377 O O . ARG A 1 700 ? -11.828 -11.555 -20.594 1 98.38 700 ARG A O 1
ATOM 5384 N N . ILE A 1 701 ? -11.422 -9.336 -20.703 1 98.44 701 ILE A N 1
ATOM 5385 C CA . ILE A 1 701 ? -12.828 -8.938 -20.672 1 98.44 701 ILE A CA 1
ATOM 5386 C C . ILE A 1 701 ? -13.391 -8.906 -22.094 1 98.44 701 ILE A C 1
ATOM 5388 O O . ILE A 1 701 ? -14.359 -9.609 -22.406 1 98.44 701 ILE A O 1
ATOM 5392 N N . LYS A 1 702 ? -12.773 -8.219 -23 1 97.75 702 LYS A N 1
ATOM 5393 C CA . LYS A 1 702 ? -13.305 -7.941 -24.328 1 97.75 702 LYS A CA 1
ATOM 5394 C C . LYS A 1 702 ? -13.312 -9.195 -25.188 1 97.75 702 LYS A C 1
ATOM 5396 O O . LYS A 1 702 ? -14.305 -9.484 -25.875 1 97.75 702 LYS A O 1
ATOM 5401 N N . GLY A 1 703 ? -12.25 -9.953 -25.172 1 97.94 703 GLY A N 1
ATOM 5402 C CA . GLY A 1 703 ? -12.133 -11.133 -26.016 1 97.94 703 GLY A CA 1
ATOM 5403 C C . GLY A 1 703 ? -13.273 -12.109 -25.844 1 97.94 703 GLY A C 1
ATOM 5404 O O . GLY A 1 703 ? -14.07 -12.328 -26.766 1 97.94 703 GLY A O 1
ATOM 5405 N N . PRO A 1 704 ? -13.391 -12.641 -24.641 1 97.81 704 PRO A N 1
ATOM 5406 C CA . PRO A 1 704 ? -14.461 -13.609 -24.391 1 97.81 704 PRO A CA 1
ATOM 5407 C C . PRO A 1 704 ? -15.852 -13.023 -24.625 1 97.81 704 PRO A C 1
ATOM 5409 O O . PRO A 1 704 ? -16.75 -13.727 -25.094 1 97.81 704 PRO A O 1
ATOM 5412 N N . LEU A 1 705 ? -16.062 -11.781 -24.328 1 96.44 705 LEU A N 1
ATOM 5413 C CA . LEU A 1 705 ? -17.375 -11.172 -24.5 1 96.44 705 LEU A CA 1
ATOM 5414 C C . LEU A 1 705 ? -17.703 -10.969 -25.969 1 96.44 705 LEU A C 1
ATOM 5416 O O . LEU A 1 705 ? -18.844 -11.156 -26.391 1 96.44 705 LEU A O 1
ATOM 5420 N N . ASP A 1 706 ? -16.703 -10.609 -26.781 1 96.62 706 ASP A N 1
ATOM 5421 C CA . ASP A 1 706 ? -16.891 -10.531 -28.234 1 96.62 706 ASP A CA 1
ATOM 5422 C C . ASP A 1 706 ? -17.234 -11.898 -28.812 1 96.62 706 ASP A C 1
ATOM 5424 O O . ASP A 1 706 ? -17.891 -11.984 -29.844 1 96.62 706 ASP A O 1
ATOM 5428 N N . ASN A 1 707 ? -16.891 -12.898 -28.094 1 97.25 707 ASN A N 1
ATOM 5429 C CA . ASN A 1 707 ? -17.094 -14.273 -28.562 1 97.25 707 ASN A CA 1
ATOM 5430 C C . ASN A 1 707 ? -18.391 -14.859 -28 1 97.25 707 ASN A C 1
ATOM 5432 O O . ASN A 1 707 ? -18.703 -16.031 -28.25 1 97.25 707 ASN A O 1
ATOM 5436 N N . SER A 1 708 ? -19.188 -14.125 -27.266 1 97.19 708 SER A N 1
ATOM 5437 C CA . SER A 1 708 ? -20.344 -14.648 -26.547 1 97.19 708 SER A CA 1
ATOM 5438 C C . SER A 1 708 ? -21.641 -14.117 -27.141 1 97.19 708 SER A C 1
ATOM 5440 O O . SER A 1 708 ? -21.969 -12.938 -26.969 1 97.19 708 SER A O 1
ATOM 5442 N N . ARG A 1 709 ? -22.422 -14.992 -27.734 1 96.44 709 ARG A N 1
ATOM 5443 C CA . ARG A 1 709 ? -23.766 -14.633 -28.203 1 96.44 709 ARG A CA 1
ATOM 5444 C C . ARG A 1 709 ? -24.656 -14.211 -27.031 1 96.44 709 ARG A C 1
ATOM 5446 O O . ARG A 1 709 ? -25.484 -13.312 -27.172 1 96.44 709 ARG A O 1
ATOM 5453 N N . GLU A 1 710 ? -24.453 -14.891 -25.953 1 97.44 710 GLU A N 1
ATOM 5454 C CA . GLU A 1 710 ? -25.281 -14.648 -24.766 1 97.44 710 GLU A CA 1
ATOM 5455 C C . GLU A 1 710 ? -25.047 -13.25 -24.203 1 97.44 710 GLU A C 1
ATOM 5457 O O . GLU A 1 710 ? -25.984 -12.57 -23.812 1 97.44 710 GLU A O 1
ATOM 5462 N N . PHE A 1 711 ? -23.781 -12.805 -24.188 1 98.06 711 PHE A N 1
ATOM 5463 C CA . PHE A 1 711 ? -23.484 -11.438 -23.766 1 98.06 711 PHE A CA 1
ATOM 5464 C C . PHE A 1 711 ? -24.109 -10.422 -24.703 1 98.06 711 PHE A C 1
ATOM 5466 O O . PHE A 1 711 ? -24.75 -9.469 -24.266 1 98.06 711 PHE A O 1
ATOM 5473 N N . ARG A 1 712 ? -23.875 -10.625 -25.938 1 98 712 ARG A N 1
ATOM 5474 C CA . ARG A 1 712 ? -24.359 -9.695 -26.953 1 98 712 ARG A CA 1
ATOM 5475 C C . ARG A 1 712 ? -25.875 -9.594 -26.922 1 98 712 ARG A C 1
ATOM 5477 O O . ARG A 1 712 ? -26.438 -8.516 -27.156 1 98 712 ARG A O 1
ATOM 5484 N N . ARG A 1 713 ? -26.516 -10.672 -26.625 1 98.06 713 ARG A N 1
ATOM 5485 C CA . ARG A 1 713 ? -27.969 -10.664 -26.469 1 98.06 713 ARG A CA 1
ATOM 5486 C C . ARG A 1 713 ? -28.375 -9.938 -25.188 1 98.06 713 ARG A C 1
ATOM 5488 O O . ARG A 1 713 ? -29.297 -9.117 -25.188 1 98.06 713 ARG A O 1
ATOM 5495 N N . ALA A 1 714 ? -27.672 -10.273 -24.125 1 98.31 714 ALA A N 1
ATOM 5496 C CA . ALA A 1 714 ? -28.016 -9.695 -22.828 1 98.31 714 ALA A CA 1
ATOM 5497 C C . ALA A 1 714 ? -27.922 -8.172 -22.875 1 98.31 714 ALA A C 1
ATOM 5499 O O . ALA A 1 714 ? -28.688 -7.48 -22.219 1 98.31 714 ALA A O 1
ATOM 5500 N N . PHE A 1 715 ? -27.016 -7.645 -23.656 1 98.06 715 PHE A N 1
ATOM 5501 C CA . PHE A 1 715 ? -26.797 -6.203 -23.688 1 98.06 715 PHE A CA 1
ATOM 5502 C C . PHE A 1 715 ? -27.312 -5.613 -25 1 98.06 715 PHE A C 1
ATOM 5504 O O . PHE A 1 715 ? -27 -4.473 -25.328 1 98.06 715 PHE A O 1
ATOM 5511 N N . ASN A 1 716 ? -27.984 -6.379 -25.781 1 97.06 716 ASN A N 1
ATOM 5512 C CA . ASN A 1 716 ? -28.641 -5.949 -27.016 1 97.06 716 ASN A CA 1
ATOM 5513 C C . ASN A 1 716 ? -27.641 -5.324 -27.984 1 97.06 716 ASN A C 1
ATOM 5515 O O . ASN A 1 716 ? -27.859 -4.215 -28.484 1 97.06 716 ASN A O 1
ATOM 5519 N N . CYS A 1 717 ? -26.594 -6.012 -28.172 1 97.75 7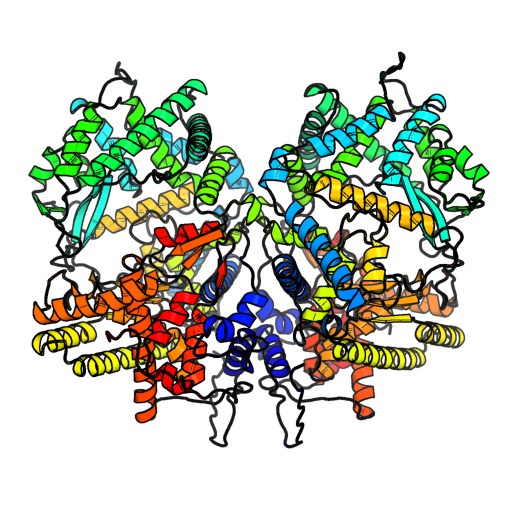17 CYS A N 1
ATOM 5520 C CA . CYS A 1 717 ? -25.594 -5.531 -29.125 1 97.75 717 CYS A CA 1
ATOM 5521 C C . CYS A 1 717 ? -26.109 -5.652 -30.562 1 97.75 717 CYS A C 1
ATOM 5523 O O . CYS A 1 717 ? -26.797 -6.617 -30.891 1 97.75 717 CYS A O 1
ATOM 5525 N N . PRO A 1 718 ? -25.719 -4.688 -31.391 1 96.38 718 PRO A N 1
ATOM 5526 C CA . PRO A 1 718 ? -26.188 -4.746 -32.781 1 96.38 718 PRO A CA 1
ATOM 5527 C C . PRO A 1 718 ? -25.688 -5.988 -33.531 1 96.38 718 PRO A C 1
ATOM 5529 O O . PRO A 1 718 ? -26.438 -6.578 -34.312 1 96.38 718 PRO A O 1
ATOM 5532 N N . VAL A 1 719 ? -24.469 -6.316 -33.25 1 95.19 719 VAL A N 1
ATOM 5533 C CA . VAL A 1 719 ? -23.922 -7.539 -33.812 1 95.19 719 VAL A CA 1
ATOM 5534 C C . VAL A 1 719 ? -24.094 -8.688 -32.844 1 95.19 719 VAL A C 1
ATOM 5536 O O . VAL A 1 719 ? -23.547 -8.648 -31.719 1 95.19 719 VAL A O 1
ATOM 5539 N N . GLN A 1 720 ? -24.719 -9.734 -33.25 1 94.56 720 GLN A N 1
ATOM 5540 C CA . GLN A 1 720 ? -25.016 -10.836 -32.344 1 94.56 720 GLN A CA 1
ATOM 5541 C C . GLN A 1 720 ? -24.094 -12.023 -32.562 1 94.56 720 GLN A C 1
ATOM 5543 O O . GLN A 1 720 ? -23.891 -12.844 -31.672 1 94.56 720 GLN A O 1
ATOM 5548 N N . LYS A 1 721 ? -23.562 -12.039 -33.781 1 95.12 721 LYS A N 1
ATOM 5549 C CA . LYS A 1 721 ? -22.688 -13.156 -34.125 1 95.12 721 LYS A CA 1
ATOM 5550 C C . LYS A 1 721 ? -21.375 -13.078 -33.375 1 95.12 721 LYS A C 1
ATOM 5552 O O . LYS A 1 721 ? -20.75 -12.016 -33.312 1 95.12 721 LYS A O 1
ATOM 5557 N N . PRO A 1 722 ? -20.969 -14.219 -32.781 1 96.5 722 PRO A N 1
ATOM 5558 C CA . PRO A 1 722 ? -19.656 -14.227 -32.094 1 96.5 722 PRO A CA 1
ATOM 5559 C C . PRO A 1 722 ? -18.5 -13.984 -33.062 1 96.5 722 PRO A C 1
ATOM 5561 O O . PRO A 1 722 ? -18.547 -14.422 -34.219 1 96.5 722 PRO A O 1
ATOM 5564 N N . THR A 1 723 ? -17.5 -13.305 -32.531 1 96.44 723 THR A N 1
ATOM 5565 C CA . THR A 1 723 ? -16.312 -13.07 -33.344 1 96.44 723 THR A CA 1
ATOM 5566 C C . THR A 1 723 ? -15.586 -14.391 -33.625 1 96.44 723 THR A C 1
ATOM 5568 O O . THR A 1 723 ? -15.234 -14.68 -34.75 1 96.44 723 THR A O 1
ATOM 5571 N N . CYS A 1 724 ? -15.328 -15.125 -32.562 1 96.62 724 CYS A N 1
ATOM 5572 C CA . CYS A 1 724 ? -14.75 -16.469 -32.625 1 96.62 724 CYS A CA 1
ATOM 5573 C C . CYS A 1 724 ? -15.609 -17.469 -31.891 1 96.62 724 CYS A C 1
ATOM 5575 O O . CYS A 1 724 ? -16.25 -17.125 -30.891 1 96.62 724 CYS A O 1
ATOM 5577 N N . GLU A 1 725 ? -15.664 -18.672 -32.375 1 92.06 725 GLU A N 1
ATOM 5578 C CA . GLU A 1 725 ? -16.453 -19.734 -31.734 1 92.06 725 GLU A CA 1
ATOM 5579 C C . GLU A 1 725 ? -15.664 -21.031 -31.672 1 92.06 725 GLU A C 1
ATOM 5581 O O . GLU A 1 725 ? -15.188 -21.531 -32.688 1 92.06 725 GLU A O 1
ATOM 5586 N N . LEU A 1 726 ? -15.492 -21.5 -30.516 1 92.25 726 LEU A N 1
ATOM 5587 C CA . LEU A 1 726 ? -14.82 -22.781 -30.328 1 92.25 726 LEU A CA 1
ATOM 5588 C C . LEU A 1 726 ? -15.656 -23.719 -29.453 1 92.25 726 LEU A C 1
ATOM 5590 O O . LEU A 1 726 ? -15.969 -24.844 -29.859 1 92.25 726 LEU A O 1
ATOM 5594 N N . TRP A 1 727 ? -15.992 -23.234 -28.25 1 84.12 727 TRP A N 1
ATOM 5595 C CA . TRP A 1 727 ? -16.766 -24.062 -27.344 1 84.12 727 TRP A CA 1
ATOM 5596 C C . TRP A 1 727 ? -18.156 -23.484 -27.125 1 84.12 727 TRP A C 1
ATOM 5598 O O . TRP A 1 727 ? -18.312 -22.281 -26.891 1 84.12 727 TRP A O 1
ATOM 5608 N N . MET B 1 1 ? -24.188 15.648 -13.82 1 19.94 1 MET B N 1
ATOM 5609 C CA . MET B 1 1 ? -24.891 15.578 -12.547 1 19.94 1 MET B CA 1
ATOM 5610 C C . MET B 1 1 ? -26 14.531 -12.602 1 19.94 1 MET B C 1
ATOM 5612 O O . MET B 1 1 ? -26.984 14.695 -13.32 1 19.94 1 MET B O 1
ATOM 5616 N N . ALA B 1 2 ? -25.594 13.273 -12.344 1 27.92 2 ALA B N 1
ATOM 5617 C CA . ALA B 1 2 ? -26.672 12.297 -12.508 1 27.92 2 ALA B CA 1
ATOM 5618 C C . ALA B 1 2 ? -27.859 12.641 -11.625 1 27.92 2 ALA B C 1
ATOM 5620 O O . ALA B 1 2 ? -27.703 13.164 -10.523 1 27.92 2 ALA B O 1
ATOM 5621 N N . PRO B 1 3 ? -29.047 12.641 -12.086 1 25.5 3 PRO B N 1
ATOM 5622 C CA . PRO B 1 3 ? -30.297 12.961 -11.383 1 25.5 3 PRO B CA 1
ATOM 5623 C C . PRO B 1 3 ? -30.469 12.156 -10.102 1 25.5 3 PRO B C 1
ATOM 5625 O O . PRO B 1 3 ? -30.25 10.945 -10.094 1 25.5 3 PRO B O 1
ATOM 5628 N N . THR B 1 4 ? -30.297 12.844 -8.914 1 31.86 4 THR B N 1
ATOM 5629 C CA . THR B 1 4 ? -30.656 12.367 -7.586 1 31.86 4 THR B CA 1
ATOM 5630 C C . THR B 1 4 ? -32.156 12.156 -7.477 1 31.86 4 THR B C 1
ATOM 5632 O O . THR B 1 4 ? -32.906 13.094 -7.203 1 31.86 4 THR B O 1
ATOM 5635 N N . ASP B 1 5 ? -32.812 11.555 -8.352 1 27.48 5 ASP B N 1
ATOM 5636 C CA . ASP B 1 5 ? -34.219 11.359 -8.07 1 27.48 5 ASP B CA 1
ATOM 5637 C C . ASP B 1 5 ? -34.438 10.516 -6.812 1 27.48 5 ASP B C 1
ATOM 5639 O O . ASP B 1 5 ? -34.062 9.328 -6.793 1 27.48 5 ASP B O 1
ATOM 5643 N N . LEU B 1 6 ? -34.5 11.25 -5.66 1 32.22 6 LEU B N 1
ATOM 5644 C CA . LEU B 1 6 ? -34.844 10.766 -4.328 1 32.22 6 LEU B CA 1
ATOM 5645 C C . LEU B 1 6 ? -36.281 10.312 -4.273 1 32.22 6 LEU B C 1
ATOM 5647 O O . LEU B 1 6 ? -37.188 11.078 -3.893 1 32.22 6 LEU B O 1
ATOM 5651 N N . ASN B 1 7 ? -36.906 9.555 -5.047 1 29.3 7 ASN B N 1
ATOM 5652 C CA . ASN B 1 7 ? -38.281 9.195 -4.758 1 29.3 7 ASN B CA 1
ATOM 5653 C C . ASN B 1 7 ? -38.375 8.391 -3.467 1 29.3 7 ASN B C 1
ATOM 5655 O O . ASN B 1 7 ? -38 7.223 -3.422 1 29.3 7 ASN B O 1
ATOM 5659 N N . THR B 1 8 ? -38.562 9.086 -2.148 1 33.31 8 THR B N 1
ATOM 5660 C CA . THR B 1 8 ? -38.75 8.641 -0.775 1 33.31 8 THR B CA 1
ATOM 5661 C C . THR B 1 8 ? -40.156 8.07 -0.589 1 33.31 8 THR B C 1
ATOM 5663 O O . THR B 1 8 ? -40.656 7.941 0.54 1 33.31 8 THR B O 1
ATOM 5666 N N . THR B 1 9 ? -40.938 7.223 -1.11 1 30.75 9 THR B N 1
ATOM 5667 C CA . THR B 1 9 ? -42.219 6.793 -0.58 1 30.75 9 THR B CA 1
ATOM 5668 C C . THR B 1 9 ? -42.031 5.965 0.689 1 30.75 9 THR B C 1
ATOM 5670 O O . THR B 1 9 ? -41.094 5.164 0.783 1 30.75 9 THR B O 1
ATOM 5673 N N . ALA B 1 10 ? -42.875 6.188 2.076 1 31.92 10 ALA B N 1
ATOM 5674 C CA . ALA B 1 10 ? -42.969 5.844 3.492 1 31.92 10 ALA B CA 1
ATOM 5675 C C . ALA B 1 10 ? -43.219 4.352 3.684 1 31.92 10 ALA B C 1
ATOM 5677 O O . ALA B 1 10 ? -43.531 3.906 4.789 1 31.92 10 ALA B O 1
ATOM 5678 N N . THR B 1 11 ? -43.688 3.531 3.068 1 35.22 11 THR B N 1
ATOM 5679 C CA . THR B 1 11 ? -43.719 2.178 3.605 1 35.22 11 THR B CA 1
ATOM 5680 C C . THR B 1 11 ? -42.375 1.762 4.152 1 35.22 11 THR B C 1
ATOM 5682 O O . THR B 1 11 ? -41.344 2.311 3.752 1 35.22 11 THR B O 1
ATOM 5685 N N . GLY B 1 12 ? -42.031 1.186 5.43 1 46.19 12 GLY B N 1
ATOM 5686 C CA . GLY B 1 12 ? -40.875 0.971 6.277 1 46.19 12 GLY B CA 1
ATOM 5687 C C . GLY B 1 12 ? -39.562 0.9 5.5 1 46.19 12 GLY B C 1
ATOM 5688 O O . GLY B 1 12 ? -38.969 -0.17 5.387 1 46.19 12 GLY B O 1
ATOM 5689 N N . SER B 1 13 ? -39.219 1.554 4.414 1 62.53 13 SER B N 1
ATOM 5690 C CA . SER B 1 13 ? -38.5 1.391 3.166 1 62.53 13 SER B CA 1
ATOM 5691 C C . SER B 1 13 ? -37 1.655 3.369 1 62.53 13 SER B C 1
ATOM 5693 O O . SER B 1 13 ? -36.625 2.691 3.916 1 62.53 13 SER B O 1
ATOM 5695 N N . TYR B 1 14 ? -36.188 0.654 3.465 1 84.81 14 TYR B N 1
ATOM 5696 C CA . TYR B 1 14 ? -34.719 0.688 3.48 1 84.81 14 TYR B CA 1
ATOM 5697 C C . TYR B 1 14 ? -34.188 1.603 2.385 1 84.81 14 TYR B C 1
ATOM 5699 O O . TYR B 1 14 ? -34.75 1.652 1.283 1 84.81 14 TYR B O 1
ATOM 5707 N N . CYS B 1 15 ? -33.344 2.506 2.846 1 90.12 15 CYS B N 1
ATOM 5708 C CA . CYS B 1 15 ? -32.594 3.248 1.842 1 90.12 15 CYS B CA 1
ATOM 5709 C C . CYS B 1 15 ? -31.781 2.307 0.972 1 90.12 15 CYS B C 1
ATOM 5711 O O . CYS B 1 15 ? -30.859 1.639 1.462 1 90.12 15 CYS B O 1
ATOM 5713 N N . THR B 1 16 ? -32.062 2.26 -0.302 1 87.94 16 THR B N 1
ATOM 5714 C CA . THR B 1 16 ? -31.359 1.314 -1.171 1 87.94 16 THR B CA 1
ATOM 5715 C C . THR B 1 16 ? -30.625 2.045 -2.287 1 87.94 16 THR B C 1
ATOM 5717 O O . THR B 1 16 ? -30.344 1.463 -3.334 1 87.94 16 THR B O 1
ATOM 5720 N N . THR B 1 17 ? -30.453 3.375 -2.062 1 91.69 17 THR B N 1
ATOM 5721 C CA . THR B 1 17 ? -29.594 4.078 -3.01 1 91.69 17 THR B CA 1
ATOM 5722 C C . THR B 1 17 ? -28.156 3.543 -2.949 1 91.69 17 THR B C 1
ATOM 5724 O O . THR B 1 17 ? -27.766 2.934 -1.953 1 91.69 17 THR B O 1
ATOM 5727 N N . PRO B 1 18 ? -27.406 3.764 -4.012 1 91.25 18 PRO B N 1
ATOM 5728 C CA . PRO B 1 18 ? -26.031 3.279 -4.004 1 91.25 18 PRO B CA 1
ATOM 5729 C C . PRO B 1 18 ? -25.234 3.797 -2.812 1 91.25 18 PRO B C 1
ATOM 5731 O O . PRO B 1 18 ? -24.484 3.037 -2.184 1 91.25 18 PRO B O 1
ATOM 5734 N N . VAL B 1 19 ? -25.406 5 -2.469 1 94.44 19 VAL B N 1
ATOM 5735 C CA . VAL B 1 19 ? -24.641 5.598 -1.384 1 94.44 19 VAL B CA 1
ATOM 5736 C C . VAL B 1 19 ? -25.031 4.965 -0.054 1 94.44 19 VAL B C 1
ATOM 5738 O O . VAL B 1 19 ? -24.203 4.773 0.827 1 94.44 19 VAL B O 1
ATOM 5741 N N . CYS B 1 20 ? -26.344 4.637 0.12 1 95.31 20 CYS B N 1
ATOM 5742 C CA . CYS B 1 20 ? -26.812 3.994 1.341 1 95.31 20 CYS B CA 1
ATOM 5743 C C . CYS B 1 20 ? -26.312 2.561 1.436 1 95.31 20 CYS B C 1
ATOM 5745 O O . CYS B 1 20 ? -25.938 2.102 2.514 1 95.31 20 CYS B O 1
ATOM 5747 N N . LEU B 1 21 ? -26.281 1.893 0.301 1 94.88 21 LEU B N 1
ATOM 5748 C CA . LEU B 1 21 ? -25.766 0.525 0.281 1 94.88 21 LEU B CA 1
ATOM 5749 C C . LEU B 1 21 ? -24.281 0.49 0.615 1 94.88 21 LEU B C 1
ATOM 5751 O O . LEU B 1 21 ? -23.828 -0.38 1.362 1 94.88 21 LEU B O 1
ATOM 5755 N N . GLU B 1 22 ? -23.594 1.442 0.078 1 95.62 22 GLU B N 1
ATOM 5756 C CA . GLU B 1 22 ? -22.156 1.531 0.315 1 95.62 22 GLU B CA 1
ATOM 5757 C C . GLU B 1 22 ? -21.859 1.755 1.794 1 95.62 22 GLU B C 1
ATOM 5759 O O . GLU B 1 22 ? -20.969 1.105 2.357 1 95.62 22 GLU B O 1
ATOM 5764 N N . ILE B 1 23 ? -22.578 2.658 2.439 1 97.5 23 ILE B N 1
ATOM 5765 C CA . ILE B 1 23 ? -22.281 2.963 3.832 1 97.5 23 ILE B CA 1
ATOM 5766 C C . ILE B 1 23 ? -22.75 1.815 4.727 1 97.5 23 ILE B C 1
ATOM 5768 O O . ILE B 1 23 ? -22.109 1.511 5.738 1 97.5 23 ILE B O 1
ATOM 5772 N N . ALA B 1 24 ? -23.891 1.194 4.379 1 97.19 24 ALA B N 1
ATOM 5773 C CA . ALA B 1 24 ? -24.328 0.02 5.129 1 97.19 24 ALA B CA 1
ATOM 5774 C C . ALA B 1 24 ? -23.281 -1.084 5.086 1 97.19 24 ALA B C 1
ATOM 5776 O O . ALA B 1 24 ? -22.938 -1.664 6.117 1 97.19 24 ALA B O 1
ATOM 5777 N N . SER B 1 25 ? -22.766 -1.308 3.906 1 96.5 25 SER B N 1
ATOM 5778 C CA . SER B 1 25 ? -21.719 -2.312 3.732 1 96.5 25 SER B CA 1
ATOM 5779 C C . SER B 1 25 ? -20.453 -1.942 4.512 1 96.5 25 SER B C 1
ATOM 5781 O O . SER B 1 25 ? -19.844 -2.797 5.156 1 96.5 25 SER B O 1
ATOM 5783 N N . ASN B 1 26 ? -20.078 -0.698 4.418 1 97.69 26 ASN B N 1
ATOM 5784 C CA . ASN B 1 26 ? -18.906 -0.219 5.129 1 97.69 26 ASN B CA 1
ATOM 5785 C C . ASN B 1 26 ? -19.031 -0.44 6.633 1 97.69 26 ASN B C 1
ATOM 5787 O O . ASN B 1 26 ? -18.094 -0.931 7.27 1 97.69 26 ASN B O 1
ATOM 5791 N N . ILE B 1 27 ? -20.172 -0.109 7.199 1 98.38 27 ILE B N 1
ATOM 5792 C CA . ILE B 1 27 ? -20.391 -0.263 8.633 1 98.38 27 ILE B CA 1
ATOM 5793 C C . ILE B 1 27 ? -20.344 -1.741 9.008 1 98.38 27 ILE B C 1
ATOM 5795 O O . ILE B 1 27 ? -19.672 -2.117 9.977 1 98.38 27 ILE B O 1
ATOM 5799 N N . LEU B 1 28 ? -20.953 -2.533 8.195 1 97.31 28 LEU B N 1
ATOM 5800 C CA . LEU B 1 28 ? -21.016 -3.965 8.477 1 97.31 28 LEU B CA 1
ATOM 5801 C C . LEU B 1 28 ? -19.625 -4.59 8.414 1 97.31 28 LEU B C 1
ATOM 5803 O O . LEU B 1 28 ? -19.281 -5.414 9.266 1 97.31 28 LEU B O 1
ATOM 5807 N N . GLU B 1 29 ? -18.844 -4.199 7.461 1 96.12 29 GLU B N 1
ATOM 5808 C CA . GLU B 1 29 ? -17.516 -4.777 7.27 1 96.12 29 GLU B CA 1
ATOM 5809 C C . GLU B 1 29 ? -16.562 -4.367 8.391 1 96.12 29 GLU B C 1
ATOM 5811 O O . GLU B 1 29 ? -15.625 -5.094 8.719 1 96.12 29 GLU B O 1
ATOM 5816 N N . ASN B 1 30 ? -16.828 -3.244 9 1 98.12 30 ASN B N 1
ATOM 5817 C CA . ASN B 1 30 ? -15.953 -2.756 10.062 1 98.12 30 ASN B CA 1
ATOM 5818 C C . ASN B 1 30 ? -16.312 -3.375 11.406 1 98.12 30 ASN B C 1
ATOM 5820 O O . ASN B 1 30 ? -15.477 -3.402 12.32 1 98.12 30 ASN B O 1
ATOM 5824 N N . LEU B 1 31 ? -17.516 -3.885 11.539 1 98.06 31 LEU B N 1
ATOM 5825 C CA . LEU B 1 31 ? -17.938 -4.539 12.773 1 98.06 31 LEU B CA 1
ATOM 5826 C C . LEU B 1 31 ? -17.141 -5.82 13.008 1 98.06 31 LEU B C 1
ATOM 5828 O O . LEU B 1 31 ? -16.797 -6.523 12.055 1 98.06 31 LEU B O 1
ATOM 5832 N N . ALA B 1 32 ? -16.922 -6.082 14.305 1 96.5 32 ALA B N 1
ATOM 5833 C CA . ALA B 1 32 ? -16.375 -7.398 14.641 1 96.5 32 ALA B CA 1
ATOM 5834 C C . ALA B 1 32 ? -17.266 -8.516 14.094 1 96.5 32 ALA B C 1
ATOM 5836 O O . ALA B 1 32 ? -18.5 -8.375 14.07 1 96.5 32 ALA B O 1
ATOM 5837 N N . VAL B 1 33 ? -16.656 -9.57 13.703 1 88.75 33 VAL B N 1
ATOM 5838 C CA . VAL B 1 33 ? -17.406 -10.703 13.164 1 88.75 33 VAL B CA 1
ATOM 5839 C C . VAL B 1 33 ? -18.391 -11.211 14.211 1 88.75 33 VAL B C 1
ATOM 5841 O O . VAL B 1 33 ? -19.531 -11.578 13.891 1 88.75 33 VAL B O 1
ATOM 5844 N N . ASN B 1 34 ? -18 -11.195 15.5 1 91.19 34 ASN B N 1
ATOM 5845 C CA . ASN B 1 34 ? -18.844 -11.633 16.609 1 91.19 34 ASN B CA 1
ATOM 5846 C C . ASN B 1 34 ? -19.344 -10.453 17.438 1 91.19 34 ASN B C 1
ATOM 5848 O O . ASN B 1 34 ? -19.359 -10.508 18.656 1 91.19 34 ASN B O 1
ATOM 5852 N N . TYR B 1 35 ? -19.672 -9.367 16.734 1 94.38 35 TYR B N 1
ATOM 5853 C CA . TYR B 1 35 ? -20 -8.125 17.422 1 94.38 35 TYR B CA 1
ATOM 5854 C C . TYR B 1 35 ? -21.172 -8.328 18.375 1 94.38 35 TYR B C 1
ATOM 5856 O O . TYR B 1 35 ? -21.281 -7.629 19.391 1 94.38 35 TYR B O 1
ATOM 5864 N N . THR B 1 36 ? -22.047 -9.32 18.141 1 93.88 36 THR B N 1
ATOM 5865 C CA . THR B 1 36 ? -23.219 -9.562 19 1 93.88 36 THR B CA 1
ATOM 5866 C C . THR B 1 36 ? -22.781 -10.141 20.344 1 93.88 36 THR B C 1
ATOM 5868 O O . THR B 1 36 ? -23.562 -10.156 21.297 1 93.88 36 THR B O 1
ATOM 5871 N N . GLU B 1 37 ? -21.547 -10.578 20.375 1 93.25 37 GLU B N 1
ATOM 5872 C CA . GLU B 1 37 ? -21.047 -11.188 21.609 1 93.25 37 GLU B CA 1
ATOM 5873 C C . GLU B 1 37 ? -20.141 -10.227 22.359 1 93.25 37 GLU B C 1
ATOM 5875 O O . GLU B 1 37 ? -19.672 -10.539 23.453 1 93.25 37 GLU B O 1
ATOM 5880 N N . VAL B 1 38 ? -19.938 -9.125 21.797 1 95.88 38 VAL B N 1
ATOM 5881 C CA . VAL B 1 38 ? -19.062 -8.133 22.438 1 95.88 38 VAL B CA 1
ATOM 5882 C C . VAL B 1 38 ? -19.906 -7.16 23.266 1 95.88 38 VAL B C 1
ATOM 5884 O O . VAL B 1 38 ? -20.891 -6.609 22.766 1 95.88 38 VAL B O 1
ATOM 5887 N N . ASP B 1 39 ? -19.516 -6.957 24.516 1 96.56 39 ASP B N 1
ATOM 5888 C CA . ASP B 1 39 ? -20.188 -5.965 25.344 1 96.56 39 ASP B CA 1
ATOM 5889 C C . ASP B 1 39 ? -19.828 -4.547 24.922 1 96.56 39 ASP B C 1
ATOM 5891 O O . ASP B 1 39 ? -18.688 -4.109 25.078 1 96.56 39 ASP B O 1
ATOM 5895 N N . PRO B 1 40 ? -20.781 -3.836 24.312 1 97.19 40 PRO B N 1
ATOM 5896 C CA . PRO B 1 40 ? -20.484 -2.486 23.828 1 97.19 40 PRO B CA 1
ATOM 5897 C C . PRO B 1 40 ? -20.047 -1.536 24.938 1 97.19 40 PRO B C 1
ATOM 5899 O O . PRO B 1 40 ? -19.344 -0.555 24.688 1 97.19 40 PRO B O 1
ATOM 5902 N N . CYS B 1 41 ? -20.406 -1.781 26.188 1 97.06 41 CYS B N 1
ATOM 5903 C CA . CYS B 1 41 ? -20.141 -0.86 27.297 1 97.06 41 CYS B CA 1
ATOM 5904 C C . CYS B 1 41 ? -18.703 -0.999 27.797 1 97.06 41 CYS B C 1
ATOM 5906 O O . CYS B 1 41 ? -18.188 -0.091 28.438 1 97.06 41 CYS B O 1
ATOM 5908 N N . THR B 1 42 ? -18.094 -2.133 27.453 1 94.44 42 THR B N 1
ATOM 5909 C CA . THR B 1 42 ? -16.766 -2.365 27.984 1 94.44 42 THR B CA 1
ATOM 5910 C C . THR B 1 42 ? -15.719 -2.305 26.891 1 94.44 42 THR B C 1
ATOM 5912 O O . THR B 1 42 ? -14.562 -1.953 27.125 1 94.44 42 THR B O 1
ATOM 5915 N N . ASP B 1 43 ? -16.125 -2.684 25.656 1 94.38 43 ASP B N 1
ATOM 5916 C CA . ASP B 1 43 ? -15.117 -2.764 24.594 1 94.38 43 ASP B CA 1
ATOM 5917 C C . ASP B 1 43 ? -15.719 -2.354 23.25 1 94.38 43 ASP B C 1
ATOM 5919 O O . ASP B 1 43 ? -15.719 -3.137 22.297 1 94.38 43 ASP B O 1
ATOM 5923 N N . PHE B 1 44 ? -16.062 -1.093 23.141 1 98.25 44 PHE B N 1
ATOM 5924 C CA . PHE B 1 44 ? -16.734 -0.623 21.938 1 98.25 44 PHE B CA 1
ATOM 5925 C C . PHE B 1 44 ? -15.758 -0.571 20.766 1 98.25 44 PHE B C 1
ATOM 5927 O O . PHE B 1 44 ? -16.156 -0.711 19.609 1 98.25 44 PHE B O 1
ATOM 5934 N N . ASP B 1 45 ? -14.43 -0.337 21.031 1 97.94 45 ASP B N 1
ATOM 5935 C CA . ASP B 1 45 ? -13.414 -0.381 19.984 1 97.94 45 ASP B CA 1
ATOM 5936 C C . ASP B 1 45 ? -13.406 -1.739 19.281 1 97.94 45 ASP B C 1
ATOM 5938 O O . ASP B 1 45 ? -13.359 -1.812 18.062 1 97.94 45 ASP B O 1
ATOM 5942 N N . LYS B 1 46 ? -13.43 -2.783 20.094 1 97.38 46 LYS B N 1
ATOM 5943 C CA . LYS B 1 46 ? -13.469 -4.133 19.531 1 97.38 46 LYS B CA 1
ATOM 5944 C C . LYS B 1 46 ? -14.727 -4.352 18.703 1 97.38 46 LYS B C 1
ATOM 5946 O O . LYS B 1 46 ? -14.672 -4.902 17.609 1 97.38 46 LYS B O 1
ATOM 5951 N N . LEU B 1 47 ? -15.883 -3.955 19.219 1 98.12 47 LEU B N 1
ATOM 5952 C CA . LEU B 1 47 ? -17.156 -4.125 18.531 1 98.12 47 LEU B CA 1
ATOM 5953 C C . LEU B 1 47 ? -17.172 -3.357 17.203 1 98.12 47 LEU B C 1
ATOM 5955 O O . LEU B 1 47 ? -17.5 -3.92 16.156 1 98.12 47 LEU B O 1
ATOM 5959 N N . ALA B 1 48 ? -16.766 -2.098 17.234 1 98.69 48 ALA B N 1
ATOM 5960 C CA . ALA B 1 48 ? -16.938 -1.175 16.109 1 98.69 48 ALA B CA 1
ATOM 5961 C C . ALA B 1 48 ? -15.828 -1.367 15.07 1 98.69 48 ALA B C 1
ATOM 5963 O O . ALA B 1 48 ? -16.047 -1.148 13.875 1 98.69 48 ALA B O 1
ATOM 5964 N N . CYS B 1 49 ? -14.602 -1.793 15.539 1 98.56 49 CYS B N 1
ATOM 5965 C CA . CYS B 1 49 ? -13.445 -1.705 14.656 1 98.56 49 CYS B CA 1
ATOM 5966 C C . CYS B 1 49 ? -12.828 -3.08 14.43 1 98.56 49 CYS B C 1
ATOM 5968 O O . CYS B 1 49 ? -11.82 -3.205 13.734 1 98.56 49 CYS B O 1
ATOM 5970 N N . GLY B 1 50 ? -13.406 -4.109 15.039 1 97.81 50 GLY B N 1
ATOM 5971 C CA . GLY B 1 50 ? -12.797 -5.426 14.914 1 97.81 50 GLY B CA 1
ATOM 5972 C C . GLY B 1 50 ? -12.672 -5.891 13.477 1 97.81 50 GLY B C 1
ATOM 5973 O O . GLY B 1 50 ? -11.648 -6.469 13.094 1 97.81 50 GLY B O 1
ATOM 5974 N N . GLY B 1 51 ? -13.711 -5.719 12.695 1 97.38 51 GLY B N 1
ATOM 5975 C CA . GLY B 1 51 ? -13.664 -6.074 11.281 1 97.38 51 GLY B CA 1
ATOM 5976 C C . GLY B 1 51 ? -12.641 -5.281 10.5 1 97.38 51 GLY B C 1
ATOM 5977 O O . GLY B 1 51 ? -11.93 -5.836 9.656 1 97.38 51 GLY B O 1
ATOM 5978 N N . TYR B 1 52 ? -12.555 -4 10.742 1 97.88 52 TYR B N 1
ATOM 5979 C CA . TYR B 1 52 ? -11.539 -3.17 10.102 1 97.88 52 TYR B CA 1
ATOM 5980 C C . TYR B 1 52 ? -10.141 -3.703 10.391 1 97.88 52 TYR B C 1
ATOM 5982 O O . TYR B 1 52 ? -9.328 -3.859 9.469 1 97.88 52 TYR B O 1
ATOM 5990 N N . LYS B 1 53 ? -9.867 -3.963 11.68 1 97.38 53 LYS B N 1
ATOM 5991 C CA . LYS B 1 53 ? -8.547 -4.383 12.117 1 97.38 53 LYS B CA 1
ATOM 5992 C C . LYS B 1 53 ? -8.172 -5.742 11.531 1 97.38 53 LYS B C 1
ATOM 5994 O O . LYS B 1 53 ? -7 -6.023 11.289 1 97.38 53 LYS B O 1
ATOM 5999 N N . SER B 1 54 ? -9.148 -6.512 11.211 1 95.75 54 SER B N 1
ATOM 6000 C CA . SER B 1 54 ? -8.906 -7.848 10.672 1 95.75 54 SER B CA 1
ATOM 6001 C C . SER B 1 54 ? -8.602 -7.801 9.18 1 95.75 54 SER B C 1
ATOM 6003 O O . SER B 1 54 ? -8.055 -8.75 8.625 1 95.75 54 SER B O 1
ATOM 6005 N N . ARG B 1 55 ? -8.836 -6.66 8.539 1 95.25 55 ARG B N 1
ATOM 6006 C CA . ARG B 1 55 ? -8.766 -6.664 7.082 1 95.25 55 ARG B CA 1
ATOM 6007 C C . ARG B 1 55 ? -7.785 -5.613 6.574 1 95.25 55 ARG B C 1
ATOM 6009 O O . ARG B 1 55 ? -7.527 -5.527 5.371 1 95.25 55 ARG B O 1
ATOM 6016 N N . HIS B 1 56 ? -7.227 -4.812 7.477 1 96.81 56 HIS B N 1
ATOM 6017 C CA . HIS B 1 56 ? -6.371 -3.719 7.039 1 96.81 56 HIS B CA 1
ATOM 6018 C C . HIS B 1 56 ? -4.973 -3.834 7.641 1 96.81 56 HIS B C 1
ATOM 6020 O O . HIS B 1 56 ? -4.816 -4.316 8.766 1 96.81 56 HIS B O 1
ATOM 6026 N N . ALA B 1 57 ? -4.027 -3.441 6.93 1 97.44 57 ALA B N 1
ATOM 6027 C CA . ALA B 1 57 ? -2.648 -3.23 7.359 1 97.44 57 ALA B CA 1
ATOM 6028 C C . ALA B 1 57 ? -2.096 -1.918 6.809 1 97.44 57 ALA B C 1
ATOM 6030 O O . ALA B 1 57 ? -2.557 -1.43 5.773 1 97.44 57 ALA B O 1
ATOM 6031 N N . PRO B 1 58 ? -1.145 -1.338 7.5 1 97.56 58 PRO B N 1
ATOM 6032 C CA . PRO B 1 58 ? -0.577 -0.086 6.992 1 97.56 58 PRO B CA 1
ATOM 6033 C C . PRO B 1 58 ? 0.087 -0.25 5.629 1 97.56 58 PRO B C 1
ATOM 6035 O O . PRO B 1 58 ? 0.741 -1.265 5.371 1 97.56 58 PRO B O 1
ATOM 6038 N N . ALA B 1 59 ? -0.157 0.724 4.762 1 96.12 59 ALA B N 1
ATOM 6039 C CA . ALA B 1 59 ? 0.578 0.787 3.5 1 96.12 59 ALA B CA 1
ATOM 6040 C C . ALA B 1 59 ? 2.074 0.958 3.746 1 96.12 59 ALA B C 1
ATOM 6042 O O . ALA B 1 59 ? 2.488 1.377 4.832 1 96.12 59 ALA B O 1
ATOM 6043 N N . ALA B 1 60 ? 2.852 0.667 2.748 1 97.31 60 ALA B N 1
ATOM 6044 C CA . ALA B 1 60 ? 4.301 0.777 2.887 1 97.31 60 ALA B CA 1
ATOM 6045 C C . ALA B 1 60 ? 4.711 2.197 3.268 1 97.31 60 ALA B C 1
ATOM 6047 O O . ALA B 1 60 ? 4.27 3.164 2.643 1 97.31 60 ALA B O 1
ATOM 6048 N N . GLY B 1 61 ? 5.523 2.279 4.285 1 97.19 61 GLY B N 1
ATOM 6049 C CA . GLY B 1 61 ? 6.035 3.562 4.742 1 97.19 61 GLY B CA 1
ATOM 6050 C C . GLY B 1 61 ? 5.09 4.281 5.684 1 97.19 61 GLY B C 1
ATOM 6051 O O . GLY B 1 61 ? 5.477 5.242 6.348 1 97.19 61 GLY B O 1
ATOM 6052 N N . ALA B 1 62 ? 3.857 3.855 5.785 1 97.19 62 ALA B N 1
ATOM 6053 C CA . ALA B 1 62 ? 2.877 4.508 6.652 1 97.19 62 ALA B CA 1
ATOM 6054 C C . ALA B 1 62 ? 2.975 3.988 8.086 1 97.19 62 ALA B C 1
ATOM 6056 O O . ALA B 1 62 ? 3.215 2.799 8.305 1 97.19 62 ALA B O 1
ATOM 6057 N N . GLY B 1 63 ? 2.752 4.855 9.062 1 97.38 63 GLY B N 1
ATOM 6058 C CA . GLY B 1 63 ? 2.82 4.477 10.461 1 97.38 63 GLY B CA 1
ATOM 6059 C C . GLY B 1 63 ? 1.581 3.742 10.945 1 97.38 63 GLY B C 1
ATOM 6060 O O . GLY B 1 63 ? 1.629 3.02 11.938 1 97.38 63 GLY B O 1
ATOM 6061 N N . LYS B 1 64 ? 0.5 3.896 10.227 1 97.38 64 LYS B N 1
ATOM 6062 C CA . LYS B 1 64 ? -0.746 3.23 10.594 1 97.38 64 LYS B CA 1
ATOM 6063 C C . LYS B 1 64 ? -1.71 3.172 9.414 1 97.38 64 LYS B C 1
ATOM 6065 O O . LYS B 1 64 ? -1.609 3.975 8.484 1 97.38 64 LYS B O 1
ATOM 6070 N N . ALA B 1 65 ? -2.551 2.148 9.375 1 97.75 65 ALA B N 1
ATOM 6071 C CA . ALA B 1 65 ? -3.826 2.205 8.672 1 97.75 65 ALA B CA 1
ATOM 6072 C C . ALA B 1 65 ? -4.922 2.791 9.555 1 97.75 65 ALA B C 1
ATOM 6074 O O . ALA B 1 65 ? -4.984 2.498 10.75 1 97.75 65 ALA B O 1
ATOM 6075 N N . SER B 1 66 ? -5.73 3.652 9.016 1 98 66 SER B N 1
ATOM 6076 C CA . SER B 1 66 ? -6.84 4.234 9.766 1 98 66 SER B CA 1
ATOM 6077 C C . SER B 1 66 ? -7.98 4.641 8.836 1 98 66 SER B C 1
ATOM 6079 O O . SER B 1 66 ? -7.781 4.789 7.633 1 98 66 SER B O 1
ATOM 6081 N N . THR B 1 67 ? -9.148 4.742 9.375 1 97.69 67 THR B N 1
ATOM 6082 C CA . THR B 1 67 ? -10.297 5.141 8.586 1 97.69 67 THR B CA 1
ATOM 6083 C C . THR B 1 67 ? -10.047 6.48 7.898 1 97.69 67 THR B C 1
ATOM 6085 O O . THR B 1 67 ? -10.289 6.629 6.699 1 97.69 67 THR B O 1
ATOM 6088 N N . LEU B 1 68 ? -9.555 7.449 8.586 1 97.44 68 LEU B N 1
ATOM 6089 C CA . LEU B 1 68 ? -9.273 8.75 7.988 1 97.44 68 LEU B CA 1
ATOM 6090 C C . LEU B 1 68 ? -8.102 8.656 7.012 1 97.44 68 LEU B C 1
ATOM 6092 O O . LEU B 1 68 ? -8.078 9.367 6.004 1 97.44 68 LEU B O 1
ATOM 6096 N N . GLY B 1 69 ? -7.094 7.809 7.383 1 97.06 69 GLY B N 1
ATOM 6097 C CA . GLY B 1 69 ? -6.004 7.562 6.453 1 97.06 69 GLY B CA 1
ATOM 6098 C C . GLY B 1 69 ? -6.465 6.973 5.133 1 97.06 69 GLY B C 1
ATOM 6099 O O . GLY B 1 69 ? -5.949 7.332 4.074 1 97.06 69 GLY B O 1
ATOM 6100 N N . ASP B 1 70 ? -7.461 6.09 5.227 1 97.12 70 ASP B N 1
ATOM 6101 C CA . ASP B 1 70 ? -8.016 5.488 4.023 1 97.12 70 ASP B CA 1
ATOM 6102 C C . ASP B 1 70 ? -8.68 6.543 3.135 1 97.12 70 ASP B C 1
ATOM 6104 O O . ASP B 1 70 ? -8.57 6.488 1.909 1 97.12 70 ASP B O 1
ATOM 6108 N N . VAL B 1 71 ? -9.352 7.488 3.748 1 97.75 71 VAL B N 1
ATOM 6109 C CA . VAL B 1 71 ? -9.953 8.594 3.008 1 97.75 71 VAL B CA 1
ATOM 6110 C C . VAL B 1 71 ? -8.859 9.398 2.307 1 97.75 71 VAL B C 1
ATOM 6112 O O . VAL B 1 71 ? -8.977 9.711 1.119 1 97.75 71 VAL B O 1
ATOM 6115 N N . GLY B 1 72 ? -7.812 9.703 3.055 1 97.69 72 GLY B N 1
ATOM 6116 C CA . GLY B 1 72 ? -6.699 10.43 2.471 1 97.69 72 GLY B CA 1
ATOM 6117 C C . GLY B 1 72 ? -6.059 9.695 1.306 1 97.69 72 GLY B C 1
ATOM 6118 O O . GLY B 1 72 ? -5.688 10.312 0.304 1 97.69 72 GLY B O 1
ATOM 6119 N N . ASP B 1 73 ? -5.902 8.398 1.427 1 97 73 ASP B N 1
ATOM 6120 C CA . ASP B 1 73 ? -5.32 7.59 0.361 1 97 73 ASP B CA 1
ATOM 6121 C C . ASP B 1 73 ? -6.184 7.633 -0.897 1 97 73 ASP B C 1
ATOM 6123 O O . ASP B 1 73 ? -5.664 7.734 -2.01 1 97 73 ASP B O 1
ATOM 6127 N N . GLU B 1 74 ? -7.453 7.52 -0.728 1 96.88 74 GLU B N 1
ATOM 6128 C CA . GLU B 1 74 ? -8.344 7.578 -1.882 1 96.88 74 GLU B CA 1
ATOM 6129 C C . GLU B 1 74 ? -8.281 8.945 -2.559 1 96.88 74 GLU B C 1
ATOM 6131 O O . GLU B 1 74 ? -8.32 9.039 -3.787 1 96.88 74 GLU B O 1
ATOM 6136 N N . VAL B 1 75 ? -8.219 9.969 -1.73 1 98.19 75 VAL B N 1
ATOM 6137 C CA . VAL B 1 75 ? -8.07 11.312 -2.283 1 98.19 75 VAL B CA 1
ATOM 6138 C C . VAL B 1 75 ? -6.766 11.398 -3.082 1 98.19 75 VAL B C 1
ATOM 6140 O O . VAL B 1 75 ? -6.746 11.945 -4.188 1 98.19 75 VAL B O 1
ATOM 6143 N N . SER B 1 76 ? -5.707 10.867 -2.547 1 98.25 76 SER B N 1
ATOM 6144 C CA . SER B 1 76 ? -4.422 10.883 -3.236 1 98.25 76 SER B CA 1
ATOM 6145 C C . SER B 1 76 ? -4.508 10.172 -4.582 1 98.25 76 SER B C 1
ATOM 6147 O O . SER B 1 76 ? -3.885 10.602 -5.559 1 98.25 76 SER B O 1
ATOM 6149 N N . ILE B 1 77 ? -5.238 9.133 -4.672 1 98.25 77 ILE B N 1
ATOM 6150 C CA . ILE B 1 77 ? -5.398 8.398 -5.922 1 98.25 77 ILE B CA 1
ATOM 6151 C C . ILE B 1 77 ? -6.172 9.25 -6.926 1 98.25 77 ILE B C 1
ATOM 6153 O O . ILE B 1 77 ? -5.836 9.289 -8.109 1 98.25 77 ILE B O 1
ATOM 6157 N N . VAL B 1 78 ? -7.211 9.961 -6.465 1 97.94 78 VAL B N 1
ATOM 6158 C CA . VAL B 1 78 ? -7.945 10.875 -7.332 1 97.94 78 VAL B CA 1
ATOM 6159 C C . VAL B 1 78 ? -7 11.938 -7.883 1 97.94 78 VAL B C 1
ATOM 6161 O O . VAL B 1 78 ? -7.016 12.234 -9.078 1 97.94 78 VAL B O 1
ATOM 6164 N N . LEU B 1 79 ? -6.18 12.477 -6.969 1 98.62 79 LEU B N 1
ATOM 6165 C CA . LEU B 1 79 ? -5.23 13.5 -7.383 1 98.62 79 LEU B CA 1
ATOM 6166 C C . LEU B 1 79 ? -4.219 12.938 -8.375 1 98.62 79 LEU B C 1
ATOM 6168 O O . LEU B 1 79 ? -3.885 13.586 -9.367 1 98.62 79 LEU B O 1
ATOM 6172 N N . LYS B 1 80 ? -3.732 11.734 -8.148 1 98.5 80 LYS B N 1
ATOM 6173 C CA . LYS B 1 80 ? -2.84 11.047 -9.078 1 98.5 80 LYS B CA 1
ATOM 6174 C C . LYS B 1 80 ? -3.473 10.938 -10.461 1 98.5 80 LYS B C 1
ATOM 6176 O O . LYS B 1 80 ? -2.826 11.234 -11.469 1 98.5 80 LYS B O 1
ATOM 6181 N N . ASN B 1 81 ? -4.695 10.516 -10.492 1 97.69 81 ASN B N 1
ATOM 6182 C CA . ASN B 1 81 ? -5.398 10.312 -11.75 1 97.69 81 ASN B CA 1
ATOM 6183 C C . ASN B 1 81 ? -5.594 11.625 -12.5 1 97.69 81 ASN B C 1
ATOM 6185 O O . ASN B 1 81 ? -5.547 11.656 -13.734 1 97.69 81 ASN B O 1
ATOM 6189 N N . ILE B 1 82 ? -5.828 12.688 -11.766 1 97.88 82 ILE B N 1
ATOM 6190 C CA . ILE B 1 82 ? -5.926 14 -12.375 1 97.88 82 ILE B CA 1
ATOM 6191 C C . ILE B 1 82 ? -4.594 14.383 -13.016 1 97.88 82 ILE B C 1
ATOM 6193 O O . ILE B 1 82 ? -4.543 14.758 -14.188 1 97.88 82 ILE B O 1
ATOM 6197 N N . LEU B 1 83 ? -3.531 14.227 -12.273 1 98.44 83 LEU B N 1
ATOM 6198 C CA . LEU B 1 83 ? -2.203 14.656 -12.695 1 98.44 83 LEU B CA 1
ATOM 6199 C C . LEU B 1 83 ? -1.705 13.805 -13.859 1 98.44 83 LEU B C 1
ATOM 6201 O O . LEU B 1 83 ? -0.947 14.289 -14.703 1 98.44 83 LEU B O 1
ATOM 6205 N N . GLU B 1 84 ? -2.119 12.602 -13.906 1 96.75 84 GLU B N 1
ATOM 6206 C CA . GLU B 1 84 ? -1.657 11.695 -14.961 1 96.75 84 GLU B CA 1
ATOM 6207 C C . GLU B 1 84 ? -2.658 11.633 -16.109 1 96.75 84 GLU B C 1
ATOM 6209 O O . GLU B 1 84 ? -2.377 11.031 -17.156 1 96.75 84 GLU B O 1
ATOM 6214 N N . GLY B 1 85 ? -3.729 12.273 -15.789 1 94 85 GLY B N 1
ATOM 6215 C CA . GLY B 1 85 ? -4.75 12.305 -16.828 1 94 85 GLY B CA 1
ATOM 6216 C C . GLY B 1 85 ? -4.691 13.555 -17.688 1 94 85 GLY B C 1
ATOM 6217 O O . GLY B 1 85 ? -3.799 14.391 -17.516 1 94 85 GLY B O 1
ATOM 6218 N N . GLY B 1 86 ? -5.555 13.766 -18.656 1 93.12 86 GLY B N 1
ATOM 6219 C CA . GLY B 1 86 ? -5.645 14.938 -19.5 1 93.12 86 GLY B CA 1
ATOM 6220 C C . GLY B 1 86 ? -6.648 15.961 -19.016 1 93.12 86 GLY B C 1
ATOM 6221 O O . GLY B 1 86 ? -7.469 15.664 -18.141 1 93.12 86 GLY B O 1
ATOM 6222 N N . TYR B 1 87 ? -6.383 17.203 -19.375 1 96.75 87 TYR B N 1
ATOM 6223 C CA . TYR B 1 87 ? -7.363 18.25 -19.109 1 96.75 87 TYR B CA 1
ATOM 6224 C C . TYR B 1 87 ? -8.75 17.844 -19.594 1 96.75 87 TYR B C 1
ATOM 6226 O O . TYR B 1 87 ? -8.906 17.375 -20.719 1 96.75 87 TYR B O 1
ATOM 6234 N N . GLN B 1 88 ? -9.75 17.906 -18.719 1 91.75 88 GLN B N 1
ATOM 6235 C CA . GLN B 1 88 ? -11.109 17.516 -19.062 1 91.75 88 GLN B CA 1
ATOM 6236 C C . GLN B 1 88 ? -11.938 18.719 -19.5 1 91.75 88 GLN B C 1
ATOM 6238 O O . GLN B 1 88 ? -11.797 19.812 -18.938 1 91.75 88 GLN B O 1
ATOM 6243 N N . SER B 1 89 ? -12.734 18.469 -20.531 1 89.69 89 SER B N 1
ATOM 6244 C CA . SER B 1 89 ? -13.609 19.516 -21.047 1 89.69 89 SER B CA 1
ATOM 6245 C C . SER B 1 89 ? -15.023 18.984 -21.266 1 89.69 89 SER B C 1
ATOM 6247 O O . SER B 1 89 ? -15.25 17.766 -21.25 1 89.69 89 SER B O 1
ATOM 6249 N N . GLY B 1 90 ? -15.914 19.844 -21.328 1 83.25 90 GLY B N 1
ATOM 6250 C CA . GLY B 1 90 ? -17.281 19.484 -21.641 1 83.25 90 GLY B CA 1
ATOM 6251 C C . GLY B 1 90 ? -18.188 19.469 -20.406 1 83.25 90 GLY B C 1
ATOM 6252 O O . GLY B 1 90 ? -17.75 19.828 -19.312 1 83.25 90 GLY B O 1
ATOM 6253 N N . ALA B 1 91 ? -19.391 19.094 -20.609 1 78.31 91 ALA B N 1
ATOM 6254 C CA . ALA B 1 91 ? -20.438 19.188 -19.594 1 78.31 91 ALA B CA 1
ATOM 6255 C C . ALA B 1 91 ? -20.234 18.172 -18.484 1 78.31 91 ALA B C 1
ATOM 6257 O O . ALA B 1 91 ? -20.656 18.391 -17.344 1 78.31 91 ALA B O 1
ATOM 6258 N N . ASN B 1 92 ? -19.438 17.219 -18.703 1 81.62 92 ASN B N 1
ATOM 6259 C CA . ASN B 1 92 ? -19.281 16.141 -17.734 1 81.62 92 ASN B CA 1
ATOM 6260 C C . ASN B 1 92 ? -17.953 16.25 -16.984 1 81.62 92 ASN B C 1
ATOM 6262 O O . ASN B 1 92 ? -17.609 15.367 -16.188 1 81.62 92 ASN B O 1
ATOM 6266 N N . ALA B 1 93 ? -17.359 17.375 -17.188 1 89.44 93 ALA B N 1
ATOM 6267 C CA . ALA B 1 93 ? -16.031 17.516 -16.625 1 89.44 93 ALA B CA 1
ATOM 6268 C C . ALA B 1 93 ? -16.094 17.969 -15.164 1 89.44 93 ALA B C 1
ATOM 6270 O O . ALA B 1 93 ? -15.094 17.922 -14.445 1 89.44 93 ALA B O 1
ATOM 6271 N N . GLY B 1 94 ? -17.344 18.391 -14.648 1 92.25 94 GLY B N 1
ATOM 6272 C CA . GLY B 1 94 ? -17.516 18.891 -13.289 1 92.25 94 GLY B CA 1
ATOM 6273 C C . GLY B 1 94 ? -18.156 20.25 -13.227 1 92.25 94 GLY B C 1
ATOM 6274 O O . GLY B 1 94 ? -18.219 20.969 -14.234 1 92.25 94 GLY B O 1
ATOM 6275 N N . PHE B 1 95 ? -18.609 20.688 -12.078 1 93.44 95 PHE B N 1
ATOM 6276 C CA . PHE B 1 95 ? -19.453 21.875 -11.938 1 93.44 95 PHE B CA 1
ATOM 6277 C C . PHE B 1 95 ? -18.656 23.141 -12.18 1 93.44 95 PHE B C 1
ATOM 6279 O O . PHE B 1 95 ? -19.203 24.141 -12.641 1 93.44 95 PHE B O 1
ATOM 6286 N N . ILE B 1 96 ? -17.328 23.094 -11.953 1 96.19 96 ILE B N 1
ATOM 6287 C CA . ILE B 1 96 ? -16.531 24.281 -12.172 1 96.19 96 ILE B CA 1
ATOM 6288 C C . ILE B 1 96 ? -16.188 24.406 -13.656 1 96.19 96 ILE B C 1
ATOM 6290 O O . ILE B 1 96 ? -16.406 25.469 -14.258 1 96.19 96 ILE B O 1
ATOM 6294 N N . THR B 1 97 ? -15.672 23.312 -14.234 1 95.62 97 THR B N 1
ATOM 6295 C CA . THR B 1 97 ? -15.273 23.328 -15.641 1 95.62 97 THR B CA 1
ATOM 6296 C C . THR B 1 97 ? -16.469 23.641 -16.531 1 95.62 97 THR B C 1
ATOM 6298 O O . THR B 1 97 ? -16.359 24.406 -17.484 1 95.62 97 THR B O 1
ATOM 6301 N N . ALA B 1 98 ? -17.562 23.094 -16.25 1 92 98 ALA B N 1
ATOM 6302 C CA . ALA B 1 98 ? -18.766 23.266 -17.062 1 92 98 ALA B CA 1
ATOM 6303 C C . ALA B 1 98 ? -19.266 24.703 -17.031 1 92 98 ALA B C 1
ATOM 6305 O O . ALA B 1 98 ? -19.938 25.156 -17.953 1 92 98 ALA B O 1
ATOM 6306 N N . SER B 1 99 ? -18.922 25.438 -16 1 91.81 99 SER B N 1
ATOM 6307 C CA . SER B 1 99 ? -19.422 26.797 -15.805 1 91.81 99 SER B CA 1
ATOM 6308 C C . SER B 1 99 ? -18.391 27.844 -16.188 1 91.81 99 SER B C 1
ATOM 6310 O O . SER B 1 99 ? -18.625 29.047 -16.078 1 91.81 99 SER B O 1
ATOM 6312 N N . LEU B 1 100 ? -17.312 27.469 -16.641 1 94.94 100 LEU B N 1
ATOM 6313 C CA . LEU B 1 100 ? -16.219 28.406 -16.922 1 94.94 100 LEU B CA 1
ATOM 6314 C C . LEU B 1 100 ? -16.516 29.25 -18.156 1 94.94 100 LEU B C 1
ATOM 6316 O O . LEU B 1 100 ? -16.859 28.703 -19.203 1 94.94 100 LEU B O 1
ATOM 6320 N N . PRO B 1 101 ? -16.344 30.562 -18.078 1 94.44 101 PRO B N 1
ATOM 6321 C CA . PRO B 1 101 ? -16.422 31.391 -19.281 1 94.44 101 PRO B CA 1
ATOM 6322 C C . PRO B 1 101 ? -15.344 31.031 -20.312 1 94.44 101 PRO B C 1
ATOM 6324 O O . PRO B 1 101 ? -14.219 30.703 -19.938 1 94.44 101 PRO B O 1
ATOM 6327 N N . GLN B 1 102 ? -15.664 31.172 -21.531 1 93.88 102 GLN B N 1
ATOM 6328 C CA . GLN B 1 102 ? -14.797 30.75 -22.625 1 93.88 102 GLN B CA 1
ATOM 6329 C C . GLN B 1 102 ? -13.453 31.453 -22.562 1 93.88 102 GLN B C 1
ATOM 6331 O O . GLN B 1 102 ? -12.414 30.875 -22.891 1 93.88 102 GLN B O 1
ATOM 6336 N N . ASP B 1 103 ? -13.469 32.625 -22.172 1 95.19 103 ASP B N 1
ATOM 6337 C CA . ASP B 1 103 ? -12.25 33.438 -22.188 1 95.19 103 ASP B CA 1
ATOM 6338 C C . ASP B 1 103 ? -11.312 33.031 -21.062 1 95.19 103 ASP B C 1
ATOM 6340 O O . ASP B 1 103 ? -10.156 33.469 -21.016 1 95.19 103 ASP B O 1
ATOM 6344 N N . GLN B 1 104 ? -11.758 32.125 -20.141 1 96.19 104 GLN B N 1
ATOM 6345 C CA . GLN B 1 104 ? -10.945 31.688 -19.016 1 96.19 104 GLN B CA 1
ATOM 6346 C C . GLN B 1 104 ? -10.414 30.281 -19.234 1 96.19 104 GLN B C 1
ATOM 6348 O O . GLN B 1 104 ? -9.555 29.812 -18.484 1 96.19 104 GLN B O 1
ATOM 6353 N N . VAL B 1 105 ? -10.844 29.625 -20.266 1 96.38 105 VAL B N 1
ATOM 6354 C CA . VAL B 1 105 ? -10.523 28.234 -20.516 1 96.38 105 VAL B CA 1
ATOM 6355 C C . VAL B 1 105 ? -9.023 28.078 -20.75 1 96.38 105 VAL B C 1
ATOM 6357 O O . VAL B 1 105 ? -8.398 27.141 -20.234 1 96.38 105 VAL B O 1
ATOM 6360 N N . GLN B 1 106 ? -8.469 28.984 -21.5 1 97.25 106 GLN B N 1
ATOM 6361 C CA . GLN B 1 106 ? -7.047 28.875 -21.781 1 97.25 106 GLN B CA 1
ATOM 6362 C C . GLN B 1 106 ? -6.215 29.016 -20.516 1 97.25 106 GLN B C 1
ATOM 6364 O O . GLN B 1 106 ? -5.246 28.281 -20.312 1 97.25 106 GLN B O 1
ATOM 6369 N N . THR B 1 107 ? -6.566 30 -19.656 1 98 107 THR B N 1
ATOM 6370 C CA . THR B 1 107 ? -5.879 30.172 -18.391 1 98 107 THR B CA 1
ATOM 6371 C C . THR B 1 107 ? -6.008 28.922 -17.531 1 98 107 THR B C 1
ATOM 6373 O O . THR B 1 107 ? -5.059 28.516 -16.844 1 98 107 THR B O 1
ATOM 6376 N N . ASP B 1 108 ? -7.16 28.344 -17.578 1 98.06 108 ASP B N 1
ATOM 6377 C CA . ASP B 1 108 ? -7.398 27.125 -16.828 1 98.06 108 ASP B CA 1
ATOM 6378 C C . ASP B 1 108 ? -6.512 25.984 -17.328 1 98.06 108 ASP B C 1
ATOM 6380 O O . ASP B 1 108 ? -5.969 25.219 -16.531 1 98.06 108 ASP B O 1
ATOM 6384 N N . LYS B 1 109 ? -6.371 25.859 -18.609 1 97.94 109 LYS B N 1
ATOM 6385 C CA . LYS B 1 109 ? -5.5 24.859 -19.219 1 97.94 109 LYS B CA 1
ATOM 6386 C C . LYS B 1 109 ? -4.043 25.094 -18.828 1 97.94 109 LYS B C 1
ATOM 6388 O O . LYS B 1 109 ? -3.295 24.156 -18.578 1 97.94 109 LYS B O 1
ATOM 6393 N N . ASP B 1 110 ? -3.68 26.359 -18.828 1 97.94 110 ASP B N 1
ATOM 6394 C CA . ASP B 1 110 ? -2.314 26.703 -18.438 1 97.94 110 ASP B CA 1
ATOM 6395 C C . ASP B 1 110 ? -2.047 26.328 -16.984 1 97.94 110 ASP B C 1
ATOM 6397 O O . ASP B 1 110 ? -0.962 25.844 -16.656 1 97.94 110 ASP B O 1
ATOM 6401 N N . ASN B 1 111 ? -3.01 26.594 -16.125 1 98.38 111 ASN B N 1
ATOM 6402 C CA . ASN B 1 111 ? -2.906 26.156 -14.727 1 98.38 111 ASN B CA 1
ATOM 6403 C C . ASN B 1 111 ? -2.74 24.641 -14.625 1 98.38 111 ASN B C 1
ATOM 6405 O O . ASN B 1 111 ? -1.921 24.156 -13.844 1 98.38 111 ASN B O 1
ATOM 6409 N N . PHE B 1 112 ? -3.533 23.922 -15.414 1 98.5 112 PHE B N 1
ATOM 6410 C CA . PHE B 1 112 ? -3.457 22.469 -15.43 1 98.5 112 PHE B CA 1
ATOM 6411 C C . PHE B 1 112 ? -2.064 22 -15.844 1 98.5 112 PHE B C 1
ATOM 6413 O O . PHE B 1 112 ? -1.494 21.109 -15.219 1 98.5 112 PHE B O 1
ATOM 6420 N N . LYS B 1 113 ? -1.555 22.625 -16.844 1 98.06 113 LYS B N 1
ATOM 6421 C CA . LYS B 1 113 ? -0.219 22.281 -17.328 1 98.06 113 LYS B CA 1
ATOM 6422 C C . LYS B 1 113 ? 0.828 22.5 -16.234 1 98.06 113 LYS B C 1
ATOM 6424 O O . LYS B 1 113 ? 1.774 21.719 -16.109 1 98.06 113 LYS B O 1
ATOM 6429 N N . LEU B 1 114 ? 0.679 23.547 -15.484 1 98.12 114 LEU B N 1
ATOM 6430 C CA . LEU B 1 114 ? 1.622 23.891 -14.422 1 98.12 114 LEU B CA 1
ATOM 6431 C C . LEU B 1 114 ? 1.717 22.766 -13.406 1 98.12 114 LEU B C 1
ATOM 6433 O O . LEU B 1 114 ? 2.816 22.375 -13 1 98.12 114 LEU B O 1
ATOM 6437 N N . ILE B 1 115 ? 0.588 22.188 -12.922 1 98.38 115 ILE B N 1
ATOM 6438 C CA . ILE B 1 115 ? 0.596 21.141 -11.906 1 98.38 115 ILE B CA 1
ATOM 6439 C C . ILE B 1 115 ? 1.115 19.844 -12.516 1 98.38 115 ILE B C 1
ATOM 6441 O O . ILE B 1 115 ? 1.812 19.078 -11.852 1 98.38 115 ILE B O 1
ATOM 6445 N N . VAL B 1 116 ? 0.821 19.562 -13.781 1 98.5 116 VAL B N 1
ATOM 6446 C CA . VAL B 1 116 ? 1.308 18.375 -14.461 1 98.5 116 VAL B CA 1
ATOM 6447 C C . VAL B 1 116 ? 2.826 18.438 -14.609 1 98.5 116 VAL B C 1
ATOM 6449 O O . VAL B 1 116 ? 3.525 17.453 -14.367 1 98.5 116 VAL B O 1
ATOM 6452 N N . ASP B 1 117 ? 3.312 19.656 -14.992 1 98.19 117 ASP B N 1
ATOM 6453 C CA . ASP B 1 117 ? 4.754 19.844 -15.141 1 98.19 117 ASP B CA 1
ATOM 6454 C C . ASP B 1 117 ? 5.473 19.609 -13.805 1 98.19 117 ASP B C 1
ATOM 6456 O O . ASP B 1 117 ? 6.523 18.969 -13.766 1 98.19 117 ASP B O 1
ATOM 6460 N N . ALA B 1 118 ? 4.926 20.141 -12.758 1 98.44 118 ALA B N 1
ATOM 6461 C CA . ALA B 1 118 ? 5.523 19.969 -11.438 1 98.44 118 ALA B CA 1
ATOM 6462 C C . ALA B 1 118 ? 5.535 18.5 -11.039 1 98.44 118 ALA B C 1
ATOM 6464 O O . ALA B 1 118 ? 6.535 18 -10.516 1 98.44 118 ALA B O 1
ATOM 6465 N N . TYR B 1 119 ? 4.426 17.812 -11.273 1 98.5 119 TYR B N 1
ATOM 6466 C CA . TYR B 1 119 ? 4.312 16.391 -10.969 1 98.5 119 TYR B CA 1
ATOM 6467 C C . TYR B 1 119 ? 5.352 15.586 -11.742 1 98.5 119 TYR B C 1
ATOM 6469 O O . TYR B 1 119 ? 6.035 14.727 -11.18 1 98.5 119 TYR B O 1
ATOM 6477 N N . ASN B 1 120 ? 5.453 15.867 -13 1 98.06 120 ASN B N 1
ATOM 6478 C CA . ASN B 1 120 ? 6.371 15.141 -13.867 1 98.06 120 ASN B CA 1
ATOM 6479 C C . ASN B 1 120 ? 7.828 15.375 -13.469 1 98.06 120 ASN B C 1
ATOM 6481 O O . ASN B 1 120 ? 8.656 14.477 -13.578 1 98.06 120 ASN B O 1
ATOM 6485 N N . ALA B 1 121 ? 8.141 16.578 -13.008 1 98.06 121 ALA B N 1
ATOM 6486 C CA . ALA B 1 121 ? 9.5 16.875 -12.547 1 98.06 121 ALA B CA 1
ATOM 6487 C C . ALA B 1 121 ? 9.867 16 -11.352 1 98.06 121 ALA B C 1
ATOM 6489 O O . ALA B 1 121 ? 11.008 15.523 -11.25 1 98.06 121 ALA B O 1
ATOM 6490 N N . CYS B 1 122 ? 8.93 15.805 -10.492 1 97.62 122 CYS B N 1
ATOM 6491 C CA . CYS B 1 122 ? 9.141 14.953 -9.328 1 97.62 122 CYS B CA 1
ATOM 6492 C C . CYS B 1 122 ? 9.195 13.484 -9.727 1 97.62 122 CYS B C 1
ATOM 6494 O O . CYS B 1 122 ? 10.008 12.727 -9.203 1 97.62 122 CYS B O 1
ATOM 6496 N N . LEU B 1 123 ? 8.352 13.047 -10.656 1 96.94 123 LEU B N 1
ATOM 6497 C CA . LEU B 1 123 ? 8.188 11.648 -11.055 1 96.94 123 LEU B CA 1
ATOM 6498 C C . LEU B 1 123 ? 9.398 11.164 -11.844 1 96.94 123 LEU B C 1
ATOM 6500 O O . LEU B 1 123 ? 9.703 9.969 -11.844 1 96.94 123 LEU B O 1
ATOM 6504 N N . ASN B 1 124 ? 10.117 12.094 -12.492 1 95.44 124 ASN B N 1
ATOM 6505 C CA . ASN B 1 124 ? 11.227 11.742 -13.375 1 95.44 124 ASN B CA 1
ATOM 6506 C C . ASN B 1 124 ? 12.477 11.367 -12.586 1 95.44 124 ASN B C 1
ATOM 6508 O O . ASN B 1 124 ? 13.398 12.164 -12.461 1 95.44 124 ASN B O 1
ATOM 6512 N N . THR B 1 125 ? 12.578 10.164 -12.188 1 91.25 125 THR B N 1
ATOM 6513 C CA . THR B 1 125 ? 13.664 9.688 -11.344 1 91.25 125 THR B CA 1
ATOM 6514 C C . THR B 1 125 ? 14.992 9.75 -12.094 1 91.25 125 THR B C 1
ATOM 6516 O O . THR B 1 125 ? 16.047 9.992 -11.492 1 91.25 125 THR B O 1
ATOM 6519 N N . THR B 1 126 ? 14.977 9.57 -13.359 1 90.25 126 THR B N 1
ATOM 6520 C CA . THR B 1 126 ? 16.188 9.617 -14.172 1 90.25 126 THR B CA 1
ATOM 6521 C C . THR B 1 126 ? 16.844 10.992 -14.078 1 90.25 126 THR B C 1
ATOM 6523 O O . THR B 1 126 ? 18.047 11.102 -13.82 1 90.25 126 THR B O 1
ATOM 6526 N N . GLU B 1 127 ? 16.016 11.977 -14.203 1 93.56 127 GLU B N 1
ATOM 6527 C CA . GLU B 1 127 ? 16.531 13.344 -14.156 1 93.56 127 GLU B CA 1
ATOM 6528 C C . GLU B 1 127 ? 16.984 13.711 -12.742 1 93.56 127 GLU B C 1
ATOM 6530 O O . GLU B 1 127 ? 18.031 14.344 -12.562 1 93.56 127 GLU B O 1
ATOM 6535 N N . VAL B 1 128 ? 16.234 13.359 -11.719 1 95.56 128 VAL B N 1
ATOM 6536 C CA . VAL B 1 128 ? 16.547 13.703 -10.336 1 95.56 128 VAL B CA 1
ATOM 6537 C C . VAL B 1 128 ? 17.828 13.008 -9.898 1 95.56 128 VAL B C 1
ATOM 6539 O O . VAL B 1 128 ? 18.688 13.609 -9.25 1 95.56 128 VAL B O 1
ATOM 6542 N N . GLU B 1 129 ? 17.969 11.773 -10.312 1 92.31 129 GLU B N 1
ATOM 6543 C CA . GLU B 1 129 ? 19.172 11.016 -9.969 1 92.31 129 GLU B CA 1
ATOM 6544 C C . GLU B 1 129 ? 20.406 11.562 -10.695 1 92.31 129 GLU B C 1
ATOM 6546 O O . GLU B 1 129 ? 21.5 11.617 -10.133 1 92.31 129 GLU B O 1
ATOM 6551 N N . ALA B 1 130 ? 20.234 11.93 -11.969 1 94.31 130 ALA B N 1
ATOM 6552 C CA . ALA B 1 130 ? 21.344 12.492 -12.742 1 94.31 130 ALA B CA 1
ATOM 6553 C C . ALA B 1 130 ? 21.828 13.797 -12.125 1 94.31 130 ALA B C 1
ATOM 6555 O O . ALA B 1 130 ? 23.031 14.07 -12.109 1 94.31 130 ALA B O 1
ATOM 6556 N N . ALA B 1 131 ? 20.875 14.562 -11.586 1 96.81 131 ALA B N 1
ATOM 6557 C CA . ALA B 1 131 ? 21.25 15.812 -10.93 1 96.81 131 ALA B CA 1
ATOM 6558 C C . ALA B 1 131 ? 21.984 15.555 -9.617 1 96.81 131 ALA B C 1
ATOM 6560 O O . ALA B 1 131 ? 22.844 16.328 -9.219 1 96.81 131 ALA B O 1
ATOM 6561 N N . GLY B 1 132 ? 21.656 14.469 -8.945 1 96.94 132 GLY B N 1
ATOM 6562 C CA . GLY B 1 132 ? 22.297 14.102 -7.691 1 96.94 132 GLY B CA 1
ATOM 6563 C C . GLY B 1 132 ? 22.25 15.203 -6.652 1 96.94 132 GLY B C 1
ATOM 6564 O O . GLY B 1 132 ? 21.203 15.781 -6.398 1 96.94 132 GLY B O 1
ATOM 6565 N N . LEU B 1 133 ? 23.422 15.531 -6.109 1 97.38 133 LEU B N 1
ATOM 6566 C CA . LEU B 1 133 ? 23.5 16.516 -5.027 1 97.38 133 LEU B CA 1
ATOM 6567 C C . LEU B 1 133 ? 23.766 17.906 -5.578 1 97.38 133 LEU B C 1
ATOM 6569 O O . LEU B 1 133 ? 23.781 18.891 -4.828 1 97.38 133 LEU B O 1
ATOM 6573 N N . THR B 1 134 ? 23.891 18.031 -6.852 1 97.31 134 THR B N 1
ATOM 6574 C CA . THR B 1 134 ? 24.359 19.266 -7.461 1 97.31 134 THR B CA 1
ATOM 6575 C C . THR B 1 134 ? 23.438 20.438 -7.098 1 97.31 134 THR B C 1
ATOM 6577 O O . THR B 1 134 ? 23.906 21.5 -6.691 1 97.31 134 THR B O 1
ATOM 6580 N N . PRO B 1 135 ? 22.094 20.234 -7.195 1 97.81 135 PRO B N 1
ATOM 6581 C CA . PRO B 1 135 ? 21.25 21.375 -6.832 1 97.81 135 PRO B CA 1
ATOM 6582 C C . PRO B 1 135 ? 21.391 21.766 -5.367 1 97.81 135 PRO B C 1
ATOM 6584 O O . PRO B 1 135 ? 21.391 22.953 -5.043 1 97.81 135 PRO B O 1
ATOM 6587 N N . LEU B 1 136 ? 21.484 20.828 -4.477 1 98.25 136 LEU B N 1
ATOM 6588 C CA . LEU B 1 136 ? 21.656 21.109 -3.053 1 98.25 136 LEU B CA 1
ATOM 6589 C C . LEU B 1 136 ? 23 21.781 -2.787 1 98.25 136 LEU B C 1
ATOM 6591 O O . LEU B 1 136 ? 23.062 22.766 -2.035 1 98.25 136 LEU B O 1
ATOM 6595 N N . ILE B 1 137 ? 24.094 21.312 -3.418 1 97.94 137 ILE B N 1
ATOM 6596 C CA . ILE B 1 137 ? 25.422 21.875 -3.258 1 97.94 137 ILE B CA 1
ATOM 6597 C C . ILE B 1 137 ? 25.438 23.312 -3.781 1 97.94 137 ILE B C 1
ATOM 6599 O O . ILE B 1 137 ? 26.062 24.188 -3.186 1 97.94 137 ILE B O 1
ATOM 6603 N N . SER B 1 138 ? 24.75 23.516 -4.871 1 97.75 138 SER B N 1
ATOM 6604 C CA . SER B 1 138 ? 24.672 24.875 -5.418 1 97.75 138 SER B CA 1
ATOM 6605 C C . SER B 1 138 ? 24.031 25.844 -4.418 1 97.75 138 SER B C 1
ATOM 6607 O O . SER B 1 138 ? 24.484 26.984 -4.293 1 97.75 138 SER B O 1
ATOM 6609 N N . PHE B 1 139 ? 23 25.422 -3.764 1 98.25 139 PHE B N 1
ATOM 6610 C CA . PHE B 1 139 ? 22.375 26.266 -2.746 1 98.25 139 PHE B CA 1
ATOM 6611 C C . PHE B 1 139 ? 23.312 26.469 -1.563 1 98.25 139 PHE B C 1
ATOM 6613 O O . PHE B 1 139 ? 23.422 27.578 -1.042 1 98.25 139 PHE B O 1
ATOM 6620 N N . ILE B 1 140 ? 24.016 25.453 -1.146 1 98.25 140 ILE B N 1
ATOM 6621 C CA . ILE B 1 140 ? 24.953 25.516 -0.029 1 98.25 140 ILE B CA 1
ATOM 6622 C C . ILE B 1 140 ? 26.109 26.453 -0.371 1 98.25 140 ILE B C 1
ATOM 6624 O O . ILE B 1 140 ? 26.609 27.172 0.494 1 98.25 140 ILE B O 1
ATOM 6628 N N . ASP B 1 141 ? 26.516 26.453 -1.6 1 97.88 141 ASP B N 1
ATOM 6629 C CA . ASP B 1 141 ? 27.562 27.375 -2.057 1 97.88 141 ASP B CA 1
ATOM 6630 C C . ASP B 1 141 ? 27.156 28.828 -1.825 1 97.88 141 ASP B C 1
ATOM 6632 O O . ASP B 1 141 ? 28 29.656 -1.473 1 97.88 141 ASP B O 1
ATOM 6636 N N . ARG B 1 142 ? 25.938 29.125 -2.049 1 98.06 142 ARG B N 1
ATOM 6637 C CA . ARG B 1 142 ? 25.469 30.469 -1.787 1 98.06 142 ARG B CA 1
ATOM 6638 C C . ARG B 1 142 ? 25.594 30.828 -0.309 1 98.06 142 ARG B C 1
ATOM 6640 O O . ARG B 1 142 ? 25.922 31.969 0.036 1 98.06 142 ARG B O 1
ATOM 6647 N N . ILE B 1 143 ? 25.344 29.875 0.528 1 98 143 ILE B N 1
ATOM 6648 C CA . ILE B 1 143 ? 25.438 30.062 1.971 1 98 143 ILE B CA 1
ATOM 6649 C C . ILE B 1 143 ? 26.891 30.328 2.367 1 98 143 ILE B C 1
ATOM 6651 O O . ILE B 1 143 ? 27.188 31.25 3.121 1 98 143 ILE B O 1
ATOM 6655 N N . VAL B 1 144 ? 27.766 29.516 1.827 1 96.94 144 VAL B N 1
ATOM 6656 C CA . VAL B 1 144 ? 29.188 29.625 2.148 1 96.94 144 VAL B CA 1
ATOM 6657 C C . VAL B 1 144 ? 29.75 30.938 1.623 1 96.94 144 VAL B C 1
ATOM 6659 O O . VAL B 1 144 ? 30.594 31.562 2.268 1 96.94 144 VAL B O 1
ATOM 6662 N N . LYS B 1 145 ? 29.219 31.375 0.491 1 96.5 145 LYS B N 1
ATOM 6663 C CA . LYS B 1 145 ? 29.641 32.656 -0.066 1 96.5 145 LYS B CA 1
ATOM 6664 C C . LYS B 1 145 ? 29.125 33.812 0.782 1 96.5 145 LYS B C 1
ATOM 6666 O O . LYS B 1 145 ? 29.797 34.844 0.911 1 96.5 145 LYS B O 1
ATOM 6671 N N . ALA B 1 146 ? 27.984 33.625 1.331 1 97.69 146 ALA B N 1
ATOM 6672 C CA . ALA B 1 146 ? 27.391 34.656 2.168 1 97.69 146 ALA B CA 1
ATOM 6673 C C . ALA B 1 146 ? 28.109 34.781 3.506 1 97.69 146 ALA B C 1
ATOM 6675 O O . ALA B 1 146 ? 28.281 35.875 4.043 1 97.69 146 ALA B O 1
ATOM 6676 N N . PHE B 1 147 ? 28.578 33.625 4.004 1 97.38 147 PHE B N 1
ATOM 6677 C CA . PHE B 1 147 ? 29.281 33.594 5.281 1 97.38 147 PHE B CA 1
ATOM 6678 C C . PHE B 1 147 ? 30.609 32.844 5.148 1 97.38 147 PHE B C 1
ATOM 6680 O O . PHE B 1 147 ? 30.781 31.766 5.707 1 97.38 147 PHE B O 1
ATOM 6687 N N . PRO B 1 148 ? 31.547 33.438 4.52 1 95.44 148 PRO B N 1
ATOM 6688 C CA . PRO B 1 148 ? 32.875 32.812 4.379 1 95.44 148 PRO B CA 1
ATOM 6689 C C . PRO B 1 148 ? 33.656 32.812 5.691 1 95.44 148 PRO B C 1
ATOM 6691 O O . PRO B 1 148 ? 33.594 33.75 6.473 1 95.44 148 PRO B O 1
ATOM 6694 N N . VAL B 1 149 ? 34.344 31.734 5.898 1 92.12 149 VAL B N 1
ATOM 6695 C CA . VAL B 1 149 ? 35.031 31.641 7.184 1 92.12 149 VAL B CA 1
ATOM 6696 C C . VAL B 1 149 ? 36.531 31.766 6.977 1 92.12 149 VAL B C 1
ATOM 6698 O O . VAL B 1 149 ? 37.281 32 7.93 1 92.12 149 VAL B O 1
ATOM 6701 N N . SER B 1 150 ? 37.062 31.562 5.836 1 85 150 SER B N 1
ATOM 6702 C CA . SER B 1 150 ? 38.469 31.672 5.578 1 85 150 SER B CA 1
ATOM 6703 C C . SER B 1 150 ? 38.781 32.781 4.59 1 85 150 SER B C 1
ATOM 6705 O O . SER B 1 150 ? 39.906 32.906 4.09 1 85 150 SER B O 1
ATOM 6707 N N . SER B 1 151 ? 37.969 33.656 4.336 1 75.12 151 SER B N 1
ATOM 6708 C CA . SER B 1 151 ? 38.219 34.688 3.344 1 75.12 151 SER B CA 1
ATOM 6709 C C . SER B 1 151 ? 38.938 35.875 3.959 1 75.12 151 SER B C 1
ATOM 6711 O O . SER B 1 151 ? 38.656 36.25 5.105 1 75.12 151 SER B O 1
ATOM 6713 N N . GLY B 1 152 ? 39.844 36.562 3.172 1 72.5 152 GLY B N 1
ATOM 6714 C CA . GLY B 1 152 ? 40.469 37.812 3.564 1 72.5 152 GLY B CA 1
ATOM 6715 C C . GLY B 1 152 ? 41.375 37.656 4.789 1 72.5 152 GLY B C 1
ATOM 6716 O O . GLY B 1 152 ? 41.438 38.562 5.621 1 72.5 152 GLY B O 1
ATOM 6717 N N . GLY B 1 153 ? 41.75 36.469 4.996 1 78.88 153 GLY B N 1
ATOM 6718 C CA . GLY B 1 153 ? 42.688 36.25 6.094 1 78.88 153 GLY B CA 1
ATOM 6719 C C . GLY B 1 153 ? 42 35.906 7.398 1 78.88 153 GLY B C 1
ATOM 6720 O O . GLY B 1 153 ? 42.656 35.75 8.43 1 78.88 153 GLY B O 1
ATOM 6721 N N . LYS B 1 154 ? 40.719 35.688 7.375 1 88.06 154 LYS B N 1
ATOM 6722 C CA . LYS B 1 154 ? 40 35.344 8.594 1 88.06 154 LYS B CA 1
ATOM 6723 C C . LYS B 1 154 ? 40.25 33.875 8.984 1 88.06 154 LYS B C 1
ATOM 6725 O O . LYS B 1 154 ? 40.344 33 8.117 1 88.06 154 LYS B O 1
ATOM 6730 N N . ASP B 1 155 ? 40.438 33.719 10.25 1 93.62 155 ASP B N 1
ATOM 6731 C CA . ASP B 1 155 ? 40.625 32.406 10.82 1 93.62 155 ASP B CA 1
ATOM 6732 C C . ASP B 1 155 ? 39.281 31.688 10.992 1 93.62 155 ASP B C 1
ATOM 6734 O O . ASP B 1 155 ? 38.406 32.156 11.719 1 93.62 155 ASP B O 1
ATOM 6738 N N . PRO B 1 156 ? 39.188 30.531 10.359 1 94.62 156 PRO B N 1
ATOM 6739 C CA . PRO B 1 156 ? 37.938 29.781 10.523 1 94.62 156 PRO B CA 1
ATOM 6740 C C . PRO B 1 156 ? 37.625 29.438 11.977 1 94.62 156 PRO B C 1
ATOM 6742 O O . PRO B 1 156 ? 36.469 29.188 12.336 1 94.62 156 PRO B O 1
ATOM 6745 N N . GLN B 1 157 ? 38.625 29.5 12.789 1 95.81 157 GLN B N 1
ATOM 6746 C CA . GLN B 1 157 ? 38.469 29.141 14.195 1 95.81 157 GLN B CA 1
ATOM 6747 C C . GLN B 1 157 ? 38.156 30.359 15.055 1 95.81 157 GLN B C 1
ATOM 6749 O O . GLN B 1 157 ? 37.969 30.234 16.266 1 95.81 157 GLN B O 1
ATOM 6754 N N . ARG B 1 158 ? 38.094 31.516 14.453 1 96.5 158 ARG B N 1
ATOM 6755 C CA . ARG B 1 158 ? 37.719 32.688 15.227 1 96.5 158 ARG B CA 1
ATOM 6756 C C . ARG B 1 158 ? 36.312 32.562 15.797 1 96.5 158 ARG B C 1
ATOM 6758 O O . ARG B 1 158 ? 35.438 31.984 15.156 1 96.5 158 ARG B O 1
ATOM 6765 N N . MET B 1 159 ? 36.125 33.188 16.969 1 97.19 159 MET B N 1
ATOM 6766 C CA . MET B 1 159 ? 34.812 33.188 17.547 1 97.19 159 MET B CA 1
ATOM 6767 C C . MET B 1 159 ? 33.938 34.312 16.922 1 97.19 159 MET B C 1
ATOM 6769 O O . MET B 1 159 ? 34.469 35.344 16.5 1 97.19 159 MET B O 1
ATOM 6773 N N . ILE B 1 160 ? 32.719 34.094 16.812 1 97.5 160 ILE B N 1
ATOM 6774 C CA . ILE B 1 160 ? 31.812 35.062 16.203 1 97.5 160 ILE B CA 1
ATOM 6775 C C . ILE B 1 160 ? 31.828 36.375 16.984 1 97.5 160 ILE B C 1
ATOM 6777 O O . ILE B 1 160 ? 31.828 36.344 18.219 1 97.5 160 ILE B O 1
ATOM 6781 N N . SER B 1 161 ? 31.797 37.469 16.297 1 95.44 161 SER B N 1
ATOM 6782 C CA . SER B 1 161 ? 31.766 38.812 16.906 1 95.44 161 SER B CA 1
ATOM 6783 C C . SER B 1 161 ? 30.906 39.75 16.094 1 95.44 161 SER B C 1
ATOM 6785 O O . SER B 1 161 ? 30.375 39.375 15.047 1 95.44 161 SER B O 1
ATOM 6787 N N . LYS B 1 162 ? 30.812 40.938 16.562 1 94.69 162 LYS B N 1
ATOM 6788 C CA . LYS B 1 162 ? 30.047 42 15.883 1 94.69 162 LYS B CA 1
ATOM 6789 C C . LYS B 1 162 ? 30.609 42.281 14.484 1 94.69 162 LYS B C 1
ATOM 6791 O O . LYS B 1 162 ? 29.875 42.719 13.602 1 94.69 162 LYS B O 1
ATOM 6796 N N . ASP B 1 163 ? 31.891 41.938 14.336 1 93.31 163 ASP B N 1
ATOM 6797 C CA . ASP B 1 163 ? 32.531 42.188 13.055 1 93.31 163 ASP B CA 1
ATOM 6798 C C . ASP B 1 163 ? 32.031 41.219 11.984 1 93.31 163 ASP B C 1
ATOM 6800 O O . ASP B 1 163 ? 32.25 41.438 10.789 1 93.31 163 ASP B O 1
ATOM 6804 N N . ASP B 1 164 ? 31.328 40.219 12.406 1 95.31 164 ASP B N 1
ATOM 6805 C CA . ASP B 1 164 ? 30.797 39.219 11.477 1 95.31 164 ASP B CA 1
ATOM 6806 C C . ASP B 1 164 ? 29.391 39.594 11.031 1 95.31 164 ASP B C 1
ATOM 6808 O O . ASP B 1 164 ? 28.812 38.906 10.188 1 95.31 164 ASP B O 1
ATOM 6812 N N . ALA B 1 165 ? 28.859 40.656 11.461 1 96.94 165 ALA B N 1
ATOM 6813 C CA . ALA B 1 165 ? 27.453 41.031 11.273 1 96.94 165 ALA B CA 1
ATOM 6814 C C . ALA B 1 165 ? 27.094 41.125 9.797 1 96.94 165 ALA B C 1
ATOM 6816 O O . ALA B 1 165 ? 26.062 40.594 9.367 1 96.94 165 ALA B O 1
ATOM 6817 N N . PRO B 1 166 ? 27.891 41.75 8.953 1 96.06 166 PRO B N 1
ATOM 6818 C CA . PRO B 1 166 ? 27.484 41.844 7.551 1 96.06 166 PRO B CA 1
ATOM 6819 C C . PRO B 1 166 ? 27.344 40.469 6.883 1 96.06 166 PRO B C 1
ATOM 6821 O O . PRO B 1 166 ? 26.344 40.219 6.203 1 96.06 166 PRO B O 1
ATOM 6824 N N . GLU B 1 167 ? 28.312 39.594 7.145 1 96.94 167 GLU B N 1
ATOM 6825 C CA . GLU B 1 167 ? 28.266 38.281 6.543 1 96.94 167 GLU B CA 1
ATOM 6826 C C . GLU B 1 167 ? 27.188 37.406 7.18 1 96.94 167 GLU B C 1
ATOM 6828 O O . GLU B 1 167 ? 26.469 36.688 6.48 1 96.94 167 GLU B O 1
ATOM 6833 N N . MET B 1 168 ? 27.094 37.531 8.477 1 97.75 168 MET B N 1
ATOM 6834 C CA . MET B 1 168 ? 26.031 36.844 9.188 1 97.75 168 MET B CA 1
ATOM 6835 C C . MET B 1 168 ? 24.656 37.281 8.688 1 97.75 168 MET B C 1
ATOM 6837 O O . MET B 1 168 ? 23.797 36.438 8.43 1 97.75 168 MET B O 1
ATOM 6841 N N . GLY B 1 169 ? 24.484 38.531 8.531 1 97.94 169 GLY B N 1
ATOM 6842 C CA . GLY B 1 169 ? 23.234 39.094 8.016 1 97.94 169 GLY B CA 1
ATOM 6843 C C . GLY B 1 169 ? 22.891 38.594 6.625 1 97.94 169 GLY B C 1
ATOM 6844 O O . GLY B 1 169 ? 21.734 38.281 6.336 1 97.94 169 GLY B O 1
ATOM 6845 N N . LYS B 1 170 ? 23.891 38.5 5.766 1 98.25 170 LYS B N 1
ATOM 6846 C CA . LYS B 1 170 ? 23.672 38 4.41 1 98.25 170 LYS B CA 1
ATOM 6847 C C . LYS B 1 170 ? 23.219 36.531 4.426 1 98.25 170 LYS B C 1
ATOM 6849 O O . LYS B 1 170 ? 22.312 36.156 3.672 1 98.25 170 LYS B O 1
ATOM 6854 N N . ALA B 1 171 ? 23.828 35.719 5.258 1 98.38 171 ALA B N 1
ATOM 6855 C CA . ALA B 1 171 ? 23.453 34.312 5.348 1 98.38 171 ALA B CA 1
ATOM 6856 C C . ALA B 1 171 ? 22.047 34.156 5.891 1 98.38 171 ALA B C 1
ATOM 6858 O O . ALA B 1 171 ? 21.234 33.406 5.336 1 98.38 171 ALA B O 1
ATOM 6859 N N . LEU B 1 172 ? 21.766 34.875 6.949 1 98.5 172 LEU B N 1
ATOM 6860 C CA . LEU B 1 172 ? 20.453 34.75 7.566 1 98.5 172 LEU B CA 1
ATOM 6861 C C . LEU B 1 172 ? 19.359 35.281 6.637 1 98.5 172 LEU B C 1
ATOM 6863 O O . LEU B 1 172 ? 18.25 34.781 6.621 1 98.5 172 LEU B O 1
ATOM 6867 N N . LEU B 1 173 ? 19.672 36.312 5.855 1 98.5 173 LEU B N 1
ATOM 6868 C CA . LEU B 1 173 ? 18.734 36.812 4.859 1 98.5 173 LEU B CA 1
ATOM 6869 C C . LEU B 1 173 ? 18.438 35.75 3.799 1 98.5 173 LEU B C 1
ATOM 6871 O O . LEU B 1 173 ? 17.281 35.562 3.412 1 98.5 173 LEU B O 1
ATOM 6875 N N . LEU B 1 174 ? 19.469 35.125 3.359 1 98.44 174 LEU B N 1
ATOM 6876 C CA . LEU B 1 174 ? 19.312 34.031 2.379 1 98.44 174 LEU B CA 1
ATOM 6877 C C . LEU B 1 174 ? 18.359 32.969 2.902 1 98.44 174 LEU B C 1
ATOM 6879 O O . LEU B 1 174 ? 17.453 32.531 2.191 1 98.44 174 LEU B O 1
ATOM 6883 N N . PHE B 1 175 ? 18.547 32.5 4.141 1 98.12 175 PHE B N 1
ATOM 6884 C CA . PHE B 1 175 ? 17.656 31.5 4.746 1 98.12 175 PHE B CA 1
ATOM 6885 C C . PHE B 1 175 ? 16.234 32.031 4.836 1 98.12 175 PHE B C 1
ATOM 6887 O O . PHE B 1 175 ? 15.273 31.344 4.504 1 98.12 175 PHE B O 1
ATOM 6894 N N . SER B 1 176 ? 16.078 33.281 5.188 1 97.31 176 SER B N 1
ATOM 6895 C CA . SER B 1 176 ? 14.766 33.875 5.375 1 97.31 176 SER B CA 1
ATOM 6896 C C . SER B 1 176 ? 14.023 34.031 4.047 1 97.31 176 SER B C 1
ATOM 6898 O O . SER B 1 176 ? 12.797 33.906 4 1 97.31 176 SER B O 1
ATOM 6900 N N . GLU B 1 177 ? 14.734 34.25 3.02 1 97.25 177 GLU B N 1
ATOM 6901 C CA . GLU B 1 177 ? 14.133 34.438 1.698 1 97.25 177 GLU B CA 1
ATOM 6902 C C . GLU B 1 177 ? 13.438 33.156 1.247 1 97.25 177 GLU B C 1
ATOM 6904 O O . GLU B 1 177 ? 12.516 33.188 0.431 1 97.25 177 GLU B O 1
ATOM 6909 N N . TYR B 1 178 ? 13.844 32.031 1.826 1 96.81 178 TYR B N 1
ATOM 6910 C CA . TYR B 1 178 ? 13.258 30.766 1.451 1 96.81 178 TYR B CA 1
ATOM 6911 C C . TYR B 1 178 ? 12.469 30.156 2.611 1 96.81 178 TYR B C 1
ATOM 6913 O O . TYR B 1 178 ? 12.047 29 2.553 1 96.81 178 TYR B O 1
ATOM 6921 N N . GLY B 1 179 ? 12.305 30.891 3.637 1 95.75 179 GLY B N 1
ATOM 6922 C CA . GLY B 1 179 ? 11.523 30.469 4.785 1 95.75 179 GLY B CA 1
ATOM 6923 C C . GLY B 1 179 ? 12.195 29.375 5.602 1 95.75 179 GLY B C 1
ATOM 6924 O O . GLY B 1 179 ? 11.531 28.672 6.363 1 95.75 179 GLY B O 1
ATOM 6925 N N . ILE B 1 180 ? 13.484 29.156 5.465 1 96.75 180 ILE B N 1
ATOM 6926 C CA . ILE B 1 180 ? 14.203 28.094 6.176 1 96.75 180 ILE B CA 1
ATOM 6927 C C . ILE B 1 180 ? 14.672 28.609 7.531 1 96.75 180 ILE B C 1
ATOM 6929 O O . ILE B 1 180 ? 15.398 29.609 7.605 1 96.75 180 ILE B O 1
ATOM 6933 N N . ASN B 1 181 ? 14.312 27.984 8.555 1 96.19 181 ASN B N 1
ATOM 6934 C CA . ASN B 1 181 ? 14.688 28.375 9.906 1 96.19 181 ASN B CA 1
ATOM 6935 C C . ASN B 1 181 ? 16.109 27.938 10.242 1 96.19 181 ASN B C 1
ATOM 6937 O O . ASN B 1 181 ? 16.594 26.938 9.727 1 96.19 181 ASN B O 1
ATOM 6941 N N . THR B 1 182 ? 16.75 28.703 11.023 1 97.44 182 THR B N 1
ATOM 6942 C CA . THR B 1 182 ? 18.062 28.391 11.594 1 97.44 182 THR B CA 1
ATOM 6943 C C . THR B 1 182 ? 17.984 28.344 13.117 1 97.44 182 THR B C 1
ATOM 6945 O O . THR B 1 182 ? 17.172 27.609 13.688 1 97.44 182 THR B O 1
ATOM 6948 N N . PHE B 1 183 ? 18.922 29.078 13.766 1 97.75 183 PHE B N 1
ATOM 6949 C CA . PHE B 1 183 ? 18.766 29.172 15.211 1 97.75 183 PHE B CA 1
ATOM 6950 C C . PHE B 1 183 ? 17.734 30.234 15.57 1 97.75 183 PHE B C 1
ATOM 6952 O O . PHE B 1 183 ? 17.516 30.531 16.75 1 97.75 183 PHE B O 1
ATOM 6959 N N . GLU B 1 184 ? 17.062 30.766 14.57 1 97.44 184 GLU B N 1
ATOM 6960 C CA . GLU B 1 184 ? 15.969 31.734 14.734 1 97.44 184 GLU B CA 1
ATOM 6961 C C . GLU B 1 184 ? 14.852 31.469 13.727 1 97.44 184 GLU B C 1
ATOM 6963 O O . GLU B 1 184 ? 15.07 30.828 12.695 1 97.44 184 GLU B O 1
ATOM 6968 N N . THR B 1 185 ? 13.641 31.844 14.047 1 96.44 185 THR B N 1
ATOM 6969 C CA . THR B 1 185 ? 12.484 31.875 13.164 1 96.44 185 THR B CA 1
ATOM 6970 C C . THR B 1 185 ? 12.016 33.312 12.93 1 96.44 185 THR B C 1
ATOM 6972 O O . THR B 1 185 ? 11.688 34.031 13.883 1 96.44 185 THR B O 1
ATOM 6975 N N . LEU B 1 186 ? 12.125 33.688 11.75 1 96.56 186 LEU B N 1
ATOM 6976 C CA . LEU B 1 186 ? 11.727 35.031 11.344 1 96.56 186 LEU B CA 1
ATOM 6977 C C . LEU B 1 186 ? 10.547 35 10.383 1 96.56 186 LEU B C 1
ATOM 6979 O O . LEU B 1 186 ? 10.578 34.25 9.391 1 96.56 186 LEU B O 1
ATOM 6983 N N . GLY B 1 187 ? 9.484 35.719 10.727 1 94.81 187 GLY B N 1
ATOM 6984 C CA . GLY B 1 187 ? 8.336 35.75 9.836 1 94.81 187 GLY B CA 1
ATOM 6985 C C . GLY B 1 187 ? 7.309 36.781 10.203 1 94.81 187 GLY B C 1
ATOM 6986 O O . GLY B 1 187 ? 7.617 37.75 10.93 1 94.81 187 GLY B O 1
ATOM 6987 N N . VAL B 1 188 ? 6.242 36.781 9.508 1 95.25 188 VAL B N 1
ATOM 6988 C CA . VAL B 1 188 ? 5.098 37.656 9.727 1 95.25 188 VAL B CA 1
ATOM 6989 C C . VAL B 1 188 ? 3.939 36.844 10.32 1 95.25 188 VAL B C 1
ATOM 6991 O O . VAL B 1 188 ? 3.598 35.781 9.82 1 95.25 188 VAL B O 1
ATOM 6994 N N . ASP B 1 189 ? 3.471 37.312 11.414 1 92.31 189 ASP B N 1
ATOM 6995 C CA . ASP B 1 189 ? 2.336 36.688 12.086 1 92.31 189 ASP B CA 1
ATOM 6996 C C . ASP B 1 189 ? 1.244 37.719 12.391 1 92.31 189 ASP B C 1
ATOM 6998 O O . ASP B 1 189 ? 1.33 38.875 11.953 1 92.31 189 ASP B O 1
ATOM 7002 N N . TRP B 1 190 ? 0.228 37.25 13.055 1 94.44 190 TRP B N 1
ATOM 7003 C CA . TRP B 1 190 ? -0.828 38.156 13.516 1 94.44 190 TRP B CA 1
ATOM 7004 C C . TRP B 1 190 ? -0.575 38.594 14.953 1 94.44 190 TRP B C 1
ATOM 7006 O O . TRP B 1 190 ? -0.075 37.812 15.766 1 94.44 190 TRP B O 1
ATOM 7016 N N . ASP B 1 191 ? -0.962 39.875 15.195 1 94.81 191 ASP B N 1
ATOM 7017 C CA . ASP B 1 191 ? -0.914 40.344 16.578 1 94.81 191 ASP B CA 1
ATOM 7018 C C . ASP B 1 191 ? -1.944 39.625 17.438 1 94.81 191 ASP B C 1
ATOM 7020 O O . ASP B 1 191 ? -3.143 39.656 17.156 1 94.81 191 ASP B O 1
ATOM 7024 N N . ASP B 1 192 ? -1.55 39.031 18.484 1 94 192 ASP B N 1
ATOM 7025 C CA . ASP B 1 192 ? -2.432 38.188 19.281 1 94 192 ASP B CA 1
ATOM 7026 C C . ASP B 1 192 ? -3.52 39 19.969 1 94 192 ASP B C 1
ATOM 7028 O O . ASP B 1 192 ? -4.578 38.469 20.312 1 94 192 ASP B O 1
ATOM 7032 N N . GLN B 1 193 ? -3.262 40.281 20.172 1 94.38 193 GLN B N 1
ATOM 7033 C CA . GLN B 1 193 ? -4.234 41.125 20.844 1 94.38 193 GLN B CA 1
ATOM 7034 C C . GLN B 1 193 ? -5.102 41.875 19.844 1 94.38 193 GLN B C 1
ATOM 7036 O O . GLN B 1 193 ? -6.16 42.375 20.188 1 94.38 193 GLN B O 1
ATOM 7041 N N . ASN B 1 194 ? -4.59 41.938 18.641 1 94.75 194 ASN B N 1
ATOM 7042 C CA . ASN B 1 194 ? -5.324 42.531 17.516 1 94.75 194 ASN B CA 1
ATOM 7043 C C . ASN B 1 194 ? -5.133 41.719 16.234 1 94.75 194 ASN B C 1
ATOM 7045 O O . ASN B 1 194 ? -4.367 42.094 15.359 1 94.75 194 ASN B O 1
ATOM 7049 N N . PRO B 1 195 ? -5.953 40.719 16.078 1 94.19 195 PRO B N 1
ATOM 7050 C CA . PRO B 1 195 ? -5.723 39.781 14.977 1 94.19 195 PRO B CA 1
ATOM 7051 C C . PRO B 1 195 ? -5.934 40.438 13.609 1 94.19 195 PRO B C 1
ATOM 7053 O O . PRO B 1 195 ? -5.617 39.812 12.586 1 94.19 195 PRO B O 1
ATOM 7056 N N . ASN B 1 196 ? -6.395 41.625 13.523 1 95 196 ASN B N 1
ATOM 7057 C CA . ASN B 1 196 ? -6.531 42.344 12.258 1 95 196 ASN B CA 1
ATOM 7058 C C . ASN B 1 196 ? -5.219 43 11.836 1 95 196 ASN B C 1
ATOM 7060 O O . ASN B 1 196 ? -5.117 43.531 10.734 1 95 196 ASN B O 1
ATOM 7064 N N . LYS B 1 197 ? -4.332 42.906 12.695 1 94.56 197 LYS B N 1
ATOM 7065 C CA . LYS B 1 197 ? -3.02 43.5 12.414 1 94.56 197 LYS B CA 1
ATOM 7066 C C . LYS B 1 197 ? -1.955 42.406 12.297 1 94.56 197 LYS B C 1
ATOM 7068 O O . LYS B 1 197 ? -1.955 41.438 13.07 1 94.56 197 LYS B O 1
ATOM 7073 N N . THR B 1 198 ? -1.08 42.594 11.297 1 94.69 198 THR B N 1
ATOM 7074 C CA . THR B 1 198 ? 0.091 41.719 11.172 1 94.69 198 THR B CA 1
ATOM 7075 C C . THR B 1 198 ? 1.289 42.344 11.898 1 94.69 198 THR B C 1
ATOM 7077 O O . THR B 1 198 ? 1.325 43.562 12.141 1 94.69 198 THR B O 1
ATOM 7080 N N . ILE B 1 199 ? 2.197 41.5 12.273 1 95.56 199 ILE B N 1
ATOM 7081 C CA . ILE B 1 199 ? 3.373 41.938 13.016 1 95.56 199 ILE B CA 1
ATOM 7082 C C . ILE B 1 199 ? 4.559 41.031 12.688 1 95.56 199 ILE B C 1
ATOM 7084 O O . ILE B 1 199 ? 4.375 39.875 12.289 1 95.56 199 ILE B O 1
ATOM 7088 N N . ILE B 1 200 ? 5.738 41.594 12.711 1 97.31 200 ILE B N 1
ATOM 7089 C CA . ILE B 1 200 ? 6.957 40.812 12.516 1 97.31 200 ILE B CA 1
ATOM 7090 C C . ILE B 1 200 ? 7.281 40.031 13.781 1 97.31 200 ILE B C 1
ATOM 7092 O O . ILE B 1 200 ? 7.141 40.562 14.891 1 97.31 200 ILE B O 1
ATOM 7096 N N . SER B 1 201 ? 7.613 38.812 13.641 1 96.81 201 SER B N 1
ATOM 7097 C CA . SER B 1 201 ? 8.016 37.969 14.758 1 96.81 201 SER B CA 1
ATOM 7098 C C . SER B 1 201 ? 9.422 37.406 14.539 1 96.81 201 SER B C 1
ATOM 7100 O O . SER B 1 201 ? 9.727 36.875 13.477 1 96.81 201 SER B O 1
ATOM 7102 N N . LEU B 1 202 ? 10.281 37.594 15.414 1 97.62 202 LEU B N 1
ATOM 7103 C CA . LEU B 1 202 ? 11.617 37 15.5 1 97.62 202 LEU B CA 1
ATOM 7104 C C . LEU B 1 202 ? 11.766 36.188 16.781 1 97.62 202 LEU B C 1
ATOM 7106 O O . LEU B 1 202 ? 11.922 36.75 17.875 1 97.62 202 LEU B O 1
ATOM 7110 N N . LEU B 1 203 ? 11.75 34.875 16.641 1 97.12 203 LEU B N 1
ATOM 7111 C CA . LEU B 1 203 ? 11.648 33.969 17.781 1 97.12 203 LEU B CA 1
ATOM 7112 C C . LEU B 1 203 ? 12.695 32.875 17.688 1 97.12 203 LEU B C 1
ATOM 7114 O O . LEU B 1 203 ? 13.398 32.75 16.672 1 97.12 203 LEU B O 1
ATOM 7118 N N . PRO B 1 204 ? 12.844 32.094 18.781 1 96.25 204 PRO B N 1
ATOM 7119 C CA . PRO B 1 204 ? 13.82 31.016 18.766 1 96.25 204 PRO B CA 1
ATOM 7120 C C . PRO B 1 204 ? 13.562 30.016 17.641 1 96.25 204 PRO B C 1
ATOM 7122 O O . PRO B 1 204 ? 12.406 29.75 17.297 1 96.25 204 PRO B O 1
ATOM 7125 N N . GLY B 1 205 ? 14.594 29.625 17.047 1 92.56 205 GLY B N 1
ATOM 7126 C CA . GLY B 1 205 ? 14.602 28.516 16.109 1 92.56 205 GLY B CA 1
ATOM 7127 C C . GLY B 1 205 ? 15.547 27.406 16.516 1 92.56 205 GLY B C 1
ATOM 7128 O O . GLY B 1 205 ? 15.875 27.25 17.688 1 92.56 205 GLY B O 1
ATOM 7129 N N . GLY B 1 206 ? 15.891 26.516 15.602 1 77.62 206 GLY B N 1
ATOM 7130 C CA . GLY B 1 206 ? 16.984 25.594 15.852 1 77.62 206 GLY B CA 1
ATOM 7131 C C . GLY B 1 206 ? 16.5 24.188 16.141 1 77.62 206 GLY B C 1
ATOM 7132 O O . GLY B 1 206 ? 17.109 23.469 16.953 1 77.62 206 GLY B O 1
ATOM 7133 N N . THR B 1 207 ? 15.5 23.656 15.445 1 83.62 207 THR B N 1
ATOM 7134 C CA . THR B 1 207 ? 15.055 22.297 15.688 1 83.62 207 THR B CA 1
ATOM 7135 C C . THR B 1 207 ? 16.062 21.297 15.141 1 83.62 207 THR B C 1
ATOM 7137 O O . THR B 1 207 ? 16.5 21.406 13.992 1 83.62 207 THR B O 1
ATOM 7140 N N . SER B 1 208 ? 16.547 20.438 16.109 1 92.19 208 SER B N 1
ATOM 7141 C CA . SER B 1 208 ? 17.5 19.406 15.727 1 92.19 208 SER B CA 1
ATOM 7142 C C . SER B 1 208 ? 16.797 18.094 15.406 1 92.19 208 SER B C 1
ATOM 7144 O O . SER B 1 208 ? 15.641 17.875 15.797 1 92.19 208 SER B O 1
ATOM 7146 N N . ILE B 1 209 ? 17.438 17.219 14.609 1 94.38 209 ILE B N 1
ATOM 7147 C CA . ILE B 1 209 ? 16.922 15.891 14.305 1 94.38 209 ILE B CA 1
ATOM 7148 C C . ILE B 1 209 ? 16.891 15.039 15.578 1 94.38 209 ILE B C 1
ATOM 7150 O O . ILE B 1 209 ? 15.93 14.32 15.82 1 94.38 209 ILE B O 1
ATOM 7154 N N . LEU B 1 210 ? 17.938 15.227 16.438 1 94.12 210 LEU B N 1
ATOM 7155 C CA . LEU B 1 210 ? 17.969 14.516 17.719 1 94.12 210 LEU B CA 1
ATOM 7156 C C . LEU B 1 210 ? 17.141 15.25 18.766 1 94.12 210 LEU B C 1
ATOM 7158 O O . LEU B 1 210 ? 17.125 16.484 18.797 1 94.12 210 LEU B O 1
ATOM 7162 N N . THR B 1 211 ? 16.438 14.523 19.547 1 87 211 THR B N 1
ATOM 7163 C CA . THR B 1 211 ? 15.586 15.094 20.578 1 87 211 THR B CA 1
ATOM 7164 C C . THR B 1 211 ? 16.344 15.242 21.891 1 87 211 THR B C 1
ATOM 7166 O O . THR B 1 211 ? 15.93 15.984 22.781 1 87 211 THR B O 1
ATOM 7169 N N . GLY B 1 212 ? 17.375 14.586 22.031 1 86.5 212 GLY B N 1
ATOM 7170 C CA . GLY B 1 212 ? 18.141 14.562 23.281 1 86.5 212 GLY B CA 1
ATOM 7171 C C . GLY B 1 212 ? 17.797 13.383 24.156 1 86.5 212 GLY B C 1
ATOM 7172 O O . GLY B 1 212 ? 18.391 13.211 25.234 1 86.5 212 GLY B O 1
ATOM 7173 N N . ARG B 1 213 ? 16.906 12.484 23.828 1 84.5 213 ARG B N 1
ATOM 7174 C CA . ARG B 1 213 ? 16.469 11.344 24.625 1 84.5 213 ARG B CA 1
ATOM 7175 C C . ARG B 1 213 ? 17.016 10.039 24.062 1 84.5 213 ARG B C 1
ATOM 7177 O O . ARG B 1 213 ? 16.797 8.969 24.625 1 84.5 213 ARG B O 1
ATOM 7184 N N . GLU B 1 214 ? 17.766 10.164 22.922 1 92.62 214 GLU B N 1
ATOM 7185 C CA . GLU B 1 214 ? 18.25 8.969 22.25 1 92.62 214 GLU B CA 1
ATOM 7186 C C . GLU B 1 214 ? 19.422 8.344 23.016 1 92.62 214 GLU B C 1
ATOM 7188 O O . GLU B 1 214 ? 20.172 9.047 23.688 1 92.62 214 GLU B O 1
ATOM 7193 N N . ASP B 1 215 ? 19.562 7.027 22.922 1 92.25 215 ASP B N 1
ATOM 7194 C CA . ASP B 1 215 ? 20.688 6.34 23.562 1 92.25 215 ASP B CA 1
ATOM 7195 C C . ASP B 1 215 ? 22 6.609 22.812 1 92.25 215 ASP B C 1
ATOM 7197 O O . ASP B 1 215 ? 21.984 7.215 21.75 1 92.25 215 ASP B O 1
ATOM 7201 N N . ASN B 1 216 ? 23.078 6.195 23.375 1 94.88 216 ASN B N 1
ATOM 7202 C CA . ASN B 1 216 ? 24.422 6.473 22.859 1 94.88 216 ASN B CA 1
ATOM 7203 C C . ASN B 1 216 ? 24.641 5.84 21.484 1 94.88 216 ASN B C 1
ATOM 7205 O O . ASN B 1 216 ? 25.297 6.426 20.625 1 94.88 216 ASN B O 1
ATOM 7209 N N . GLU B 1 217 ? 24.094 4.73 21.312 1 93.5 217 GLU B N 1
ATOM 7210 C CA . GLU B 1 217 ? 24.266 4.043 20.031 1 93.5 217 GLU B CA 1
ATOM 7211 C C . GLU B 1 217 ? 23.578 4.805 18.906 1 93.5 217 GLU B C 1
ATOM 7213 O O . GLU B 1 217 ? 24.141 4.961 17.812 1 93.5 217 GLU B O 1
ATOM 7218 N N . THR B 1 218 ? 22.375 5.227 19.156 1 94.75 218 THR B N 1
ATOM 7219 C CA . THR B 1 218 ? 21.625 6.004 18.188 1 94.75 218 THR B CA 1
ATOM 7220 C C . THR B 1 218 ? 22.359 7.293 17.828 1 94.75 218 THR B C 1
ATOM 7222 O O . THR B 1 218 ? 22.453 7.66 16.656 1 94.75 218 THR B O 1
ATOM 7225 N N . VAL B 1 219 ? 22.922 7.969 18.828 1 96.44 219 VAL B N 1
ATOM 7226 C CA . VAL B 1 219 ? 23.641 9.219 18.625 1 96.44 219 VAL B CA 1
ATOM 7227 C C . VAL B 1 219 ? 24.891 8.961 17.781 1 96.44 219 VAL B C 1
ATOM 7229 O O . VAL B 1 219 ? 25.203 9.727 16.875 1 96.44 219 VAL B O 1
ATOM 7232 N N . THR B 1 220 ? 25.594 7.91 18.078 1 96.81 220 THR B N 1
ATOM 7233 C CA . THR B 1 220 ? 26.797 7.543 17.328 1 96.81 220 THR B CA 1
ATOM 7234 C C . THR B 1 220 ? 26.453 7.293 15.867 1 96.81 220 THR B C 1
ATOM 7236 O O . THR B 1 220 ? 27.172 7.762 14.969 1 96.81 220 THR B O 1
ATOM 7239 N N . ASN B 1 221 ? 25.391 6.559 15.648 1 95.44 221 ASN B N 1
ATOM 7240 C CA . ASN B 1 221 ? 24.953 6.293 14.281 1 95.44 221 ASN B CA 1
ATOM 7241 C C . ASN B 1 221 ? 24.547 7.578 13.562 1 95.44 221 ASN B C 1
ATOM 7243 O O . ASN B 1 221 ? 24.812 7.738 12.375 1 95.44 221 ASN B O 1
ATOM 7247 N N . TYR B 1 222 ? 23.891 8.453 14.297 1 97 222 TYR B N 1
ATOM 7248 C CA . TYR B 1 222 ? 23.5 9.742 13.734 1 97 222 TYR B CA 1
ATOM 7249 C C . TYR B 1 222 ? 24.734 10.523 13.289 1 97 222 TYR B C 1
ATOM 7251 O O . TYR B 1 222 ? 24.766 11.078 12.188 1 97 222 TYR B O 1
ATOM 7259 N N . LEU B 1 223 ? 25.75 10.531 14.125 1 98.06 223 LEU B N 1
ATOM 7260 C CA . LEU B 1 223 ? 26.969 11.281 13.828 1 98.06 223 LEU B CA 1
ATOM 7261 C C . LEU B 1 223 ? 27.656 10.727 12.586 1 98.06 223 LEU B C 1
ATOM 7263 O O . LEU B 1 223 ? 28.203 11.492 11.781 1 98.06 223 LEU B O 1
ATOM 7267 N N . LYS B 1 224 ? 27.594 9.445 12.422 1 97.56 224 LYS B N 1
ATOM 7268 C CA . LYS B 1 224 ? 28.156 8.836 11.227 1 97.56 224 LYS B CA 1
ATOM 7269 C C . LYS B 1 224 ? 27.406 9.273 9.969 1 97.56 224 LYS B C 1
ATOM 7271 O O . LYS B 1 224 ? 28.031 9.609 8.953 1 97.56 224 LYS B O 1
ATOM 7276 N N . VAL B 1 225 ? 26.094 9.258 10.039 1 97.69 225 VAL B N 1
ATOM 7277 C CA . VAL B 1 225 ? 25.266 9.672 8.914 1 97.69 225 VAL B CA 1
ATOM 7278 C C . VAL B 1 225 ? 25.516 11.148 8.609 1 97.69 225 VAL B C 1
ATOM 7280 O O . VAL B 1 225 ? 25.719 11.523 7.457 1 97.69 225 VAL B O 1
ATOM 7283 N N . GLN B 1 226 ? 25.516 11.93 9.664 1 98.25 226 GLN B N 1
ATOM 7284 C CA . GLN B 1 226 ? 25.719 13.367 9.508 1 98.25 226 GLN B CA 1
ATOM 7285 C C . GLN B 1 226 ? 27.078 13.648 8.875 1 98.25 226 GLN B C 1
ATOM 7287 O O . GLN B 1 226 ? 27.188 14.469 7.957 1 98.25 226 GLN B O 1
ATOM 7292 N N . ALA B 1 227 ? 28.125 12.977 9.344 1 98.5 227 ALA B N 1
ATOM 7293 C CA . ALA B 1 227 ? 29.469 13.172 8.812 1 98.5 227 ALA B CA 1
ATOM 7294 C C . ALA B 1 227 ? 29.531 12.82 7.328 1 98.5 227 ALA B C 1
ATOM 7296 O O . ALA B 1 227 ? 30.141 13.539 6.539 1 98.5 227 ALA B O 1
ATOM 7297 N N . SER B 1 228 ? 28.875 11.742 7.023 1 97.88 228 SER B N 1
ATOM 7298 C CA . SER B 1 228 ? 28.875 11.305 5.633 1 97.88 228 SER B CA 1
ATOM 7299 C C . SER B 1 228 ? 28.156 12.312 4.738 1 97.88 228 SER B C 1
ATOM 7301 O O . SER B 1 228 ? 28.609 12.586 3.623 1 97.88 228 SER B O 1
ATOM 7303 N N . VAL B 1 229 ? 27.062 12.82 5.168 1 98.31 229 VAL B N 1
ATOM 7304 C CA . VAL B 1 229 ? 26.297 13.789 4.391 1 98.31 229 VAL B CA 1
ATOM 7305 C C . VAL B 1 229 ? 27.078 15.094 4.273 1 98.31 229 VAL B C 1
ATOM 7307 O O . VAL B 1 229 ? 27.188 15.672 3.188 1 98.31 229 VAL B O 1
ATOM 7310 N N . LEU B 1 230 ? 27.688 15.531 5.398 1 98.25 230 LEU B N 1
ATOM 7311 C CA . LEU B 1 230 ? 28.484 16.766 5.391 1 98.25 230 LEU B CA 1
ATOM 7312 C C . LEU B 1 230 ? 29.656 16.656 4.426 1 98.25 230 LEU B C 1
ATOM 7314 O O . LEU B 1 230 ? 29.953 17.594 3.701 1 98.25 230 LEU B O 1
ATOM 7318 N N . GLN B 1 231 ? 30.297 15.5 4.441 1 98 231 GLN B N 1
ATOM 7319 C CA . GLN B 1 231 ? 31.406 15.289 3.525 1 98 231 GLN B CA 1
ATOM 7320 C C . GLN B 1 231 ? 30.953 15.414 2.074 1 98 231 GLN B C 1
ATOM 7322 O O . GLN B 1 231 ? 31.672 15.992 1.247 1 98 231 GLN B O 1
ATOM 7327 N N . ALA B 1 232 ? 29.797 14.906 1.843 1 97.81 232 ALA B N 1
ATOM 7328 C CA . ALA B 1 232 ? 29.297 14.844 0.471 1 97.81 232 ALA B CA 1
ATOM 7329 C C . ALA B 1 232 ? 28.828 16.219 -0.002 1 97.81 232 ALA B C 1
ATOM 7331 O O . ALA B 1 232 ? 28.938 16.547 -1.187 1 97.81 232 ALA B O 1
ATOM 7332 N N . VAL B 1 233 ? 28.328 17.062 0.896 1 97.12 233 VAL B N 1
ATOM 7333 C CA . VAL B 1 233 ? 27.625 18.25 0.431 1 97.12 233 VAL B CA 1
ATOM 7334 C C . VAL B 1 233 ? 28.5 19.484 0.637 1 97.12 233 VAL B C 1
ATOM 7336 O O . VAL B 1 233 ? 28.234 20.547 0.075 1 97.12 233 VAL B O 1
ATOM 7339 N N . HIS B 1 234 ? 29.469 19.391 1.501 1 92.06 234 HIS B N 1
ATOM 7340 C CA . HIS B 1 234 ? 30.281 20.562 1.787 1 92.06 234 HIS B CA 1
ATOM 7341 C C . HIS B 1 234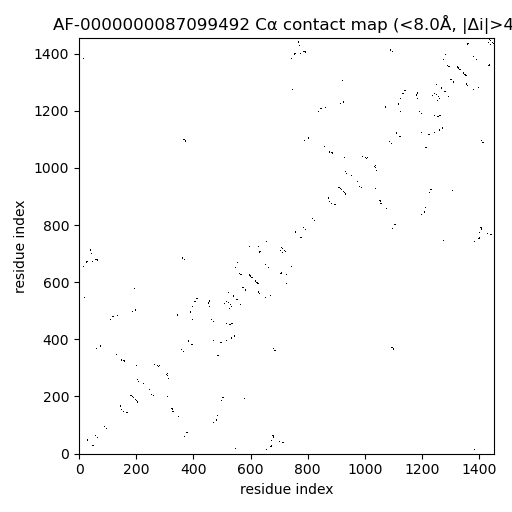 ? 31.078 20.984 0.562 1 92.06 234 HIS B C 1
ATOM 7343 O O . HIS B 1 234 ? 31.766 20.172 -0.053 1 92.06 234 HIS B O 1
ATOM 7349 N N . PRO B 1 235 ? 31.031 22.203 0.232 1 85.5 235 PRO B N 1
ATOM 7350 C CA . PRO B 1 235 ? 31.656 22.641 -1.018 1 85.5 235 PRO B CA 1
ATOM 7351 C C . PRO B 1 235 ? 33.188 22.594 -0.961 1 85.5 235 PRO B C 1
ATOM 7353 O O . PRO B 1 235 ? 33.844 22.547 -2.004 1 85.5 235 PRO B O 1
ATOM 7356 N N . ALA B 1 236 ? 33.781 22.609 0.207 1 83.94 236 ALA B N 1
ATOM 7357 C CA . ALA B 1 236 ? 35.25 22.625 0.335 1 83.94 236 ALA B CA 1
ATOM 7358 C C . ALA B 1 236 ? 35.844 21.219 0.244 1 83.94 236 ALA B C 1
ATOM 7360 O O . ALA B 1 236 ? 37.031 21 0.497 1 83.94 236 ALA B O 1
ATOM 7361 N N . ASN B 1 237 ? 35.094 20.25 -0.191 1 86.94 237 ASN B N 1
ATOM 7362 C CA . ASN B 1 237 ? 35.531 18.859 -0.279 1 86.94 237 ASN B CA 1
ATOM 7363 C C . ASN B 1 237 ? 36.312 18.438 0.964 1 86.94 237 ASN B C 1
ATOM 7365 O O . ASN B 1 237 ? 37.438 17.969 0.863 1 86.94 237 ASN B O 1
ATOM 7369 N N . ILE B 1 238 ? 35.719 18.578 2.062 1 92.44 238 ILE B N 1
ATOM 7370 C CA . ILE B 1 238 ? 36.406 18.344 3.34 1 92.44 238 ILE B CA 1
ATOM 7371 C C . ILE B 1 238 ? 36.719 16.859 3.492 1 92.44 238 ILE B C 1
ATOM 7373 O O . ILE B 1 238 ? 36.031 16 2.924 1 92.44 238 ILE B O 1
ATOM 7377 N N . SER B 1 239 ? 37.75 16.5 4.316 1 95.5 239 SER B N 1
ATOM 7378 C CA . SER B 1 239 ? 38.156 15.117 4.559 1 95.5 239 SER B CA 1
ATOM 7379 C C . SER B 1 239 ? 37.156 14.391 5.449 1 95.5 239 SER B C 1
ATOM 7381 O O . SER B 1 239 ? 36.281 15.023 6.074 1 95.5 239 SER B O 1
ATOM 7383 N N . GLN B 1 240 ? 37.281 13.125 5.438 1 95.62 240 GLN B N 1
ATOM 7384 C CA . GLN B 1 240 ? 36.438 12.32 6.324 1 95.62 240 GLN B CA 1
ATOM 7385 C C . GLN B 1 240 ? 36.656 12.703 7.785 1 95.62 240 GLN B C 1
ATOM 7387 O O . GLN B 1 240 ? 35.719 12.789 8.562 1 95.62 240 GLN B O 1
ATOM 7392 N N . ALA B 1 241 ? 37.906 12.961 8.094 1 96.88 241 ALA B N 1
ATOM 7393 C CA . ALA B 1 241 ? 38.219 13.336 9.469 1 96.88 241 ALA B CA 1
ATOM 7394 C C . ALA B 1 241 ? 37.594 14.68 9.828 1 96.88 241 ALA B C 1
ATOM 7396 O O . ALA B 1 241 ? 37.094 14.852 10.93 1 96.88 241 ALA B O 1
ATOM 7397 N N . ASP B 1 242 ? 37.656 15.617 8.961 1 96.62 242 ASP B N 1
ATOM 7398 C CA . ASP B 1 242 ? 37.094 16.938 9.195 1 96.62 242 ASP B CA 1
ATOM 7399 C C . ASP B 1 242 ? 35.562 16.875 9.297 1 96.62 242 ASP B C 1
ATOM 7401 O O . ASP B 1 242 ? 34.969 17.562 10.117 1 96.62 242 ASP B O 1
ATOM 7405 N N . SER B 1 243 ? 34.969 16.078 8.438 1 98 243 SER B N 1
ATOM 7406 C CA . SER B 1 243 ? 33.531 15.961 8.477 1 98 243 SER B CA 1
ATOM 7407 C C . SER B 1 243 ? 33.062 15.352 9.789 1 98 243 SER B C 1
ATOM 7409 O O . SER B 1 243 ? 32.031 15.734 10.328 1 98 243 SER B O 1
ATOM 7411 N N . GLN B 1 244 ? 33.781 14.367 10.281 1 98.19 244 GLN B N 1
ATOM 7412 C CA . GLN B 1 244 ? 33.469 13.766 11.57 1 98.19 244 GLN B CA 1
ATOM 7413 C C . GLN B 1 244 ? 33.594 14.781 12.703 1 98.19 244 GLN B C 1
ATOM 7415 O O . GLN B 1 244 ? 32.719 14.875 13.57 1 98.19 244 GLN B O 1
ATOM 7420 N N . ARG B 1 245 ? 34.719 15.539 12.641 1 98 245 ARG B N 1
ATOM 7421 C CA . ARG B 1 245 ? 34.938 16.578 13.641 1 98 245 ARG B CA 1
ATOM 7422 C C . ARG B 1 245 ? 33.812 17.609 13.609 1 98 245 ARG B C 1
ATOM 7424 O O . ARG B 1 245 ? 33.312 18 14.664 1 98 245 ARG B O 1
ATOM 7431 N N . LEU B 1 246 ? 33.406 18.031 12.5 1 97.94 246 LEU B N 1
ATOM 7432 C CA . LEU B 1 246 ? 32.406 19.062 12.344 1 97.94 246 LEU B CA 1
ATOM 7433 C C . LEU B 1 246 ? 31.016 18.531 12.727 1 97.94 246 LEU B C 1
ATOM 7435 O O . LEU B 1 246 ? 30.188 19.266 13.258 1 97.94 246 LEU B O 1
ATOM 7439 N N . ALA B 1 247 ? 30.75 17.234 12.414 1 98.5 247 ALA B N 1
ATOM 7440 C CA . ALA B 1 247 ? 29.5 16.625 12.836 1 98.5 247 ALA B CA 1
ATOM 7441 C C . ALA B 1 247 ? 29.328 16.688 14.352 1 98.5 247 ALA B C 1
ATOM 7443 O O . ALA B 1 247 ? 28.266 17.078 14.852 1 98.5 247 ALA B O 1
ATOM 7444 N N . VAL B 1 248 ? 30.391 16.359 15.039 1 98.19 248 VAL B N 1
ATOM 7445 C CA . VAL B 1 248 ? 30.375 16.391 16.5 1 98.19 248 VAL B CA 1
ATOM 7446 C C . VAL B 1 248 ? 30.188 17.828 16.984 1 98.19 248 VAL B C 1
ATOM 7448 O O . VAL B 1 248 ? 29.406 18.094 17.891 1 98.19 248 VAL B O 1
ATOM 7451 N N . ALA B 1 249 ? 30.891 18.75 16.375 1 98.25 249 ALA B N 1
ATOM 7452 C CA . ALA B 1 249 ? 30.844 20.156 16.781 1 98.25 249 ALA B CA 1
ATOM 7453 C C . ALA B 1 249 ? 29.469 20.75 16.547 1 98.25 249 ALA B C 1
ATOM 7455 O O . ALA B 1 249 ? 28.953 21.484 17.406 1 98.25 249 ALA B O 1
ATOM 7456 N N . VAL B 1 250 ? 28.859 20.484 15.43 1 97.94 250 VAL B N 1
ATOM 7457 C CA . VAL B 1 250 ? 27.531 21 15.102 1 97.94 250 VAL B CA 1
ATOM 7458 C C . VAL B 1 250 ? 26.5 20.391 16.047 1 97.94 250 VAL B C 1
ATOM 7460 O O . VAL B 1 250 ? 25.594 21.094 16.516 1 97.94 250 VAL B O 1
ATOM 7463 N N . THR B 1 251 ? 26.578 19.094 16.297 1 97.75 251 THR B N 1
ATOM 7464 C CA . THR B 1 251 ? 25.656 18.438 17.203 1 97.75 251 THR B CA 1
ATOM 7465 C C . THR B 1 251 ? 25.766 19.031 18.609 1 97.75 251 THR B C 1
ATOM 7467 O O . THR B 1 251 ? 24.75 19.219 19.281 1 97.75 251 THR B O 1
ATOM 7470 N N . LYS B 1 252 ? 26.969 19.297 19.047 1 97.12 252 LYS B N 1
ATOM 7471 C CA . LYS B 1 252 ? 27.172 19.969 20.328 1 97.12 252 LYS B CA 1
ATOM 7472 C C . LYS B 1 252 ? 26.562 21.359 20.312 1 97.12 252 LYS B C 1
ATOM 7474 O O . LYS B 1 252 ? 25.922 21.781 21.297 1 97.12 252 LYS B O 1
ATOM 7479 N N . PHE B 1 253 ? 26.781 22.078 19.281 1 97.44 253 PHE B N 1
ATOM 7480 C CA . PHE B 1 253 ? 26.219 23.422 19.141 1 97.44 253 PHE B CA 1
ATOM 7481 C C . PHE B 1 253 ? 24.703 23.375 19.219 1 97.44 253 PHE B C 1
ATOM 7483 O O . PHE B 1 253 ? 24.078 24.203 19.906 1 97.44 253 PHE B O 1
ATOM 7490 N N . GLU B 1 254 ? 24.031 22.438 18.547 1 97.25 254 GLU B N 1
ATOM 7491 C CA . GLU B 1 254 ? 22.578 22.266 18.578 1 97.25 254 GLU B CA 1
ATOM 7492 C C . GLU B 1 254 ? 22.094 21.938 19.984 1 97.25 254 GLU B C 1
ATOM 7494 O O . GLU B 1 254 ? 21.031 22.391 20.406 1 97.25 254 GLU B O 1
ATOM 7499 N N . LYS B 1 255 ? 22.844 21.125 20.672 1 95.44 255 LYS B N 1
ATOM 7500 C CA . LYS B 1 255 ? 22.516 20.828 22.062 1 95.44 255 LYS B CA 1
ATOM 7501 C C . LYS B 1 255 ? 22.562 22.078 22.922 1 95.44 255 LYS B C 1
ATOM 7503 O O . LYS B 1 255 ? 21.672 22.297 23.75 1 95.44 255 LYS B O 1
ATOM 7508 N N . ASP B 1 256 ? 23.594 22.891 22.75 1 96.31 256 ASP B N 1
ATOM 7509 C CA . ASP B 1 256 ? 23.719 24.141 23.484 1 96.31 256 ASP B CA 1
ATOM 7510 C C . ASP B 1 256 ? 22.594 25.109 23.109 1 96.31 256 ASP B C 1
ATOM 7512 O O . ASP B 1 256 ? 22.094 25.844 23.953 1 96.31 256 ASP B O 1
ATOM 7516 N N . LEU B 1 257 ? 22.297 25.125 21.844 1 96.81 257 LEU B N 1
ATOM 7517 C CA . LEU B 1 257 ? 21.203 25.953 21.359 1 96.81 257 LEU B CA 1
ATOM 7518 C C . LEU B 1 257 ? 19.891 25.562 22.047 1 96.81 257 LEU B C 1
ATOM 7520 O O . LEU B 1 257 ? 19.062 26.422 22.359 1 96.81 257 LEU B O 1
ATOM 7524 N N . LYS B 1 258 ? 19.688 24.297 22.219 1 95.06 258 LYS B N 1
ATOM 7525 C CA . LYS B 1 258 ? 18.484 23.828 22.906 1 95.06 258 LYS B CA 1
ATOM 7526 C C . LYS B 1 258 ? 18.422 24.359 24.328 1 95.06 258 LYS B C 1
ATOM 7528 O O . LYS B 1 258 ? 17.344 24.703 24.812 1 95.06 258 LYS B O 1
ATOM 7533 N N . LYS B 1 259 ? 19.531 24.438 24.984 1 95.25 259 LYS B N 1
ATOM 7534 C CA . LYS B 1 259 ? 19.594 25.047 26.312 1 95.25 259 LYS B CA 1
ATOM 7535 C C . LYS B 1 259 ? 19.219 26.516 26.266 1 95.25 259 LYS B C 1
ATOM 7537 O O . LYS B 1 259 ? 18.516 27.016 27.141 1 95.25 259 LYS B O 1
ATOM 7542 N N . VAL B 1 260 ? 19.734 27.188 25.234 1 96.94 260 VAL B N 1
ATOM 7543 C CA . VAL B 1 260 ? 19.422 28.609 25.078 1 96.94 260 VAL B CA 1
ATOM 7544 C C . VAL B 1 260 ? 17.938 28.797 24.828 1 96.94 260 VAL B C 1
ATOM 7546 O O . VAL B 1 260 ? 17.328 29.766 25.312 1 96.94 260 VAL B O 1
ATOM 7549 N N . GLN B 1 261 ? 17.312 27.922 24.109 1 95.94 261 GLN B N 1
ATOM 7550 C CA . GLN B 1 261 ? 15.891 28 23.781 1 95.94 261 GLN B CA 1
ATOM 7551 C C . GLN B 1 261 ? 15.039 27.984 25.047 1 95.94 261 GLN B C 1
ATOM 7553 O O . GLN B 1 261 ? 13.945 28.547 25.078 1 95.94 261 GLN B O 1
ATOM 7558 N N . GLN B 1 262 ? 15.57 27.438 26.125 1 94.69 262 GLN B N 1
ATOM 7559 C CA . GLN B 1 262 ? 14.852 27.375 27.391 1 94.69 262 GLN B CA 1
ATOM 7560 C C . GLN B 1 262 ? 14.734 28.766 28.016 1 94.69 262 GLN B C 1
ATOM 7562 O O . GLN B 1 262 ? 13.93 28.969 28.938 1 94.69 262 GLN B O 1
ATOM 7567 N N . THR B 1 263 ? 15.469 29.672 27.484 1 96.75 263 THR B N 1
ATOM 7568 C CA . THR B 1 263 ? 15.453 31.016 28.031 1 96.75 263 THR B CA 1
ATOM 7569 C C . THR B 1 263 ? 14.484 31.906 27.266 1 96.75 263 THR B C 1
ATOM 7571 O O . THR B 1 263 ? 14.461 33.125 27.469 1 96.75 263 THR B O 1
ATOM 7574 N N . ASP B 1 264 ? 13.758 31.359 26.375 1 97.25 264 ASP B N 1
ATOM 7575 C CA . ASP B 1 264 ? 12.766 32.125 25.609 1 97.25 264 ASP B CA 1
ATOM 7576 C C . ASP B 1 264 ? 11.82 32.875 26.531 1 97.25 264 ASP B C 1
ATOM 7578 O O . ASP B 1 264 ? 11.164 32.281 27.391 1 97.25 264 ASP B O 1
ATOM 7582 N N . ASP B 1 265 ? 11.773 34.125 26.406 1 97.44 265 ASP B N 1
ATOM 7583 C CA . ASP B 1 265 ? 10.938 34.969 27.234 1 97.44 265 ASP B CA 1
ATOM 7584 C C . ASP B 1 265 ? 9.961 35.781 26.375 1 97.44 265 ASP B C 1
ATOM 7586 O O . ASP B 1 265 ? 9.578 36.906 26.75 1 97.44 265 ASP B O 1
ATOM 7590 N N . SER B 1 266 ? 9.664 35.281 25.219 1 96.44 266 SER B N 1
ATOM 7591 C CA . SER B 1 266 ? 8.766 36 24.312 1 96.44 266 SER B CA 1
ATOM 7592 C C . SER B 1 266 ? 7.336 36 24.828 1 96.44 266 SER B C 1
ATOM 7594 O O . SER B 1 266 ? 6.488 36.719 24.328 1 96.44 266 SER B O 1
ATOM 7596 N N . LYS B 1 267 ? 7.031 35.156 25.766 1 94.69 267 LYS B N 1
ATOM 7597 C CA . LYS B 1 267 ? 5.742 35.156 26.453 1 94.69 267 LYS B CA 1
ATOM 7598 C C . LYS B 1 267 ? 5.891 34.719 27.906 1 94.69 267 LYS B C 1
ATOM 7600 O O . LYS B 1 267 ? 6.82 34 28.25 1 94.69 267 LYS B O 1
ATOM 7605 N N . ASP B 1 268 ? 4.977 35.156 28.703 1 92.94 268 ASP B N 1
ATOM 7606 C CA . ASP B 1 268 ? 5.023 34.844 30.109 1 92.94 268 ASP B CA 1
ATOM 7607 C C . ASP B 1 268 ? 4.449 33.438 30.375 1 92.94 268 ASP B C 1
ATOM 7609 O O . ASP B 1 268 ? 4.895 32.719 31.281 1 92.94 268 ASP B O 1
ATOM 7613 N N . ALA B 1 269 ? 3.434 33.156 29.625 1 89.62 269 ALA B N 1
ATOM 7614 C CA . ALA B 1 269 ? 2.715 31.891 29.703 1 89.62 269 ALA B CA 1
ATOM 7615 C C . ALA B 1 269 ? 1.94 31.625 28.422 1 89.62 269 ALA B C 1
ATOM 7617 O O . ALA B 1 269 ? 1.808 32.5 27.562 1 89.62 269 ALA B O 1
ATOM 7618 N N . GLU B 1 270 ? 1.537 30.406 28.312 1 84.31 270 GLU B N 1
ATOM 7619 C CA . GLU B 1 270 ? 0.882 30 27.062 1 84.31 270 GLU B CA 1
ATOM 7620 C C . GLU B 1 270 ? -0.389 30.812 26.812 1 84.31 270 GLU B C 1
ATOM 7622 O O . GLU B 1 270 ? -0.748 31.078 25.672 1 84.31 270 GLU B O 1
ATOM 7627 N N . ASP B 1 271 ? -1.058 31.25 27.891 1 88.25 271 ASP B N 1
ATOM 7628 C CA . ASP B 1 271 ? -2.322 31.969 27.766 1 88.25 271 ASP B CA 1
ATOM 7629 C C . ASP B 1 271 ? -2.096 33.469 27.766 1 88.25 271 ASP B C 1
ATOM 7631 O O . ASP B 1 271 ? -3.043 34.25 27.922 1 88.25 271 ASP B O 1
ATOM 7635 N N . LYS B 1 272 ? -0.827 33.875 27.656 1 93.19 272 LYS B N 1
ATOM 7636 C CA . LYS B 1 272 ? -0.49 35.312 27.625 1 93.19 272 LYS B CA 1
ATOM 7637 C C . LYS B 1 272 ? -0.022 35.719 26.25 1 93.19 272 LYS B C 1
ATOM 7639 O O . LYS B 1 272 ? 0.492 34.906 25.469 1 93.19 272 LYS B O 1
ATOM 7644 N N . PRO B 1 273 ? -0.273 36.938 25.938 1 94.38 273 PRO B N 1
ATOM 7645 C CA . PRO B 1 273 ? 0.158 37.438 24.625 1 94.38 273 PRO B CA 1
ATOM 7646 C C . PRO B 1 273 ? 1.677 37.438 24.469 1 94.38 273 PRO B C 1
ATOM 7648 O O . PRO B 1 273 ? 2.406 37.531 25.453 1 94.38 273 PRO B O 1
ATOM 7651 N N . LEU B 1 274 ? 2.074 37.406 23.266 1 95.81 274 LEU B N 1
ATOM 7652 C CA . LEU B 1 274 ? 3.492 37.562 22.938 1 95.81 274 LEU B CA 1
ATOM 7653 C C . LEU B 1 274 ? 3.973 38.969 23.234 1 95.81 274 LEU B C 1
ATOM 7655 O O . LEU B 1 274 ? 3.238 39.938 23.031 1 95.81 274 LEU B O 1
ATOM 7659 N N . LYS B 1 275 ? 5.223 39.031 23.672 1 96.44 275 LYS B N 1
ATOM 7660 C CA . LYS B 1 275 ? 5.785 40.312 24.047 1 96.44 275 LYS B CA 1
ATOM 7661 C C . LYS B 1 275 ? 6.305 41.094 22.828 1 96.44 275 LYS B C 1
ATOM 7663 O O . LYS B 1 275 ? 6.98 40.5 21.984 1 96.44 275 LYS B O 1
ATOM 7668 N N . LYS B 1 276 ? 5.941 42.375 22.812 1 96.88 276 LYS B N 1
ATOM 7669 C CA . LYS B 1 276 ? 6.391 43.25 21.75 1 96.88 276 LYS B CA 1
ATOM 7670 C C . LYS B 1 276 ? 7.484 44.219 22.25 1 96.88 276 LYS B C 1
ATOM 7672 O O . LYS B 1 276 ? 7.453 44.656 23.391 1 96.88 276 LYS B O 1
ATOM 7677 N N . MET B 1 277 ? 8.375 44.406 21.438 1 96.81 277 MET B N 1
ATOM 7678 C CA . MET B 1 277 ? 9.484 45.344 21.703 1 96.81 277 MET B CA 1
ATOM 7679 C C . MET B 1 277 ? 9.656 46.312 20.562 1 96.81 277 MET B C 1
ATOM 7681 O O . MET B 1 277 ? 9.289 46.031 19.422 1 96.81 277 MET B O 1
ATOM 7685 N N . LYS B 1 278 ? 10.172 47.5 20.938 1 97.44 278 LYS B N 1
ATOM 7686 C CA . LYS B 1 278 ? 10.516 48.469 19.875 1 97.44 278 LYS B CA 1
ATOM 7687 C C . LYS B 1 278 ? 11.547 47.844 18.922 1 97.44 278 LYS B C 1
ATOM 7689 O O . LYS B 1 278 ? 12.531 47.25 19.359 1 97.44 278 LYS B O 1
ATOM 7694 N N . PHE B 1 279 ? 11.258 48.094 17.641 1 97.12 279 PHE B N 1
ATOM 7695 C CA . PHE B 1 279 ? 12.117 47.531 16.609 1 97.12 279 PHE B CA 1
ATOM 7696 C C . PHE B 1 279 ? 13.562 47.969 16.812 1 97.12 279 PHE B C 1
ATOM 7698 O O . PHE B 1 279 ? 14.477 47.125 16.812 1 97.12 279 PHE B O 1
ATOM 7705 N N . GLU B 1 280 ? 13.836 49.188 17.125 1 96.12 280 GLU B N 1
ATOM 7706 C CA . GLU B 1 280 ? 15.172 49.75 17.25 1 96.12 280 GLU B CA 1
ATOM 7707 C C . GLU B 1 280 ? 15.914 49.156 18.438 1 96.12 280 GLU B C 1
ATOM 7709 O O . GLU B 1 280 ? 17.141 49 18.391 1 96.12 280 GLU B O 1
ATOM 7714 N N . ASP B 1 281 ? 15.203 48.812 19.438 1 97.56 281 ASP B N 1
ATOM 7715 C CA . ASP B 1 281 ? 15.82 48.219 20.609 1 97.56 281 ASP B CA 1
ATOM 7716 C C . ASP B 1 281 ? 16.125 46.75 20.406 1 97.56 281 ASP B C 1
ATOM 7718 O O . ASP B 1 281 ? 17.156 46.25 20.859 1 97.56 281 ASP B O 1
ATOM 7722 N N . ALA B 1 282 ? 15.211 46.125 19.734 1 97.56 282 ALA B N 1
ATOM 7723 C CA . ALA B 1 282 ? 15.352 44.688 19.516 1 97.56 282 ALA B CA 1
ATOM 7724 C C . ALA B 1 282 ? 16.594 44.375 18.688 1 97.56 282 ALA B C 1
ATOM 7726 O O . ALA B 1 282 ? 17.328 43.438 18.969 1 97.56 282 ALA B O 1
ATOM 7727 N N . VAL B 1 283 ? 16.875 45.156 17.672 1 95.75 283 VAL B N 1
ATOM 7728 C CA . VAL B 1 283 ? 17.953 44.875 16.734 1 95.75 283 VAL B CA 1
ATOM 7729 C C . VAL B 1 283 ? 19.312 45.125 17.391 1 95.75 283 VAL B C 1
ATOM 7731 O O . VAL B 1 283 ? 20.344 44.688 16.891 1 95.75 283 VAL B O 1
ATOM 7734 N N . LYS B 1 284 ? 19.328 45.719 18.609 1 96.25 284 LYS B N 1
ATOM 7735 C CA . LYS B 1 284 ? 20.562 46 19.328 1 96.25 284 LYS B CA 1
ATOM 7736 C C . LYS B 1 284 ? 20.953 44.875 20.266 1 96.25 284 LYS B C 1
ATOM 7738 O O . LYS B 1 284 ? 22.094 44.812 20.734 1 96.25 284 LYS B O 1
ATOM 7743 N N . VAL B 1 285 ? 20.062 44 20.453 1 97 285 VAL B N 1
ATOM 7744 C CA . VAL B 1 285 ? 20.266 42.969 21.469 1 97 285 VAL B CA 1
ATOM 7745 C C . VAL B 1 285 ? 21.406 42.031 21.031 1 97 285 VAL B C 1
ATOM 7747 O O . VAL B 1 285 ? 22.219 41.625 21.859 1 97 285 VAL B O 1
ATOM 7750 N N . ALA B 1 286 ? 21.438 41.688 19.781 1 97.25 286 ALA B N 1
ATOM 7751 C CA . ALA B 1 286 ? 22.469 40.844 19.203 1 97.25 286 ALA B CA 1
ATOM 7752 C C . ALA B 1 286 ? 22.969 41.406 17.875 1 97.25 286 ALA B C 1
ATOM 7754 O O . ALA B 1 286 ? 22.641 40.906 16.797 1 97.25 286 ALA B O 1
ATOM 7755 N N . PRO B 1 287 ? 23.859 42.281 17.938 1 95.81 287 PRO B N 1
ATOM 7756 C CA . PRO B 1 287 ? 24.234 43.062 16.75 1 95.81 287 PRO B CA 1
ATOM 7757 C C . PRO B 1 287 ? 24.953 42.219 15.703 1 95.81 287 PRO B C 1
ATOM 7759 O O . PRO B 1 287 ? 24.891 42.5 14.508 1 95.81 287 PRO B O 1
ATOM 7762 N N . GLU B 1 288 ? 25.609 41.156 16.156 1 96.38 288 GLU B N 1
ATOM 7763 C CA . GLU B 1 288 ? 26.344 40.281 15.234 1 96.38 288 GLU B CA 1
ATOM 7764 C C . GLU B 1 288 ? 25.391 39.562 14.281 1 96.38 288 GLU B C 1
ATOM 7766 O O . GLU B 1 288 ? 25.828 39.031 13.258 1 96.38 288 GLU B O 1
ATOM 7771 N N . LEU B 1 289 ? 24.094 39.625 14.586 1 98 289 LEU B N 1
ATOM 7772 C CA . LEU B 1 289 ? 23.125 38.906 13.766 1 98 289 LEU B CA 1
ATOM 7773 C C . LEU B 1 289 ? 22.531 39.812 12.703 1 98 289 LEU B C 1
ATOM 7775 O O . LEU B 1 289 ? 21.828 39.344 11.797 1 98 289 LEU B O 1
ATOM 7779 N N . ASP B 1 290 ? 22.688 41.094 12.805 1 97.75 290 ASP B N 1
ATOM 7780 C CA . ASP B 1 290 ? 22.328 42.125 11.82 1 97.75 290 ASP B CA 1
ATOM 7781 C C . ASP B 1 290 ? 20.844 42.031 11.469 1 97.75 290 ASP B C 1
ATOM 7783 O O . ASP B 1 290 ? 20.469 42.094 10.297 1 97.75 290 ASP B O 1
ATOM 7787 N N . HIS B 1 291 ? 19.969 41.906 12.477 1 97.94 291 HIS B N 1
ATOM 7788 C CA . HIS B 1 291 ? 18.531 41.75 12.266 1 97.94 291 HIS B CA 1
ATOM 7789 C C . HIS B 1 291 ? 17.938 43 11.578 1 97.94 291 HIS B C 1
ATOM 7791 O O . HIS B 1 291 ? 16.984 42.875 10.805 1 97.94 291 HIS B O 1
ATOM 7797 N N . GLY B 1 292 ? 18.453 44.094 11.844 1 96.75 292 GLY B N 1
ATOM 7798 C CA . GLY B 1 292 ? 17.969 45.312 11.227 1 96.75 292 GLY B CA 1
ATOM 7799 C C . GLY B 1 292 ? 18.031 45.281 9.711 1 96.75 292 GLY B C 1
ATOM 7800 O O . GLY B 1 292 ? 17.031 45.562 9.039 1 96.75 292 GLY B O 1
ATOM 7801 N N . SER B 1 293 ? 19.188 44.938 9.164 1 96.56 293 SER B N 1
ATOM 7802 C CA . SER B 1 293 ? 19.375 44.875 7.719 1 96.56 293 SER B CA 1
ATOM 7803 C C . SER B 1 293 ? 18.5 43.812 7.086 1 96.56 293 SER B C 1
ATOM 7805 O O . SER B 1 293 ? 17.984 44 5.984 1 96.56 293 SER B O 1
ATOM 7807 N N . ILE B 1 294 ? 18.391 42.688 7.793 1 97.94 294 ILE B N 1
ATOM 7808 C CA . ILE B 1 294 ? 17.625 41.562 7.281 1 97.94 294 ILE B CA 1
ATOM 7809 C C . ILE B 1 294 ? 16.156 41.969 7.141 1 97.94 294 ILE B C 1
ATOM 7811 O O . ILE B 1 294 ? 15.555 41.781 6.078 1 97.94 294 ILE B O 1
ATOM 7815 N N . ILE B 1 295 ? 15.586 42.531 8.18 1 97.81 295 ILE B N 1
ATOM 7816 C CA . ILE B 1 295 ? 14.164 42.844 8.211 1 97.81 295 ILE B CA 1
ATOM 7817 C C . ILE B 1 295 ? 13.883 43.969 7.219 1 97.81 295 ILE B C 1
ATOM 7819 O O . ILE B 1 295 ? 12.867 43.938 6.516 1 97.81 295 ILE B O 1
ATOM 7823 N N . LYS B 1 296 ? 14.773 44.875 7.102 1 95.81 296 LYS B N 1
ATOM 7824 C CA . LYS B 1 296 ? 14.602 45.969 6.133 1 95.81 296 LYS B CA 1
ATOM 7825 C C . LYS B 1 296 ? 14.578 45.438 4.707 1 95.81 296 LYS B C 1
ATOM 7827 O O . LYS B 1 296 ? 13.883 45.969 3.848 1 95.81 296 LYS B O 1
ATOM 7832 N N . ALA B 1 297 ? 15.312 44.406 4.5 1 96.75 297 ALA B N 1
ATOM 7833 C CA . ALA B 1 297 ? 15.375 43.812 3.17 1 96.75 297 ALA B CA 1
ATOM 7834 C C . ALA B 1 297 ? 14.102 43.031 2.852 1 96.75 297 ALA B C 1
ATOM 7836 O O . ALA B 1 297 ? 13.75 42.875 1.683 1 96.75 297 ALA B O 1
ATOM 7837 N N . LEU B 1 298 ? 13.422 42.531 3.842 1 97.56 298 LEU B N 1
ATOM 7838 C CA . LEU B 1 298 ? 12.297 41.625 3.637 1 97.56 298 LEU B CA 1
ATOM 7839 C C . LEU B 1 298 ? 10.977 42.406 3.639 1 97.56 298 LEU B C 1
ATOM 7841 O O . LEU B 1 298 ? 10.008 41.969 3 1 97.56 298 LEU B O 1
ATOM 7845 N N . VAL B 1 299 ? 10.852 43.5 4.348 1 97.31 299 VAL B N 1
ATOM 7846 C CA . VAL B 1 299 ? 9.594 44.219 4.488 1 97.31 299 VAL B CA 1
ATOM 7847 C C . VAL B 1 299 ? 9.273 44.938 3.188 1 97.31 299 VAL B C 1
ATOM 7849 O O . VAL B 1 299 ? 10.18 45.281 2.424 1 97.31 299 VAL B O 1
ATOM 7852 N N . PRO B 1 300 ? 7.984 45.219 2.912 1 95.44 300 PRO B N 1
ATOM 7853 C CA . PRO B 1 300 ? 7.633 46.062 1.776 1 95.44 300 PRO B CA 1
ATOM 7854 C C . PRO B 1 300 ? 8.211 47.469 1.897 1 95.44 300 PRO B C 1
ATOM 7856 O O . PRO B 1 300 ? 8.414 47.969 3.01 1 95.44 300 PRO B O 1
ATOM 7859 N N . GLU B 1 301 ? 8.367 48.125 0.76 1 92.06 301 GLU B N 1
ATOM 7860 C CA . GLU B 1 301 ? 9 49.438 0.707 1 92.06 301 GLU B CA 1
ATOM 7861 C C . GLU B 1 301 ? 8.219 50.469 1.523 1 92.06 301 GLU B C 1
ATOM 7863 O O . GLU B 1 301 ? 8.805 51.375 2.123 1 92.06 301 GLU B O 1
ATOM 7868 N N . ASP B 1 302 ? 6.973 50.312 1.622 1 92.06 302 ASP B N 1
ATOM 7869 C CA . ASP B 1 302 ? 6.133 51.312 2.275 1 92.06 302 ASP B CA 1
ATOM 7870 C C . ASP B 1 302 ? 5.863 50.938 3.73 1 92.06 302 ASP B C 1
ATOM 7872 O O . ASP B 1 302 ? 5.035 51.562 4.395 1 92.06 302 ASP B O 1
ATOM 7876 N N . TYR B 1 303 ? 6.574 49.938 4.211 1 94.94 303 TYR B N 1
ATOM 7877 C CA . TYR B 1 303 ? 6.367 49.5 5.586 1 94.94 303 TYR B CA 1
ATOM 7878 C C . TYR B 1 303 ? 7.562 49.875 6.457 1 94.94 303 TYR B C 1
ATOM 7880 O O . TYR B 1 303 ? 8.703 49.562 6.109 1 94.94 303 TYR B O 1
ATOM 7888 N N . ASN B 1 304 ? 7.293 50.531 7.613 1 93.06 304 ASN B N 1
ATOM 7889 C CA . ASN B 1 304 ? 8.312 50.812 8.617 1 93.06 304 ASN B CA 1
ATOM 7890 C C . ASN B 1 304 ? 8.039 50.062 9.922 1 93.06 304 ASN B C 1
ATOM 7892 O O . ASN B 1 304 ? 7.062 50.375 10.617 1 93.06 304 ASN B O 1
ATOM 7896 N N . PRO B 1 305 ? 8.945 49.188 10.219 1 93.69 305 PRO B N 1
ATOM 7897 C CA . PRO B 1 305 ? 8.711 48.406 11.445 1 93.69 305 PRO B CA 1
ATOM 7898 C C . PRO B 1 305 ? 8.82 49.281 12.703 1 93.69 305 PRO B C 1
ATOM 7900 O O . PRO B 1 305 ? 9.805 50 12.875 1 93.69 305 PRO B O 1
ATOM 7903 N N . GLU B 1 306 ? 7.828 49.25 13.531 1 93.81 306 GLU B N 1
ATOM 7904 C CA . GLU B 1 306 ? 7.848 49.969 14.805 1 93.81 306 GLU B CA 1
ATOM 7905 C C . GLU B 1 306 ? 8.023 49 15.977 1 93.81 306 GLU B C 1
ATOM 7907 O O . GLU B 1 306 ? 8.812 49.25 16.891 1 93.81 306 GLU B O 1
ATOM 7912 N N . GLN B 1 307 ? 7.254 47.938 15.945 1 95.69 307 GLN B N 1
ATOM 7913 C CA . GLN B 1 307 ? 7.289 46.906 16.984 1 95.69 307 GLN B CA 1
ATOM 7914 C C . GLN B 1 307 ? 7.562 45.531 16.391 1 95.69 307 GLN B C 1
ATOM 7916 O O . GLN B 1 307 ? 7.285 45.281 15.211 1 95.69 307 GLN B O 1
ATOM 7921 N N . ILE B 1 308 ? 8.102 44.719 17.203 1 97.31 308 ILE B N 1
ATOM 7922 C CA . ILE B 1 308 ? 8.422 43.344 16.812 1 97.31 308 ILE B CA 1
ATOM 7923 C C . ILE B 1 308 ? 8.195 42.406 18 1 97.31 308 ILE B C 1
ATOM 7925 O O . ILE B 1 308 ? 8.422 42.781 19.141 1 97.31 308 ILE B O 1
ATOM 7929 N N . VAL B 1 309 ? 7.59 41.281 17.734 1 97.62 309 VAL B N 1
ATOM 7930 C CA . VAL B 1 309 ? 7.586 40.219 18.734 1 97.62 309 VAL B CA 1
ATOM 7931 C C . VAL B 1 309 ? 8.992 39.625 18.859 1 97.62 309 VAL B C 1
ATOM 7933 O O . VAL B 1 309 ? 9.602 39.219 17.875 1 97.62 309 VAL B O 1
ATOM 7936 N N . PHE B 1 310 ? 9.469 39.531 20.031 1 97.56 310 PHE B N 1
ATOM 7937 C CA . PHE B 1 310 ? 10.891 39.281 20.203 1 97.56 310 PHE B CA 1
ATOM 7938 C C . PHE B 1 310 ? 11.156 38.625 21.562 1 97.56 310 PHE B C 1
ATOM 7940 O O . PHE B 1 310 ? 10.344 38.781 22.484 1 97.56 310 PHE B O 1
ATOM 7947 N N . SER B 1 311 ? 12.18 37.844 21.656 1 98.06 311 SER B N 1
ATOM 7948 C CA . SER B 1 311 ? 12.648 37.219 22.891 1 98.06 311 SER B CA 1
ATOM 7949 C C . SER B 1 311 ? 14.031 37.75 23.281 1 98.06 311 SER B C 1
ATOM 7951 O O . SER B 1 311 ? 15.047 37.156 22.922 1 98.06 311 SER B O 1
ATOM 7953 N N . PRO B 1 312 ? 14.086 38.812 24.094 1 97.75 312 PRO B N 1
ATOM 7954 C CA . PRO B 1 312 ? 15.383 39.406 24.391 1 97.75 312 PRO B CA 1
ATOM 7955 C C . PRO B 1 312 ? 16.312 38.438 25.125 1 97.75 312 PRO B C 1
ATOM 7957 O O . PRO B 1 312 ? 17.516 38.438 24.859 1 97.75 312 PRO B O 1
ATOM 7960 N N . ALA B 1 313 ? 15.797 37.656 26 1 98.12 313 ALA B N 1
ATOM 7961 C CA . ALA B 1 313 ? 16.656 36.75 26.75 1 98.12 313 ALA B CA 1
ATOM 7962 C C . ALA B 1 313 ? 17.266 35.688 25.844 1 98.12 313 ALA B C 1
ATOM 7964 O O . ALA B 1 313 ? 18.453 35.375 25.938 1 98.12 313 ALA B O 1
ATOM 7965 N N . TYR B 1 314 ? 16.469 35.156 25 1 97.75 314 TYR B N 1
ATOM 7966 C CA . TYR B 1 314 ? 16.969 34.156 24.078 1 97.75 314 TYR B CA 1
ATOM 7967 C C . TYR B 1 314 ? 18.078 34.719 23.203 1 97.75 314 TYR B C 1
ATOM 7969 O O . TYR B 1 314 ? 19.156 34.125 23.094 1 97.75 314 TYR B O 1
ATOM 7977 N N . PHE B 1 315 ? 17.875 35.844 22.609 1 98.25 315 PHE B N 1
ATOM 7978 C CA . PHE B 1 315 ? 18.828 36.406 21.641 1 98.25 315 PHE B CA 1
ATOM 7979 C C . PHE B 1 315 ? 20.062 36.938 22.344 1 98.25 315 PHE B C 1
ATOM 7981 O O . PHE B 1 315 ? 21.172 36.906 21.781 1 98.25 315 PHE B O 1
ATOM 7988 N N . GLY B 1 316 ? 19.891 37.438 23.578 1 98.25 316 GLY B N 1
ATOM 7989 C CA . GLY B 1 316 ? 21.078 37.75 24.375 1 98.25 316 GLY B CA 1
ATOM 7990 C C . GLY B 1 316 ? 21.953 36.562 24.656 1 98.25 316 GLY B C 1
ATOM 7991 O O . GLY B 1 316 ? 23.172 36.625 24.5 1 98.25 316 GLY B O 1
ATOM 7992 N N . ASN B 1 317 ? 21.281 35.5 25.047 1 98.31 317 ASN B N 1
ATOM 7993 C CA . ASN B 1 317 ? 22.016 34.281 25.328 1 98.31 317 ASN B CA 1
ATOM 7994 C C . ASN B 1 317 ? 22.578 33.656 24.062 1 98.31 317 ASN B C 1
ATOM 7996 O O . ASN B 1 317 ? 23.656 33.031 24.078 1 98.31 317 ASN B O 1
ATOM 8000 N N . LEU B 1 318 ? 21.891 33.781 22.953 1 98.19 318 LEU B N 1
ATOM 8001 C CA . LEU B 1 318 ? 22.406 33.312 21.672 1 98.19 318 LEU B CA 1
ATOM 8002 C C . LEU B 1 318 ? 23.672 34.094 21.297 1 98.19 318 LEU B C 1
ATOM 8004 O O . LEU B 1 318 ? 24.641 33.5 20.797 1 98.19 318 LEU B O 1
ATOM 8008 N N . SER B 1 319 ? 23.625 35.375 21.484 1 98.06 319 SER B N 1
ATOM 8009 C CA . SER B 1 319 ? 24.797 36.188 21.25 1 98.06 319 SER B CA 1
ATOM 8010 C C . SER B 1 319 ? 26 35.688 22.062 1 98.06 319 SER B C 1
ATOM 8012 O O . SER B 1 319 ? 27.109 35.562 21.531 1 98.06 319 SER B O 1
ATOM 8014 N N . SER B 1 320 ? 25.75 35.344 23.297 1 98.12 320 SER B N 1
ATOM 8015 C CA . SER B 1 320 ? 26.797 34.812 24.156 1 98.12 320 SER B CA 1
ATOM 8016 C C . SER B 1 320 ? 27.312 33.469 23.656 1 98.12 320 SER B C 1
ATOM 8018 O O . SER B 1 320 ? 28.516 33.219 23.672 1 98.12 320 SER B O 1
ATOM 8020 N N . LEU B 1 321 ? 26.406 32.625 23.266 1 98.19 321 LEU B N 1
ATOM 8021 C CA . LEU B 1 321 ? 26.797 31.344 22.734 1 98.19 321 LEU B CA 1
ATOM 8022 C C . LEU B 1 321 ? 27.641 31.5 21.469 1 98.19 321 LEU B C 1
ATOM 8024 O O . LEU B 1 321 ? 28.656 30.812 21.312 1 98.19 321 LEU B O 1
ATOM 8028 N N . LEU B 1 322 ? 27.234 32.406 20.609 1 98.25 322 LEU B N 1
ATOM 8029 C CA . LEU B 1 322 ? 27.938 32.625 19.344 1 98.25 322 LEU B CA 1
ATOM 8030 C C . LEU B 1 322 ? 29.328 33.188 19.609 1 98.25 322 LEU B C 1
ATOM 8032 O O . LEU B 1 322 ? 30.281 32.875 18.906 1 98.25 322 LEU B O 1
ATOM 8036 N N . ALA B 1 323 ? 29.484 33.969 20.625 1 97.75 323 ALA B N 1
ATOM 8037 C CA . ALA B 1 323 ? 30.766 34.562 20.984 1 97.75 323 ALA B CA 1
ATOM 8038 C C . ALA B 1 323 ? 31.75 33.469 21.438 1 97.75 323 ALA B C 1
ATOM 8040 O O . ALA B 1 323 ? 32.969 33.719 21.5 1 97.75 323 ALA B O 1
ATOM 8041 N N . ASN B 1 324 ? 31.188 32.344 21.703 1 97.88 324 ASN B N 1
ATOM 8042 C CA . ASN B 1 324 ? 32.031 31.219 22.125 1 97.88 324 ASN B CA 1
ATOM 8043 C C . ASN B 1 324 ? 31.984 30.078 21.109 1 97.88 324 ASN B C 1
ATOM 8045 O O . ASN B 1 324 ? 32.25 28.922 21.453 1 97.88 324 ASN B O 1
ATOM 8049 N N . THR B 1 325 ? 31.562 30.344 19.922 1 98.38 325 THR B N 1
ATOM 8050 C CA . THR B 1 325 ? 31.5 29.375 18.844 1 98.38 325 THR B CA 1
ATOM 8051 C C . THR B 1 325 ? 32.312 29.812 17.656 1 98.38 325 THR B C 1
ATOM 8053 O O . THR B 1 325 ? 32.281 30.984 17.25 1 98.38 325 THR B O 1
ATOM 8056 N N . SER B 1 326 ? 33.094 28.906 17.062 1 97.94 326 SER B N 1
ATOM 8057 C CA . SER B 1 326 ? 33.938 29.266 15.938 1 97.94 326 SER B CA 1
ATOM 8058 C C . SER B 1 326 ? 33.125 29.516 14.68 1 97.94 326 SER B C 1
ATOM 8060 O O . SER B 1 326 ? 32.031 28.953 14.523 1 97.94 326 SER B O 1
ATOM 8062 N N . ALA B 1 327 ? 33.625 30.375 13.789 1 97.44 327 ALA B N 1
ATOM 8063 C CA . ALA B 1 327 ? 33 30.672 12.523 1 97.44 327 ALA B CA 1
ATOM 8064 C C . ALA B 1 327 ? 32.781 29.406 11.695 1 97.44 327 ALA B C 1
ATOM 8066 O O . ALA B 1 327 ? 31.781 29.25 11.008 1 97.44 327 ALA B O 1
ATOM 8067 N N . GLU B 1 328 ? 33.688 28.453 11.789 1 96.88 328 GLU B N 1
ATOM 8068 C CA . GLU B 1 328 ? 33.594 27.203 11.039 1 96.88 328 GLU B CA 1
ATOM 8069 C C . GLU B 1 328 ? 32.406 26.375 11.5 1 96.88 328 GLU B C 1
ATOM 8071 O O . GLU B 1 328 ? 31.688 25.797 10.672 1 96.88 328 GLU B O 1
ATOM 8076 N N . VAL B 1 329 ? 32.219 26.328 12.758 1 97.88 329 VAL B N 1
ATOM 8077 C CA . VAL B 1 329 ? 31.094 25.562 13.312 1 97.88 329 VAL B CA 1
ATOM 8078 C C . VAL B 1 329 ? 29.766 26.234 12.914 1 97.88 329 VAL B C 1
ATOM 8080 O O . VAL B 1 329 ? 28.812 25.547 12.539 1 97.88 329 VAL B O 1
ATOM 8083 N N . VAL B 1 330 ? 29.703 27.547 12.93 1 98.12 330 VAL B N 1
ATOM 8084 C CA . VAL B 1 330 ? 28.484 28.266 12.57 1 98.12 330 VAL B CA 1
ATOM 8085 C C . VAL B 1 330 ? 28.188 28.062 11.094 1 98.12 330 VAL B C 1
ATOM 8087 O O . VAL B 1 330 ? 27.047 27.797 10.719 1 98.12 330 VAL B O 1
ATOM 8090 N N . GLN B 1 331 ? 29.219 28.156 10.273 1 97.62 331 GLN B N 1
ATOM 8091 C CA . GLN B 1 331 ? 29 27.922 8.852 1 97.62 331 GLN B CA 1
ATOM 8092 C C . GLN B 1 331 ? 28.516 26.5 8.602 1 97.62 331 GLN B C 1
ATOM 8094 O O . GLN B 1 331 ? 27.609 26.281 7.789 1 97.62 331 GLN B O 1
ATOM 8099 N N . THR B 1 332 ? 29.109 25.547 9.289 1 97.94 332 THR B N 1
ATOM 8100 C CA . THR B 1 332 ? 28.719 24.156 9.117 1 97.94 332 THR B CA 1
ATOM 8101 C C . THR B 1 332 ? 27.281 23.938 9.609 1 97.94 332 THR B C 1
ATOM 8103 O O . THR B 1 332 ? 26.547 23.141 9.031 1 97.94 332 THR B O 1
ATOM 8106 N N . PHE B 1 333 ? 26.953 24.625 10.648 1 97.88 333 PHE B N 1
ATOM 8107 C CA . PHE B 1 333 ? 25.578 24.578 11.133 1 97.88 333 PHE B CA 1
ATOM 8108 C C . PHE B 1 333 ? 24.609 25.078 10.055 1 97.88 333 PHE B C 1
ATOM 8110 O O . PHE B 1 333 ? 23.578 24.453 9.812 1 97.88 333 PHE B O 1
ATOM 8117 N N . PHE B 1 334 ? 24.922 26.172 9.375 1 98.19 334 PHE B N 1
ATOM 8118 C CA . PHE B 1 334 ? 24.094 26.688 8.289 1 98.19 334 PHE B CA 1
ATOM 8119 C C . PHE B 1 334 ? 24 25.672 7.164 1 98.19 334 PHE B C 1
ATOM 8121 O O . PHE B 1 334 ? 22.906 25.422 6.629 1 98.19 334 PHE B O 1
ATOM 8128 N N . VAL B 1 335 ? 25.109 25.062 6.852 1 97.94 335 VAL B N 1
ATOM 8129 C CA . VAL B 1 335 ? 25.141 24.031 5.82 1 97.94 335 VAL B CA 1
ATOM 8130 C C . VAL B 1 335 ? 24.203 22.875 6.215 1 97.94 335 VAL B C 1
ATOM 8132 O O . VAL B 1 335 ? 23.438 22.375 5.391 1 97.94 335 VAL B O 1
ATOM 8135 N N . TRP B 1 336 ? 24.266 22.484 7.41 1 97.81 336 TRP B N 1
ATOM 8136 C CA . TRP B 1 336 ? 23.484 21.359 7.902 1 97.81 336 TRP B CA 1
ATOM 8137 C C . TRP B 1 336 ? 22 21.703 7.91 1 97.81 336 TRP B C 1
ATOM 8139 O O . TRP B 1 336 ? 21.156 20.875 7.551 1 97.81 336 TRP B O 1
ATOM 8149 N N . LYS B 1 337 ? 21.609 22.922 8.281 1 97.56 337 LYS B N 1
ATOM 8150 C CA . LYS B 1 337 ? 20.219 23.344 8.273 1 97.56 337 LYS B CA 1
ATOM 8151 C C . LYS B 1 337 ? 19.641 23.328 6.859 1 97.56 337 LYS B C 1
ATOM 8153 O O . LYS B 1 337 ? 18.516 22.859 6.641 1 97.56 337 LYS B O 1
ATOM 8158 N N . ALA B 1 338 ? 20.438 23.812 5.957 1 97.81 338 ALA B N 1
ATOM 8159 C CA . ALA B 1 338 ? 20.016 23.766 4.559 1 97.81 338 ALA B CA 1
ATOM 8160 C C . ALA B 1 338 ? 19.859 22.312 4.09 1 97.81 338 ALA B C 1
ATOM 8162 O O . ALA B 1 338 ? 18.875 21.969 3.424 1 97.81 338 ALA B O 1
ATOM 8163 N N . THR B 1 339 ? 20.812 21.516 4.508 1 97.88 339 THR B N 1
ATOM 8164 C CA . THR B 1 339 ? 20.812 20.109 4.102 1 97.88 339 THR B CA 1
ATOM 8165 C C . THR B 1 339 ? 19.594 19.391 4.656 1 97.88 339 THR B C 1
ATOM 8167 O O . THR B 1 339 ? 18.891 18.703 3.92 1 97.88 339 THR B O 1
ATOM 8170 N N . THR B 1 340 ? 19.328 19.547 5.922 1 96.62 340 THR B N 1
ATOM 8171 C CA . THR B 1 340 ? 18.234 18.797 6.555 1 96.62 340 THR B CA 1
ATOM 8172 C C . THR B 1 340 ? 16.875 19.281 6.043 1 96.62 340 THR B C 1
ATOM 8174 O O . THR B 1 340 ? 15.922 18.516 6.004 1 96.62 340 THR B O 1
ATOM 8177 N N . THR B 1 341 ? 16.781 20.5 5.566 1 96.88 341 THR B N 1
ATOM 8178 C CA . THR B 1 341 ? 15.523 21.031 5.035 1 96.88 341 THR B CA 1
ATOM 8179 C C . THR B 1 341 ? 15.32 20.578 3.594 1 96.88 341 THR B C 1
ATOM 8181 O O . THR B 1 341 ? 14.195 20.266 3.193 1 96.88 341 THR B O 1
ATOM 8184 N N . LEU B 1 342 ? 16.438 20.469 2.82 1 97.56 342 LEU B N 1
ATOM 8185 C CA . LEU B 1 342 ? 16.312 20.375 1.369 1 97.56 342 LEU B CA 1
ATOM 8186 C C . LEU B 1 342 ? 16.703 18.984 0.875 1 97.56 342 LEU B C 1
ATOM 8188 O O . LEU B 1 342 ? 16.484 18.656 -0.294 1 97.56 342 LEU B O 1
ATOM 8192 N N . SER B 1 343 ? 17.188 18.125 1.76 1 96.94 343 SER B N 1
ATOM 8193 C CA . SER B 1 343 ? 17.75 16.828 1.352 1 96.94 343 SER B CA 1
ATOM 8194 C C . SER B 1 343 ? 16.688 15.945 0.715 1 96.94 343 SER B C 1
ATOM 8196 O O . SER B 1 343 ? 17 15.078 -0.1 1 96.94 343 SER B O 1
ATOM 8198 N N . SER B 1 344 ? 15.414 16.156 1.017 1 95.06 344 SER B N 1
ATOM 8199 C CA . SER B 1 344 ? 14.344 15.32 0.496 1 95.06 344 SER B CA 1
ATOM 8200 C C . SER B 1 344 ? 14.047 15.648 -0.964 1 95.06 344 SER B C 1
ATOM 8202 O O . SER B 1 344 ? 13.273 14.945 -1.618 1 95.06 344 SER B O 1
ATOM 8204 N N . TYR B 1 345 ? 14.68 16.656 -1.507 1 96.75 345 TYR B N 1
ATOM 8205 C CA . TYR B 1 345 ? 14.359 17.094 -2.859 1 96.75 345 TYR B CA 1
ATOM 8206 C C . TYR B 1 345 ? 15.508 16.781 -3.818 1 96.75 345 TYR B C 1
ATOM 8208 O O . TYR B 1 345 ? 15.523 17.281 -4.949 1 96.75 345 TYR B O 1
ATOM 8216 N N . VAL B 1 346 ? 16.5 16.062 -3.316 1 97 346 VAL B N 1
ATOM 8217 C CA . VAL B 1 346 ? 17.562 15.484 -4.129 1 97 346 VAL B CA 1
ATOM 8218 C C . VAL B 1 346 ? 17.641 13.977 -3.881 1 97 346 VAL B C 1
ATOM 8220 O O . VAL B 1 346 ? 17.016 13.461 -2.961 1 97 346 VAL B O 1
ATOM 8223 N N . GLU B 1 347 ? 18.344 13.328 -4.809 1 94.25 347 GLU B N 1
ATOM 8224 C CA . GLU B 1 347 ? 18.516 11.883 -4.66 1 94.25 347 GLU B CA 1
ATOM 8225 C C . GLU B 1 347 ? 19.984 11.5 -4.715 1 94.25 347 GLU B C 1
ATOM 8227 O O . GLU B 1 347 ? 20.672 11.758 -5.707 1 94.25 347 GLU B O 1
ATOM 8232 N N . ALA B 1 348 ? 20.453 10.977 -3.666 1 95.06 348 ALA B N 1
ATOM 8233 C CA . ALA B 1 348 ? 21.797 10.398 -3.51 1 95.06 348 ALA B CA 1
ATOM 8234 C C . ALA B 1 348 ? 21.812 9.391 -2.361 1 95.06 348 ALA B C 1
ATOM 8236 O O . ALA B 1 348 ? 20.953 9.406 -1.489 1 95.06 348 ALA B O 1
ATOM 8237 N N . GLU B 1 349 ? 22.797 8.523 -2.348 1 93 349 GLU B N 1
ATOM 8238 C CA . GLU B 1 349 ? 22.891 7.48 -1.326 1 93 349 GLU B CA 1
ATOM 8239 C C . GLU B 1 349 ? 22.953 8.086 0.073 1 93 349 GLU B C 1
ATOM 8241 O O . GLU B 1 349 ? 22.281 7.613 0.99 1 93 349 GLU B O 1
ATOM 8246 N N . VAL B 1 350 ? 23.703 9.148 0.227 1 96.5 350 VAL B N 1
ATOM 8247 C CA . VAL B 1 350 ? 23.938 9.719 1.552 1 96.5 350 VAL B CA 1
ATOM 8248 C C . VAL B 1 350 ? 22.672 10.391 2.062 1 96.5 350 VAL B C 1
ATOM 8250 O O . VAL B 1 350 ? 22.375 10.336 3.258 1 96.5 350 VAL B O 1
ATOM 8253 N N . THR B 1 351 ? 21.875 11.055 1.175 1 96.69 351 THR B N 1
ATOM 8254 C CA . THR B 1 351 ? 20.641 11.703 1.618 1 96.69 351 THR B CA 1
ATOM 8255 C C . THR B 1 351 ? 19.547 10.664 1.862 1 96.69 351 THR B C 1
ATOM 8257 O O . THR B 1 351 ? 18.672 10.867 2.703 1 96.69 351 THR B O 1
ATOM 8260 N N . GLU B 1 352 ? 19.594 9.562 1.134 1 94.5 352 GLU B N 1
ATOM 8261 C CA . GLU B 1 352 ? 18.688 8.461 1.412 1 94.5 352 GLU B CA 1
ATOM 8262 C C . GLU B 1 352 ? 18.922 7.887 2.807 1 94.5 352 GLU B C 1
ATOM 8264 O O . GLU B 1 352 ? 17.969 7.57 3.523 1 94.5 352 GLU B O 1
ATOM 8269 N N . LYS B 1 353 ? 20.188 7.742 3.143 1 95.62 353 LYS B N 1
ATOM 8270 C CA . LYS B 1 353 ? 20.516 7.234 4.473 1 95.62 353 LYS B CA 1
ATOM 8271 C C . LYS B 1 353 ? 20.031 8.188 5.562 1 95.62 353 LYS B C 1
ATOM 8273 O O . LYS B 1 353 ? 19.609 7.746 6.629 1 95.62 353 LYS B O 1
ATOM 8278 N N . LEU B 1 354 ? 20.156 9.469 5.301 1 97.56 354 LEU B N 1
ATOM 8279 C CA . LEU B 1 354 ? 19.641 10.461 6.238 1 97.56 354 LEU B CA 1
ATOM 8280 C C . LEU B 1 354 ? 18.125 10.336 6.383 1 97.56 354 LEU B C 1
ATOM 8282 O O . LEU B 1 354 ? 17.594 10.367 7.496 1 97.56 354 LEU B O 1
ATOM 8286 N N . ALA B 1 355 ? 17.453 10.219 5.254 1 96.88 355 ALA B N 1
ATOM 8287 C CA . ALA B 1 355 ? 16 10.055 5.277 1 96.88 355 ALA B CA 1
ATOM 8288 C C . ALA B 1 355 ? 15.609 8.797 6.039 1 96.88 355 ALA B C 1
ATOM 8290 O O . ALA B 1 355 ? 14.656 8.812 6.832 1 96.88 355 ALA B O 1
ATOM 8291 N N . ASP B 1 356 ? 16.281 7.699 5.793 1 95.75 356 ASP B N 1
ATOM 8292 C CA . ASP B 1 356 ? 16.016 6.441 6.492 1 95.75 356 ASP B CA 1
ATOM 8293 C C . ASP B 1 356 ? 16.219 6.602 7.996 1 95.75 356 ASP B C 1
ATOM 8295 O O . ASP B 1 356 ? 15.422 6.086 8.789 1 95.75 356 ASP B O 1
ATOM 8299 N N . PHE B 1 357 ? 17.281 7.289 8.344 1 96.56 357 PHE B N 1
ATOM 8300 C CA . PHE B 1 357 ? 17.578 7.492 9.766 1 96.56 357 PHE B CA 1
ATOM 8301 C C . PHE B 1 357 ? 16.438 8.258 10.438 1 96.56 357 PHE B C 1
ATOM 8303 O O . PHE B 1 357 ? 16.031 7.91 11.547 1 96.56 357 PHE B O 1
ATOM 8310 N N . ARG B 1 358 ? 15.992 9.266 9.82 1 96.25 358 ARG B N 1
ATOM 8311 C CA . ARG B 1 358 ? 14.875 10.031 10.359 1 96.25 358 ARG B CA 1
ATOM 8312 C C . ARG B 1 358 ? 13.648 9.141 10.547 1 96.25 358 ARG B C 1
ATOM 8314 O O . ARG B 1 358 ? 12.93 9.266 11.547 1 96.25 358 ARG B O 1
ATOM 8321 N N . SER B 1 359 ? 13.367 8.266 9.609 1 96.69 359 SER B N 1
ATOM 8322 C CA . SER B 1 359 ? 12.25 7.328 9.711 1 96.69 359 SER B CA 1
ATOM 8323 C C . SER B 1 359 ? 12.438 6.375 10.891 1 96.69 359 SER B C 1
ATOM 8325 O O . SER B 1 359 ? 11.477 6.086 11.609 1 96.69 359 SER B O 1
ATOM 8327 N N . VAL B 1 360 ? 13.648 5.941 11.086 1 95.19 360 VAL B N 1
ATOM 8328 C CA . VAL B 1 360 ? 13.961 5.031 12.188 1 95.19 360 VAL B CA 1
ATOM 8329 C C . VAL B 1 360 ? 13.664 5.711 13.523 1 95.19 360 VAL B C 1
ATOM 8331 O O . VAL B 1 360 ? 13.125 5.082 14.438 1 95.19 360 VAL B O 1
ATOM 8334 N N . LEU B 1 361 ? 14.008 7.008 13.617 1 95.5 361 LEU B N 1
ATOM 8335 C CA . LEU B 1 361 ? 13.773 7.754 14.852 1 95.5 361 LEU B CA 1
ATOM 8336 C C . LEU B 1 361 ? 12.281 7.809 15.18 1 95.5 361 LEU B C 1
ATOM 8338 O O . LEU B 1 361 ? 11.906 7.934 16.344 1 95.5 361 LEU B O 1
ATOM 8342 N N . ARG B 1 362 ? 11.438 7.621 14.219 1 95.62 362 ARG B N 1
ATOM 8343 C CA . ARG B 1 362 ? 9.992 7.676 14.414 1 95.62 362 ARG B CA 1
ATOM 8344 C C . ARG B 1 362 ? 9.414 6.281 14.602 1 95.62 362 ARG B C 1
ATOM 8346 O O . ARG B 1 362 ? 8.195 6.117 14.727 1 95.62 362 ARG B O 1
ATOM 8353 N N . GLY B 1 363 ? 10.227 5.309 14.609 1 95.25 363 GLY B N 1
ATOM 8354 C CA . GLY B 1 363 ? 9.758 3.936 14.742 1 95.25 363 GLY B CA 1
ATOM 8355 C C . GLY B 1 363 ? 9.289 3.334 13.43 1 95.25 363 GLY B C 1
ATOM 8356 O O . GLY B 1 363 ? 8.531 2.363 13.422 1 95.25 363 GLY B O 1
ATOM 8357 N N . LEU B 1 364 ? 9.75 3.871 12.297 1 97.5 364 LEU B N 1
ATOM 8358 C CA . LEU B 1 364 ? 9.312 3.441 10.969 1 97.5 364 LEU B CA 1
ATOM 8359 C C . LEU B 1 364 ? 10.508 3.068 10.102 1 97.5 364 LEU B C 1
ATOM 8361 O O . LEU B 1 364 ? 10.648 3.578 8.984 1 97.5 364 LEU B O 1
ATOM 8365 N N . ASP B 1 365 ? 11.344 2.168 10.609 1 95.56 365 ASP B N 1
ATOM 8366 C CA . ASP B 1 365 ? 12.469 1.648 9.828 1 95.56 365 ASP B CA 1
ATOM 8367 C C . ASP B 1 365 ? 12 1.157 8.461 1 95.56 365 ASP B C 1
ATOM 8369 O O . ASP B 1 365 ? 11.219 0.211 8.367 1 95.56 365 ASP B O 1
ATOM 8373 N N . PRO B 1 366 ? 12.547 1.744 7.402 1 95.5 366 PRO B N 1
ATOM 8374 C CA . PRO B 1 366 ? 12.078 1.368 6.066 1 95.5 366 PRO B CA 1
ATOM 8375 C C . PRO B 1 366 ? 12.312 -0.108 5.754 1 95.5 366 PRO B C 1
ATOM 8377 O O . PRO B 1 366 ? 11.586 -0.695 4.949 1 95.5 366 PRO B O 1
ATOM 8380 N N . VAL B 1 367 ? 13.273 -0.731 6.359 1 93.31 367 VAL B N 1
ATOM 8381 C CA . VAL B 1 367 ? 13.523 -2.156 6.164 1 93.31 367 VAL B CA 1
ATOM 8382 C C . VAL B 1 367 ? 12.336 -2.965 6.684 1 93.31 367 VAL B C 1
ATOM 8384 O O . VAL B 1 367 ? 11.992 -4.004 6.117 1 93.31 367 VAL B O 1
ATOM 8387 N N . ALA B 1 368 ? 11.711 -2.434 7.711 1 94.81 368 ALA B N 1
ATOM 8388 C CA . ALA B 1 368 ? 10.594 -3.139 8.344 1 94.81 368 ALA B CA 1
ATOM 8389 C C . ALA B 1 368 ? 9.266 -2.754 7.695 1 94.81 368 ALA B C 1
ATOM 8391 O O . ALA B 1 368 ? 8.438 -3.621 7.398 1 94.81 368 ALA B O 1
ATOM 8392 N N . VAL B 1 369 ? 9.055 -1.44 7.441 1 97.38 369 VAL B N 1
ATOM 8393 C CA . VAL B 1 369 ? 7.711 -0.985 7.09 1 97.38 369 VAL B CA 1
ATOM 8394 C C . VAL B 1 369 ? 7.625 -0.746 5.582 1 97.38 369 VAL B C 1
ATOM 8396 O O . VAL B 1 369 ? 6.555 -0.423 5.059 1 97.38 369 VAL B O 1
ATOM 8399 N N . GLY B 1 370 ? 8.664 -0.832 4.805 1 96.94 370 GLY B N 1
ATOM 8400 C CA . GLY B 1 370 ? 8.68 -0.613 3.367 1 96.94 370 GLY B CA 1
ATOM 8401 C C . GLY B 1 370 ? 8.789 0.852 2.988 1 96.94 370 GLY B C 1
ATOM 8402 O O . GLY B 1 370 ? 9.055 1.701 3.842 1 96.94 370 GLY B O 1
ATOM 8403 N N . LYS B 1 371 ? 8.719 1.154 1.647 1 97.25 371 LYS B N 1
ATOM 8404 C CA . LYS B 1 371 ? 8.75 2.496 1.075 1 97.25 371 LYS B CA 1
ATOM 8405 C C . LYS B 1 371 ? 7.586 2.715 0.116 1 97.25 371 LYS B C 1
ATOM 8407 O O . LYS B 1 371 ? 7.246 1.826 -0.669 1 97.25 371 LYS B O 1
ATOM 8412 N N . PRO B 1 372 ? 6.945 3.811 0.222 1 97.31 372 PRO B N 1
ATOM 8413 C CA . PRO B 1 372 ? 5.82 4.086 -0.676 1 97.31 372 PRO B CA 1
ATOM 8414 C C . PRO B 1 372 ? 6.262 4.336 -2.115 1 97.31 372 PRO B C 1
ATOM 8416 O O . PRO B 1 372 ? 7.434 4.629 -2.363 1 97.31 372 PRO B O 1
ATOM 8419 N N . PRO B 1 373 ? 5.328 4.191 -3.121 1 97.38 373 PRO B N 1
ATOM 8420 C CA . PRO B 1 373 ? 5.66 4.551 -4.504 1 97.38 373 PRO B CA 1
ATOM 8421 C C . PRO B 1 373 ? 5.918 6.043 -4.68 1 97.38 373 PRO B C 1
ATOM 8423 O O . PRO B 1 373 ? 5.34 6.863 -3.963 1 97.38 373 PRO B O 1
ATOM 8426 N N . ARG B 1 374 ? 6.68 6.387 -5.633 1 96.94 374 ARG B N 1
ATOM 8427 C CA . ARG B 1 374 ? 7.125 7.762 -5.836 1 96.94 374 ARG B CA 1
ATOM 8428 C C . ARG B 1 374 ? 5.945 8.672 -6.164 1 96.94 374 ARG B C 1
ATOM 8430 O O . ARG B 1 374 ? 5.926 9.844 -5.766 1 96.94 374 ARG B O 1
ATOM 8437 N N . TRP B 1 375 ? 4.949 8.109 -6.918 1 97.88 375 TRP B N 1
ATOM 8438 C CA . TRP B 1 375 ? 3.824 8.953 -7.289 1 97.88 375 TRP B CA 1
ATOM 8439 C C . TRP B 1 375 ? 3.143 9.531 -6.051 1 97.88 375 TRP B C 1
ATOM 8441 O O . TRP B 1 375 ? 2.637 10.656 -6.078 1 97.88 375 TRP B O 1
ATOM 8451 N N . ASP B 1 376 ? 3.068 8.75 -4.953 1 97.44 376 ASP B N 1
ATOM 8452 C CA . ASP B 1 376 ? 2.424 9.203 -3.727 1 97.44 376 ASP B CA 1
ATOM 8453 C C . ASP B 1 376 ? 3.131 10.438 -3.158 1 97.44 376 ASP B C 1
ATOM 8455 O O . ASP B 1 376 ? 2.48 11.414 -2.787 1 97.44 376 ASP B O 1
ATOM 8459 N N . ARG B 1 377 ? 4.418 10.43 -3.129 1 95.81 377 ARG B N 1
ATOM 8460 C CA . ARG B 1 377 ? 5.215 11.562 -2.684 1 95.81 377 ARG B CA 1
ATOM 8461 C C . ARG B 1 377 ? 5.043 12.758 -3.619 1 95.81 377 ARG B C 1
ATOM 8463 O O . ARG B 1 377 ? 4.957 13.898 -3.168 1 95.81 377 ARG B O 1
ATOM 8470 N N . CYS B 1 378 ? 5.035 12.477 -4.891 1 98.06 378 CYS B N 1
ATOM 8471 C CA . CYS B 1 378 ? 4.957 13.555 -5.875 1 98.06 378 CYS B CA 1
ATOM 8472 C C . CYS B 1 378 ? 3.598 14.242 -5.824 1 98.06 378 CYS B C 1
ATOM 8474 O O . CYS B 1 378 ? 3.504 15.461 -5.984 1 98.06 378 CYS B O 1
ATOM 8476 N N . VAL B 1 379 ? 2.539 13.43 -5.57 1 98.25 379 VAL B N 1
ATOM 8477 C CA . VAL B 1 379 ? 1.214 14.016 -5.391 1 98.25 379 VAL B CA 1
ATOM 8478 C C . VAL B 1 379 ? 1.219 14.938 -4.176 1 98.25 379 VAL B C 1
ATOM 8480 O O . VAL B 1 379 ? 0.721 16.062 -4.246 1 98.25 379 VAL B O 1
ATOM 8483 N N . SER B 1 380 ? 1.749 14.492 -3.082 1 96.56 380 SER B N 1
ATOM 8484 C CA . SER B 1 380 ? 1.828 15.281 -1.862 1 96.56 380 SER B CA 1
ATOM 8485 C C . SER B 1 380 ? 2.639 16.562 -2.082 1 96.56 380 SER B C 1
ATOM 8487 O O . SER B 1 380 ? 2.285 17.625 -1.57 1 96.56 380 SER B O 1
ATOM 8489 N N . ASP B 1 381 ? 3.711 16.453 -2.846 1 96.38 381 ASP B N 1
ATOM 8490 C CA . ASP B 1 381 ? 4.57 17.609 -3.111 1 96.38 381 ASP B CA 1
ATOM 8491 C C . ASP B 1 381 ? 3.838 18.656 -3.941 1 96.38 381 ASP B C 1
ATOM 8493 O O . ASP B 1 381 ? 3.975 19.859 -3.695 1 96.38 381 ASP B O 1
ATOM 8497 N N . VAL B 1 382 ? 3.117 18.203 -4.949 1 97.94 382 VAL B N 1
ATOM 8498 C CA . VAL B 1 382 ? 2.354 19.141 -5.754 1 97.94 382 VAL B CA 1
ATOM 8499 C C . VAL B 1 382 ? 1.281 19.812 -4.895 1 97.94 382 VAL B C 1
ATOM 8501 O O . VAL B 1 382 ? 1.085 21.031 -4.965 1 97.94 382 VAL B O 1
ATOM 8504 N N . ASP B 1 383 ? 0.65 19.062 -4.051 1 97 383 ASP B N 1
ATOM 8505 C CA . ASP B 1 383 ? -0.473 19.547 -3.256 1 97 383 ASP B CA 1
ATOM 8506 C C . ASP B 1 383 ? 0.003 20.484 -2.154 1 97 383 ASP B C 1
ATOM 8508 O O . ASP B 1 383 ? -0.414 21.656 -2.1 1 97 383 ASP B O 1
ATOM 8512 N N . SER B 1 384 ? 0.945 20.125 -1.369 1 94.25 384 SER B N 1
ATOM 8513 C CA . SER B 1 384 ? 1.35 20.875 -0.182 1 94.25 384 SER B CA 1
ATOM 8514 C C . SER B 1 384 ? 2.529 21.797 -0.482 1 94.25 384 SER B C 1
ATOM 8516 O O . SER B 1 384 ? 2.682 22.844 0.147 1 94.25 384 SER B O 1
ATOM 8518 N N . GLY B 1 385 ? 3.432 21.375 -1.437 1 94.06 385 GLY B N 1
ATOM 8519 C CA . GLY B 1 385 ? 4.656 22.125 -1.669 1 94.06 385 GLY B CA 1
ATOM 8520 C C . GLY B 1 385 ? 5.664 21.984 -0.543 1 94.06 385 GLY B C 1
ATOM 8521 O O . GLY B 1 385 ? 5.664 20.984 0.178 1 94.06 385 GLY B O 1
ATOM 8522 N N . PRO B 1 386 ? 6.594 22.969 -0.478 1 94.06 386 PRO B N 1
ATOM 8523 C CA . PRO B 1 386 ? 7.543 22.938 0.637 1 94.06 386 PRO B CA 1
ATOM 8524 C C . PRO B 1 386 ? 6.855 23.031 1.999 1 94.06 386 PRO B C 1
ATOM 8526 O O . PRO B 1 386 ? 6.148 24 2.275 1 94.06 386 PRO B O 1
ATOM 8529 N N . THR B 1 387 ? 7.094 22.125 2.832 1 88.38 387 THR B N 1
ATOM 8530 C CA . THR B 1 387 ? 6.309 21.953 4.047 1 88.38 387 THR B CA 1
ATOM 8531 C C . THR B 1 387 ? 6.844 22.844 5.172 1 88.38 387 THR B C 1
ATOM 8533 O O . THR B 1 387 ? 6.211 22.969 6.223 1 88.38 387 THR B O 1
ATOM 8536 N N . TRP B 1 388 ? 8 23.516 4.949 1 92.19 388 TRP B N 1
ATOM 8537 C CA . TRP B 1 388 ? 8.602 24.281 6.035 1 92.19 388 TRP B CA 1
ATOM 8538 C C . TRP B 1 388 ? 8.141 25.734 5.996 1 92.19 388 TRP B C 1
ATOM 8540 O O . TRP B 1 388 ? 8.414 26.5 6.918 1 92.19 388 TRP B O 1
ATOM 8550 N N . THR B 1 389 ? 7.391 26.062 4.938 1 90.12 389 THR B N 1
ATOM 8551 C CA . THR B 1 389 ? 6.93 27.438 4.816 1 90.12 389 THR B CA 1
ATOM 8552 C C . THR B 1 389 ? 5.703 27.688 5.695 1 90.12 389 THR B C 1
ATOM 8554 O O . THR B 1 389 ? 4.992 26.734 6.047 1 90.12 389 THR B O 1
ATOM 8557 N N . SER B 1 390 ? 5.465 28.891 6.062 1 80.88 390 SER B N 1
ATOM 8558 C CA . SER B 1 390 ? 4.383 29.25 6.977 1 80.88 390 SER B CA 1
ATOM 8559 C C . SER B 1 390 ? 3.02 29.062 6.32 1 80.88 390 SER B C 1
ATOM 8561 O O . SER B 1 390 ? 2.053 28.688 6.98 1 80.88 390 SER B O 1
ATOM 8563 N N . PHE B 1 391 ? 2.887 29.469 5.082 1 82.75 391 PHE B N 1
ATOM 8564 C CA . PHE B 1 391 ? 1.653 29.312 4.32 1 82.75 391 PHE B CA 1
ATOM 8565 C C . PHE B 1 391 ? 1.841 28.297 3.193 1 82.75 391 PHE B C 1
ATOM 8567 O O . PHE B 1 391 ? 2.951 28.125 2.686 1 82.75 391 PHE B O 1
ATOM 8574 N N . PRO B 1 392 ? 0.709 27.547 2.889 1 77.69 392 PRO B N 1
ATOM 8575 C CA . PRO B 1 392 ? 0.858 26.547 1.842 1 77.69 392 PRO B CA 1
ATOM 8576 C C . PRO B 1 392 ? 1.454 27.109 0.554 1 77.69 392 PRO B C 1
ATOM 8578 O O . PRO B 1 392 ? 0.887 28.031 -0.041 1 77.69 392 PRO B O 1
ATOM 8581 N N . ALA B 1 393 ? 2.457 26.484 0.164 1 82.06 393 ALA B N 1
ATOM 8582 C CA . ALA B 1 393 ? 3.225 26.984 -0.971 1 82.06 393 ALA B CA 1
ATOM 8583 C C . ALA B 1 393 ? 3.004 26.125 -2.211 1 82.06 393 ALA B C 1
ATOM 8585 O O . ALA B 1 393 ? 3.426 26.484 -3.311 1 82.06 393 ALA B O 1
ATOM 8586 N N . GLY B 1 394 ? 2.305 25.047 -1.989 1 85.81 394 GLY B N 1
ATOM 8587 C CA . GLY B 1 394 ? 2.189 24.125 -3.096 1 85.81 394 GLY B CA 1
ATOM 8588 C C . GLY B 1 394 ? 1.149 24.531 -4.121 1 85.81 394 GLY B C 1
ATOM 8589 O O . GLY B 1 394 ? 0.333 25.422 -3.861 1 85.81 394 GLY B O 1
ATOM 8590 N N . LEU B 1 395 ? 1.237 23.875 -5.234 1 97.56 395 LEU B N 1
ATOM 8591 C CA . LEU B 1 395 ? 0.3 24.078 -6.332 1 97.56 395 LEU B CA 1
ATOM 8592 C C . LEU B 1 395 ? -1.04 23.406 -6.039 1 97.56 395 LEU B C 1
ATOM 8594 O O . LEU B 1 395 ? -1.868 23.25 -6.938 1 97.56 395 LEU B O 1
ATOM 8598 N N . GLY B 1 396 ? -1.193 23.031 -4.785 1 96.75 396 GLY B N 1
ATOM 8599 C CA . GLY B 1 396 ? -2.422 22.391 -4.344 1 96.75 396 GLY B CA 1
ATOM 8600 C C . GLY B 1 396 ? -3.646 23.266 -4.5 1 96.75 396 GLY B C 1
ATOM 8601 O O . GLY B 1 396 ? -4.766 22.766 -4.617 1 96.75 396 GLY B O 1
ATOM 8602 N N . TRP B 1 397 ? -3.438 24.562 -4.539 1 96.94 397 TRP B N 1
ATOM 8603 C CA . TRP B 1 397 ? -4.539 25.484 -4.797 1 96.94 397 TRP B CA 1
ATOM 8604 C C . TRP B 1 397 ? -5.109 25.266 -6.195 1 96.94 397 TRP B C 1
ATOM 8606 O O . TRP B 1 397 ? -6.328 25.312 -6.391 1 96.94 397 TRP B O 1
ATOM 8616 N N . ILE B 1 398 ? -4.242 25.016 -7.129 1 98.19 398 ILE B N 1
ATOM 8617 C CA . ILE B 1 398 ? -4.656 24.734 -8.492 1 98.19 398 ILE B CA 1
ATOM 8618 C C . ILE B 1 398 ? -5.168 23.297 -8.578 1 98.19 398 ILE B C 1
ATOM 8620 O O . ILE B 1 398 ? -6.238 23.031 -9.141 1 98.19 398 ILE B O 1
ATOM 8624 N N . LEU B 1 399 ? -4.395 22.344 -8 1 98.5 399 LEU B N 1
ATOM 8625 C CA . LEU B 1 399 ? -4.738 20.922 -8.062 1 98.5 399 LEU B CA 1
ATOM 8626 C C . LEU B 1 399 ? -6.113 20.672 -7.445 1 98.5 399 LEU B C 1
ATOM 8628 O O . LEU B 1 399 ? -6.898 19.891 -7.977 1 98.5 399 LEU B O 1
ATOM 8632 N N . SER B 1 400 ? -6.457 21.406 -6.375 1 98.12 400 SER B N 1
ATOM 8633 C CA . SER B 1 400 ? -7.727 21.219 -5.684 1 98.12 400 SER B CA 1
ATOM 8634 C C . SER B 1 400 ? -8.898 21.641 -6.566 1 98.12 400 SER B C 1
ATOM 8636 O O . SER B 1 400 ? -9.992 21.078 -6.473 1 98.12 400 SER B O 1
ATOM 8638 N N . ARG B 1 401 ? -8.633 22.672 -7.391 1 97.56 401 ARG B N 1
ATOM 8639 C CA . ARG B 1 401 ? -9.695 23.094 -8.305 1 97.56 401 ARG B CA 1
ATOM 8640 C C . ARG B 1 401 ? -10.141 21.938 -9.195 1 97.56 401 ARG B C 1
ATOM 8642 O O . ARG B 1 401 ? -11.336 21.75 -9.43 1 97.56 401 ARG B O 1
ATOM 8649 N N . PHE B 1 402 ? -9.32 21.109 -9.672 1 98.12 402 PHE B N 1
ATOM 8650 C CA . PHE B 1 402 ? -9.641 19.953 -10.516 1 98.12 402 PHE B CA 1
ATOM 8651 C C . PHE B 1 402 ? -10.148 18.797 -9.672 1 98.12 402 PHE B C 1
ATOM 8653 O O . PHE B 1 402 ? -10.984 18 -10.133 1 98.12 402 PHE B O 1
ATOM 8660 N N . PHE B 1 403 ? -9.68 18.672 -8.484 1 98 403 PHE B N 1
ATOM 8661 C CA . PHE B 1 403 ? -10.188 17.703 -7.527 1 98 403 PHE B CA 1
ATOM 8662 C C . PHE B 1 403 ? -11.672 17.938 -7.258 1 98 403 PHE B C 1
ATOM 8664 O O . PHE B 1 403 ? -12.453 16.984 -7.203 1 98 403 PHE B O 1
ATOM 8671 N N . LEU B 1 404 ? -12.023 19.172 -7.039 1 98.19 404 LEU B N 1
ATOM 8672 C CA . LEU B 1 404 ? -13.414 19.531 -6.758 1 98.19 404 LEU B CA 1
ATOM 8673 C C . LEU B 1 404 ? -14.336 19.047 -7.867 1 98.19 404 LEU B C 1
ATOM 8675 O O . LEU B 1 404 ? -15.414 18.5 -7.594 1 98.19 404 LEU B O 1
ATOM 8679 N N . ASP B 1 405 ? -13.922 19.172 -9.062 1 96.81 405 ASP B N 1
ATOM 8680 C CA . ASP B 1 405 ? -14.719 18.719 -10.195 1 96.81 405 ASP B CA 1
ATOM 8681 C C . ASP B 1 405 ? -14.898 17.203 -10.18 1 96.81 405 ASP B C 1
ATOM 8683 O O . ASP B 1 405 ? -15.938 16.688 -10.594 1 96.81 405 ASP B O 1
ATOM 8687 N N . LYS B 1 406 ? -13.922 16.547 -9.688 1 95.44 406 LYS B N 1
ATOM 8688 C CA . LYS B 1 406 ? -13.922 15.086 -9.789 1 95.44 406 LYS B CA 1
ATOM 8689 C C . LYS B 1 406 ? -14.594 14.453 -8.57 1 95.44 406 LYS B C 1
ATOM 8691 O O . LYS B 1 406 ? -15.203 13.383 -8.672 1 95.44 406 LYS B O 1
ATOM 8696 N N . ALA B 1 407 ? -14.453 15.133 -7.352 1 96.31 407 ALA B N 1
ATOM 8697 C CA . ALA B 1 407 ? -14.766 14.391 -6.137 1 96.31 407 ALA B CA 1
ATOM 8698 C C . ALA B 1 407 ? -15.547 15.258 -5.152 1 96.31 407 ALA B C 1
ATOM 8700 O O . ALA B 1 407 ? -15.594 14.961 -3.955 1 96.31 407 ALA B O 1
ATOM 8701 N N . TYR B 1 408 ? -16.125 16.359 -5.602 1 97.31 408 TYR B N 1
ATOM 8702 C CA . TYR B 1 408 ? -16.891 17.234 -4.738 1 97.31 408 TYR B CA 1
ATOM 8703 C C . TYR B 1 408 ? -18.062 17.859 -5.488 1 97.31 408 TYR B C 1
ATOM 8705 O O . TYR B 1 408 ? -18.281 17.547 -6.664 1 97.31 408 TYR B O 1
ATOM 8713 N N . SER B 1 409 ? -19.031 18.578 -4.746 1 96.25 409 SER B N 1
ATOM 8714 C CA . SER B 1 409 ? -20.219 19.172 -5.375 1 96.25 409 SER B CA 1
ATOM 8715 C C . SER B 1 409 ? -20.734 20.344 -4.566 1 96.25 409 SER B C 1
ATOM 8717 O O . SER B 1 409 ? -20.391 20.516 -3.398 1 96.25 409 SER B O 1
ATOM 8719 N N . ARG B 1 410 ? -21.5 21.125 -5.211 1 95.94 410 ARG B N 1
ATOM 8720 C CA . ARG B 1 410 ? -22.156 22.234 -4.531 1 95.94 410 ARG B CA 1
ATOM 8721 C C . ARG B 1 410 ? -23.109 21.734 -3.453 1 95.94 410 ARG B C 1
ATOM 8723 O O . ARG B 1 410 ? -23.203 22.328 -2.377 1 95.94 410 ARG B O 1
ATOM 8730 N N . GLU B 1 411 ? -23.734 20.672 -3.719 1 97.5 411 GLU B N 1
ATOM 8731 C CA . GLU B 1 411 ? -24.656 20.078 -2.76 1 97.5 411 GLU B CA 1
ATOM 8732 C C . GLU B 1 411 ? -23.938 19.641 -1.49 1 97.5 411 GLU B C 1
ATOM 8734 O O . GLU B 1 411 ? -24.469 19.797 -0.385 1 97.5 411 GLU B O 1
ATOM 8739 N N . ALA B 1 412 ? -22.797 19.078 -1.692 1 98.12 412 ALA B N 1
ATOM 8740 C CA . ALA B 1 412 ? -22 18.672 -0.538 1 98.12 412 ALA B CA 1
ATOM 8741 C C . ALA B 1 412 ? -21.656 19.859 0.345 1 98.12 412 ALA B C 1
ATOM 8743 O O . ALA B 1 412 ? -21.75 19.781 1.572 1 98.12 412 ALA B O 1
ATOM 8744 N N . ARG B 1 413 ? -21.25 20.922 -0.274 1 98.12 413 ARG B N 1
ATOM 8745 C CA . ARG B 1 413 ? -20.906 22.125 0.464 1 98.12 413 ARG B CA 1
ATOM 8746 C C . ARG B 1 413 ? -22.125 22.672 1.208 1 98.12 413 ARG B C 1
ATOM 8748 O O . ARG B 1 413 ? -22.016 23.078 2.369 1 98.12 413 ARG B O 1
ATOM 8755 N N . GLU B 1 414 ? -23.25 22.703 0.586 1 98 414 GLU B N 1
ATOM 8756 C CA . GLU B 1 414 ? -24.484 23.219 1.177 1 98 414 GLU B CA 1
ATOM 8757 C C . GLU B 1 414 ? -24.906 22.391 2.381 1 98 414 GLU B C 1
ATOM 8759 O O . GLU B 1 414 ? -25.297 22.938 3.41 1 98 414 GLU B O 1
ATOM 8764 N N . LEU B 1 415 ? -24.828 21.141 2.195 1 98.06 415 LEU B N 1
ATOM 8765 C CA . LEU B 1 415 ? -25.219 20.266 3.295 1 98.06 415 LEU B CA 1
ATOM 8766 C C . LEU B 1 415 ? -24.312 20.469 4.504 1 98.06 415 LEU B C 1
ATOM 8768 O O . LEU B 1 415 ? -24.781 20.531 5.641 1 98.06 415 LEU B O 1
ATOM 8772 N N . THR B 1 416 ? -23 20.547 4.293 1 98.69 416 THR B N 1
ATOM 8773 C CA . THR B 1 416 ? -22.062 20.781 5.387 1 98.69 416 THR B CA 1
ATOM 8774 C C . THR B 1 416 ? -22.344 22.125 6.059 1 98.69 416 THR B C 1
ATOM 8776 O O . THR B 1 416 ? -22.266 22.234 7.285 1 98.69 416 THR B O 1
ATOM 8779 N N . THR B 1 417 ? -22.672 23.094 5.273 1 98.25 417 THR B N 1
ATOM 8780 C CA . THR B 1 417 ? -23 24.406 5.809 1 98.25 417 THR B CA 1
ATOM 8781 C C . THR B 1 417 ? -24.234 24.328 6.719 1 98.25 417 THR B C 1
ATOM 8783 O O . THR B 1 417 ? -24.234 24.922 7.801 1 98.25 417 THR B O 1
ATOM 8786 N N . SER B 1 418 ? -25.172 23.609 6.277 1 97.56 418 SER B N 1
ATOM 8787 C CA . SER B 1 418 ? -26.391 23.422 7.07 1 97.56 418 SER B CA 1
ATOM 8788 C C . SER B 1 418 ? -26.094 22.656 8.352 1 97.56 418 SER B C 1
ATOM 8790 O O . SER B 1 418 ? -26.609 23 9.422 1 97.56 418 SER B O 1
ATOM 8792 N N . LEU B 1 419 ? -25.312 21.625 8.227 1 98.19 419 LEU B N 1
ATOM 8793 C CA . LEU B 1 419 ? -24.922 20.844 9.398 1 98.19 419 LEU B CA 1
ATOM 8794 C C . LEU B 1 419 ? -24.203 21.734 10.414 1 98.19 419 LEU B C 1
ATOM 8796 O O . LEU B 1 419 ? -24.453 21.641 11.617 1 98.19 419 LEU B O 1
ATOM 8800 N N . MET B 1 420 ? -23.328 22.578 9.93 1 98.44 420 MET B N 1
ATOM 8801 C CA . MET B 1 420 ? -22.578 23.469 10.812 1 98.44 420 MET B CA 1
ATOM 8802 C C . MET B 1 420 ? -23.516 24.422 11.547 1 98.44 420 MET B C 1
ATOM 8804 O O . MET B 1 420 ? -23.328 24.688 12.734 1 98.44 420 MET B O 1
ATOM 8808 N N . GLY B 1 421 ? -24.484 24.938 10.82 1 97.88 421 GLY B N 1
ATOM 8809 C CA . GLY B 1 421 ? -25.469 25.781 11.469 1 97.88 421 GLY B CA 1
ATOM 8810 C C . GLY B 1 421 ? -26.219 25.062 12.586 1 97.88 421 GLY B C 1
ATOM 8811 O O . GLY B 1 421 ? -26.422 25.641 13.656 1 97.88 421 GLY B O 1
ATOM 8812 N N . SER B 1 422 ? -26.625 23.859 12.32 1 97.75 422 SER B N 1
ATOM 8813 C CA . SER B 1 422 ? -27.312 23.047 13.312 1 97.75 422 SER B CA 1
ATOM 8814 C C . SER B 1 422 ? -26.438 22.797 14.539 1 97.75 422 SER B C 1
ATOM 8816 O O . SER B 1 422 ? -26.906 22.906 15.672 1 97.75 422 SER B O 1
ATOM 8818 N N . ILE B 1 423 ? -25.234 22.516 14.32 1 98.44 423 ILE B N 1
ATOM 8819 C CA . ILE B 1 423 ? -24.281 22.219 15.383 1 98.44 423 ILE B CA 1
ATOM 8820 C C . ILE B 1 423 ? -24.031 23.469 16.234 1 98.44 423 ILE B C 1
ATOM 8822 O O . ILE B 1 423 ? -24.031 23.391 17.453 1 98.44 423 ILE B O 1
ATOM 8826 N N . GLN B 1 424 ? -23.844 24.609 15.625 1 98.31 424 GLN B N 1
ATOM 8827 C CA . GLN B 1 424 ? -23.625 25.859 16.328 1 98.31 424 GLN B CA 1
ATOM 8828 C C . GLN B 1 424 ? -24.828 26.219 17.219 1 98.31 424 GLN B C 1
ATOM 8830 O O . GLN B 1 424 ? -24.656 26.562 18.391 1 98.31 424 GLN B O 1
ATOM 8835 N N . GLY B 1 425 ? -26.016 26.125 16.609 1 97.81 425 GLY B N 1
ATOM 8836 C CA . GLY B 1 425 ? -27.203 26.422 17.375 1 97.81 425 GLY B CA 1
ATOM 8837 C C . GLY B 1 425 ? -27.375 25.531 18.594 1 97.81 425 GLY B C 1
ATOM 8838 O O . GLY B 1 425 ? -27.734 25.984 19.672 1 97.81 425 GLY B O 1
ATOM 8839 N N . THR B 1 426 ? -27.109 24.281 18.406 1 98.12 426 THR B N 1
ATOM 8840 C CA . THR B 1 426 ? -27.234 23.328 19.5 1 98.12 426 THR B CA 1
ATOM 8841 C C . THR B 1 426 ? -26.172 23.562 20.562 1 98.12 426 THR B C 1
ATOM 8843 O O . THR B 1 426 ? -26.438 23.406 21.75 1 98.12 426 THR B O 1
ATOM 8846 N N . PHE B 1 427 ? -24.969 23.875 20.109 1 98.06 427 PHE B N 1
ATOM 8847 C CA . PHE B 1 427 ? -23.891 24.172 21.062 1 98.06 427 PHE B CA 1
ATOM 8848 C C . PHE B 1 427 ? -24.281 25.328 21.969 1 98.06 427 PHE B C 1
ATOM 8850 O O . PHE B 1 427 ? -24.078 25.266 23.188 1 98.06 427 PHE B O 1
ATOM 8857 N N . ILE B 1 428 ? -24.859 26.359 21.438 1 97.25 428 ILE B N 1
ATOM 8858 C CA . ILE B 1 428 ? -25.297 27.516 22.219 1 97.25 428 ILE B CA 1
ATOM 8859 C C . ILE B 1 428 ? -26.359 27.094 23.234 1 97.25 428 ILE B C 1
ATOM 8861 O O . ILE B 1 428 ? -26.312 27.5 24.391 1 97.25 428 ILE B O 1
ATOM 8865 N N . ALA B 1 429 ? -27.25 26.281 22.781 1 96.31 429 ALA B N 1
ATOM 8866 C CA . ALA B 1 429 ? -28.297 25.797 23.672 1 96.31 429 ALA B CA 1
ATOM 8867 C C . ALA B 1 429 ? -27.703 25 24.828 1 96.31 429 ALA B C 1
ATOM 8869 O O . ALA B 1 429 ? -28.125 25.156 25.984 1 96.31 429 ALA B O 1
ATOM 8870 N N . ARG B 1 430 ? -26.797 24.203 24.516 1 95.38 430 ARG B N 1
ATOM 8871 C CA . ARG B 1 430 ? -26.172 23.359 25.531 1 95.38 430 ARG B CA 1
ATOM 8872 C C . ARG B 1 430 ? -25.359 24.203 26.516 1 95.38 430 ARG B C 1
ATOM 8874 O O . ARG B 1 430 ? -25.297 23.891 27.703 1 95.38 430 ARG B O 1
ATOM 8881 N N . LEU B 1 431 ? -24.703 25.234 26.047 1 93.25 431 LEU B N 1
ATOM 8882 C CA . LEU B 1 431 ? -23.969 26.156 26.906 1 93.25 431 LEU B CA 1
ATOM 8883 C C . LEU B 1 431 ? -24.906 26.781 27.938 1 93.25 431 LEU B C 1
ATOM 8885 O O . LEU B 1 431 ? -24.516 26.969 29.094 1 93.25 431 LEU B O 1
ATOM 8889 N N . GLY B 1 432 ? -26.016 27.062 27.5 1 91 432 GLY B N 1
ATOM 8890 C CA . GLY B 1 432 ? -27 27.688 28.375 1 91 432 GLY B CA 1
ATOM 8891 C C . GLY B 1 432 ? -27.375 26.828 29.562 1 91 432 GLY B C 1
ATOM 8892 O O . GLY B 1 432 ? -27.703 27.344 30.641 1 91 432 GLY B O 1
ATOM 8893 N N . ASP B 1 433 ? -27.188 25.578 29.438 1 90.88 433 ASP B N 1
ATOM 8894 C CA . ASP B 1 433 ? -27.625 24.625 30.469 1 90.88 433 ASP B CA 1
ATOM 8895 C C . ASP B 1 433 ? -26.5 24.328 31.453 1 90.88 433 ASP B C 1
ATOM 8897 O O . ASP B 1 433 ? -26.688 23.609 32.438 1 90.88 433 ASP B O 1
ATOM 8901 N N . LYS B 1 434 ? -25.391 24.891 31.234 1 94.5 434 LYS B N 1
ATOM 8902 C CA . LYS B 1 434 ? -24.25 24.594 32.094 1 94.5 434 LYS B CA 1
ATOM 8903 C C . LYS B 1 434 ? -24.219 25.531 33.312 1 94.5 434 LYS B C 1
ATOM 8905 O O . LYS B 1 434 ? -23.797 26.688 33.188 1 94.5 434 LYS B O 1
ATOM 8910 N N . ASP B 1 435 ? -24.453 25.031 34.438 1 92.38 435 ASP B N 1
ATOM 8911 C CA . ASP B 1 435 ? -24.609 25.828 35.656 1 92.38 435 ASP B CA 1
ATOM 8912 C C . ASP B 1 435 ? -23.25 26.297 36.188 1 92.38 435 ASP B C 1
ATOM 8914 O O . ASP B 1 435 ? -23.188 27.219 37 1 92.38 435 ASP B O 1
ATOM 8918 N N . TRP B 1 436 ? -22.203 25.672 35.75 1 94.56 436 TRP B N 1
ATOM 8919 C CA . TRP B 1 436 ? -20.891 26.016 36.25 1 94.56 436 TRP B CA 1
ATOM 8920 C C . TRP B 1 436 ? -20.328 27.25 35.531 1 94.56 436 TRP B C 1
ATOM 8922 O O . TRP B 1 436 ? -19.344 27.844 36 1 94.56 436 TRP B O 1
ATOM 8932 N N . LEU B 1 437 ? -20.906 27.688 34.406 1 95.81 437 LEU B N 1
ATOM 8933 C CA . LEU B 1 437 ? -20.578 28.938 33.719 1 95.81 437 LEU B CA 1
ATOM 8934 C C . LEU B 1 437 ? -21.438 30.078 34.219 1 95.81 437 LEU B C 1
ATOM 8936 O O . LEU B 1 437 ? -22.656 29.922 34.406 1 95.81 437 LEU B O 1
ATOM 8940 N N . THR B 1 438 ? -20.859 31.234 34.406 1 96.56 438 THR B N 1
ATOM 8941 C CA . THR B 1 438 ? -21.641 32.406 34.781 1 96.56 438 THR B CA 1
ATOM 8942 C C . THR B 1 438 ? -22.406 32.969 33.594 1 96.56 438 THR B C 1
ATOM 8944 O O . THR B 1 438 ? -22.078 32.656 32.438 1 96.56 438 THR B O 1
ATOM 8947 N N . ALA B 1 439 ? -23.359 33.781 33.844 1 96.12 439 ALA B N 1
ATOM 8948 C CA . ALA B 1 439 ? -24.203 34.375 32.781 1 96.12 439 ALA B CA 1
ATOM 8949 C C . ALA B 1 439 ? -23.375 35.25 31.859 1 96.12 439 ALA B C 1
ATOM 8951 O O . ALA B 1 439 ? -23.625 35.281 30.656 1 96.12 439 ALA B O 1
ATOM 8952 N N . ALA B 1 440 ? -22.469 35.906 32.406 1 96 440 ALA B N 1
ATOM 8953 C CA . ALA B 1 440 ? -21.625 36.781 31.609 1 96 440 ALA B CA 1
ATOM 8954 C C . ALA B 1 440 ? -20.766 36 30.625 1 96 440 ALA B C 1
ATOM 8956 O O . ALA B 1 440 ? -20.641 36.375 29.469 1 96 440 ALA B O 1
ATOM 8957 N N . VAL B 1 441 ? -20.219 34.938 31.125 1 96.94 441 VAL B N 1
ATOM 8958 C CA . VAL B 1 441 ? -19.391 34.062 30.281 1 96.94 441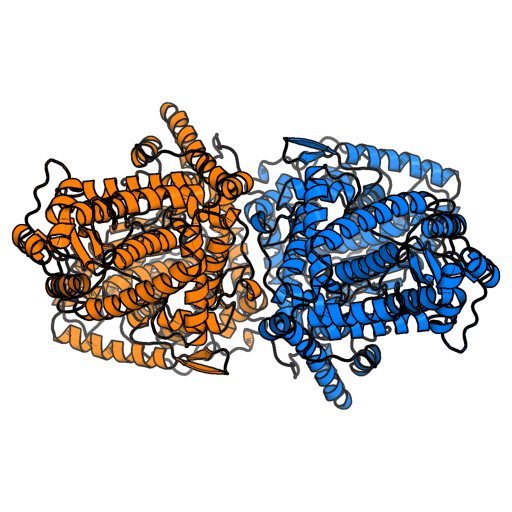 VAL B CA 1
ATOM 8959 C C . VAL B 1 441 ? -20.25 33.406 29.203 1 96.94 441 VAL B C 1
ATOM 8961 O O . VAL B 1 441 ? -19.844 33.344 28.047 1 96.94 441 VAL B O 1
ATOM 8964 N N . LYS B 1 442 ? -21.438 32.969 29.547 1 97.06 442 LYS B N 1
ATOM 8965 C CA . LYS B 1 442 ? -22.359 32.375 28.578 1 97.06 442 LYS B CA 1
ATOM 8966 C C . LYS B 1 442 ? -22.688 33.344 27.453 1 97.06 442 LYS B C 1
ATOM 8968 O O . LYS B 1 442 ? -22.766 32.969 26.281 1 97.06 442 LYS B O 1
ATOM 8973 N N . LYS B 1 443 ? -22.906 34.531 27.797 1 96.88 443 LYS B N 1
ATOM 8974 C CA . LYS B 1 443 ? -23.266 35.531 26.812 1 96.88 443 LYS B CA 1
ATOM 8975 C C . LYS B 1 443 ? -22.141 35.75 25.797 1 96.88 443 LYS B C 1
ATOM 8977 O O . LYS B 1 443 ? -22.375 35.781 24.594 1 96.88 443 LYS B O 1
ATOM 8982 N N . VAL B 1 444 ? -20.922 35.906 26.297 1 97.06 444 VAL B N 1
ATOM 8983 C CA . VAL B 1 444 ? -19.781 36.094 25.406 1 97.06 444 VAL B CA 1
ATOM 8984 C C . VAL B 1 444 ? -19.547 34.844 24.578 1 97.06 444 VAL B C 1
ATOM 8986 O O . VAL B 1 444 ? -19.156 34.938 23.406 1 97.06 444 VAL B O 1
ATOM 8989 N N . ALA B 1 445 ? -19.75 33.688 25.234 1 97.25 445 ALA B N 1
ATOM 8990 C CA . ALA B 1 445 ? -19.594 32.438 24.5 1 97.25 445 ALA B CA 1
ATOM 8991 C C . ALA B 1 445 ? -20.562 32.375 23.328 1 97.25 445 ALA B C 1
ATOM 8993 O O . ALA B 1 445 ? -20.203 31.922 22.234 1 97.25 445 ALA B O 1
ATOM 8994 N N . GLU B 1 446 ? -21.781 32.75 23.547 1 97.62 446 GLU B N 1
ATOM 8995 C CA . GLU B 1 446 ? -22.766 32.812 22.484 1 97.62 446 GLU B CA 1
ATOM 8996 C C . GLU B 1 446 ? -22.328 33.75 21.375 1 97.62 446 GLU B C 1
ATOM 8998 O O . GLU B 1 446 ? -22.453 33.438 20.188 1 97.62 446 GLU B O 1
ATOM 9003 N N . GLU B 1 447 ? -21.844 34.906 21.766 1 97.88 447 GLU B N 1
ATOM 9004 C CA . GLU B 1 447 ? -21.328 35.875 20.797 1 97.88 447 GLU B CA 1
ATOM 9005 C C . GLU B 1 447 ? -20.188 35.25 19.969 1 97.88 447 GLU B C 1
ATOM 9007 O O . GLU B 1 447 ? -20.125 35.469 18.75 1 97.88 447 GLU B O 1
ATOM 9012 N N . LYS B 1 448 ? -19.328 34.531 20.609 1 97.94 448 LYS B N 1
ATOM 9013 C CA . LYS B 1 448 ? -18.188 33.906 19.938 1 97.94 448 LYS B CA 1
ATOM 9014 C C . LYS B 1 448 ? -18.641 32.875 18.922 1 97.94 448 LYS B C 1
ATOM 9016 O O . LYS B 1 448 ? -18.156 32.844 17.797 1 97.94 448 LYS B O 1
ATOM 9021 N N . VAL B 1 449 ? -19.562 32.031 19.312 1 98.31 449 VAL B N 1
ATOM 9022 C CA . VAL B 1 449 ? -20.078 31.016 18.406 1 98.31 449 VAL B CA 1
ATOM 9023 C C . VAL B 1 449 ? -20.703 31.688 17.188 1 98.31 449 VAL B C 1
ATOM 9025 O O . VAL B 1 449 ? -20.469 31.281 16.047 1 98.31 449 VAL B O 1
ATOM 9028 N N . ASN B 1 450 ? -21.453 32.719 17.422 1 97.5 450 ASN B N 1
ATOM 9029 C CA . ASN B 1 450 ? -22.156 33.438 16.344 1 97.5 450 ASN B CA 1
ATOM 9030 C C . ASN B 1 450 ? -21.172 34.156 15.422 1 97.5 450 ASN B C 1
ATOM 9032 O O . ASN B 1 450 ? -21.484 34.375 14.258 1 97.5 450 ASN B O 1
ATOM 9036 N N . ALA B 1 451 ? -20.047 34.469 15.953 1 97.44 451 ALA B N 1
ATOM 9037 C CA . ALA B 1 451 ? -19.062 35.219 15.195 1 97.44 451 ALA B CA 1
ATOM 9038 C C . ALA B 1 451 ? -18.156 34.312 14.383 1 97.44 451 ALA B C 1
ATOM 9040 O O . ALA B 1 451 ? -17.344 34.75 13.57 1 97.44 451 ALA B O 1
ATOM 9041 N N . ILE B 1 452 ? -18.266 33 14.516 1 97.69 452 ILE B N 1
ATOM 9042 C CA . ILE B 1 452 ? -17.406 32.031 13.82 1 97.69 452 ILE B CA 1
ATOM 9043 C C . ILE B 1 452 ? -17.641 32.125 12.32 1 97.69 452 ILE B C 1
ATOM 9045 O O . ILE B 1 452 ? -18.781 32.031 11.852 1 97.69 452 ILE B O 1
ATOM 9049 N N . SER B 1 453 ? -16.562 32.406 11.594 1 95.81 453 SER B N 1
ATOM 9050 C CA . SER B 1 453 ? -16.625 32.312 10.133 1 95.81 453 SER B CA 1
ATOM 9051 C C . SER B 1 453 ? -16.578 30.859 9.664 1 95.81 453 SER B C 1
ATOM 9053 O O . SER B 1 453 ? -15.719 30.094 10.102 1 95.81 453 SER B O 1
ATOM 9055 N N . LYS B 1 454 ? -17.516 30.484 8.781 1 96.81 454 LYS B N 1
ATOM 9056 C CA . LYS B 1 454 ? -17.594 29.141 8.242 1 96.81 454 LYS B CA 1
ATOM 9057 C C . LYS B 1 454 ? -16.875 29.031 6.902 1 96.81 454 LYS B C 1
ATOM 9059 O O . LYS B 1 454 ? -17.328 29.578 5.902 1 96.81 454 LYS B O 1
ATOM 9064 N N . LYS B 1 455 ? -15.719 28.391 6.875 1 97.94 455 LYS B N 1
ATOM 9065 C CA . LYS B 1 455 ? -14.977 28.094 5.656 1 97.94 455 LYS B CA 1
ATOM 9066 C C . LYS B 1 455 ? -15.148 26.641 5.25 1 97.94 455 LYS B C 1
ATOM 9068 O O . LYS B 1 455 ? -14.445 25.766 5.762 1 97.94 455 LYS B O 1
ATOM 9073 N N . ILE B 1 456 ? -16 26.406 4.254 1 98.44 456 ILE B N 1
ATOM 9074 C CA . ILE B 1 456 ? -16.438 25.047 3.949 1 98.44 456 ILE B CA 1
ATOM 9075 C C . ILE B 1 456 ? -16.016 24.688 2.527 1 98.44 456 ILE B C 1
ATOM 9077 O O . ILE B 1 456 ? -16.391 25.359 1.566 1 98.44 456 ILE B O 1
ATOM 9081 N N . GLY B 1 457 ? -15.305 23.656 2.387 1 98.25 457 GLY B N 1
ATOM 9082 C CA . GLY B 1 457 ? -15 23.031 1.104 1 98.25 457 GLY B CA 1
ATOM 9083 C C . GLY B 1 457 ? -13.758 23.609 0.444 1 98.25 457 GLY B C 1
ATOM 9084 O O . GLY B 1 457 ? -12.734 22.938 0.344 1 98.25 457 GLY B O 1
ATOM 9085 N N . TYR B 1 458 ? -13.906 24.938 0.006 1 97.81 458 TYR B N 1
ATOM 9086 C CA . TYR B 1 458 ? -12.859 25.625 -0.733 1 97.81 458 TYR B CA 1
ATOM 9087 C C . TYR B 1 458 ? -13 27.141 -0.592 1 97.81 458 TYR B C 1
ATOM 9089 O O . TYR B 1 458 ? -14.094 27.641 -0.301 1 97.81 458 TYR B O 1
ATOM 9097 N N . PRO B 1 459 ? -11.891 27.859 -0.775 1 96.75 459 PRO B N 1
ATOM 9098 C CA . PRO B 1 459 ? -11.945 29.312 -0.596 1 96.75 459 PRO B CA 1
ATOM 9099 C C . PRO B 1 459 ? -12.734 30 -1.699 1 96.75 459 PRO B C 1
ATOM 9101 O O . PRO B 1 459 ? -12.586 29.672 -2.877 1 96.75 459 PRO B O 1
ATOM 9104 N N . ASP B 1 460 ? -13.414 31.016 -1.325 1 95.69 460 ASP B N 1
ATOM 9105 C CA . ASP B 1 460 ? -14.211 31.812 -2.252 1 95.69 460 ASP B CA 1
ATOM 9106 C C . ASP B 1 460 ? -13.406 33 -2.799 1 95.69 460 ASP B C 1
ATOM 9108 O O . ASP B 1 460 ? -13.703 33.5 -3.871 1 95.69 460 ASP B O 1
ATOM 9112 N N . SER B 1 461 ? -12.359 33.344 -1.961 1 94.44 461 SER B N 1
ATOM 9113 C CA . SER B 1 461 ? -11.758 34.594 -2.383 1 94.44 461 SER B CA 1
ATOM 9114 C C . SER B 1 461 ? -10.234 34.562 -2.238 1 94.44 461 SER B C 1
ATOM 9116 O O . SER B 1 461 ? -9.523 35.281 -2.93 1 94.44 461 SER B O 1
ATOM 9118 N N . SER B 1 462 ? -9.625 33.875 -1.387 1 91.88 462 SER B N 1
ATOM 9119 C CA . SER B 1 462 ? -8.195 33.938 -1.111 1 91.88 462 SER B CA 1
ATOM 9120 C C . SER B 1 462 ? -7.566 32.562 -0.996 1 91.88 462 SER B C 1
ATOM 9122 O O . SER B 1 462 ? -7.379 32.062 0.11 1 91.88 462 SER B O 1
ATOM 9124 N N . PRO B 1 463 ? -7.145 32.031 -2.203 1 94.31 463 PRO B N 1
ATOM 9125 C CA . PRO B 1 463 ? -7.508 32.5 -3.541 1 94.31 463 PRO B CA 1
ATOM 9126 C C . PRO B 1 463 ? -8.906 32.062 -3.965 1 94.31 463 PRO B C 1
ATOM 9128 O O . PRO B 1 463 ? -9.508 31.203 -3.305 1 94.31 463 PRO B O 1
ATOM 9131 N N . GLU B 1 464 ? -9.422 32.688 -4.996 1 96.19 464 GLU B N 1
ATOM 9132 C CA . GLU B 1 464 ? -10.688 32.219 -5.566 1 96.19 464 GLU B CA 1
ATOM 9133 C C . GLU B 1 464 ? -10.5 30.938 -6.371 1 96.19 464 GLU B C 1
ATOM 9135 O O . GLU B 1 464 ? -10.18 30.984 -7.559 1 96.19 464 GLU B O 1
ATOM 9140 N N . THR B 1 465 ? -10.875 29.875 -5.773 1 95.44 465 THR B N 1
ATOM 9141 C CA . THR B 1 465 ? -10.539 28.547 -6.289 1 95.44 465 THR B CA 1
ATOM 9142 C C . THR B 1 465 ? -11.211 28.297 -7.633 1 95.44 465 THR B C 1
ATOM 9144 O O . THR B 1 465 ? -10.656 27.625 -8.5 1 95.44 465 THR B O 1
ATOM 9147 N N . VAL B 1 466 ? -12.391 28.844 -7.867 1 95.56 466 VAL B N 1
ATOM 9148 C CA . VAL B 1 466 ? -13.172 28.516 -9.055 1 95.56 466 VAL B CA 1
ATOM 9149 C C . VAL B 1 466 ? -12.828 29.484 -10.18 1 95.56 466 VAL B C 1
ATOM 9151 O O . VAL B 1 466 ? -13.406 29.422 -11.273 1 95.56 466 VAL B O 1
ATOM 9154 N N . ASN B 1 467 ? -11.906 30.438 -9.961 1 97 467 ASN B N 1
ATOM 9155 C CA . ASN B 1 467 ? -11.469 31.422 -10.938 1 97 467 ASN B CA 1
ATOM 9156 C C . ASN B 1 467 ? -10.039 31.156 -11.406 1 97 467 ASN B C 1
ATOM 9158 O O . ASN B 1 467 ? -9.086 31.453 -10.68 1 97 467 ASN B O 1
ATOM 9162 N N . PRO B 1 468 ? -9.891 30.734 -12.656 1 97.75 468 PRO B N 1
ATOM 9163 C CA . PRO B 1 468 ? -8.555 30.406 -13.164 1 97.75 468 PRO B CA 1
ATOM 9164 C C . PRO B 1 468 ? -7.578 31.578 -13.062 1 97.75 468 PRO B C 1
ATOM 9166 O O . PRO B 1 468 ? -6.395 31.359 -12.789 1 97.75 468 PRO B O 1
ATOM 9169 N N . LYS B 1 469 ? -8.055 32.75 -13.258 1 97.81 469 LYS B N 1
ATOM 9170 C CA . LYS B 1 469 ? -7.172 33.906 -13.195 1 97.81 469 LYS B CA 1
ATOM 9171 C C . LYS B 1 469 ? -6.66 34.125 -11.773 1 97.81 469 LYS B C 1
ATOM 9173 O O . LYS B 1 469 ? -5.488 34.438 -11.578 1 97.81 469 LYS B O 1
ATOM 9178 N N . SER B 1 470 ? -7.543 34 -10.82 1 97.38 470 SER B N 1
ATOM 9179 C CA . SER B 1 470 ? -7.133 34.094 -9.43 1 97.38 470 SER B CA 1
ATOM 9180 C C . SER B 1 470 ? -6.039 33.094 -9.086 1 97.38 470 SER B C 1
ATOM 9182 O O . SER B 1 470 ? -5.07 33.438 -8.398 1 97.38 470 SER B O 1
ATOM 9184 N N . LEU B 1 471 ? -6.176 31.938 -9.562 1 97.75 471 LEU B N 1
ATOM 9185 C CA . LEU B 1 471 ? -5.199 30.875 -9.297 1 97.75 471 LEU B CA 1
ATOM 9186 C C . LEU B 1 471 ? -3.885 31.172 -10.016 1 97.75 471 LEU B C 1
ATOM 9188 O O . LEU B 1 471 ? -2.809 30.969 -9.445 1 97.75 471 LEU B O 1
ATOM 9192 N N . SER B 1 472 ? -4.02 31.609 -11.273 1 97.81 472 SER B N 1
ATOM 9193 C CA . SER B 1 472 ? -2.82 31.984 -12.016 1 97.81 472 SER B CA 1
ATOM 9194 C C . SER B 1 472 ? -2.07 33.094 -11.312 1 97.81 472 SER B C 1
ATOM 9196 O O . SER B 1 472 ? -0.847 33.062 -11.18 1 97.81 472 SER B O 1
ATOM 9198 N N . ASP B 1 473 ? -2.811 34.094 -10.836 1 97.06 473 ASP B N 1
ATOM 9199 C CA . ASP B 1 473 ? -2.219 35.25 -10.156 1 97.06 473 ASP B CA 1
ATOM 9200 C C . ASP B 1 473 ? -1.569 34.812 -8.844 1 97.06 473 ASP B C 1
ATOM 9202 O O . ASP B 1 473 ? -0.546 35.375 -8.445 1 97.06 473 ASP B O 1
ATOM 9206 N N . HIS B 1 474 ? -2.186 33.875 -8.203 1 95.75 474 HIS B N 1
ATOM 9207 C CA . HIS B 1 474 ? -1.67 33.375 -6.934 1 95.75 474 HIS B CA 1
ATOM 9208 C C . HIS B 1 474 ? -0.261 32.812 -7.09 1 95.75 474 HIS B C 1
ATOM 9210 O O . HIS B 1 474 ? 0.539 32.875 -6.152 1 95.75 474 HIS B O 1
ATOM 9216 N N . PHE B 1 475 ? 0.125 32.406 -8.266 1 96.62 475 PHE B N 1
ATOM 9217 C CA . PHE B 1 475 ? 1.424 31.766 -8.453 1 96.62 475 PHE B CA 1
ATOM 9218 C C . PHE B 1 475 ? 2.273 32.562 -9.438 1 96.62 475 PHE B C 1
ATOM 9220 O O . PHE B 1 475 ? 3.25 32.031 -9.984 1 96.62 475 PHE B O 1
ATOM 9227 N N . LYS B 1 476 ? 1.767 33.75 -9.641 1 95.38 476 LYS B N 1
ATOM 9228 C CA . LYS B 1 476 ? 2.588 34.656 -10.453 1 95.38 476 LYS B CA 1
ATOM 9229 C C . LYS B 1 476 ? 3.967 34.844 -9.828 1 95.38 476 LYS B C 1
ATOM 9231 O O . LYS B 1 476 ? 4.078 35.156 -8.641 1 95.38 476 LYS B O 1
ATOM 9236 N N . GLY B 1 477 ? 5.062 34.594 -10.516 1 94.19 477 GLY B N 1
ATOM 9237 C CA . GLY B 1 477 ? 6.422 34.75 -10.031 1 94.19 477 GLY B CA 1
ATOM 9238 C C . GLY B 1 477 ? 7.109 33.406 -9.773 1 94.19 477 GLY B C 1
ATOM 9239 O O . GLY B 1 477 ? 8.336 33.344 -9.656 1 94.19 477 GLY B O 1
ATOM 9240 N N . ALA B 1 478 ? 6.289 32.344 -9.688 1 95.25 478 ALA B N 1
ATOM 9241 C CA . ALA B 1 478 ? 6.898 31.031 -9.539 1 95.25 478 ALA B CA 1
ATOM 9242 C C . ALA B 1 478 ? 7.414 30.516 -10.883 1 95.25 478 ALA B C 1
ATOM 9244 O O . ALA B 1 478 ? 6.781 30.719 -11.914 1 95.25 478 ALA B O 1
ATOM 9245 N N . THR B 1 479 ? 8.539 29.906 -10.82 1 96.5 479 THR B N 1
ATOM 9246 C CA . THR B 1 479 ? 9.086 29.219 -11.984 1 96.5 479 THR B CA 1
ATOM 9247 C C . THR B 1 479 ? 9.031 27.703 -11.805 1 96.5 479 THR B C 1
ATOM 9249 O O . THR B 1 479 ? 9.648 27.172 -10.883 1 96.5 479 THR B O 1
ATOM 9252 N N . ILE B 1 480 ? 8.258 27.047 -12.711 1 97.06 480 ILE B N 1
ATOM 9253 C CA . ILE B 1 480 ? 8.156 25.594 -12.695 1 97.06 480 ILE B CA 1
ATOM 9254 C C . ILE B 1 480 ? 8.781 25.016 -13.961 1 97.06 480 ILE B C 1
ATOM 9256 O O . ILE B 1 480 ? 8.391 25.375 -15.07 1 97.06 480 ILE B O 1
ATOM 9260 N N . ASN B 1 481 ? 9.789 24.188 -13.789 1 95.94 481 ASN B N 1
ATOM 9261 C CA . ASN B 1 481 ? 10.492 23.562 -14.898 1 95.94 481 ASN B CA 1
ATOM 9262 C C . ASN B 1 481 ? 10.742 22.078 -14.633 1 95.94 481 ASN B C 1
ATOM 9264 O O . ASN B 1 481 ? 9.953 21.422 -13.945 1 95.94 481 ASN B O 1
ATOM 9268 N N . THR B 1 482 ? 11.781 21.516 -15.203 1 95.75 482 THR B N 1
ATOM 9269 C CA . THR B 1 482 ? 12.008 20.078 -15.109 1 95.75 482 THR B CA 1
ATOM 9270 C C . THR B 1 482 ? 12.797 19.734 -13.852 1 95.75 482 THR B C 1
ATOM 9272 O O . THR B 1 482 ? 12.961 18.562 -13.523 1 95.75 482 THR B O 1
ATOM 9275 N N . SER B 1 483 ? 13.25 20.719 -13.117 1 97 483 SER B N 1
ATOM 9276 C CA . SER B 1 483 ? 14.023 20.469 -11.906 1 97 483 SER B CA 1
ATOM 9277 C C . SER B 1 483 ? 13.125 20.406 -10.68 1 97 483 SER B C 1
ATOM 9279 O O . SER B 1 483 ? 12.633 21.422 -10.211 1 97 483 SER B O 1
ATOM 9281 N N . PHE B 1 484 ? 13.055 19.266 -10.086 1 97.56 484 PHE B N 1
ATOM 9282 C CA . PHE B 1 484 ? 12.258 19.047 -8.883 1 97.56 484 PHE B CA 1
ATOM 9283 C C . PHE B 1 484 ? 12.727 19.953 -7.754 1 97.56 484 PHE B C 1
ATOM 9285 O O . PHE B 1 484 ? 11.914 20.625 -7.117 1 97.56 484 PHE B O 1
ATOM 9292 N N . PHE B 1 485 ? 14.039 20.078 -7.562 1 97.94 485 PHE B N 1
ATOM 9293 C CA . PHE B 1 485 ? 14.664 20.859 -6.504 1 97.94 485 PHE B CA 1
ATOM 9294 C C . PHE B 1 485 ? 14.391 22.344 -6.703 1 97.94 485 PHE B C 1
ATOM 9296 O O . PHE B 1 485 ? 13.938 23.031 -5.785 1 97.94 485 PHE B O 1
ATOM 9303 N N . ASN B 1 486 ? 14.57 22.875 -7.895 1 97.69 486 ASN B N 1
ATOM 9304 C CA . ASN B 1 486 ? 14.43 24.297 -8.148 1 97.69 486 ASN B CA 1
ATOM 9305 C C . ASN B 1 486 ? 12.969 24.734 -8.102 1 97.69 486 ASN B C 1
ATOM 9307 O O . ASN B 1 486 ? 12.664 25.859 -7.695 1 97.69 486 ASN B O 1
ATOM 9311 N N . ASN B 1 487 ? 12.07 23.828 -8.539 1 97.94 487 ASN B N 1
ATOM 9312 C CA . ASN B 1 487 ? 10.648 24.125 -8.375 1 97.94 487 ASN B CA 1
ATOM 9313 C C . ASN B 1 487 ? 10.289 24.359 -6.91 1 97.94 487 ASN B C 1
ATOM 9315 O O . ASN B 1 487 ? 9.547 25.281 -6.59 1 97.94 487 ASN B O 1
ATOM 9319 N N . THR B 1 488 ? 10.859 23.547 -6.031 1 97.12 488 THR B N 1
ATOM 9320 C CA . THR B 1 488 ? 10.602 23.641 -4.602 1 97.12 488 THR B CA 1
ATOM 9321 C C . THR B 1 488 ? 11.117 24.969 -4.055 1 97.12 488 THR B C 1
ATOM 9323 O O . THR B 1 488 ? 10.422 25.656 -3.297 1 97.12 488 THR B O 1
ATOM 9326 N N . LEU B 1 489 ? 12.281 25.391 -4.445 1 97.56 489 LEU B N 1
ATOM 9327 C CA . LEU B 1 489 ? 12.844 26.656 -3.994 1 97.56 489 LEU B CA 1
ATOM 9328 C C . LEU B 1 489 ? 12.031 27.828 -4.516 1 97.56 489 LEU B C 1
ATOM 9330 O O . LEU B 1 489 ? 11.828 28.812 -3.803 1 97.56 489 LEU B O 1
ATOM 9334 N N . SER B 1 490 ? 11.617 27.688 -5.746 1 97.94 490 SER B N 1
ATOM 9335 C CA . SER B 1 490 ? 10.812 28.75 -6.34 1 97.94 490 SER B CA 1
ATOM 9336 C C . SER B 1 490 ? 9.516 28.953 -5.57 1 97.94 490 SER B C 1
ATOM 9338 O O . SER B 1 490 ? 9.133 30.094 -5.285 1 97.94 490 SER B O 1
ATOM 9340 N N . LEU B 1 491 ? 8.875 27.875 -5.242 1 97.88 491 LEU B N 1
ATOM 9341 C CA . LEU B 1 491 ? 7.613 27.953 -4.512 1 97.88 491 LEU B CA 1
ATOM 9342 C C . LEU B 1 491 ? 7.84 28.453 -3.086 1 97.88 491 LEU B C 1
ATOM 9344 O O . LEU B 1 491 ? 7.023 29.203 -2.549 1 97.88 491 LEU B O 1
ATOM 9348 N N . ALA B 1 492 ? 8.938 28.047 -2.469 1 97.38 492 ALA B N 1
ATOM 9349 C CA . ALA B 1 492 ? 9.273 28.531 -1.132 1 97.38 492 ALA B CA 1
ATOM 9350 C C . ALA B 1 492 ? 9.492 30.047 -1.131 1 97.38 492 ALA B C 1
ATOM 9352 O O . ALA B 1 492 ? 8.992 30.75 -0.258 1 97.38 492 ALA B O 1
ATOM 9353 N N . ALA B 1 493 ? 10.25 30.5 -2.109 1 97.44 493 ALA B N 1
ATOM 9354 C CA . ALA B 1 493 ? 10.539 31.938 -2.225 1 97.44 493 ALA B CA 1
ATOM 9355 C C . ALA B 1 493 ? 9.266 32.75 -2.449 1 97.44 493 ALA B C 1
ATOM 9357 O O . ALA B 1 493 ? 9.086 33.812 -1.862 1 97.44 493 ALA B O 1
ATOM 9358 N N . LEU B 1 494 ? 8.422 32.219 -3.293 1 96.88 494 LEU B N 1
ATOM 9359 C CA . LEU B 1 494 ? 7.164 32.906 -3.568 1 96.88 494 LEU B CA 1
ATOM 9360 C C . LEU B 1 494 ? 6.305 32.969 -2.312 1 96.88 494 LEU B C 1
ATOM 9362 O O . LEU B 1 494 ? 5.699 34 -2.033 1 96.88 494 LEU B O 1
ATOM 9366 N N . SER B 1 495 ? 6.23 31.906 -1.612 1 95.62 495 SER B N 1
ATOM 9367 C CA . SER B 1 495 ? 5.445 31.859 -0.383 1 95.62 495 SER B CA 1
ATOM 9368 C C . SER B 1 495 ? 5.965 32.875 0.634 1 95.62 495 SER B C 1
ATOM 9370 O O . SER B 1 495 ? 5.184 33.562 1.29 1 95.62 495 SER B O 1
ATOM 9372 N N . THR B 1 496 ? 7.25 33 0.74 1 95.56 496 THR B N 1
ATOM 9373 C CA . THR B 1 496 ? 7.863 33.938 1.674 1 95.56 496 THR B CA 1
ATOM 9374 C C . THR B 1 496 ? 7.582 35.375 1.258 1 95.56 496 THR B C 1
ATOM 9376 O O . THR B 1 496 ? 7.211 36.188 2.09 1 95.56 496 THR B O 1
ATOM 9379 N N . LYS B 1 497 ? 7.762 35.594 0.023 1 95.81 497 LYS B N 1
ATOM 9380 C CA . LYS B 1 497 ? 7.477 36.938 -0.49 1 95.81 497 LYS B CA 1
ATOM 9381 C C . LYS B 1 497 ? 6.027 37.312 -0.219 1 95.81 497 LYS B C 1
ATOM 9383 O O . LYS B 1 497 ? 5.754 38.438 0.201 1 95.81 497 LYS B O 1
ATOM 9388 N N . ARG B 1 498 ? 5.148 36.406 -0.445 1 94.38 498 ARG B N 1
ATOM 9389 C CA . ARG B 1 498 ? 3.73 36.656 -0.192 1 94.38 498 ARG B CA 1
ATOM 9390 C C . ARG B 1 498 ? 3.477 36.906 1.29 1 94.38 498 ARG B C 1
ATOM 9392 O O . ARG B 1 498 ? 2.723 37.812 1.651 1 94.38 498 ARG B O 1
ATOM 9399 N N . THR B 1 499 ? 4.074 36.188 2.107 1 95 499 THR B N 1
ATOM 9400 C CA . THR B 1 499 ? 3.896 36.344 3.549 1 95 499 THR B CA 1
ATOM 9401 C C . THR B 1 499 ? 4.312 37.75 4.008 1 95 499 THR B C 1
ATOM 9403 O O . THR B 1 499 ? 3.592 38.375 4.766 1 95 499 THR B O 1
ATOM 9406 N N . TRP B 1 500 ? 5.387 38.219 3.561 1 96.56 500 TRP B N 1
ATOM 9407 C CA . TRP B 1 500 ? 5.887 39.531 3.959 1 96.56 500 TRP B CA 1
ATOM 9408 C C . TRP B 1 500 ? 5.039 40.625 3.359 1 96.56 500 TRP B C 1
ATOM 9410 O O . TRP B 1 500 ? 4.926 41.719 3.938 1 96.56 500 TRP B O 1
ATOM 9420 N N . SER B 1 501 ? 4.391 40.344 2.271 1 95 501 SER B N 1
ATOM 9421 C CA . SER B 1 501 ? 3.559 41.344 1.607 1 95 501 SER B CA 1
ATOM 9422 C C . SER B 1 501 ? 2.309 41.656 2.426 1 95 501 SER B C 1
ATOM 9424 O O . SER B 1 501 ? 1.63 42.656 2.18 1 95 501 SER B O 1
ATOM 9426 N N . TYR B 1 502 ? 2.006 40.844 3.414 1 93.88 502 TYR B N 1
ATOM 9427 C CA . TYR B 1 502 ? 0.828 41.062 4.246 1 93.88 502 TYR B CA 1
ATOM 9428 C C . TYR B 1 502 ? 1.052 42.219 5.215 1 93.88 502 TYR B C 1
ATOM 9430 O O . TYR B 1 502 ? 0.097 42.75 5.781 1 93.88 502 TYR B O 1
ATOM 9438 N N . LEU B 1 503 ? 2.301 42.625 5.465 1 96.31 503 LEU B N 1
ATOM 9439 C CA . LEU B 1 503 ? 2.607 43.688 6.43 1 96.31 503 LEU B CA 1
ATOM 9440 C C . LEU B 1 503 ? 1.97 45 6.016 1 96.31 503 LEU B C 1
ATOM 9442 O O . LEU B 1 503 ? 2 45.375 4.836 1 96.31 503 LEU B O 1
ATOM 9446 N N . GLY B 1 504 ? 1.407 45.625 7.004 1 93 504 GLY B N 1
ATOM 9447 C CA . GLY B 1 504 ? 0.86 46.938 6.785 1 93 504 GLY B CA 1
ATOM 9448 C C . GLY B 1 504 ? -0.549 46.938 6.223 1 93 504 GLY B C 1
ATOM 9449 O O . GLY B 1 504 ? -1.143 47.969 5.984 1 93 504 GLY B O 1
ATOM 9450 N N . LYS B 1 505 ? -1.042 45.781 5.996 1 92.38 505 LYS B N 1
ATOM 9451 C CA . LYS B 1 505 ? -2.406 45.594 5.504 1 92.38 505 LYS B CA 1
ATOM 9452 C C . LYS B 1 505 ? -3.287 44.938 6.551 1 92.38 505 LYS B C 1
ATOM 9454 O O . LYS B 1 505 ? -2.785 44.219 7.422 1 92.38 505 LYS B O 1
ATOM 9459 N N . PRO B 1 506 ? -4.59 45.25 6.426 1 93.19 506 PRO B N 1
ATOM 9460 C CA . PRO B 1 506 ? -5.477 44.5 7.301 1 93.19 506 PRO B CA 1
ATOM 9461 C C . PRO B 1 506 ? -5.418 43 7.027 1 93.19 506 PRO B C 1
ATOM 9463 O O . PRO B 1 506 ? -5.227 42.562 5.883 1 93.19 506 PRO B O 1
ATOM 9466 N N . SER B 1 507 ? -5.605 42.281 8.094 1 93.06 507 SER B N 1
ATOM 9467 C CA . SER B 1 507 ? -5.574 40.844 7.945 1 93.06 507 SER B CA 1
ATOM 9468 C C . SER B 1 507 ? -6.648 40.344 6.973 1 93.06 507 SER B C 1
ATOM 9470 O O . SER B 1 507 ? -7.77 40.875 6.98 1 93.06 507 SER B O 1
ATOM 9472 N N . ASP B 1 508 ? -6.32 39.438 6.082 1 92.56 508 ASP B N 1
ATOM 9473 C CA . ASP B 1 508 ? -7.258 38.781 5.168 1 92.56 508 ASP B CA 1
ATOM 9474 C C . ASP B 1 508 ? -7.965 37.625 5.84 1 92.56 508 ASP B C 1
ATOM 9476 O O . ASP B 1 508 ? -7.473 36.469 5.805 1 92.56 508 ASP B O 1
ATOM 9480 N N . LYS B 1 509 ? -9.086 37.781 6.32 1 92.69 509 LYS B N 1
ATOM 9481 C CA . LYS B 1 509 ? -9.805 36.781 7.078 1 92.69 509 LYS B CA 1
ATOM 9482 C C . LYS B 1 509 ? -10.328 35.688 6.164 1 92.69 509 LYS B C 1
ATOM 9484 O O . LYS B 1 509 ? -10.758 34.625 6.637 1 92.69 509 LYS B O 1
ATOM 9489 N N . ALA B 1 510 ? -10.164 35.812 4.887 1 94.12 510 ALA B N 1
ATOM 9490 C CA . ALA B 1 510 ? -10.602 34.812 3.932 1 94.12 510 ALA B CA 1
ATOM 9491 C C . ALA B 1 510 ? -9.492 33.781 3.664 1 94.12 510 ALA B C 1
ATOM 9493 O O . ALA B 1 510 ? -9.734 32.75 3.035 1 94.12 510 ALA B O 1
ATOM 9494 N N . LEU B 1 511 ? -8.352 34.031 4.223 1 92.38 511 LEU B N 1
ATOM 9495 C CA . LEU B 1 511 ? -7.18 33.219 3.988 1 92.38 511 LEU B CA 1
ATOM 9496 C C . LEU B 1 511 ? -7.371 31.812 4.598 1 92.38 511 LEU B C 1
ATOM 9498 O O . LEU B 1 511 ? -7.875 31.688 5.715 1 92.38 511 LEU B O 1
ATOM 9502 N N . TRP B 1 512 ? -6.992 30.766 3.814 1 93.44 512 TRP B N 1
ATOM 9503 C CA . TRP B 1 512 ? -6.961 29.391 4.316 1 93.44 512 TRP B CA 1
ATOM 9504 C C . TRP B 1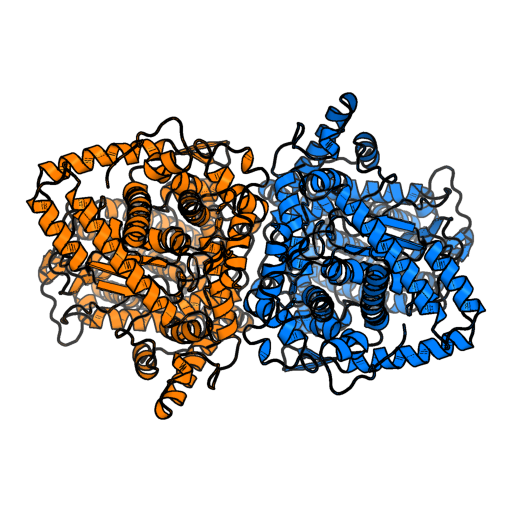 512 ? -5.527 28.938 4.57 1 93.44 512 TRP B C 1
ATOM 9506 O O . TRP B 1 512 ? -4.598 29.391 3.896 1 93.44 512 TRP B O 1
ATOM 9516 N N . LEU B 1 513 ? -5.312 28.016 5.469 1 91.88 513 LEU B N 1
ATOM 9517 C CA . LEU B 1 513 ? -3.977 27.562 5.836 1 91.88 513 LEU B CA 1
ATOM 9518 C C . LEU B 1 513 ? -3.697 26.172 5.254 1 91.88 513 LEU B C 1
ATOM 9520 O O . LEU B 1 513 ? -2.613 25.625 5.453 1 91.88 513 LEU B O 1
ATOM 9524 N N . SER B 1 514 ? -4.641 25.547 4.602 1 93.94 514 SER B N 1
ATOM 9525 C CA . SER B 1 514 ? -4.531 24.234 3.949 1 93.94 514 SER B CA 1
ATOM 9526 C C . SER B 1 514 ? -5.305 24.219 2.633 1 93.94 514 SER B C 1
ATOM 9528 O O . SER B 1 514 ? -6.285 24.953 2.469 1 93.94 514 SER B O 1
ATOM 9530 N N . THR B 1 515 ? -4.836 23.344 1.748 1 95.38 515 THR B N 1
ATOM 9531 C CA . THR B 1 515 ? -5.504 23.266 0.455 1 95.38 515 THR B CA 1
ATOM 9532 C C . THR B 1 515 ? -6.773 22.422 0.558 1 95.38 515 THR B C 1
ATOM 9534 O O . THR B 1 515 ? -6.875 21.547 1.418 1 95.38 515 THR B O 1
ATOM 9537 N N . PRO B 1 516 ? -7.727 22.656 -0.31 1 97.38 516 PRO B N 1
ATOM 9538 C CA . PRO B 1 516 ? -9.039 22 -0.228 1 97.38 516 PRO B CA 1
ATOM 9539 C C . PRO B 1 516 ? -8.953 20.484 -0.305 1 97.38 516 PRO B C 1
ATOM 9541 O O . PRO B 1 516 ? -9.781 19.781 0.288 1 97.38 516 PRO B O 1
ATOM 9544 N N . SER B 1 517 ? -7.957 19.906 -0.951 1 97.69 517 SER B N 1
ATOM 9545 C CA . SER B 1 517 ? -7.891 18.469 -1.189 1 97.69 517 SER B CA 1
ATOM 9546 C C . SER B 1 517 ? -7.371 17.734 0.038 1 97.69 517 SER B C 1
ATOM 9548 O O . SER B 1 517 ? -7.469 16.5 0.117 1 97.69 517 SER B O 1
ATOM 9550 N N . GLN B 1 518 ? -6.793 18.391 0.994 1 96.38 518 GLN B N 1
ATOM 9551 C CA . GLN B 1 518 ? -6.281 17.734 2.191 1 96.38 518 GLN B CA 1
ATOM 9552 C C . GLN B 1 518 ? -7.422 17.172 3.039 1 96.38 518 GLN B C 1
ATOM 9554 O O . GLN B 1 518 ? -8.484 17.781 3.146 1 96.38 518 GLN B O 1
ATOM 9559 N N . THR B 1 519 ? -7.234 16.031 3.605 1 96.62 519 THR B N 1
ATOM 9560 C CA . THR B 1 519 ? -8.219 15.398 4.477 1 96.62 519 THR B CA 1
ATOM 9561 C C . THR B 1 519 ? -8.062 15.883 5.914 1 96.62 519 THR B C 1
ATOM 9563 O O . THR B 1 519 ? -7.516 15.164 6.758 1 96.62 519 THR B O 1
ATOM 9566 N N . ASN B 1 520 ? -8.562 17.078 6.09 1 96.44 520 ASN B N 1
ATOM 9567 C CA . ASN B 1 520 ? -8.367 17.719 7.387 1 96.44 520 ASN B CA 1
ATOM 9568 C C . ASN B 1 520 ? -9.469 18.75 7.672 1 96.44 520 ASN B C 1
ATOM 9570 O O . ASN B 1 520 ? -10.242 19.094 6.777 1 96.44 520 ASN B O 1
ATOM 9574 N N . ALA B 1 521 ? -9.648 19.078 8.859 1 98.19 521 ALA B N 1
ATOM 9575 C CA . ALA B 1 521 ? -10.453 20.172 9.398 1 98.19 521 ALA B CA 1
ATOM 9576 C C . ALA B 1 521 ? -9.766 20.812 10.594 1 98.19 521 ALA B C 1
ATOM 9578 O O . ALA B 1 521 ? -8.984 20.172 11.297 1 98.19 521 ALA B O 1
ATOM 9579 N N . TYR B 1 522 ? -10.008 22.141 10.75 1 97.5 522 TYR B N 1
ATOM 9580 C CA . TYR B 1 522 ? -9.383 22.766 11.914 1 97.5 522 TYR B CA 1
ATOM 9581 C C . TYR B 1 522 ? -10.141 24.016 12.352 1 97.5 522 TYR B C 1
ATOM 9583 O O . TYR B 1 522 ? -10.883 24.609 11.555 1 97.5 522 TYR B O 1
ATOM 9591 N N . TYR B 1 523 ? -10.055 24.344 13.578 1 98.25 523 TYR B N 1
ATOM 9592 C CA . TYR B 1 523 ? -10.422 25.641 14.156 1 98.25 523 TYR B CA 1
ATOM 9593 C C . TYR B 1 523 ? -9.211 26.562 14.258 1 98.25 523 TYR B C 1
ATOM 9595 O O . TYR B 1 523 ? -8.164 26.156 14.773 1 98.25 523 TYR B O 1
ATOM 9603 N N . PHE B 1 524 ? -9.352 27.703 13.703 1 97.12 524 PHE B N 1
ATOM 9604 C CA . PHE B 1 524 ? -8.281 28.703 13.773 1 97.12 524 PHE B CA 1
ATOM 9605 C C . PHE B 1 524 ? -8.664 29.844 14.703 1 97.12 524 PHE B C 1
ATOM 9607 O O . PHE B 1 524 ? -9.391 30.75 14.305 1 97.12 524 PHE B O 1
ATOM 9614 N N . PRO B 1 525 ? -8.117 29.891 15.883 1 96.25 525 PRO B N 1
ATOM 9615 C CA . PRO B 1 525 ? -8.562 30.828 16.906 1 96.25 525 PRO B CA 1
ATOM 9616 C C . PRO B 1 525 ? -8.32 32.281 16.516 1 96.25 525 PRO B C 1
ATOM 9618 O O . PRO B 1 525 ? -9.117 33.156 16.859 1 96.25 525 PRO B O 1
ATOM 9621 N N . THR B 1 526 ? -7.281 32.531 15.773 1 94.69 526 THR B N 1
ATOM 9622 C CA . THR B 1 526 ? -6.891 33.875 15.422 1 94.69 526 THR B CA 1
ATOM 9623 C C . THR B 1 526 ? -7.992 34.562 14.625 1 94.69 526 THR B C 1
ATOM 9625 O O . THR B 1 526 ? -8.266 35.75 14.82 1 94.69 526 THR B O 1
ATOM 9628 N N . TYR B 1 527 ? -8.617 33.844 13.766 1 96.06 527 TYR B N 1
ATOM 9629 C CA . TYR B 1 527 ? -9.695 34.406 12.953 1 96.06 527 TYR B CA 1
ATOM 9630 C C . TYR B 1 527 ? -11.055 33.969 13.477 1 96.06 527 TYR B C 1
ATOM 9632 O O . TYR B 1 527 ? -12.094 34.375 12.938 1 96.06 527 TYR B O 1
ATOM 9640 N N . ASN B 1 528 ? -11.086 33.188 14.531 1 97.19 528 ASN B N 1
ATOM 9641 C CA . ASN B 1 528 ? -12.328 32.562 15 1 97.19 528 ASN B CA 1
ATOM 9642 C C . ASN B 1 528 ? -13.109 31.953 13.852 1 97.19 528 ASN B C 1
ATOM 9644 O O . ASN B 1 528 ? -14.273 32.281 13.625 1 97.19 528 ASN B O 1
ATOM 9648 N N . ASP B 1 529 ? -12.453 31.094 13.117 1 97.12 529 ASP B N 1
ATOM 9649 C CA . ASP B 1 529 ? -13.133 30.438 12 1 97.12 529 ASP B CA 1
ATOM 9650 C C . ASP B 1 529 ? -12.961 28.922 12.07 1 97.12 529 ASP B C 1
ATOM 9652 O O . ASP B 1 529 ? -12.094 28.422 12.797 1 97.12 529 ASP B O 1
ATOM 9656 N N . ILE B 1 530 ? -13.82 28.188 11.539 1 98.38 530 ILE B N 1
ATOM 9657 C CA . ILE B 1 530 ? -13.797 26.734 11.344 1 98.38 530 ILE B CA 1
ATOM 9658 C C . ILE B 1 530 ? -13.648 26.406 9.859 1 98.38 530 ILE B C 1
ATOM 9660 O O . ILE B 1 530 ? -14.445 26.875 9.039 1 98.38 530 ILE B O 1
ATOM 9664 N N . VAL B 1 531 ? -12.594 25.672 9.555 1 98.19 531 VAL B N 1
ATOM 9665 C CA . VAL B 1 531 ? -12.305 25.312 8.164 1 98.19 531 VAL B CA 1
ATOM 9666 C C . VAL B 1 531 ? -12.523 23.828 7.953 1 98.19 531 VAL B C 1
ATOM 9668 O O . VAL B 1 531 ? -11.914 23 8.641 1 98.19 531 VAL B O 1
ATOM 9671 N N . ILE B 1 532 ? -13.414 23.484 7.082 1 98.62 532 ILE B N 1
ATOM 9672 C CA . ILE B 1 532 ? -13.695 22.109 6.695 1 98.62 532 ILE B CA 1
ATOM 9673 C C . ILE B 1 532 ? -13.344 21.891 5.223 1 98.62 532 ILE B C 1
ATOM 9675 O O . ILE B 1 532 ? -14.094 22.297 4.336 1 98.62 532 ILE B O 1
ATOM 9679 N N . LEU B 1 533 ? -12.312 21.203 4.93 1 98.31 533 LEU B N 1
ATOM 9680 C CA . LEU B 1 533 ? -11.789 21.062 3.574 1 98.31 533 LEU B CA 1
ATOM 9681 C C . LEU B 1 533 ? -12.586 20.031 2.785 1 98.31 533 LEU B C 1
ATOM 9683 O O . LEU B 1 533 ? -13.156 19.109 3.367 1 98.31 533 LEU B O 1
ATOM 9687 N N . ALA B 1 534 ? -12.586 20.172 1.504 1 98.62 534 ALA B N 1
ATOM 9688 C CA . ALA B 1 534 ? -13.281 19.219 0.638 1 98.62 534 ALA B CA 1
ATOM 9689 C C . ALA B 1 534 ? -12.742 17.812 0.818 1 98.62 534 ALA B C 1
ATOM 9691 O O . ALA B 1 534 ? -13.492 16.828 0.717 1 98.62 534 ALA B O 1
ATOM 9692 N N . GLY B 1 535 ? -11.492 17.688 1.143 1 98.38 535 GLY B N 1
ATOM 9693 C CA . GLY B 1 535 ? -10.828 16.391 1.247 1 98.38 535 GLY B CA 1
ATOM 9694 C C . GLY B 1 535 ? -11.391 15.523 2.359 1 98.38 535 GLY B C 1
ATOM 9695 O O . GLY B 1 535 ? -11.375 14.297 2.258 1 98.38 535 GLY B O 1
ATOM 9696 N N . ILE B 1 536 ? -11.859 16.109 3.445 1 98.44 536 ILE B N 1
ATOM 9697 C CA . ILE B 1 536 ? -12.398 15.312 4.543 1 98.44 536 ILE B CA 1
ATOM 9698 C C . ILE B 1 536 ? -13.883 15.062 4.32 1 98.44 536 ILE B C 1
ATOM 9700 O O . ILE B 1 536 ? -14.477 14.18 4.953 1 98.44 536 ILE B O 1
ATOM 9704 N N . GLN B 1 537 ? -14.523 15.906 3.467 1 98.62 537 GLN B N 1
ATOM 9705 C CA . GLN B 1 537 ? -15.93 15.727 3.119 1 98.62 537 GLN B CA 1
ATOM 9706 C C . GLN B 1 537 ? -16.094 14.641 2.064 1 98.62 537 GLN B C 1
ATOM 9708 O O . GLN B 1 537 ? -16.688 14.875 1.007 1 98.62 537 GLN B O 1
ATOM 9713 N N . GLN B 1 538 ? -15.562 13.508 2.357 1 98.19 538 GLN B N 1
ATOM 9714 C CA . GLN B 1 538 ? -15.586 12.344 1.479 1 98.19 538 GLN B CA 1
ATOM 9715 C C . GLN B 1 538 ? -16.172 11.125 2.193 1 98.19 538 GLN B C 1
ATOM 9717 O O . GLN B 1 538 ? -16.219 11.086 3.426 1 98.19 538 GLN B O 1
ATOM 9722 N N . LYS B 1 539 ? -16.672 10.047 1.464 1 96.69 539 LYS B N 1
ATOM 9723 C CA . LYS B 1 539 ? -17.062 8.75 2.008 1 96.69 539 LYS B CA 1
ATOM 9724 C C . LYS B 1 539 ? -15.859 8.031 2.621 1 96.69 539 LYS B C 1
ATOM 9726 O O . LYS B 1 539 ? -14.727 8.195 2.158 1 96.69 539 LYS B O 1
ATOM 9731 N N . PRO B 1 540 ? -16.031 7.445 3.654 1 97.25 540 PRO B N 1
ATOM 9732 C CA . PRO B 1 540 ? -17.328 7.16 4.297 1 97.25 540 PRO B CA 1
ATOM 9733 C C . PRO B 1 540 ? -17.625 8.109 5.453 1 97.25 540 PRO B C 1
ATOM 9735 O O . PRO B 1 540 ? -18.516 7.836 6.262 1 97.25 540 PRO B O 1
ATOM 9738 N N . ILE B 1 541 ? -16.891 9.164 5.547 1 98.31 541 ILE B N 1
ATOM 9739 C CA . ILE B 1 541 ? -17.109 10.086 6.656 1 98.31 541 ILE B CA 1
ATOM 9740 C C . ILE B 1 541 ? -18.391 10.883 6.43 1 98.31 541 ILE B C 1
ATOM 9742 O O . ILE B 1 541 ? -19.109 11.203 7.383 1 98.31 541 ILE B O 1
ATOM 9746 N N . TYR B 1 542 ? -18.609 11.156 5.156 1 98.06 542 TYR B N 1
ATOM 9747 C CA . TYR B 1 542 ? -19.641 12.102 4.762 1 98.06 542 TYR B CA 1
ATOM 9748 C C . TYR B 1 542 ? -20.109 11.836 3.334 1 98.06 542 TYR B C 1
ATOM 9750 O O . TYR B 1 542 ? -19.297 11.484 2.469 1 98.06 542 TYR B O 1
ATOM 9758 N N . ALA B 1 543 ? -21.312 11.969 3.131 1 97.94 543 ALA B N 1
ATOM 9759 C CA . ALA B 1 543 ? -21.844 12 1.771 1 97.94 543 ALA B CA 1
ATOM 9760 C C . ALA B 1 543 ? -23.219 12.656 1.735 1 97.94 543 ALA B C 1
ATOM 9762 O O . ALA B 1 543 ? -24 12.539 2.686 1 97.94 543 ALA B O 1
ATOM 9763 N N . VAL B 1 544 ? -23.359 13.211 0.494 1 96.12 544 VAL B N 1
ATOM 9764 C CA . VAL B 1 544 ? -24.734 13.648 0.23 1 96.12 544 VAL B CA 1
ATOM 9765 C C . VAL B 1 544 ? -25.641 12.43 0.086 1 96.12 544 VAL B C 1
ATOM 9767 O O . VAL B 1 544 ? -25.312 11.477 -0.623 1 96.12 544 VAL B O 1
ATOM 9770 N N . GLY B 1 545 ? -26.562 12.188 0.794 1 94.69 545 GLY B N 1
ATOM 9771 C CA . GLY B 1 545 ? -27.5 11.086 0.652 1 94.69 545 GLY B CA 1
ATOM 9772 C C . GLY B 1 545 ? -27.5 10.141 1.838 1 94.69 545 GLY B C 1
ATOM 9773 O O . GLY B 1 545 ? -28.406 9.32 1.987 1 94.69 545 GLY B O 1
ATOM 9774 N N . TYR B 1 546 ? -26.453 10.25 2.615 1 97.38 546 TYR B N 1
ATOM 9775 C CA . TYR B 1 546 ? -26.484 9.453 3.84 1 97.38 546 TYR B CA 1
ATOM 9776 C C . TYR B 1 546 ? -27.688 9.828 4.703 1 97.38 546 TYR B C 1
ATOM 9778 O O . TYR B 1 546 ? -28.125 10.984 4.691 1 97.38 546 TYR B O 1
ATOM 9786 N N . PRO B 1 547 ? -28.203 8.797 5.52 1 97.44 547 PRO B N 1
ATOM 9787 C CA . PRO B 1 547 ? -29.125 9.219 6.574 1 97.44 547 PRO B CA 1
ATOM 9788 C C . PRO B 1 547 ? -28.531 10.266 7.508 1 97.44 547 PRO B C 1
ATOM 9790 O O . PRO B 1 547 ? -27.328 10.258 7.758 1 97.44 547 PRO B O 1
ATOM 9793 N N . SER B 1 548 ? -29.391 11.102 8.07 1 98.19 548 SER B N 1
ATOM 9794 C CA . SER B 1 548 ? -28.906 12.219 8.875 1 98.19 548 SER B CA 1
ATOM 9795 C C . SER B 1 548 ? -28.078 11.734 10.047 1 98.19 548 SER B C 1
ATOM 9797 O O . SER B 1 548 ? -27.031 12.328 10.359 1 98.19 548 SER B O 1
ATOM 9799 N N . TYR B 1 549 ? -28.5 10.625 10.719 1 98.31 549 TYR B N 1
ATOM 9800 C CA . TYR B 1 549 ? -27.781 10.164 11.898 1 98.31 549 TYR B CA 1
ATOM 9801 C C . TYR B 1 549 ? -26.375 9.719 11.531 1 98.31 549 TYR B C 1
ATOM 9803 O O . TYR B 1 549 ? -25.453 9.773 12.359 1 98.31 549 TYR B O 1
ATOM 9811 N N . ILE B 1 550 ? -26.141 9.305 10.242 1 98.62 550 ILE B N 1
ATOM 9812 C CA . ILE B 1 550 ? -24.812 8.891 9.773 1 98.62 550 ILE B CA 1
ATOM 9813 C C . ILE B 1 550 ? -23.953 10.125 9.531 1 98.62 550 ILE B C 1
ATOM 9815 O O . ILE B 1 550 ? -22.797 10.18 9.977 1 98.62 550 ILE B O 1
ATOM 9819 N N . ASN B 1 551 ? -24.469 11.133 8.859 1 98.75 551 ASN B N 1
ATOM 9820 C CA . ASN B 1 551 ? -23.719 12.359 8.625 1 98.75 551 ASN B CA 1
ATOM 9821 C C . ASN B 1 551 ? -23.406 13.078 9.93 1 98.75 551 ASN B C 1
ATOM 9823 O O . ASN B 1 551 ? -22.328 13.641 10.094 1 98.75 551 ASN B O 1
ATOM 9827 N N . TYR B 1 552 ? -24.391 13.078 10.859 1 98.81 552 TYR B N 1
ATOM 9828 C CA . TYR B 1 552 ? -24.125 13.688 12.164 1 98.81 552 TYR B CA 1
ATOM 9829 C C . TYR B 1 552 ? -23.094 12.891 12.945 1 98.81 552 TYR B C 1
ATOM 9831 O O . TYR B 1 552 ? -22.203 13.469 13.578 1 98.81 552 TYR B O 1
ATOM 9839 N N . GLY B 1 553 ? -23.156 11.547 12.883 1 98.62 553 GLY B N 1
ATOM 9840 C CA . GLY B 1 553 ? -22.188 10.719 13.562 1 98.62 553 GLY B CA 1
ATOM 9841 C C . GLY B 1 553 ? -20.797 10.812 12.961 1 98.62 553 GLY B C 1
ATOM 9842 O O . GLY B 1 553 ? -19.797 10.648 13.664 1 98.62 553 GLY B O 1
ATOM 9843 N N . GLY B 1 554 ? -20.734 11.047 11.656 1 98.31 554 GLY B N 1
ATOM 9844 C CA . GLY B 1 554 ? -19.484 11.195 10.938 1 98.31 554 GLY B CA 1
ATOM 9845 C C . GLY B 1 554 ? -18.969 12.617 10.93 1 98.31 554 GLY B C 1
ATOM 9846 O O . GLY B 1 554 ? -18.406 13.086 11.93 1 98.31 554 GLY B O 1
ATOM 9847 N N . LEU B 1 555 ? -19.281 13.344 9.891 1 98.75 555 LEU B N 1
ATOM 9848 C CA . LEU B 1 555 ? -18.766 14.695 9.727 1 98.75 555 LEU B CA 1
ATOM 9849 C C . LEU B 1 555 ? -19.344 15.625 10.789 1 98.75 555 LEU B C 1
ATOM 9851 O O . LEU B 1 555 ? -18.656 16.547 11.242 1 98.75 555 LEU B O 1
ATOM 9855 N N . GLY B 1 556 ? -20.594 15.391 11.203 1 98.75 556 GLY B N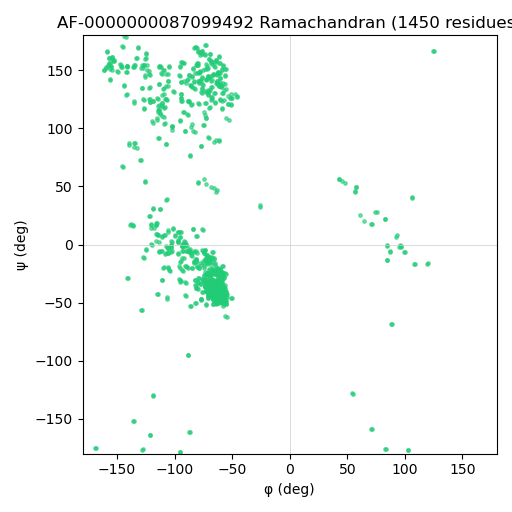 1
ATOM 9856 C CA . GLY B 1 556 ? -21.172 16.219 12.242 1 98.75 556 GLY B CA 1
ATOM 9857 C C . GLY B 1 556 ? -20.344 16.25 13.516 1 98.75 556 GLY B C 1
ATOM 9858 O O . GLY B 1 556 ? -20.172 17.312 14.125 1 98.75 556 GLY B O 1
ATOM 9859 N N . SER B 1 557 ? -19.844 15.102 13.883 1 98.62 557 SER B N 1
ATOM 9860 C CA . SER B 1 557 ? -19.016 15.031 15.078 1 98.62 557 SER B CA 1
ATOM 9861 C C . SER B 1 557 ? -17.688 15.766 14.875 1 98.62 557 SER B C 1
ATOM 9863 O O . SER B 1 557 ? -17.141 16.328 15.82 1 98.62 557 SER B O 1
ATOM 9865 N N . VAL B 1 558 ? -17.172 15.781 13.648 1 98.56 558 VAL B N 1
ATOM 9866 C CA . VAL B 1 558 ? -15.977 16.547 13.312 1 98.56 558 VAL B CA 1
ATOM 9867 C C . VAL B 1 558 ? -16.266 18.031 13.43 1 98.56 558 VAL B C 1
ATOM 9869 O O . VAL B 1 558 ? -15.43 18.797 13.945 1 98.56 558 VAL B O 1
ATOM 9872 N N . LEU B 1 559 ? -17.438 18.438 12.953 1 98.81 559 LEU B N 1
ATOM 9873 C CA . LEU B 1 559 ? -17.844 19.828 13.062 1 98.81 559 LEU B CA 1
ATOM 9874 C C . LEU B 1 559 ? -17.938 20.266 14.516 1 98.81 559 LEU B C 1
ATOM 9876 O O . LEU B 1 559 ? -17.438 21.328 14.898 1 98.81 559 LEU B O 1
ATOM 9880 N N . GLY B 1 560 ? -18.609 19.422 15.289 1 98.69 560 GLY B N 1
ATOM 9881 C CA . GLY B 1 560 ? -18.672 19.688 16.719 1 98.69 560 GLY B CA 1
ATOM 9882 C C . GLY B 1 560 ? -17.312 19.734 17.375 1 98.69 560 GLY B C 1
ATOM 9883 O O . GLY B 1 560 ? -17.062 20.547 18.266 1 98.69 560 GLY B O 1
ATOM 9884 N N . HIS B 1 561 ? -16.438 18.812 16.984 1 98.62 561 HIS B N 1
ATOM 9885 C CA . HIS B 1 561 ? -15.062 18.75 17.469 1 98.62 561 HIS B CA 1
ATOM 9886 C C . HIS B 1 561 ? -14.344 20.078 17.234 1 98.62 561 HIS B C 1
ATOM 9888 O O . HIS B 1 561 ? -13.758 20.641 18.172 1 98.62 561 HIS B O 1
ATOM 9894 N N . GLU B 1 562 ? -14.398 20.594 15.992 1 98.75 562 GLU B N 1
ATOM 9895 C CA . GLU B 1 562 ? -13.727 21.844 15.648 1 98.75 562 GLU B CA 1
ATOM 9896 C C . GLU B 1 562 ? -14.336 23.016 16.406 1 98.75 562 GLU B C 1
ATOM 9898 O O . GLU B 1 562 ? -13.617 23.922 16.844 1 98.75 562 GLU B O 1
ATOM 9903 N N . LEU B 1 563 ? -15.625 23 16.578 1 98.75 563 LEU B N 1
ATOM 9904 C CA . LEU B 1 563 ? -16.281 24.062 17.344 1 98.75 563 LEU B CA 1
ATOM 9905 C C . LEU B 1 563 ? -15.812 24.047 18.797 1 98.75 563 LEU B C 1
ATOM 9907 O O . LEU B 1 563 ? -15.547 25.109 19.375 1 98.75 563 LEU B O 1
ATOM 9911 N N . THR B 1 564 ? -15.719 22.891 19.344 1 98.38 564 THR B N 1
ATOM 9912 C CA . THR B 1 564 ? -15.336 22.734 20.75 1 98.38 564 THR B CA 1
ATOM 9913 C C . THR B 1 564 ? -13.922 23.266 20.984 1 98.38 564 THR B C 1
ATOM 9915 O O . THR B 1 564 ? -13.617 23.766 22.062 1 98.38 564 THR B O 1
ATOM 9918 N N . HIS B 1 565 ? -13.07 23.234 20.016 1 98.31 565 HIS B N 1
ATOM 9919 C CA . HIS B 1 565 ? -11.727 23.797 20.125 1 98.31 565 HIS B CA 1
ATOM 9920 C C . HIS B 1 565 ? -11.781 25.266 20.484 1 98.31 565 HIS B C 1
ATOM 9922 O O . HIS B 1 565 ? -10.844 25.797 21.094 1 98.31 565 HIS B O 1
ATOM 9928 N N . GLY B 1 566 ? -12.828 25.938 20.141 1 97.69 566 GLY B N 1
ATOM 9929 C CA . GLY B 1 566 ? -12.992 27.328 20.531 1 97.69 566 GLY B CA 1
ATOM 9930 C C . GLY B 1 566 ? -13.195 27.5 22.031 1 97.69 566 GLY B C 1
ATOM 9931 O O . GLY B 1 566 ? -13.07 28.609 22.547 1 97.69 566 GLY B O 1
ATOM 9932 N N . PHE B 1 567 ? -13.438 26.422 22.75 1 97.12 567 PHE B N 1
ATOM 9933 C CA . PHE B 1 567 ? -13.82 26.5 24.156 1 97.12 567 PHE B CA 1
ATOM 9934 C C . PHE B 1 567 ? -13.062 25.453 24.984 1 97.12 567 PHE B C 1
ATOM 9936 O O . PHE B 1 567 ? -13.5 25.078 26.078 1 97.12 567 PHE B O 1
ATOM 9943 N N . ASP B 1 568 ? -12.016 24.906 24.469 1 96.44 568 ASP B N 1
ATOM 9944 C CA . ASP B 1 568 ? -11.195 23.938 25.188 1 96.44 568 ASP B CA 1
ATOM 9945 C C . ASP B 1 568 ? -10.125 24.625 26.031 1 96.44 568 ASP B C 1
ATOM 9947 O O . ASP B 1 568 ? -10.266 25.797 26.375 1 96.44 568 ASP B O 1
ATOM 9951 N N . ASN B 1 569 ? -9.102 23.844 26.406 1 95.38 569 ASN B N 1
ATOM 9952 C CA . ASN B 1 569 ? -8.117 24.359 27.359 1 95.38 569 ASN B CA 1
ATOM 9953 C C . ASN B 1 569 ? -7.25 25.453 26.719 1 95.38 569 ASN B C 1
ATOM 9955 O O . ASN B 1 569 ? -6.551 26.172 27.422 1 95.38 569 ASN B O 1
ATOM 9959 N N . SER B 1 570 ? -7.355 25.609 25.422 1 94.94 570 SER B N 1
ATOM 9960 C CA . SER B 1 570 ? -6.625 26.672 24.734 1 94.94 570 SER B CA 1
ATOM 9961 C C . SER B 1 570 ? -7.582 27.688 24.125 1 94.94 570 SER B C 1
ATOM 9963 O O . SER B 1 570 ? -7.414 28.906 24.312 1 94.94 570 SER B O 1
ATOM 9965 N N . GLY B 1 571 ? -8.633 27.266 23.531 1 95.5 571 GLY B N 1
ATOM 9966 C CA . GLY B 1 571 ? -9.516 28.109 22.734 1 95.5 571 GLY B CA 1
ATOM 9967 C C . GLY B 1 571 ? -10.305 29.094 23.562 1 95.5 571 GLY B C 1
ATOM 9968 O O . GLY B 1 571 ? -10.672 30.172 23.078 1 95.5 571 GLY B O 1
ATOM 9969 N N . HIS B 1 572 ? -10.547 28.781 24.812 1 95.12 572 HIS B N 1
ATOM 9970 C CA . HIS B 1 572 ? -11.359 29.656 25.641 1 95.12 572 HIS B CA 1
ATOM 9971 C C . HIS B 1 572 ? -10.633 30.969 25.953 1 95.12 572 HIS B C 1
ATOM 9973 O O . HIS B 1 572 ? -11.25 31.938 26.391 1 95.12 572 HIS B O 1
ATOM 9979 N N . ASN B 1 573 ? -9.32 31 25.672 1 95.19 573 ASN B N 1
ATOM 9980 C CA . ASN B 1 573 ? -8.523 32.188 25.938 1 95.19 573 ASN B CA 1
ATOM 9981 C C . ASN B 1 573 ? -8.703 33.25 24.828 1 95.19 573 ASN B C 1
ATOM 9983 O O . ASN B 1 573 ? -8.227 34.375 24.969 1 95.19 573 ASN B O 1
ATOM 9987 N N . TYR B 1 574 ? -9.375 32.906 23.781 1 96.88 574 TYR B N 1
ATOM 9988 C CA . TYR B 1 574 ? -9.547 33.812 22.641 1 96.88 574 TYR B CA 1
ATOM 9989 C C . TYR B 1 574 ? -10.969 34.375 22.609 1 96.88 574 TYR B C 1
ATOM 9991 O O . TYR B 1 574 ? -11.938 33.625 22.75 1 96.88 574 TYR B O 1
ATOM 9999 N N . ALA B 1 575 ? -11.078 35.625 22.359 1 96.62 575 ALA B N 1
ATOM 10000 C CA . ALA B 1 575 ? -12.352 36.344 22.312 1 96.62 575 ALA B CA 1
ATOM 10001 C C . ALA B 1 575 ? -13.031 36.156 20.969 1 96.62 575 ALA B C 1
ATOM 10003 O O . ALA B 1 575 ? -12.461 35.594 20.047 1 96.62 575 ALA B O 1
ATOM 10004 N N . PRO B 1 576 ? -14.289 36.594 20.891 1 97 576 PRO B N 1
ATOM 10005 C CA . PRO B 1 576 ? -15.047 36.438 19.641 1 97 576 PRO B CA 1
ATOM 10006 C C . PRO B 1 576 ? -14.344 37.062 18.438 1 97 576 PRO B C 1
ATOM 10008 O O . PRO B 1 576 ? -14.5 36.562 17.312 1 97 576 PRO B O 1
ATOM 10011 N N . ASN B 1 577 ? -13.523 38.031 18.641 1 95.56 577 ASN B N 1
ATOM 10012 C CA . ASN B 1 577 ? -12.844 38.688 17.547 1 95.56 577 ASN B CA 1
ATOM 10013 C C . ASN B 1 577 ? -11.5 38.031 17.234 1 95.56 577 ASN B C 1
ATOM 10015 O O . ASN B 1 577 ? -10.727 38.562 16.422 1 95.56 577 ASN B O 1
ATOM 10019 N N . GLY B 1 578 ? -11.164 37.031 18 1 95.94 578 GLY B N 1
ATOM 10020 C CA . GLY B 1 578 ? -9.953 36.25 17.75 1 95.94 578 GLY B CA 1
ATOM 10021 C C . GLY B 1 578 ? -8.781 36.719 18.594 1 95.94 578 GLY B C 1
ATOM 10022 O O . GLY B 1 578 ? -7.703 36.125 18.547 1 95.94 578 GLY B O 1
ATOM 10023 N N . SER B 1 579 ? -8.961 37.75 19.391 1 96.31 579 SER B N 1
ATOM 10024 C CA . SER B 1 579 ? -7.863 38.25 20.219 1 96.31 579 SER B CA 1
ATOM 10025 C C . SER B 1 579 ? -7.641 37.344 21.438 1 96.31 579 SER B C 1
ATOM 10027 O O . SER B 1 579 ? -8.594 36.844 22.016 1 96.31 579 SER B O 1
ATOM 10029 N N . LEU B 1 580 ? -6.402 37.156 21.75 1 96.12 580 LEU B N 1
ATOM 10030 C CA . LEU B 1 580 ? -6.051 36.5 23 1 96.12 580 LEU B CA 1
ATOM 10031 C C . LEU B 1 580 ? -6.359 37.375 24.188 1 96.12 580 LEU B C 1
ATOM 10033 O O . LEU B 1 580 ? -5.59 38.281 24.516 1 96.12 580 LEU B O 1
ATOM 10037 N N . THR B 1 581 ? -7.488 37.25 24.719 1 91.12 581 THR B N 1
ATOM 10038 C CA . THR B 1 581 ? -8.008 38 25.859 1 91.12 581 THR B CA 1
ATOM 10039 C C . THR B 1 581 ? -8.828 37.125 26.781 1 91.12 581 THR B C 1
ATOM 10041 O O . THR B 1 581 ? -9.703 36.375 26.328 1 91.12 581 THR B O 1
ATOM 10044 N N . ASN B 1 582 ? -8.477 37.219 28 1 87.19 582 ASN B N 1
ATOM 10045 C CA . ASN B 1 582 ? -9.25 36.438 28.953 1 87.19 582 ASN B CA 1
ATOM 10046 C C . ASN B 1 582 ? -10.625 37.031 29.203 1 87.19 582 ASN B C 1
ATOM 10048 O O . ASN B 1 582 ? -10.734 38.125 29.75 1 87.19 582 ASN B O 1
ATOM 10052 N N . TRP B 1 583 ? -11.625 36.406 28.797 1 93.69 583 TRP B N 1
ATOM 10053 C CA . TRP B 1 583 ? -13 36.875 28.938 1 93.69 583 TRP B CA 1
ATOM 10054 C C . TRP B 1 583 ? -13.789 35.969 29.875 1 93.69 583 TRP B C 1
ATOM 10056 O O . TRP B 1 583 ? -14.984 36.156 30.094 1 93.69 583 TRP B O 1
ATOM 10066 N N . TRP B 1 584 ? -13.148 35 30.406 1 95.31 584 TRP B N 1
ATOM 10067 C CA . TRP B 1 584 ? -13.758 34.125 31.438 1 95.31 584 TRP B CA 1
ATOM 10068 C C . TRP B 1 584 ? -13.523 34.719 32.844 1 95.31 584 TRP B C 1
ATOM 10070 O O . TRP B 1 584 ? -12.445 35.25 33.125 1 95.31 584 TRP B O 1
ATOM 10080 N N . ASP B 1 585 ? -14.5 34.594 33.719 1 95.62 585 ASP B N 1
ATOM 10081 C CA . ASP B 1 585 ? -14.312 35 35.125 1 95.62 585 ASP B CA 1
ATOM 10082 C C . ASP B 1 585 ? -13.641 33.906 35.906 1 95.62 585 ASP B C 1
ATOM 10084 O O . ASP B 1 585 ? -13.562 32.75 35.469 1 95.62 585 ASP B O 1
ATOM 10088 N N . ASP B 1 586 ? -13.211 34.188 37.094 1 95.25 586 ASP B N 1
ATOM 10089 C CA . ASP B 1 586 ? -12.406 33.312 37.938 1 95.25 586 ASP B CA 1
ATOM 10090 C C . ASP B 1 586 ? -13.203 32.062 38.312 1 95.25 586 ASP B C 1
ATOM 10092 O O . ASP B 1 586 ? -12.656 30.953 38.344 1 95.25 586 ASP B O 1
ATOM 10096 N N . SER B 1 587 ? -14.453 32.25 38.562 1 96.44 587 SER B N 1
ATOM 10097 C CA . SER B 1 587 ? -15.273 31.125 39 1 96.44 587 SER B CA 1
ATOM 10098 C C . SER B 1 587 ? -15.445 30.109 37.875 1 96.44 587 SER B C 1
ATOM 10100 O O . SER B 1 587 ? -15.359 28.891 38.094 1 96.44 587 SER B O 1
ATOM 10102 N N . SER B 1 588 ? -15.711 30.641 36.75 1 96.69 588 SER B N 1
ATOM 10103 C CA . SER B 1 588 ? -15.859 29.781 35.594 1 96.69 588 SER B CA 1
ATOM 10104 C C . SER B 1 588 ? -14.555 29.062 35.25 1 96.69 588 SER B C 1
ATOM 10106 O O . SER B 1 588 ? -14.555 27.875 34.906 1 96.69 588 SER B O 1
ATOM 10108 N N . ILE B 1 589 ? -13.422 29.703 35.312 1 95.75 589 ILE B N 1
ATOM 10109 C CA . ILE B 1 589 ? -12.117 29.125 35.062 1 95.75 589 ILE B CA 1
ATOM 10110 C C . ILE B 1 589 ? -11.836 28 36.062 1 95.75 589 ILE B C 1
ATOM 10112 O O . ILE B 1 589 ? -11.391 26.922 35.656 1 95.75 589 ILE B O 1
ATOM 10116 N N . LYS B 1 590 ? -12.047 28.266 37.281 1 96.31 590 LYS B N 1
ATOM 10117 C CA . LYS B 1 590 ? -11.805 27.266 38.312 1 96.31 590 LYS B CA 1
ATOM 10118 C C . LYS B 1 590 ? -12.664 26.031 38.094 1 96.31 590 LYS B C 1
ATOM 10120 O O . LYS B 1 590 ? -12.188 24.891 38.219 1 96.31 590 LYS B O 1
ATOM 10125 N N . ALA B 1 591 ? -13.938 26.297 37.781 1 96.69 591 ALA B N 1
ATOM 10126 C CA . ALA B 1 591 ? -14.844 25.188 37.531 1 96.69 591 ALA B CA 1
ATOM 10127 C C . ALA B 1 591 ? -14.383 24.375 36.312 1 96.69 591 ALA B C 1
ATOM 10129 O O . ALA B 1 591 ? -14.461 23.156 36.312 1 96.69 591 ALA B O 1
ATOM 10130 N N . PHE B 1 592 ? -13.945 25.047 35.312 1 96.31 592 PHE B N 1
ATOM 10131 C CA . PHE B 1 592 ? -13.43 24.406 34.094 1 96.31 592 PHE B CA 1
ATOM 10132 C C . PHE B 1 592 ? -12.219 23.547 34.406 1 96.31 592 PHE B C 1
ATOM 10134 O O . PHE B 1 592 ? -12.148 22.391 34 1 96.31 592 PHE B O 1
ATOM 10141 N N . GLU B 1 593 ? -11.273 24.062 35.125 1 95.5 593 GLU B N 1
ATOM 10142 C CA . GLU B 1 593 ? -10.039 23.359 35.469 1 95.5 593 GLU B CA 1
ATOM 10143 C C . GLU B 1 593 ? -10.32 22.125 36.312 1 95.5 593 GLU B C 1
ATOM 10145 O O . GLU B 1 593 ? -9.688 21.078 36.125 1 95.5 593 GLU B O 1
ATOM 10150 N N . GLU B 1 594 ? -11.227 22.25 37.125 1 95.62 594 GLU B N 1
ATOM 10151 C CA . GLU B 1 594 ? -11.602 21.109 37.969 1 95.62 594 GLU B CA 1
ATOM 10152 C C . GLU B 1 594 ? -12.18 19.984 37.125 1 95.62 594 GLU B C 1
ATOM 10154 O O . GLU B 1 594 ? -11.836 18.812 37.344 1 95.62 594 GLU B O 1
ATOM 10159 N N . ARG B 1 595 ? -13.016 20.359 36.25 1 96.62 595 ARG B N 1
ATOM 10160 C CA . ARG B 1 595 ? -13.672 19.359 35.438 1 96.62 595 ARG B CA 1
ATOM 10161 C C . ARG B 1 595 ? -12.688 18.734 34.438 1 96.62 595 ARG B C 1
ATOM 10163 O O . ARG B 1 595 ? -12.781 17.547 34.125 1 96.62 595 ARG B O 1
ATOM 10170 N N . THR B 1 596 ? -11.734 19.5 33.938 1 97.12 596 THR B N 1
ATOM 10171 C CA . THR B 1 596 ? -10.781 19 32.969 1 97.12 596 THR B CA 1
ATOM 10172 C C . THR B 1 596 ? -9.781 18.047 33.594 1 97.12 596 THR B C 1
ATOM 10174 O O . THR B 1 596 ? -9.18 17.203 32.938 1 97.12 596 THR B O 1
ATOM 10177 N N . LYS B 1 597 ? -9.539 18.172 34.906 1 97.56 597 LYS B N 1
ATOM 10178 C CA . LYS B 1 597 ? -8.68 17.234 35.625 1 97.56 597 LYS B CA 1
ATOM 10179 C C . LYS B 1 597 ? -9.188 15.797 35.469 1 97.56 597 LYS B C 1
ATOM 10181 O O . LYS B 1 597 ? -8.391 14.859 35.375 1 97.56 597 LYS B O 1
ATOM 10186 N N . CYS B 1 598 ? -10.477 15.68 35.469 1 97.94 598 CYS B N 1
ATOM 10187 C CA . CYS B 1 598 ? -11.07 14.359 35.25 1 97.94 598 CYS B CA 1
ATOM 10188 C C . CYS B 1 598 ? -10.648 13.766 33.938 1 97.94 598 CYS B C 1
ATOM 10190 O O . CYS B 1 598 ? -10.336 12.578 33.844 1 97.94 598 CYS B O 1
ATOM 10192 N N . PHE B 1 599 ? -10.641 14.586 32.844 1 98.19 599 PHE B N 1
ATOM 10193 C CA . PHE B 1 599 ? -10.211 14.141 31.516 1 98.19 599 PHE B CA 1
ATOM 10194 C C . PHE B 1 599 ? -8.75 13.695 31.547 1 98.19 599 PHE B C 1
ATOM 10196 O O . PHE B 1 599 ? -8.398 12.664 30.969 1 98.19 599 PHE B O 1
ATOM 10203 N N . VAL B 1 600 ? -7.891 14.531 32.156 1 98.38 600 VAL B N 1
ATOM 10204 C CA . VAL B 1 600 ? -6.465 14.227 32.25 1 98.38 600 VAL B CA 1
ATOM 10205 C C . VAL B 1 600 ? -6.273 12.859 32.906 1 98.38 600 VAL B C 1
ATOM 10207 O O . VAL B 1 600 ? -5.539 12.016 32.375 1 98.38 600 VAL B O 1
ATOM 10210 N N . ASP B 1 601 ? -7.008 12.586 34 1 98.12 601 ASP B N 1
ATOM 10211 C CA . ASP B 1 601 ? -6.887 11.336 34.75 1 98.12 601 ASP B CA 1
ATOM 10212 C C . ASP B 1 601 ? -7.422 10.164 33.938 1 98.12 601 ASP B C 1
ATOM 10214 O O . ASP B 1 601 ? -6.828 9.078 33.906 1 98.12 601 ASP B O 1
ATOM 10218 N N . GLN B 1 602 ? -8.5 10.391 33.281 1 98.12 602 GLN B N 1
ATOM 10219 C CA . GLN B 1 602 ? -9.109 9.352 32.469 1 98.12 602 GLN B CA 1
ATOM 10220 C C . GLN B 1 602 ? -8.148 8.867 31.391 1 98.12 602 GLN B C 1
ATOM 10222 O O . GLN B 1 602 ? -7.949 7.664 31.219 1 98.12 602 GLN B O 1
ATOM 10227 N N . TYR B 1 603 ? -7.547 9.766 30.672 1 98.38 603 TYR B N 1
ATOM 10228 C CA . TYR B 1 603 ? -6.742 9.391 29.516 1 98.38 603 TYR B CA 1
ATOM 10229 C C . TYR B 1 603 ? -5.371 8.875 29.938 1 98.38 603 TYR B C 1
ATOM 10231 O O . TYR B 1 603 ? -4.762 8.062 29.25 1 98.38 603 TYR B O 1
ATOM 10239 N N . GLN B 1 604 ? -4.879 9.352 31.078 1 97.69 604 GLN B N 1
ATOM 10240 C CA . GLN B 1 604 ? -3.637 8.82 31.625 1 97.69 604 GLN B CA 1
ATOM 10241 C C . GLN B 1 604 ? -3.76 7.328 31.922 1 97.69 604 GLN B C 1
ATOM 10243 O O . GLN B 1 604 ? -2.752 6.621 32 1 97.69 604 GLN B O 1
ATOM 10248 N N . ASN B 1 605 ? -4.973 6.887 32.062 1 97.44 605 ASN B N 1
ATOM 10249 C CA . ASN B 1 605 ? -5.215 5.48 32.375 1 97.44 605 ASN B CA 1
ATOM 10250 C C . ASN B 1 605 ? -5.191 4.621 31.109 1 97.44 605 ASN B C 1
ATOM 10252 O O . ASN B 1 605 ? -5.117 3.395 31.203 1 97.44 605 ASN B O 1
ATOM 10256 N N . PHE B 1 606 ? -5.273 5.168 29.969 1 97.88 606 PHE B N 1
ATOM 10257 C CA . PHE B 1 606 ? -5.109 4.426 28.734 1 97.88 606 PHE B CA 1
ATOM 10258 C C . PHE B 1 606 ? -3.633 4.188 28.438 1 97.88 606 PHE B C 1
ATOM 10260 O O . PHE B 1 606 ? -2.795 5.059 28.672 1 97.88 606 PHE B O 1
ATOM 10267 N N . THR B 1 607 ? -3.268 3.039 27.953 1 98.06 607 THR B N 1
ATOM 10268 C CA . THR B 1 607 ? -1.867 2.717 27.703 1 98.06 607 THR B CA 1
ATOM 10269 C C . THR B 1 607 ? -1.703 2.049 26.344 1 98.06 607 THR B C 1
ATOM 10271 O O . THR B 1 607 ? -2.668 1.521 25.781 1 98.06 607 THR B O 1
ATOM 10274 N N . VAL B 1 608 ? -0.577 2.139 25.734 1 97.44 608 VAL B N 1
ATOM 10275 C CA . VAL B 1 608 ? -0.157 1.314 24.609 1 97.44 608 VAL B CA 1
ATOM 10276 C C . VAL B 1 608 ? 1.009 0.421 25.031 1 97.44 608 VAL B C 1
ATOM 10278 O O . VAL B 1 608 ? 1.741 0.745 25.969 1 97.44 608 VAL B O 1
ATOM 10281 N N . THR B 1 609 ? 1.172 -0.68 24.406 1 96.69 609 THR B N 1
ATOM 10282 C CA . THR B 1 609 ? 2.254 -1.608 24.703 1 96.69 609 THR B CA 1
ATOM 10283 C C . THR B 1 609 ? 3.504 -1.267 23.906 1 96.69 609 THR B C 1
ATOM 10285 O O . THR B 1 609 ? 3.465 -1.229 22.672 1 96.69 609 THR B O 1
ATOM 10288 N N . ALA B 1 610 ? 4.602 -1.033 24.547 1 96.56 610 ALA B N 1
ATOM 10289 C CA . ALA B 1 610 ? 5.887 -0.787 23.891 1 96.56 610 ALA B CA 1
ATOM 10290 C C . ALA B 1 610 ? 6.496 -2.084 23.375 1 96.56 610 ALA B C 1
ATOM 10292 O O . ALA B 1 610 ? 6.031 -3.176 23.703 1 96.56 610 ALA B O 1
ATOM 10293 N N . PRO B 1 611 ? 7.523 -2.016 22.516 1 92.12 611 PRO B N 1
ATOM 10294 C CA . PRO B 1 611 ? 8.164 -3.223 21.984 1 92.12 611 PRO B CA 1
ATOM 10295 C C . PRO B 1 611 ? 8.688 -4.141 23.094 1 92.12 611 PRO B C 1
ATOM 10297 O O . PRO B 1 611 ? 8.656 -5.367 22.938 1 92.12 611 PRO B O 1
ATOM 10300 N N . ASN B 1 612 ? 9.078 -3.619 24.281 1 93.5 612 ASN B N 1
ATOM 10301 C CA . ASN B 1 612 ? 9.641 -4.426 25.359 1 93.5 612 ASN B CA 1
ATOM 10302 C C . ASN B 1 612 ? 8.547 -4.957 26.297 1 93.5 612 ASN B C 1
ATOM 10304 O O . ASN B 1 612 ? 8.844 -5.547 27.328 1 93.5 612 ASN B O 1
ATOM 10308 N N . GLY B 1 613 ? 7.285 -4.633 26 1 94.62 613 GLY B N 1
ATOM 10309 C CA . GLY B 1 613 ? 6.168 -5.184 26.75 1 94.62 613 GLY B CA 1
ATOM 10310 C C . GLY B 1 613 ? 5.633 -4.234 27.812 1 94.62 613 GLY B C 1
ATOM 10311 O O . GLY B 1 613 ? 4.559 -4.461 28.375 1 94.62 613 GLY B O 1
ATOM 10312 N N . THR B 1 614 ? 6.32 -3.16 27.969 1 97.12 614 THR B N 1
ATOM 10313 C CA . THR B 1 614 ? 5.887 -2.213 28.984 1 97.12 614 THR B CA 1
ATOM 10314 C C . THR B 1 614 ? 4.672 -1.425 28.516 1 97.12 614 THR B C 1
ATOM 10316 O O . THR B 1 614 ? 4.555 -1.105 27.328 1 97.12 614 THR B O 1
ATOM 10319 N N . GLN B 1 615 ? 3.801 -1.148 29.422 1 97.62 615 GLN B N 1
ATOM 10320 C CA . GLN B 1 615 ? 2.645 -0.302 29.141 1 97.62 615 GLN B CA 1
ATOM 10321 C C . GLN B 1 615 ? 2.996 1.175 29.297 1 97.62 615 GLN B C 1
ATOM 10323 O O . GLN B 1 615 ? 3.492 1.598 30.328 1 97.62 615 GLN B O 1
ATOM 10328 N N . VAL B 1 616 ? 2.854 1.943 28.25 1 98.12 616 VAL B N 1
ATOM 10329 C CA . VAL B 1 616 ? 3.152 3.371 28.25 1 98.12 616 VAL B CA 1
ATOM 10330 C C . VAL B 1 616 ? 1.854 4.172 28.234 1 98.12 616 VAL B C 1
ATOM 10332 O O . VAL B 1 616 ? 1.03 4.008 27.328 1 98.12 616 VAL B O 1
ATOM 10335 N N . PRO B 1 617 ? 1.619 5.047 29.156 1 98.31 617 PRO B N 1
ATOM 10336 C CA . PRO B 1 617 ? 0.347 5.762 29.25 1 98.31 617 PRO B CA 1
ATOM 10337 C C . PRO B 1 617 ? 0.221 6.895 28.234 1 98.31 617 PRO B C 1
ATOM 10339 O O . PRO B 1 617 ? 1.224 7.508 27.859 1 98.31 617 PRO B O 1
ATOM 10342 N N . VAL B 1 618 ? -0.983 7.141 27.828 1 98.44 618 VAL B N 1
ATOM 10343 C CA . VAL B 1 618 ? -1.315 8.398 27.156 1 98.44 618 VAL B CA 1
ATOM 10344 C C . VAL B 1 618 ? -1.028 9.57 28.094 1 98.44 618 VAL B C 1
ATOM 10346 O O . VAL B 1 618 ? -1.206 9.469 29.297 1 98.44 618 VAL B O 1
ATOM 10349 N N . LYS B 1 619 ? -0.56 10.641 27.547 1 98 619 LYS B N 1
ATOM 10350 C CA . LYS B 1 619 ? -0.295 11.836 28.344 1 98 619 LYS B CA 1
ATOM 10351 C C . LYS B 1 619 ? -1.515 12.758 28.391 1 98 619 LYS B C 1
ATOM 10353 O O . LYS B 1 619 ? -1.659 13.633 27.531 1 98 619 LYS B O 1
ATOM 10358 N N . GLY B 1 620 ? -2.215 12.625 29.422 1 97.69 620 GLY B N 1
ATOM 10359 C CA . GLY B 1 620 ? -3.521 13.25 29.531 1 97.69 620 GLY B CA 1
ATOM 10360 C C . GLY B 1 620 ? -3.469 14.758 29.375 1 97.69 620 GLY B C 1
ATOM 10361 O O . GLY B 1 620 ? -4.371 15.359 28.781 1 97.69 620 GLY B O 1
ATOM 10362 N N . ASN B 1 621 ? -2.414 15.414 29.906 1 97.31 621 ASN B N 1
ATOM 10363 C CA . ASN B 1 621 ? -2.279 16.859 29.75 1 97.31 621 ASN B CA 1
ATOM 10364 C C . ASN B 1 621 ? -1.915 17.25 28.328 1 97.31 621 ASN B C 1
ATOM 10366 O O . ASN B 1 621 ? -2.418 18.25 27.797 1 97.31 621 ASN B O 1
ATOM 10370 N N . PHE B 1 622 ? -1.127 16.406 27.703 1 97.38 622 PHE B N 1
ATOM 10371 C CA . PHE B 1 622 ? -0.649 16.656 26.359 1 97.38 622 PHE B CA 1
ATOM 10372 C C . PHE B 1 622 ? -1.785 16.531 25.344 1 97.38 622 PHE B C 1
ATOM 10374 O O . PHE B 1 622 ? -1.865 17.312 24.391 1 97.38 622 PHE B O 1
ATOM 10381 N N . THR B 1 623 ? -2.689 15.594 25.594 1 98.25 623 THR B N 1
ATOM 10382 C CA . THR B 1 623 ? -3.756 15.305 24.641 1 98.25 623 THR B CA 1
ATOM 10383 C C . THR B 1 623 ? -5.055 15.984 25.062 1 98.25 623 THR B C 1
ATOM 10385 O O . THR B 1 623 ? -6.105 15.75 24.469 1 98.25 623 THR B O 1
ATOM 10388 N N . LEU B 1 624 ? -5.086 16.844 26.078 1 98.25 624 LEU B N 1
ATOM 10389 C CA . LEU B 1 624 ? -6.285 17.328 26.75 1 98.25 624 LEU B CA 1
ATOM 10390 C C . LEU B 1 624 ? -7.199 18.062 25.781 1 98.25 624 LEU B C 1
ATOM 10392 O O . LEU B 1 624 ? -8.398 17.781 25.719 1 98.25 624 LEU B O 1
ATOM 10396 N N . GLY B 1 625 ? -6.613 19.016 24.953 1 98.06 625 GLY B N 1
ATOM 10397 C CA . GLY B 1 625 ? -7.426 19.766 24.016 1 98.06 625 GLY B CA 1
ATOM 10398 C C . GLY B 1 625 ? -8.195 18.891 23.047 1 98.06 625 GLY B C 1
ATOM 10399 O O . GLY B 1 625 ? -9.391 19.094 22.844 1 98.06 625 GLY B O 1
ATOM 10400 N N . GLU B 1 626 ? -7.566 17.844 22.531 1 98.31 626 GLU B N 1
ATOM 10401 C CA . GLU B 1 626 ? -8.188 16.922 21.578 1 98.31 626 GLU B CA 1
ATOM 10402 C C . GLU B 1 626 ? -9.234 16.062 22.266 1 98.31 626 GLU B C 1
ATOM 10404 O O . GLU B 1 626 ? -10.281 15.766 21.672 1 98.31 626 GLU B O 1
ATOM 10409 N N . ASN B 1 627 ? -8.969 15.672 23.5 1 98.5 627 ASN B N 1
ATOM 10410 C CA . ASN B 1 627 ? -9.898 14.828 24.25 1 98.5 627 ASN B CA 1
ATOM 10411 C C . ASN B 1 627 ? -11.195 15.578 24.578 1 98.5 627 ASN B C 1
ATOM 10413 O O . ASN B 1 627 ? -12.281 15.016 24.469 1 98.5 627 ASN B O 1
ATOM 10417 N N . ILE B 1 628 ? -11 16.844 24.953 1 98.12 628 ILE B N 1
ATOM 10418 C CA . ILE B 1 628 ? -12.148 17.703 25.219 1 98.12 628 ILE B CA 1
ATOM 10419 C C . ILE B 1 628 ? -12.961 17.891 23.953 1 98.12 628 ILE B C 1
ATOM 10421 O O . ILE B 1 628 ? -14.195 17.797 23.969 1 98.12 628 ILE B O 1
ATOM 10425 N N . ALA B 1 629 ? -12.25 18.109 22.875 1 98.44 629 ALA B N 1
ATOM 10426 C CA . ALA B 1 629 ? -12.906 18.359 21.594 1 98.44 629 ALA B CA 1
ATOM 10427 C C . ALA B 1 629 ? -13.648 17.125 21.094 1 98.44 629 ALA B C 1
ATOM 10429 O O . ALA B 1 629 ? -14.75 17.219 20.547 1 98.44 629 ALA B O 1
ATOM 10430 N N . ASP B 1 630 ? -13.086 15.945 21.297 1 98.31 630 ASP B N 1
ATOM 10431 C CA . ASP B 1 630 ? -13.758 14.711 20.922 1 98.31 630 ASP B CA 1
ATOM 10432 C C . ASP B 1 630 ? -15.07 14.539 21.688 1 98.31 630 ASP B C 1
ATOM 10434 O O . ASP B 1 630 ? -16.109 14.258 21.094 1 98.31 630 ASP B O 1
ATOM 10438 N N . ALA B 1 631 ? -14.992 14.695 23 1 98.12 631 ALA B N 1
ATOM 10439 C CA . ALA B 1 631 ? -16.156 14.508 23.859 1 98.12 631 ALA B CA 1
ATOM 10440 C C . ALA B 1 631 ? -17.234 15.539 23.547 1 98.12 631 ALA B C 1
ATOM 10442 O O . ALA B 1 631 ? -18.422 15.195 23.422 1 98.12 631 ALA B O 1
ATOM 10443 N N . GLY B 1 632 ? -16.812 16.828 23.453 1 97.56 632 GLY B N 1
ATOM 10444 C CA . GLY B 1 632 ? -17.75 17.875 23.125 1 97.56 632 GLY B CA 1
ATOM 10445 C C . GLY B 1 632 ? -18.359 17.734 21.75 1 97.56 632 GLY B C 1
ATOM 10446 O O . GLY B 1 632 ? -19.531 18.031 21.547 1 97.56 632 GLY B O 1
ATOM 10447 N N . GLY B 1 633 ? -17.531 17.297 20.781 1 98.19 633 GLY B N 1
ATOM 10448 C CA . GLY B 1 633 ? -17.969 17.141 19.391 1 98.19 633 GLY B CA 1
ATOM 10449 C C . GLY B 1 633 ? -19.062 16.109 19.219 1 98.19 633 GLY B C 1
ATOM 10450 O O . GLY B 1 633 ? -20.109 16.391 18.625 1 98.19 633 GLY B O 1
ATOM 10451 N N . VAL B 1 634 ? -18.828 14.914 19.781 1 98.19 634 VAL B N 1
ATOM 10452 C CA . VAL B 1 634 ? -19.812 13.836 19.625 1 98.19 634 VAL B CA 1
ATOM 10453 C C . VAL B 1 634 ? -21.078 14.164 20.391 1 98.19 634 VAL B C 1
ATOM 10455 O O . VAL B 1 634 ? -22.188 13.883 19.938 1 98.19 634 VAL B O 1
ATOM 10458 N N . ALA B 1 635 ? -20.984 14.773 21.594 1 97.75 635 ALA B N 1
ATOM 10459 C CA . ALA B 1 635 ? -22.141 15.148 22.391 1 97.75 635 ALA B CA 1
ATOM 10460 C C . ALA B 1 635 ? -22.984 16.203 21.688 1 97.75 635 ALA B C 1
ATOM 10462 O O . ALA B 1 635 ? -24.219 16.078 21.625 1 97.75 635 ALA B O 1
ATOM 10463 N N . THR B 1 636 ? -22.312 17.219 21.141 1 98.25 636 THR B N 1
ATOM 10464 C CA . THR B 1 636 ? -23.031 18.297 20.469 1 98.25 636 THR B CA 1
ATOM 10465 C C . THR B 1 636 ? -23.688 17.781 19.188 1 98.25 636 THR B C 1
ATOM 10467 O O . THR B 1 636 ? -24.828 18.156 18.891 1 98.25 636 THR B O 1
ATOM 10470 N N . SER B 1 637 ? -22.969 17 18.438 1 98.75 637 SER B N 1
ATOM 10471 C CA . SER B 1 637 ? -23.5 16.469 17.188 1 98.75 637 SER B CA 1
ATOM 10472 C C . SER B 1 637 ? -24.734 15.594 17.438 1 98.75 637 SER B C 1
ATOM 10474 O O . SER B 1 637 ? -25.719 15.664 16.688 1 98.75 637 SER B O 1
ATOM 10476 N N . TYR B 1 638 ? -24.672 14.727 18.469 1 98.69 638 TYR B N 1
ATOM 10477 C CA . TYR B 1 638 ? -25.812 13.891 18.812 1 98.69 638 TYR B CA 1
ATOM 10478 C C . TYR B 1 638 ? -27.031 14.75 19.172 1 98.69 638 TYR B C 1
ATOM 10480 O O . TYR B 1 638 ? -28.125 14.508 18.688 1 98.69 638 TYR B O 1
ATOM 10488 N N . ALA B 1 639 ? -26.844 15.727 20 1 98.38 639 ALA B N 1
ATOM 10489 C CA . ALA B 1 639 ? -27.922 16.625 20.406 1 98.38 639 ALA B CA 1
ATOM 10490 C C . ALA B 1 639 ? -28.5 17.375 19.203 1 98.38 639 ALA B C 1
ATOM 10492 O O . ALA B 1 639 ? -29.703 17.594 19.125 1 98.38 639 ALA B O 1
ATOM 10493 N N . ALA B 1 640 ? -27.594 17.797 18.344 1 98.81 640 ALA B N 1
ATOM 10494 C CA . ALA B 1 640 ? -28.047 18.516 17.156 1 98.81 640 ALA B CA 1
ATOM 10495 C C . ALA B 1 640 ? -28.922 17.625 16.266 1 98.81 640 ALA B C 1
ATOM 10497 O O . ALA B 1 640 ? -29.922 18.078 15.727 1 98.81 640 ALA B O 1
ATOM 10498 N N . TRP B 1 641 ? -28.516 16.375 16.094 1 98.75 641 TRP B N 1
ATOM 10499 C CA . TRP B 1 641 ? -29.312 15.43 15.328 1 98.75 641 TRP B CA 1
ATOM 10500 C C . TRP B 1 641 ? -30.688 15.234 15.969 1 98.75 641 TRP B C 1
ATOM 10502 O O . TRP B 1 641 ? -31.703 15.25 15.273 1 98.75 641 TRP B O 1
ATOM 10512 N N . LYS B 1 642 ? -30.75 15.094 17.281 1 98.38 642 LYS B N 1
ATOM 10513 C CA . LYS B 1 642 ? -32.031 14.906 17.984 1 98.38 642 LYS B CA 1
ATOM 10514 C C . LYS B 1 642 ? -32.906 16.141 17.844 1 98.38 642 LYS B C 1
ATOM 10516 O O . LYS B 1 642 ? -34.125 16.016 17.688 1 98.38 642 LYS B O 1
ATOM 10521 N N . ARG B 1 643 ? -32.312 17.281 17.969 1 97.88 643 ARG B N 1
ATOM 10522 C CA . ARG B 1 643 ? -33.062 18.516 17.781 1 97.88 643 ARG B CA 1
ATOM 10523 C C . ARG B 1 643 ? -33.625 18.609 16.375 1 97.88 643 ARG B C 1
ATOM 10525 O O . ARG B 1 643 ? -34.812 18.969 16.188 1 97.88 643 ARG B O 1
ATOM 10532 N N . ALA B 1 644 ? -32.75 18.344 15.43 1 97.69 644 ALA B N 1
ATOM 10533 C CA . ALA B 1 644 ? -33.188 18.359 14.039 1 97.69 644 ALA B CA 1
ATOM 10534 C C . ALA B 1 644 ? -34.312 17.359 13.812 1 97.69 644 ALA B C 1
ATOM 10536 O O . ALA B 1 644 ? -35.25 17.609 13.031 1 97.69 644 ALA B O 1
ATOM 10537 N N . GLN B 1 645 ? -34.156 16.219 14.43 1 96.56 645 GLN B N 1
ATOM 10538 C CA . GLN B 1 645 ? -35.188 15.203 14.352 1 96.56 645 GLN B CA 1
ATOM 10539 C C . GLN B 1 645 ? -36.5 15.719 14.922 1 96.56 645 GLN B C 1
ATOM 10541 O O . GLN B 1 645 ? -37.562 15.539 14.305 1 96.56 645 GLN B O 1
ATOM 10546 N N . ALA B 1 646 ? -36.469 16.375 16.016 1 96.12 646 ALA B N 1
ATOM 10547 C CA . ALA B 1 646 ? -37.656 16.938 16.656 1 96.12 646 ALA B CA 1
ATOM 10548 C C . ALA B 1 646 ? -38.312 18 15.766 1 96.12 646 ALA B C 1
ATOM 10550 O O . ALA B 1 646 ? -39.531 18.156 15.758 1 96.12 646 ALA B O 1
ATOM 10551 N N . ASP B 1 647 ? -37.5 18.672 15.031 1 95.56 647 ASP B N 1
ATOM 10552 C CA . ASP B 1 647 ? -37.969 19.734 14.164 1 95.56 647 ASP B CA 1
ATOM 10553 C C . ASP B 1 647 ? -38.406 19.203 12.805 1 95.56 647 ASP B C 1
ATOM 10555 O O . ASP B 1 647 ? -38.844 19.953 11.938 1 95.56 647 ASP B O 1
ATOM 10559 N N . GLY B 1 648 ? -38.25 18 12.578 1 93.38 648 GLY B N 1
ATOM 10560 C CA . GLY B 1 648 ? -38.625 17.375 11.32 1 93.38 648 GLY B CA 1
ATOM 10561 C C . GLY B 1 648 ? -37.688 17.703 10.18 1 93.38 648 GLY B C 1
ATOM 10562 O O . GLY B 1 648 ? -38.062 17.703 9.016 1 93.38 648 GLY B O 1
ATOM 10563 N N . LYS B 1 649 ? -36.469 17.969 10.484 1 93.12 649 LYS B N 1
ATOM 10564 C CA . LYS B 1 649 ? -35.531 18.422 9.477 1 93.12 649 LYS B CA 1
ATOM 10565 C C . LYS B 1 649 ? -34.438 17.359 9.234 1 93.12 649 LYS B C 1
ATOM 10567 O O . LYS B 1 649 ? -33.281 17.688 9.055 1 93.12 649 LYS B O 1
ATOM 10572 N N . VAL B 1 650 ? -34.781 16.125 9.406 1 94.25 650 VAL B N 1
ATOM 10573 C CA . VAL B 1 650 ? -33.844 15.039 9.195 1 94.25 650 VAL B CA 1
ATOM 10574 C C . VAL B 1 650 ? -34.375 14.062 8.156 1 94.25 650 VAL B C 1
ATOM 10576 O O . VAL B 1 650 ? -35.594 14.023 7.914 1 94.25 650 VAL B O 1
ATOM 10579 N N . GLN B 1 651 ? -33.438 13.484 7.473 1 92.19 651 GLN B N 1
ATOM 10580 C CA . GLN B 1 651 ? -33.719 12.328 6.629 1 92.19 651 GLN B CA 1
ATOM 10581 C C . GLN B 1 651 ? -33.156 11.047 7.246 1 92.19 651 GLN B C 1
ATOM 10583 O O . GLN B 1 651 ? -32.125 10.555 6.824 1 92.19 651 GLN B O 1
ATOM 10588 N N . ASP B 1 652 ? -33.969 10.453 8.109 1 94.31 652 ASP B N 1
ATOM 10589 C CA . ASP B 1 652 ? -33.531 9.258 8.82 1 94.31 652 ASP B CA 1
ATOM 10590 C C . ASP B 1 652 ? -34.156 8 8.188 1 94.31 652 ASP B C 1
ATOM 10592 O O . ASP B 1 652 ? -35.344 7.789 8.258 1 94.31 652 ASP B O 1
ATOM 10596 N N . PHE B 1 653 ? -33.406 7.348 7.426 1 93.06 653 PHE B N 1
ATOM 10597 C CA . PHE B 1 653 ? -33.812 6.109 6.789 1 93.06 653 PHE B CA 1
ATOM 10598 C C . PHE B 1 653 ? -33.125 4.906 7.406 1 93.06 653 PHE B C 1
ATOM 10600 O O . PHE B 1 653 ? -31.984 5.016 7.859 1 93.06 653 PHE B O 1
ATOM 10607 N N . ASP B 1 654 ? -33.844 3.855 7.414 1 94.81 654 ASP B N 1
ATOM 10608 C CA . ASP B 1 654 ? -33.219 2.613 7.855 1 94.81 654 ASP B CA 1
ATOM 10609 C C . ASP B 1 654 ? -32.25 2.096 6.809 1 94.81 654 ASP B C 1
ATOM 10611 O O . ASP B 1 654 ? -32.469 2.232 5.605 1 94.81 654 ASP B O 1
ATOM 10615 N N . LEU B 1 655 ? -31.172 1.555 7.277 1 95.5 655 LEU B N 1
ATOM 10616 C CA . LEU B 1 655 ? -30.172 0.935 6.406 1 95.5 655 LEU B CA 1
ATOM 10617 C C . LEU B 1 655 ? -30.328 -0.583 6.41 1 95.5 655 LEU B C 1
ATOM 10619 O O . LEU B 1 655 ? -30.438 -1.196 7.473 1 95.5 655 LEU B O 1
ATOM 10623 N N . PRO B 1 656 ? -30.344 -1.149 5.23 1 93.38 656 PRO B N 1
ATOM 10624 C CA . PRO B 1 656 ? -30.469 -2.607 5.195 1 93.38 656 PRO B CA 1
ATOM 10625 C C . PRO B 1 656 ? -29.281 -3.316 5.848 1 93.38 656 PRO B C 1
ATOM 10627 O O . PRO B 1 656 ? -28.141 -2.881 5.699 1 93.38 656 PRO B O 1
ATOM 10630 N N . GLY B 1 657 ? -29.547 -4.387 6.57 1 92.31 657 GLY B N 1
ATOM 10631 C CA . GLY B 1 657 ? -28.516 -5.195 7.203 1 92.31 657 GLY B CA 1
ATOM 10632 C C . GLY B 1 657 ? -28.125 -4.695 8.578 1 92.31 657 GLY B C 1
ATOM 10633 O O . GLY B 1 657 ? -27.406 -5.371 9.312 1 92.31 657 GLY B O 1
ATOM 10634 N N . LEU B 1 658 ? -28.656 -3.588 8.953 1 96.06 658 LEU B N 1
ATOM 10635 C CA . LEU B 1 658 ? -28.297 -2.988 10.227 1 96.06 658 LEU B CA 1
ATOM 10636 C C . LEU B 1 658 ? -29.516 -2.871 11.141 1 96.06 658 LEU B C 1
ATOM 10638 O O . LEU B 1 658 ? -29.562 -1.988 12 1 96.06 658 LEU B O 1
ATOM 10642 N N . GLU B 1 659 ? -30.422 -3.766 11.008 1 92.56 659 GLU B N 1
ATOM 10643 C CA . GLU B 1 659 ? -31.703 -3.732 11.703 1 92.56 659 GLU B CA 1
ATOM 10644 C C . GLU B 1 659 ? -31.516 -3.934 13.211 1 92.56 659 GLU B C 1
ATOM 10646 O O . GLU B 1 659 ? -32.344 -3.488 14.008 1 92.56 659 GLU B O 1
ATOM 10651 N N . ARG B 1 660 ? -30.453 -4.496 13.539 1 93.69 660 ARG B N 1
ATOM 10652 C CA . ARG B 1 660 ? -30.219 -4.805 14.945 1 93.69 660 ARG B CA 1
ATOM 10653 C C . ARG B 1 660 ? -29.875 -3.545 15.734 1 93.69 660 ARG B C 1
ATOM 10655 O O . ARG B 1 660 ? -29.938 -3.539 16.969 1 93.69 660 ARG B O 1
ATOM 10662 N N . PHE B 1 661 ? -29.547 -2.529 15.047 1 97.5 661 PHE B N 1
ATOM 10663 C CA . PHE B 1 661 ? -29.141 -1.289 15.703 1 97.5 661 PHE B CA 1
ATOM 10664 C C . PHE B 1 661 ? -30.203 -0.213 15.523 1 97.5 661 PHE B C 1
ATOM 10666 O O . PHE B 1 661 ? -30.781 -0.066 14.445 1 97.5 661 PHE B O 1
ATOM 10673 N N . SER B 1 662 ? -30.484 0.443 16.594 1 97.88 662 SER B N 1
ATOM 10674 C CA . SER B 1 662 ? -31.281 1.658 16.484 1 97.88 662 SER B CA 1
ATOM 10675 C C . SER B 1 662 ? -30.5 2.773 15.797 1 97.88 662 SER B C 1
ATOM 10677 O O . SER B 1 662 ? -29.281 2.688 15.656 1 97.88 662 SER B O 1
ATOM 10679 N N . HIS B 1 663 ? -31.203 3.787 15.344 1 98 663 HIS B N 1
ATOM 10680 C CA . HIS B 1 663 ? -30.531 4.941 14.758 1 98 663 HIS B CA 1
ATOM 10681 C C . HIS B 1 663 ? -29.562 5.586 15.75 1 98 663 HIS B C 1
ATOM 10683 O O . HIS B 1 663 ? -28.484 6.043 15.375 1 98 663 HIS B O 1
ATOM 10689 N N . ASP B 1 664 ? -29.922 5.625 17.094 1 98.56 664 ASP B N 1
ATOM 10690 C CA . ASP B 1 664 ? -29.031 6.141 18.125 1 98.56 664 ASP B CA 1
ATOM 10691 C C . ASP B 1 664 ? -27.734 5.336 18.188 1 98.56 664 ASP B C 1
ATOM 10693 O O . ASP B 1 664 ? -26.641 5.91 18.25 1 98.56 664 ASP B O 1
ATOM 10697 N N . GLN B 1 665 ? -27.906 4.039 18.141 1 98.69 665 GLN B N 1
ATOM 10698 C CA . GLN B 1 665 ? -26.75 3.162 18.203 1 98.69 665 GLN B CA 1
ATOM 10699 C C . GLN B 1 665 ? -25.875 3.334 16.953 1 98.69 665 GLN B C 1
ATOM 10701 O O . GLN B 1 665 ? -24.641 3.357 17.047 1 98.69 665 GLN B O 1
ATOM 10706 N N . LEU B 1 666 ? -26.484 3.486 15.789 1 98.69 666 LEU B N 1
ATOM 10707 C CA . LEU B 1 666 ? -25.75 3.633 14.539 1 98.69 666 LEU B CA 1
ATOM 10708 C C . LEU B 1 666 ? -25 4.961 14.5 1 98.69 666 LEU B C 1
ATOM 10710 O O . LEU B 1 666 ? -23.922 5.059 13.906 1 98.69 666 LEU B O 1
ATOM 10714 N N . PHE B 1 667 ? -25.578 5.984 15.164 1 98.69 667 PHE B N 1
ATOM 10715 C CA . PHE B 1 667 ? -24.875 7.25 15.297 1 98.69 667 PHE B CA 1
ATOM 10716 C C . PHE B 1 667 ? -23.516 7.039 15.977 1 98.69 667 PHE B C 1
ATOM 10718 O O . PHE B 1 667 ? -22.484 7.449 15.445 1 98.69 667 PHE B O 1
ATOM 10725 N N . PHE B 1 668 ? -23.5 6.359 17.062 1 98.88 668 PHE B N 1
ATOM 10726 C CA . PHE B 1 668 ? -22.297 6.16 17.844 1 98.88 668 PHE B CA 1
ATOM 10727 C C . PHE B 1 668 ? -21.359 5.18 17.156 1 98.88 668 PHE B C 1
ATOM 10729 O O . PHE B 1 668 ? -20.125 5.316 17.234 1 98.88 668 PHE B O 1
ATOM 10736 N N . LEU B 1 669 ? -21.938 4.211 16.531 1 98.69 669 LEU B N 1
ATOM 10737 C CA . LEU B 1 669 ? -21.141 3.25 15.781 1 98.69 669 LEU B CA 1
ATOM 10738 C C . LEU B 1 669 ? -20.391 3.936 14.648 1 98.69 669 LEU B C 1
ATOM 10740 O O . LEU B 1 669 ? -19.188 3.701 14.453 1 98.69 669 LEU B O 1
ATOM 10744 N N . LYS B 1 670 ? -21.078 4.77 13.891 1 98.38 670 LYS B N 1
ATOM 10745 C CA . LYS B 1 670 ? -20.453 5.512 12.797 1 98.38 670 LYS B CA 1
ATOM 10746 C C . LYS B 1 670 ? -19.359 6.441 13.32 1 98.38 670 LYS B C 1
ATOM 10748 O O . LYS B 1 670 ? -18.297 6.547 12.719 1 98.38 670 LYS B O 1
ATOM 10753 N N . TRP B 1 671 ? -19.609 7.086 14.391 1 98.62 671 TRP B N 1
ATOM 10754 C CA . TRP B 1 671 ? -18.609 7.945 15.008 1 98.62 671 TRP B CA 1
ATOM 10755 C C . TRP B 1 671 ? -17.359 7.145 15.383 1 98.62 671 TRP B C 1
ATOM 10757 O O . TRP B 1 671 ? -16.234 7.539 15.055 1 98.62 671 TRP B O 1
ATOM 10767 N N . ALA B 1 672 ? -17.562 6.039 16.047 1 98.81 672 ALA B N 1
ATOM 10768 C CA . ALA B 1 672 ? -16.453 5.219 16.516 1 98.81 672 ALA B CA 1
ATOM 10769 C C . ALA B 1 672 ? -15.617 4.707 15.336 1 98.81 672 ALA B C 1
ATOM 10771 O O . ALA B 1 672 ? -14.391 4.676 15.406 1 98.81 672 ALA B O 1
ATOM 10772 N N . GLN B 1 673 ? -16.281 4.34 14.266 1 98.62 673 GLN B N 1
ATOM 10773 C CA . GLN B 1 673 ? -15.617 3.73 13.125 1 98.62 673 GLN B CA 1
ATOM 10774 C C . GLN B 1 673 ? -14.773 4.758 12.367 1 98.62 673 GLN B C 1
ATOM 10776 O O . GLN B 1 673 ? -13.969 4.395 11.508 1 98.62 673 GLN B O 1
ATOM 10781 N N . ALA B 1 674 ? -14.891 6.023 12.703 1 97.88 674 ALA B N 1
ATOM 10782 C CA . ALA B 1 674 ? -14.008 7.043 12.133 1 97.88 674 ALA B CA 1
ATOM 10783 C C . ALA B 1 674 ? -12.609 6.949 12.734 1 97.88 674 ALA B C 1
ATOM 10785 O O . ALA B 1 674 ? -11.656 7.492 12.172 1 97.88 674 ALA B O 1
ATOM 10786 N N . TRP B 1 675 ? -12.484 6.168 13.82 1 98.31 675 TRP B N 1
ATOM 10787 C CA . TRP B 1 675 ? -11.227 6.18 14.562 1 98.31 675 TRP B CA 1
ATOM 10788 C C . TRP B 1 675 ? -10.555 4.812 14.508 1 98.31 675 TRP B C 1
ATOM 10790 O O . TRP B 1 675 ? -9.602 4.555 15.25 1 98.31 675 TRP B O 1
ATOM 10800 N N . CYS B 1 676 ? -11.062 3.877 13.672 1 98.56 676 CYS B N 1
ATOM 10801 C CA . CYS B 1 676 ? -10.43 2.57 13.547 1 98.56 676 CYS B CA 1
ATOM 10802 C C . CYS B 1 676 ? -9.008 2.705 13.008 1 98.56 676 CYS B C 1
ATOM 10804 O O . CYS B 1 676 ? -8.75 3.531 12.133 1 98.56 676 CYS B O 1
ATOM 10806 N N . ASP B 1 677 ? -8.062 1.94 13.586 1 98.06 677 ASP B N 1
ATOM 10807 C CA . ASP B 1 677 ? -6.699 2.016 13.062 1 98.06 677 ASP B CA 1
ATOM 10808 C C . ASP B 1 677 ? -5.91 0.755 13.406 1 98.06 677 ASP B C 1
ATOM 10810 O O . ASP B 1 677 ? -6.336 -0.043 14.242 1 98.06 677 ASP B O 1
ATOM 10814 N N . VAL B 1 678 ? -4.957 0.477 12.641 1 98.06 678 VAL B N 1
ATOM 10815 C CA . VAL B 1 678 ? -3.951 -0.559 12.844 1 98.06 678 VAL B CA 1
ATOM 10816 C C . VAL B 1 678 ? -2.555 0.044 12.703 1 98.06 678 VAL B C 1
ATOM 10818 O O . VAL B 1 678 ? -2.229 0.638 11.672 1 98.06 678 VAL B O 1
ATOM 10821 N N . SER B 1 679 ? -1.689 -0.127 13.742 1 97.56 679 SER B N 1
ATOM 10822 C CA . SER B 1 679 ? -0.357 0.468 13.734 1 97.56 679 SER B CA 1
ATOM 10823 C C . SER B 1 679 ? 0.635 -0.405 12.977 1 97.56 679 SER B C 1
ATOM 10825 O O . SER B 1 679 ? 0.495 -1.63 12.945 1 97.56 679 SER B O 1
ATOM 10827 N N . ALA B 1 680 ? 1.624 0.235 12.406 1 97.12 680 ALA B N 1
ATOM 10828 C CA . ALA B 1 680 ? 2.684 -0.489 11.711 1 97.12 680 ALA B CA 1
ATOM 10829 C C . ALA B 1 680 ? 3.643 -1.146 12.703 1 97.12 680 ALA B C 1
ATOM 10831 O O . ALA B 1 680 ? 4.125 -2.256 12.461 1 97.12 680 ALA B O 1
ATOM 10832 N N . THR B 1 681 ? 3.975 -0.389 13.797 1 96.88 681 THR B N 1
ATOM 10833 C CA . THR B 1 681 ? 4.898 -0.894 14.812 1 96.88 681 THR B CA 1
ATOM 10834 C C . THR B 1 681 ? 4.512 -0.388 16.203 1 96.88 681 THR B C 1
ATOM 10836 O O . THR B 1 681 ? 3.91 0.68 16.328 1 96.88 681 THR B O 1
ATOM 10839 N N . LYS B 1 682 ? 4.859 -1.128 17.203 1 96.81 682 LYS B N 1
ATOM 10840 C CA . LYS B 1 682 ? 4.688 -0.673 18.578 1 96.81 682 LYS B CA 1
ATOM 10841 C C . LYS B 1 682 ? 5.562 0.543 18.875 1 96.81 682 LYS B C 1
ATOM 10843 O O . LYS B 1 682 ? 5.176 1.424 19.641 1 96.81 682 LYS B O 1
ATOM 10848 N N . ALA B 1 683 ? 6.719 0.642 18.234 1 96.38 683 ALA B N 1
ATOM 10849 C CA . ALA B 1 683 ? 7.621 1.777 18.406 1 96.38 683 ALA B CA 1
ATOM 10850 C C . ALA B 1 683 ? 6.977 3.07 17.906 1 96.38 683 ALA B C 1
ATOM 10852 O O . ALA B 1 683 ? 7.145 4.129 18.531 1 96.38 683 ALA B O 1
ATOM 10853 N N . TYR B 1 684 ? 6.289 2.996 16.812 1 97.75 684 TYR B N 1
ATOM 10854 C CA . TYR B 1 684 ? 5.598 4.168 16.297 1 97.75 684 TYR B CA 1
ATOM 10855 C C . TYR B 1 684 ? 4.496 4.621 17.25 1 97.75 684 TYR B C 1
ATOM 10857 O O . TYR B 1 684 ? 4.281 5.82 17.422 1 97.75 684 TYR B O 1
ATOM 10865 N N . ASP B 1 685 ? 3.793 3.65 17.859 1 98 685 ASP B N 1
ATOM 10866 C CA . ASP B 1 685 ? 2.773 3.988 18.859 1 98 685 ASP B CA 1
ATOM 10867 C C . ASP B 1 685 ? 3.367 4.812 20 1 98 685 ASP B C 1
ATOM 10869 O O . ASP B 1 685 ? 2.795 5.828 20.391 1 98 685 ASP B O 1
ATOM 10873 N N . VAL B 1 686 ? 4.441 4.359 20.453 1 97.19 686 VAL B N 1
ATOM 10874 C CA . VAL B 1 686 ? 5.094 5.047 21.562 1 97.19 686 VAL B CA 1
ATOM 10875 C C . VAL B 1 686 ? 5.574 6.422 21.109 1 97.19 686 VAL B C 1
ATOM 10877 O O . VAL B 1 686 ? 5.441 7.406 21.844 1 97.19 686 VAL B O 1
ATOM 10880 N N . TYR B 1 687 ? 6.125 6.492 19.906 1 96.25 687 TYR B N 1
ATOM 10881 C CA . TYR B 1 687 ? 6.562 7.762 19.328 1 96.25 687 TYR B CA 1
ATOM 10882 C C . TYR B 1 687 ? 5.426 8.773 19.312 1 96.25 687 TYR B C 1
ATOM 10884 O O . TYR B 1 687 ? 5.609 9.938 19.688 1 96.25 687 TYR B O 1
ATOM 10892 N N . LEU B 1 688 ? 4.242 8.375 18.953 1 97.31 688 LEU B N 1
ATOM 10893 C CA . LEU B 1 688 ? 3.102 9.273 18.797 1 97.31 688 LEU B CA 1
ATOM 10894 C C . LEU B 1 688 ? 2.68 9.836 20.156 1 97.31 688 LEU B C 1
ATOM 10896 O O . LEU B 1 688 ? 2.191 10.969 20.234 1 97.31 688 LEU B O 1
ATOM 10900 N N . LEU B 1 689 ? 2.875 9.125 21.281 1 97.19 689 LEU B N 1
ATOM 10901 C CA . LEU B 1 689 ? 2.434 9.547 22.594 1 97.19 689 LEU B CA 1
ATOM 10902 C C . LEU B 1 689 ? 3.135 10.828 23.031 1 97.19 689 LEU B C 1
ATOM 10904 O O . LEU B 1 689 ? 2.619 11.578 23.859 1 97.19 689 LEU B O 1
ATOM 10908 N N . SER B 1 690 ? 4.305 11.102 22.344 1 94 690 SER B N 1
ATOM 10909 C CA . SER B 1 690 ? 5.055 12.289 22.734 1 94 690 SER B CA 1
ATOM 10910 C C . SER B 1 690 ? 5.059 13.328 21.609 1 94 690 SER B C 1
ATOM 10912 O O . SER B 1 690 ? 5.496 14.461 21.812 1 94 690 SER B O 1
ATOM 10914 N N . ASN B 1 691 ? 4.496 12.898 20.438 1 94.75 691 ASN B N 1
ATOM 10915 C CA . ASN B 1 691 ? 4.699 13.781 19.297 1 94.75 691 ASN B CA 1
ATOM 10916 C C . ASN B 1 691 ? 3.377 14.133 18.625 1 94.75 691 ASN B C 1
ATOM 10918 O O . ASN B 1 691 ? 3.328 15.031 17.781 1 94.75 691 ASN B O 1
ATOM 10922 N N . ASP B 1 692 ? 2.348 13.461 18.984 1 95.94 692 ASP B N 1
ATOM 10923 C CA . ASP B 1 692 ? 1.019 13.727 18.453 1 95.94 692 ASP B CA 1
ATOM 10924 C C . ASP B 1 692 ? 0.031 14.07 19.562 1 95.94 692 ASP B C 1
ATOM 10926 O O . ASP B 1 692 ? -0.194 13.266 20.469 1 95.94 692 ASP B O 1
ATOM 10930 N N . VAL B 1 693 ? -0.566 15.211 19.453 1 97.25 693 VAL B N 1
ATOM 10931 C CA . VAL B 1 693 ? -1.47 15.68 20.5 1 97.25 693 VAL B CA 1
ATOM 10932 C C . VAL B 1 693 ? -2.74 14.828 20.5 1 97.25 693 VAL B C 1
ATOM 10934 O O . VAL B 1 693 ? -3.543 14.906 21.438 1 97.25 693 VAL B O 1
ATOM 10937 N N . HIS B 1 694 ? -2.967 14.016 19.484 1 97.81 694 HIS B N 1
ATOM 10938 C CA . HIS B 1 694 ? -4.148 13.156 19.438 1 97.81 694 HIS B CA 1
ATOM 10939 C C . HIS B 1 694 ? -3.918 11.852 20.188 1 97.81 694 HIS B C 1
ATOM 10941 O O . HIS B 1 694 ? -2.859 11.234 20.047 1 97.81 694 HIS B O 1
ATOM 10947 N N . SER B 1 695 ? -4.867 11.461 20.953 1 98.38 695 SER B N 1
ATOM 10948 C CA . SER B 1 695 ? -4.836 10.164 21.625 1 98.38 695 SER B CA 1
ATOM 10949 C C . SER B 1 695 ? -4.965 9.016 20.625 1 98.38 695 SER B C 1
ATOM 10951 O O . SER B 1 695 ? -5.434 9.219 19.5 1 98.38 695 SER B O 1
ATOM 10953 N N . PRO B 1 696 ? -4.484 7.738 21.016 1 97.81 696 PRO B N 1
ATOM 10954 C CA . PRO B 1 696 ? -4.68 6.586 20.141 1 97.81 696 PRO B CA 1
ATOM 10955 C C . PRO B 1 696 ? -6.152 6.328 19.828 1 97.81 696 PRO B C 1
ATOM 10957 O O . PRO B 1 696 ? -7.027 6.645 20.625 1 97.81 696 PRO B O 1
ATOM 10960 N N . GLY B 1 697 ? -6.422 5.699 18.656 1 97.69 697 GLY B N 1
ATOM 10961 C CA . GLY B 1 697 ? -7.773 5.484 18.156 1 97.69 697 GLY B CA 1
ATOM 10962 C C . GLY B 1 697 ? -8.695 4.863 19.188 1 97.69 697 GLY B C 1
ATOM 10963 O O . GLY B 1 697 ? -9.812 5.336 19.406 1 97.69 697 GLY B O 1
ATOM 10964 N N . PHE B 1 698 ? -8.258 3.822 19.906 1 97.81 698 PHE B N 1
ATOM 10965 C CA . PHE B 1 698 ? -9.094 3.141 20.875 1 97.81 698 PHE B CA 1
ATOM 10966 C C . PHE B 1 698 ? -9.484 4.082 22.016 1 97.81 698 PHE B C 1
ATOM 10968 O O . PHE B 1 698 ? -10.594 4.008 22.531 1 97.81 698 PHE B O 1
ATOM 10975 N N . ALA B 1 699 ? -8.586 5.016 22.359 1 98.31 699 ALA B N 1
ATOM 10976 C CA . ALA B 1 699 ? -8.867 5.977 23.438 1 98.31 699 ALA B CA 1
ATOM 10977 C C . ALA B 1 699 ? -9.805 7.078 22.953 1 98.31 699 ALA B C 1
ATOM 10979 O O . ALA B 1 699 ? -10.617 7.59 23.719 1 98.31 699 ALA B O 1
ATOM 10980 N N . ARG B 1 700 ? -9.664 7.441 21.672 1 98.38 700 ARG B N 1
ATOM 10981 C CA . ARG B 1 700 ? -10.57 8.43 21.094 1 98.38 700 ARG B CA 1
ATOM 10982 C C . ARG B 1 700 ? -11.992 7.879 21 1 98.38 700 ARG B C 1
ATOM 10984 O O . ARG B 1 700 ? -12.953 8.648 20.906 1 98.38 700 ARG B O 1
ATOM 10991 N N . ILE B 1 701 ? -12.141 6.539 21.016 1 98.44 701 ILE B N 1
ATOM 10992 C CA . ILE B 1 701 ? -13.453 5.898 21.031 1 98.44 701 ILE B CA 1
ATOM 10993 C C . ILE B 1 701 ? -13.945 5.766 22.469 1 98.44 701 ILE B C 1
ATOM 10995 O O . ILE B 1 701 ? -15.016 6.281 22.812 1 98.44 701 ILE B O 1
ATOM 10999 N N . LYS B 1 702 ? -13.195 5.207 23.344 1 97.69 702 LYS B N 1
ATOM 11000 C CA . LYS B 1 702 ? -13.617 4.84 24.688 1 97.69 702 LYS B CA 1
ATOM 11001 C C . LYS B 1 702 ? -13.82 6.078 25.562 1 97.69 702 LYS B C 1
ATOM 11003 O O . LYS B 1 702 ? -14.82 6.176 26.281 1 97.69 702 LYS B O 1
ATOM 11008 N N . GLY B 1 703 ? -12.914 7.012 25.5 1 97.94 703 GLY B N 1
ATOM 11009 C CA . GLY B 1 703 ? -12.977 8.188 26.359 1 97.94 703 GLY B CA 1
ATOM 11010 C C . GLY B 1 703 ? -14.289 8.945 26.219 1 97.94 703 GLY B C 1
ATOM 11011 O O . GLY B 1 703 ? -15.07 9.023 27.172 1 97.94 703 GLY B O 1
ATOM 11012 N N . PRO B 1 704 ? -14.547 9.438 25.031 1 97.81 704 PRO B N 1
ATOM 11013 C CA . PRO B 1 704 ? -15.781 10.195 24.812 1 97.81 704 PRO B CA 1
ATOM 11014 C C . PRO B 1 704 ? -17.031 9.367 25.094 1 97.81 704 PRO B C 1
ATOM 11016 O O . PRO B 1 704 ? -18.031 9.898 25.609 1 97.81 704 PRO B O 1
ATOM 11019 N N . LEU B 1 705 ? -17.016 8.109 24.812 1 96.5 705 LEU B N 1
ATOM 11020 C CA . LEU B 1 705 ? -18.188 7.27 25.016 1 96.5 705 LEU B CA 1
ATOM 11021 C C . LEU B 1 705 ? -18.422 7.016 26.5 1 96.5 705 LEU B C 1
ATOM 11023 O O . LEU B 1 705 ? -19.562 6.992 26.969 1 96.5 705 LEU B O 1
ATOM 11027 N N . ASP B 1 706 ? -17.359 6.852 27.266 1 96.62 706 ASP B N 1
ATOM 11028 C CA . ASP B 1 706 ? -17.469 6.75 28.719 1 96.62 706 ASP B CA 1
ATOM 11029 C C . ASP B 1 706 ? -18.031 8.031 29.328 1 96.62 706 ASP B C 1
ATOM 11031 O O . ASP B 1 706 ? -18.672 8 30.375 1 96.62 706 ASP B O 1
ATOM 11035 N N . ASN B 1 707 ? -17.906 9.078 28.609 1 97.19 707 ASN B N 1
ATOM 11036 C CA . ASN B 1 707 ? -18.344 10.383 29.078 1 97.19 707 ASN B CA 1
ATOM 11037 C C . ASN B 1 707 ? -19.734 10.727 28.562 1 97.19 707 ASN B C 1
ATOM 11039 O O . ASN B 1 707 ? -20.25 11.812 28.828 1 97.19 707 ASN B O 1
ATOM 11043 N N . SER B 1 708 ? -20.422 9.859 27.859 1 97.25 708 SER B N 1
ATOM 11044 C CA . SER B 1 708 ? -21.672 10.156 27.172 1 97.25 708 SER B CA 1
ATOM 11045 C C . SER B 1 708 ? -22.844 9.398 27.812 1 97.25 708 SER B C 1
ATOM 11047 O O . SER B 1 708 ? -22.938 8.18 27.656 1 97.25 708 SER B O 1
ATOM 11049 N N . ARG B 1 709 ? -23.734 10.125 28.438 1 96.44 709 ARG B N 1
ATOM 11050 C CA . ARG B 1 709 ? -24.969 9.523 28.938 1 96.44 709 ARG B CA 1
ATOM 11051 C C . ARG B 1 709 ? -25.812 8.953 27.812 1 96.44 709 ARG B C 1
ATOM 11053 O O . ARG B 1 709 ? -26.453 7.918 27.969 1 96.44 709 ARG B O 1
ATOM 11060 N N . GLU B 1 710 ? -25.797 9.648 26.719 1 97.5 710 GLU B N 1
ATOM 11061 C CA . GLU B 1 710 ? -26.594 9.266 25.562 1 97.5 710 GLU B CA 1
ATOM 11062 C C . GLU B 1 710 ? -26.141 7.926 25 1 97.5 710 GLU B C 1
ATOM 11064 O O . GLU B 1 710 ? -26.953 7.082 24.625 1 97.5 710 GLU B O 1
ATOM 11069 N N . PHE B 1 711 ? -24.812 7.711 24.953 1 98.06 711 PHE B N 1
ATOM 11070 C CA . PHE B 1 711 ? -24.281 6.43 24.516 1 98.06 711 PHE B CA 1
ATOM 11071 C C . PHE B 1 711 ? -24.688 5.316 25.469 1 98.06 711 PHE B C 1
ATOM 11073 O O . PHE B 1 711 ? -25.156 4.262 25.047 1 98.06 711 PHE B O 1
ATOM 11080 N N . ARG B 1 712 ? -24.438 5.562 26.688 1 98 712 ARG B N 1
ATOM 11081 C CA . ARG B 1 712 ? -24.703 4.562 27.719 1 98 712 ARG B CA 1
ATOM 11082 C C . ARG B 1 712 ? -26.188 4.184 27.734 1 98 712 ARG B C 1
ATOM 11084 O O . ARG B 1 712 ? -26.531 3.027 27.969 1 98 712 ARG B O 1
ATOM 11091 N N . ARG B 1 713 ? -27.031 5.141 27.453 1 98.06 713 ARG B N 1
ATOM 11092 C CA . ARG B 1 713 ? -28.453 4.867 27.328 1 98.06 713 ARG B CA 1
ATOM 11093 C C . ARG B 1 713 ? -28.766 4.074 26.062 1 98.06 713 ARG B C 1
ATOM 11095 O O . ARG B 1 713 ? -29.516 3.102 26.109 1 98.06 713 ARG B O 1
ATOM 11102 N N . ALA B 1 714 ? -28.172 4.523 24.984 1 98.38 714 ALA B N 1
ATOM 11103 C CA . ALA B 1 714 ? -28.438 3.887 23.688 1 98.38 714 ALA B CA 1
ATOM 11104 C C . ALA B 1 714 ? -28.078 2.406 23.719 1 98.38 714 ALA B C 1
ATOM 11106 O O . ALA B 1 714 ? -28.734 1.581 23.094 1 98.38 714 ALA B O 1
ATOM 11107 N N . PHE B 1 715 ? -27.062 2.057 24.484 1 98.12 715 PHE B N 1
ATOM 11108 C CA . PHE B 1 715 ? -26.594 0.677 24.5 1 98.12 715 PHE B CA 1
ATOM 11109 C C . PHE B 1 715 ? -26.953 0.007 25.828 1 98.12 715 PHE B C 1
ATOM 11111 O O . PHE B 1 715 ? -26.422 -1.058 26.156 1 98.12 715 PHE B O 1
ATOM 11118 N N . ASN B 1 716 ? -27.719 0.638 26.641 1 97.06 716 ASN B N 1
ATOM 11119 C CA . ASN B 1 716 ? -28.234 0.102 27.891 1 97.06 716 ASN B CA 1
ATOM 11120 C C . ASN B 1 716 ? -27.109 -0.332 28.828 1 97.06 716 ASN B C 1
ATOM 11122 O O . ASN B 1 716 ? -27.109 -1.462 29.312 1 97.06 716 ASN B O 1
ATOM 11126 N N . CYS B 1 717 ? -26.203 0.532 28.984 1 97.75 717 CYS B N 1
ATOM 11127 C CA . CYS B 1 717 ? -25.094 0.24 29.891 1 97.75 717 CYS B CA 1
ATOM 11128 C C . CYS B 1 717 ? -25.562 0.27 31.344 1 97.75 717 CYS B C 1
ATOM 11130 O O . CYS B 1 717 ? -26.406 1.089 31.719 1 97.75 717 CYS B O 1
ATOM 11132 N N . PRO B 1 718 ? -24.984 -0.598 32.156 1 96.38 718 PRO B N 1
ATOM 11133 C CA . PRO B 1 718 ? -25.406 -0.625 33.562 1 96.38 718 PRO B CA 1
ATOM 11134 C C . PRO B 1 718 ? -25.109 0.688 34.281 1 96.38 718 PRO B C 1
ATOM 11136 O O . PRO B 1 718 ? -25.922 1.135 35.094 1 96.38 718 PRO B O 1
ATOM 11139 N N . VAL B 1 719 ? -23.984 1.226 33.969 1 95.19 719 VAL B N 1
ATOM 11140 C CA . VAL B 1 719 ? -23.641 2.531 34.531 1 95.19 719 VAL B CA 1
ATOM 11141 C C . VAL B 1 719 ? -24.047 3.633 33.562 1 95.19 719 VAL B C 1
ATOM 11143 O O . VAL B 1 719 ? -23.547 3.689 32.438 1 95.19 719 VAL B O 1
ATOM 11146 N N . GLN B 1 720 ? -24.844 4.543 34 1 94.56 720 GLN B N 1
ATOM 11147 C CA . GLN B 1 720 ? -25.375 5.566 33.094 1 94.56 720 GLN B CA 1
ATOM 11148 C C . GLN B 1 720 ? -24.672 6.902 33.312 1 94.56 720 GLN B C 1
ATOM 11150 O O . GLN B 1 720 ? -24.656 7.746 32.406 1 94.56 720 GLN B O 1
ATOM 11155 N N . LYS B 1 721 ? -24.109 7.023 34.5 1 95.25 721 LYS B N 1
ATOM 11156 C CA . LYS B 1 721 ? -23.453 8.281 34.844 1 95.25 721 LYS B CA 1
ATOM 11157 C C . LYS B 1 721 ? -22.156 8.445 34.031 1 95.25 721 LYS B C 1
ATOM 11159 O O . LYS B 1 721 ? -21.344 7.52 33.938 1 95.25 721 LYS B O 1
ATOM 11164 N N . PRO B 1 722 ? -21.984 9.641 33.406 1 96.5 722 PRO B N 1
ATOM 11165 C CA . PRO B 1 722 ? -20.734 9.875 32.688 1 96.5 722 PRO B CA 1
ATOM 11166 C C . PRO B 1 722 ? -19.516 9.852 33.625 1 96.5 722 PRO B C 1
ATOM 11168 O O . PRO B 1 722 ? -19.594 10.289 34.781 1 96.5 722 PRO B O 1
ATOM 11171 N N . THR B 1 723 ? -18.422 9.367 33.062 1 96.5 723 THR B N 1
ATOM 11172 C CA . THR B 1 723 ? -17.188 9.359 33.812 1 96.5 723 THR B CA 1
ATOM 11173 C C . THR B 1 723 ? -16.703 10.789 34.062 1 96.5 723 THR B C 1
ATOM 11175 O O . THR B 1 723 ? -16.359 11.141 35.188 1 96.5 723 THR B O 1
ATOM 11178 N N . CYS B 1 724 ? -16.625 11.555 33.031 1 96.62 724 CYS B N 1
ATOM 11179 C CA . CYS B 1 724 ? -16.297 12.969 33.062 1 96.62 724 CYS B CA 1
ATOM 11180 C C . CYS B 1 724 ? -17.359 13.805 32.344 1 96.62 724 CYS B C 1
ATOM 11182 O O . CYS B 1 724 ? -17.953 13.344 31.375 1 96.62 724 CYS B O 1
ATOM 11184 N N . GLU B 1 725 ? -17.625 14.977 32.844 1 92.06 725 GLU B N 1
ATOM 11185 C CA . GLU B 1 725 ? -18.594 15.867 32.219 1 92.06 725 GLU B CA 1
ATOM 11186 C C . GLU B 1 725 ? -18.062 17.297 32.156 1 92.06 725 GLU B C 1
ATOM 11188 O O . GLU B 1 725 ? -17.641 17.875 33.156 1 92.06 725 GLU B O 1
ATOM 11193 N N . LEU B 1 726 ? -18.031 17.797 31 1 92.38 726 LEU B N 1
ATOM 11194 C CA . LEU B 1 726 ? -17.594 19.172 30.797 1 92.38 726 LEU B CA 1
ATOM 11195 C C . LEU B 1 726 ? -18.609 19.938 29.953 1 92.38 726 LEU B C 1
ATOM 11197 O O . LEU B 1 726 ? -19.109 20.984 30.375 1 92.38 726 LEU B O 1
ATOM 11201 N N . TRP B 1 727 ? -18.891 19.406 28.75 1 84.5 727 TRP B N 1
ATOM 11202 C CA . TRP B 1 727 ? -19.844 20.078 27.875 1 84.5 727 TRP B CA 1
ATOM 11203 C C . TRP B 1 727 ? -21.109 19.25 27.703 1 84.5 727 TRP B C 1
ATOM 11205 O O . TRP B 1 727 ? -21.047 18.047 27.484 1 84.5 727 TRP B O 1
#

Organism: NCBI:txid702518

Sequence (1454 aa):
MAPTDLNTTATGSYCTTPVCLEIASNILENLAVNYTEVDPCTDFDKLACGGYKSRHAPAAGAGKASTLGDVGDEVSIVLKNILEGGYQSGANAGFITASLPQDQVQTDKDNFKLIVDAYNACLNTTEVEAAGLTPLISFIDRIVKAFPVSSGGKDPQRMISKDDAPEMGKALLLFSEYGINTFETLGVDWDDQNPNKTIISLLPGGTSILTGREDNETVTNYLKVQASVLQAVHPANISQADSQRLAVAVTKFEKDLKKVQQTDDSKDAEDKPLKKMKFEDAVKVAPELDHGSIIKALVPEDYNPEQIVFSPAYFGNLSSLLANTSAEVVQTFFVWKATTTLSSYVEAEVTEKLADFRSVLRGLDPVAVGKPPRWDRCVSDVDSGPTWTSFPAGLGWILSRFFLDKAYSREARELTTSLMGSIQGTFIARLGDKDWLTAAVKKVAEEKVNAISKKIGYPDSSPETVNPKSLSDHFKGATINTSFFNNTLSLAALSTKRTWSYLGKPSDKALWLSTPSQTNAYYFPTYNDIVILAGIQQKPIYAVGYPSYINYGGLGSVLGHELTHGFDNSGHNYAPNGSLTNWWDDSSIKAFEERTKCFVDQYQNFTVTAPNGTQVPVKGNFTLGENIADAGGVATSYAAWKRAQADGKVQDFDLPGLERFSHDQLFFLKWAQAWCDVSATKAYDVYLLSNDVHSPGFARIKGPLDNSREFRRAFNCPVQKPTCELWMAPTDLNTTATGSYCTTPVCLEIASNILENLAVNYTEVDPCTDFDKLACGGYKSRHAPAAGAGKASTLGDVGDEVSIVLKNILEGGYQSGANAGFITASLPQDQVQTDKDNFKLIVDAYNACLNTTEVEAAGLTPLISFIDRIVKAFPVSSGGKDPQRMISKDDAPEMGKALLLFSEYGINTFETLGVDWDDQNPNKTIISLLPGGTSILTGREDNETVTNYLKVQASVLQAVHPANISQADSQRLAVAVTKFEKDLKKVQQTDDSKDAEDKPLKKMKFEDAVKVAPELDHGSIIKALVPEDYNPEQIVFSPAYFGNLSSLLANTSAEVVQTFFVWKATTTLSSYVEAEVTEKLADFRSVLRGLDPVAVGKPPRWDRCVSDVDSGPTWTSFPAGLGWILSRFFLDKAYSREARELTTSLMGSIQGTFIARLGDKDWLTAAVKKVAEEKVNAISKKIGYPDSSPETVNPKSLSDHFKGATINTSFFNNTLSLAALSTKRTWSYLGKPSDKALWLSTPSQTNAYYFPTYNDIVILAGIQQKPIYAVGYPSYINYGGLGSVLGHELTHGFDNSGHNYAPNGSLTNWWDDSSIKAFEERTKCFVDQYQNFTVTAPNGTQVPVKGNFTLGENIADAGGVATSYAAWKRAQADGKVQDFDLPGLERFSHDQLFFLKWAQAWCDVSATKAYDVYLLSNDVHSPGFARIKGPLDNSREFRRAFNCPVQKPTCELW

Nearest PDB structures (foldseek):
  4cth-assembly1_A-2  TM=8.512E-01  e=1.683E-40  Homo sapiens
  6svy-assembly1_A  TM=8.474E-01  e=5.772E-40  Homo sapiens
  6sh2-assembly1_AAA  TM=8.458E-01  e=9.112E-40  Homo sapiens
  5v48-assembly1_B  TM=8.426E-01  e=6.200E-39  Oryctolagus cuniculus
  4iuw-assembly1_A  TM=8.403E-01  e=3.078E-29  Lacticaseibacillus rhamnosus HN001

Solvent-accessible surface area (backbone atoms only — not comparable to full-atom values): 74327 Å² total; per-residue (Å²): 126,80,82,75,82,73,83,74,78,80,66,98,54,55,42,47,48,63,67,34,32,39,50,36,30,50,55,58,54,18,24,21,90,61,33,91,75,44,56,62,82,80,39,42,50,51,28,36,23,35,23,40,51,55,59,52,67,37,54,30,56,40,66,46,28,30,45,58,53,51,36,39,50,43,46,50,39,44,51,44,50,54,56,74,43,73,92,72,71,55,79,82,39,18,74,55,63,50,65,54,57,75,89,43,49,63,51,38,50,52,50,51,48,51,53,32,44,47,33,49,18,51,63,36,56,68,60,44,48,71,48,23,58,50,67,60,32,55,54,42,48,54,43,44,66,32,37,61,35,61,59,94,79,40,56,36,73,41,51,43,45,63,86,41,10,70,33,40,18,46,30,53,36,56,33,45,47,45,39,48,59,44,73,38,34,74,51,66,44,61,31,47,74,42,37,53,34,48,37,43,34,46,40,79,42,50,87,62,94,69,87,80,80,70,54,70,67,58,51,52,52,48,41,52,49,46,14,51,35,45,30,71,47,40,87,80,63,50,47,71,68,53,19,43,54,47,30,54,49,33,53,51,48,47,54,53,48,53,59,38,54,72,46,54,54,29,43,89,44,93,91,42,60,70,36,72,38,48,36,78,60,56,37,59,60,33,48,32,51,25,47,54,64,35,49,64,69,58,43,47,91,88,53,78,82,57,55,26,34,39,24,68,54,22,43,40,47,44,43,55,50,39,47,72,31,32,36,45,47,54,45,48,41,54,47,47,46,52,43,72,72,46,38,85,54,46,39,47,74,54,46,49,52,47,52,44,50,57,31,39,76,48,38,46,37,43,80,55,34,10,32,49,29,37,62,63,56,26,47,50,40,39,38,44,30,47,80,72,40,94,50,70,31,21,53,10,56,56,54,25,43,59,43,40,29,74,68,51,54,71,66,47,43,51,50,51,51,51,50,49,52,44,33,53,55,37,44,46,56,54,53,70,69,40,82,64,50,47,70,69,40,48,52,53,50,44,51,25,64,72,51,43,42,82,43,58,33,60,45,79,65,44,56,21,48,88,35,41,63,43,48,50,59,72,48,62,87,50,56,80,51,73,46,46,46,57,29,41,52,29,30,26,29,47,36,34,54,54,51,34,61,46,56,88,37,72,52,65,83,60,59,66,77,66,47,28,56,45,62,45,67,46,52,41,59,52,67,24,26,42,39,40,23,39,30,45,58,31,66,88,38,24,57,80,74,48,32,39,46,46,33,24,20,26,46,30,16,51,52,22,20,35,54,30,41,52,64,31,88,63,26,47,39,35,37,50,75,10,19,58,39,83,68,66,52,70,66,33,49,51,48,48,54,58,39,49,48,46,51,26,56,56,39,38,69,41,63,48,57,36,83,88,65,48,73,45,55,40,45,17,77,69,21,37,49,51,52,47,11,49,32,32,0,46,52,32,13,52,51,23,48,52,50,32,49,73,68,65,70,55,54,78,55,52,48,58,66,46,76,89,47,52,68,68,42,44,18,54,42,42,36,42,39,54,37,30,60,31,69,59,35,40,47,26,56,56,43,36,56,80,72,39,53,60,67,58,40,59,51,63,37,49,52,36,47,50,33,28,43,66,52,21,56,59,68,64,33,92,65,48,72,46,76,40,72,85,116,128,82,82,79,77,76,84,74,80,79,65,98,53,54,43,49,47,63,65,33,31,37,51,35,29,52,54,57,52,19,24,21,92,60,34,92,75,44,57,63,81,81,38,42,52,52,28,34,24,34,24,42,51,53,58,52,65,37,54,30,57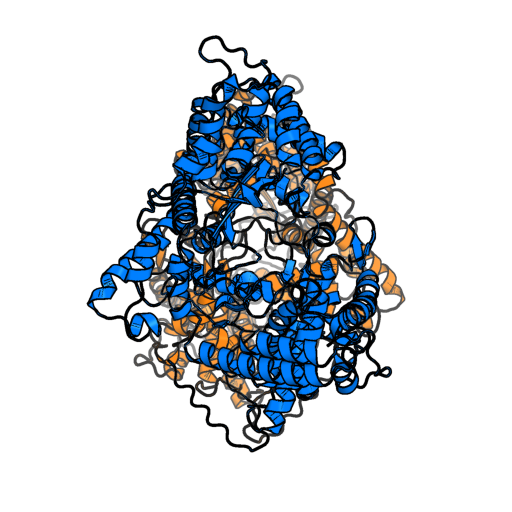,39,66,45,28,29,46,58,53,51,36,40,52,43,46,50,40,44,52,43,49,54,56,74,43,72,93,72,70,54,78,84,41,18,76,56,64,50,64,54,56,76,89,44,49,64,51,39,51,51,51,50,49,51,54,32,43,49,32,48,19,52,60,35,54,68,60,44,47,73,49,23,60,51,67,60,33,55,56,43,45,52,43,44,68,31,37,62,34,63,59,98,78,41,57,36,72,41,52,42,45,65,88,41,10,69,32,41,17,46,32,53,37,58,33,46,50,44,38,48,60,43,72,37,35,73,51,66,43,62,32,49,73,42,35,54,34,48,35,44,34,45,40,80,42,48,90,61,93,69,86,80,80,69,55,70,66,57,51,52,54,48,41,52,47,46,13,51,36,45,30,70,47,40,85,81,62,51,48,71,67,53,20,43,52,47,33,52,49,32,54,51,49,47,54,53,47,54,58,38,54,73,43,53,54,29,41,88,44,92,91,42,58,70,36,71,38,50,36,77,60,56,38,60,59,34,50,31,52,24,48,56,63,35,50,61,69,57,43,48,91,90,51,78,80,57,55,26,33,40,24,67,53,24,42,41,46,45,45,56,50,38,48,72,31,31,35,46,47,54,45,49,40,53,46,47,46,53,41,73,71,49,40,86,52,45,40,46,72,53,47,49,52,48,52,43,50,56,30,39,77,48,38,46,38,44,80,54,35,10,32,48,30,37,63,60,55,27,48,50,40,40,37,44,29,48,81,72,41,95,51,70,30,21,51,10,58,56,54,23,44,58,42,39,29,73,68,54,54,70,65,48,43,51,50,52,52,50,51,48,52,43,32,52,55,35,43,46,56,54,53,72,69,40,80,66,50,48,72,68,40,47,50,52,49,44,51,26,61,72,49,44,43,82,44,58,32,58,44,79,65,43,56,20,48,85,34,43,64,44,47,50,59,72,49,61,87,49,56,80,51,73,45,46,46,56,30,42,51,29,28,25,29,47,38,34,52,53,48,36,62,46,58,87,36,71,52,65,82,58,58,66,78,68,44,29,56,44,63,46,67,47,53,43,57,52,67,24,28,42,38,40,22,38,29,46,60,32,65,89,39,24,58,81,75,49,32,39,47,46,33,26,20,26,45,30,17,52,50,23,19,34,56,29,42,50,62,32,90,62,26,48,39,37,37,51,74,10,19,56,39,82,70,66,52,71,64,32,50,52,48,49,54,58,39,48,49,46,51,27,56,56,39,37,69,40,62,48,56,38,83,88,65,48,73,45,56,38,46,19,76,68,21,36,50,51,53,49,11,49,33,31,0,45,52,31,15,52,51,23,47,52,51,32,48,73,68,66,70,55,54,80,53,51,47,58,65,46,76,89,46,51,67,67,42,45,18,54,42,42,37,42,38,52,36,30,58,32,68,59,36,41,48,28,56,55,44,35,56,79,71,38,54,61,66,59,40,60,51,63,35,49,52,35,46,49,33,27,43,67,51,21,57,59,68,64,32,91,67,48,73,46,76,41,70,85,117

Secondary structure (DSSP, 8-state):
----------SS----SHHHHHHHHHHHHHS-TTGGGS-TTT-HHHHHHHHHHHH--PPTT-SEEEHHHHHHHHHHHHHHHHHHSPPP-SGGG-TTGGG--HHHHHHHHHHHHHHHHHHHHHH-HHHHHHHTTHHHHHHHHHHHHHS-SSGGG--TTPBP-GGGHHHHHHHHHHHHHTT--SSEEEEEEEETTEEEEEEEEEEE----S--S---HHHHHHHHHHHHHHHHHH-TT---HHHHHHHHHHHHHHHHHHHHHHTT--SBSSTTSPBPEEEHHHHTTS-GGG-HHHHHHHHS-TT----EEEE-HHHHHHHHHHHTTSBHHHHHHHHHHHHHHHHGGGS--HHHHHHHHHHHHHTT--HHHH-B--HHHHHHHHHHH--TTSSS--STHHHHHHHHHHHH--HHHHHHHHHHHHHHHHHHHHHHHT-TTS-HHHHHHHHHHHHH-EEEEES-SSTT-TT-HHHHHHHTTT----S-HHHHHHHHHHHHHHHHHHTTTS---TT--SS-TTSS-EEEETTTTEEEEETTTS-TTT--TTS-HHHHIIIIIHHHHHHHHGGGSTTGGGB-TTS-B---S-HHHHHHHHHHHHHHHHHHHT-EEE-TTS-EEE--TTTTHHHHHHHHHHHHHHHHHHHHHHHTT-----PPTT-TTS-HHHHHHHHHHHTT-EEES-HHHHHHHHHH-SSPPHHHHHHHHHHT-HHHHHHTT-S--S-S----/----------SS----SHHHHHHHHHHHHHS-TTGGGS-TTT-HHHHHHHHHHHH--PPTT-SEEEHHHHHHHHHHHHHHHHHHSPPP-SGGG-HHHHT--HHHHHHHHHHHHHHHHHHHHHH-HHHHHHHTTHHHHHHHHHHHHHS-SSGGG--TTPBP-GGGHHHHHHHHHHHHHTT--SSEEEEEEE-SS-TTSEEEEEEE----S--S---HHHHHHHHHHHHHHHHHH-TT---HHHHHHHHHHHHHHHHHHHHHHTT--S-SSTTSPPPEEEHHHHTTS-GGG-HHHHHHHHS-TT----EEEE-HHHHHHHHHHHTTSBHHHHHHHHHHHHHHHHGGGS--HHHHHHHHHHHHHTT--HHHH-B--HHHHHHHHHHH--TTSSS--STHHHHHHHHHHHH--HHHHHHHHHHHHHHHHHHHHHHHT-TTS-HHHHHHHHHHHHH-EEEEES-SSTT-TT-HHHHHHHTTT----S-HHHHHHHHHHHHHHHHHHTTTS---TT--SS-TTSS-EEEETTTTEEEEETTTS-TTT--TTS-HHHHIIIIIHHHHHHHHGGGSTTGGGB-TTS-B---S-HHHHHHHHHHHHHHHHHHHT-EEE-TTS-EEE--TTTTHHHHHHHHHHHHHHHHHHHHHHHTT-----PPTT-TTS-HHHHHHHHHHHTT-EEES-HHHHHHHHHH-SSPPHHHHHHHHHHT-HHHHHHTT-S--S-S----

InterPro domains:
  IPR000718 Peptidase M13 [PS51885] (14-727)
  IPR000718 Peptidase M13 [PTHR11733] (13-722)
  IPR000718 Peptidase M13 [cd08662] (38-719)
  IPR008753 Peptidase M13, N-terminal domain [PF05649] (40-459)
  IPR018497 Peptidase M13, C-terminal domain [PF01431] (520-721)
  IPR018497 Peptidase M13, C-terminal domain [PR00786] (512-524)
  IPR018497 Peptidase M13, C-terminal domain [PR00786] (530-542)
  IPR018497 Peptidase M13, C-terminal domain [PR00786] (551-567)
  IPR018497 Peptidase M13, C-terminal domain [PR00786] (626-637)
  IPR024079 Metallopeptidase, catalytic domain superfamily [G3DSA:3.40.390.10] (15-727)
  IPR042089 Peptidase M13, domain 2 [G3DSA:1.10.1380.10] (66-507)

pLDDT: mean 94.92, std 9.01, range [19.88, 98.88]

Foldseek 3Di:
DPDPPPPDDPPLDFDPPPLLQVLLVVQVQQAAPVLVPDQCQPFVLCGLGVSVQVPDADAFLDQWDFLLVVLLVVLLVLLLCLLPDDDDADDQLFDLRNPDDPVQVVLLNVLSVQLNLLLLLLQCPVVQQVCFCVVLLVLLVQLCVLQPQCPPNHHLQAFQDLVLQRSLQSNVLSCLLLQFDAQWGWFKAAFQFHRQAIAIEIFGDQDDLDPPPDDPVLVVVLLQLQLVVCCVRPPVNDDSVVSSVLSVLLVVLSVVSVVLNVQFPQDPDPLGGGDKDFPVVQCPLQSSNVVVVSLCVQADPPDDHGIYRHGSSSNNVVNVSRSVGGSNSVSSSSSVSSCVQQLVQHDDPSSVVVVQSSCVLLVNRCVQRNDDDSSSVSSVCQQQFRVSHQARLHSVLSSLLSSCRVFHDPLLQVVVVVLLVLLLVLLLVVLVVDPLADPQLSVQLNLLSVLAAEATAAFCVQPNSSRSVSSVVLLPQQDRHSRNSNNRSSSSSSSSSVRSHCHPGTDDLSDDRHRQQDLDWAQDLQQNYTHHHNSVCHPPLHDDPHFLLLVLLRVQLVSQLRSCLCVFPRNCQGGSRSHRHNSGDPSSVVVQVVQLVLQQVLQQPDFAAAPVGDTHGQRSVLLSSNLSSLLRSLQSSLSSSVVCVVVVNTRHRDHPPPVVADSLRVSLSSNLSSLHMGGSHSSSQVSCSPPPSHGHSSCSNSSSLLQDLSNCVRSVPPDNHRSGDDD/DPDPPPPDDPDLDFDPPPLLQVLLVVQVQQAAPVLVPDQCQPFVLCGLGVSVQVPDADAFLDQWDFLLVVLLVVLLVLLLCLLPDDDDADDQLFDLRNPDDPVQVVLLNVLSVQLNLLLLLLQCPVVQQVCFCVVLLVLLVQLCVLQPQCPPNHHQFAFFDLVLQRSLLSNVLSCLLLQFDAQWGWFKAAFQFHRQAIAIEIAGDQDDLDPPPDDPVLVVVVLQLQLVVCCVRPPVNDDSVVSSVLSVLLVVLSVVSVVLNVQFPQDPDLLGGGDKDFPVVQCPLQSSNVVVVSLCVQADPPDDHGIYRHGSSSNNVVSVSRSVGGSNSVSSSSSVSSCVQQLVQHDDPSSVVVVQSSCVLLVNRCVQRNDDDSSSVSSVCQQQFRVSHQARLHSVLSSVLSSCRVFHDPLLQVVVVVLLVLLLVLLLVVLVVDPLADPQLSVQLNLLSVLAAEATAAFCVQPNSSRSVSSVVLLPQQDRHSRNSNNRSSSSSSSSSVRSHCHPGTDDLSDDRHRQQRLDWAQDLQQNYTHHHNSVCHPPLHDDPHFLLLVLLRVQLVSQLRSCLCVFPRNCQGGSRSHRHNSGDPSSVVVQVVQLVLQQVLQQPDFAAAPVGDTHGQRSVLLSSNLSSLLRSLQSSLSSSVVCVVVVNTRHRDHPPPVVADSLQVSLSSNLSSLHMGGSHSSSQVSCSPVPSHGHSSCSNSSSLLQDLSNCVRSVPPDNHRSGDDD